Protein 1W5S (pdb70)

Sequence (786 aa):
GLFKDRRVFDENYIPPELRVRRGEAEALARIYLNRLLSGAGLSDVNMIYGSIGRVGIGKTTLAKFTVKRVSEAAAKEGLTVKQAYVNAFNAPNLYTILSLIVRQTGYPIQVRGAPALDILKALVDNLYVENHYLLVILDEFQSMLSSPRIAAEDLYTLLRVHEEIPSRDGVNRIGFLLVASDVRALSYMREKIPQVESQIGFKLHLPAYKSRELYTILEQRAELGLRDTVWEPRHLELISDVYGEDKGGDGSARRAIVALKMACEMAEAMGRDSLSEDLVRKAVSENTHELEALSIHELIILRLIAEATLGGMEWINAGLLRQRYEDASLTMYNVKPRGYTQYHIYLKHLTSLGLVDAKPSTTLFRLAPHLPADRLIEVVDNIIQAKMASGLFKDRRVFDENYIPPELRVRRGEAEALARIYLNRLLSGAGLSDVNMIYGSIGRVGIGKTTLAKFTVKRVSEAAAKEGLTVKQAYVNAFNAPNLYTILSLIVRQTGYPIQVRGAPALDILKALVDNLYVENHYLLVILDEFQSMLSSPRIAAEDLYTLLRVHEEIPSRDGVNRIGFLLVASDVRALSYMREKIPQVESQIGFKLHLPAYKSRELYTILEQRAELGLRDTVWEPRHLELISDVYGEDKGGDGSARRAIVALKMACEMAEAMGRDSLSEDLVRKAVSENEAASIQTHELEALSIHELIILRLIAEATLGGMEWINAGLLRQRYEDASLTMYNVKPRGYTQYHIYLKHLTSLGLVDAKPSTTLFRLAPHLPADRLIEVVDNIIQAKMAS

B-factor: mean 38.72, std 5.47, range [15.37, 74.85]

Nearest PDB structures (foldseek):
  1w5s-assembly1_A  TM=1.003E+00  e=2.205E-70  Aeropyrum pernix
  1w5t-assembly2_B  TM=7.845E-01  e=1.428E-61  Aeropyrum pernix
  1w5t-assembly1_A  TM=7.891E-01  e=7.475E-61  Aeropyrum pernix
  1w5t-assembly3_C  TM=7.286E-01  e=9.131E-59  Aeropyrum pernix
  2v1u-assembly1_A  TM=6.322E-01  e=4.489E-17  Aeropyrum pernix

InterPro domains:
  IPR014277 Orc1/Cdc6-type DNA replication protein, archaea [MF_01407] (1-397)
  IPR014277 Orc1/Cdc6-type DNA replication protein, archaea [TIGR02928] (6-384)
  IPR015163 Cdc6, C-terminal [PF09079] (301-385)
  IPR015163 Cdc6, C-terminal [SM01074] (311-397)
  IPR027417 P-loop containing nucleoside triphosphate hydrolase [G3DSA:3.40.50.300] (24-209)
  IPR027417 P-loop containing nucleoside triphosphate hydrolase [SSF52540] (7-289)
  IPR036388 Winged helix-like DNA-binding domain superfamily [G3DSA:1.10.10.10] (298-410)
  IPR036390 Winged helix DNA-binding domain superfamily [SSF46785] (299-405)
  IPR049945 ORC1/DEAH AAA+ ATPase domain [PF13401] (56-165)
  IPR050311 Origin recognition complex 1/Cell division control protein 6 [PTHR10763] (7-379)
  IPR054425 Cdc6/ORC1-like, ATPase lid domain [PF22606] (213-273)

Organism: Aeropyrum pernix (strain ATCC 700893 / DSM 11879 / JCM 9820 / NBRC 100138 / K1) (NCBI:txid272557)

Solvent-accessible surface area: 34701 Å² total; per-residue (Å²): 88,1,24,106,42,104,165,3,8,72,129,107,54,48,6,76,104,20,109,16,7,44,4,1,0,98,9,6,4,100,10,2,15,28,32,11,60,20,37,71,4,2,46,45,13,4,1,1,4,1,49,19,18,42,71,11,0,13,26,48,41,0,0,59,5,0,1,63,50,0,17,72,36,0,65,179,98,66,46,60,9,50,80,1,56,2,36,10,137,98,2,78,36,15,75,37,0,1,25,60,2,7,209,82,6,66,19,124,16,128,30,214,83,20,79,22,86,76,1,2,101,34,2,15,64,29,0,79,112,75,85,34,20,0,0,1,4,0,4,42,0,41,37,1,2,66,23,136,148,3,53,35,120,38,0,29,23,2,8,47,0,38,125,79,12,104,20,191,68,59,47,44,18,4,0,2,0,0,0,0,32,4,16,38,2,2,50,94,0,63,143,63,0,59,109,5,8,51,136,2,9,4,4,2,39,0,40,8,6,37,7,152,22,0,42,33,22,0,49,11,22,0,68,59,0,0,132,104,110,7,36,92,62,125,6,0,83,40,0,2,69,79,9,0,28,75,112,68,15,53,0,1,11,110,91,0,17,41,0,0,54,38,0,0,61,40,0,59,94,115,70,99,117,22,6,17,51,98,17,0,108,119,0,21,91,112,56,39,93,69,10,105,96,6,42,41,4,17,0,1,0,0,48,19,1,0,75,8,8,85,58,72,73,53,69,2,73,3,49,64,0,24,116,86,0,57,83,6,0,87,109,124,33,112,29,150,44,119,41,168,104,60,0,59,96,17,1,140,85,0,45,80,22,16,1,0,44,43,96,101,154,146,32,55,8,31,1,1,16,27,14,46,3,65,81,9,16,107,21,0,44,91,19,9,95,66,62,113,69,152,82,0,19,112,44,105,167,5,8,65,127,105,56,49,6,75,104,17,108,16,6,50,3,1,0,104,8,3,5,101,6,1,15,31,19,9,60,21,55,36,2,2,40,42,12,1,0,0,4,1,43,66,35,74,45,10,0,12,25,47,41,0,0,57,2,0,1,64,46,0,17,72,28,0,67,180,102,64,44,64,7,53,81,1,60,2,32,12,79,104,2,79,41,12,89,34,0,0,27,65,1,9,214,87,8,66,14,122,23,121,21,214,86,20,82,28,86,69,1,2,99,30,2,10,55,29,0,82,106,85,89,28,19,0,0,0,5,0,5,42,0,20,22,1,1,48,25,138,144,2,51,35,128,41,2,20,27,2,6,33,0,36,65,74,14,104,24,184,69,60,46,40,18,3,0,2,0,0,1,1,14,5,43,42,1,2,55,65,0,61,140,56,0,3,15,6,7,12,79,3,7,1,4,1,39,0,38,7,7,30,8,158,28,0,45,31,21,0,53,10,20,0,67,56,0,0,134,113,106,5,38,87,71,123,6,0,88,39,0,2,69,71,9,0,51,69,106,80,16,57,0,2,11,113,45,0,17,38,0,0,54,30,0,0,66,35,0,61,88,118,77,96,113,18,8,16,51,102,17,0,104,120,0,27,88,96,14,119,72,60,71,30,66,43,74,39,3,92,81,3,44,36,3,10,0,0,0,0,38,10,1,0,65,5,46,104,70,70,66,103,60,3,67,29,50,59,0,24,103,91,0,52,87,10,0,122,99,82,27,105,33,112,57,88,43,144,110,57,8,107,104,12,9,154,77,0,36,85,10,17,9,2,38,33,118,88,130,164,25,75,15,62,8,4,103,64,7,69,11,83,121,0,18,107,19,0,52,93,15,6,117,59,69,81,96,127

Secondary structure (DSSP, 8-state):
--BS-GGGGSTT---SS-SSS-HHHHHHHHHHHHHHHTSS-B--EEEEEE-TT--SSSHHHHHHHHHHHHHHHHHHTT--EEEEEEEGGG--SHHHHHHHHHHHHT-----TT--HHHHHHHHHHHHHHHT-EEEEEEESTHHHHS-TTS-HHHHHHHHTHHHHS--TTS--BEEEEEEEEETHHHHHHHHH-HHHHTT-SEEEE-PPPPHHHHHHHHHHHHHHHB-TTS--HHHHHHHHHHH-GGGTS---HHHHHHHHHHHHHHHHHTT-SS--HHHHHHHHHH---SSSSS-HHHHHHHHHHHHHHHTT-SSB-HHHHHHHHHHHHHHHS------HHHHHHHHHHHHHTTSEEEE----EEEE-TTS-HHHHHHHHHHHHHHHH--/--BS-GGGGSTT---SS-SSSSHHHHHHHHHHHHHHHHT-EE--EEEEEE-TT--SSSHHHHHHHHHHHHHHHHHHTT--EEEEEEEGGG--SHHHHHHHHHHHHT-----TT--HHHHHHHHHHHHHHHT-EEEEEEESTHHHHS-TTS-HHHHHHHHTHHHHS--TTS-EEEEEEEEEEETHHHHHHHHH-HHHHTT-SEEEEPPPPPHHHHHHHHHHHHHHHB-GGG--HHHHHHHHHHH-GGGTS---HHHHHHHHHHHHHHHGGGT-SS--HHHHHHHHHH-PPPPPP-HHHHHS-HHHHHHHHHHHHHHTTT-SSEEHHHHHHHHHHHHTTTS-SPPP-HHHHHHHHHHHHHTTSEEEE----EEEE-TTS-HHHHHHHHHHHHHHHHH-

Structure (mmCIF, N/CA/C/O backbone):
data_1W5S
#
_entry.id   1W5S
#
_cell.length_a   67.495
_cell.length_b   101.911
_cell.length_c   255.797
_cell.angle_alpha   90.00
_cell.angle_beta   90.00
_cell.angle_gamma   90.00
#
_symmetry.space_group_name_H-M   'C 2 2 21'
#
loop_
_entity.id
_entity.type
_entity.pdbx_description
1 polymer 'ORIGIN RECOGNITION COMPLEX SUBUNIT 2 ORC2'
2 non-polymer 'SULFATE ION'
3 non-polymer "ADENOSINE-5'-DIPHOSPHATE"
4 water water
#
loop_
_atom_site.group_PDB
_atom_site.id
_atom_site.type_symbol
_atom_site.label_atom_id
_atom_site.label_alt_id
_atom_site.label_comp_id
_atom_site.label_asym_id
_atom_site.label_entity_id
_atom_site.label_seq_id
_atom_site.pdbx_PDB_ins_code
_atom_site.Cartn_x
_atom_site.Cartn_y
_atom_site.Cartn_z
_atom_site.occupancy
_atom_site.B_iso_or_equiv
_atom_site.auth_seq_id
_atom_site.auth_comp_id
_atom_site.auth_asym_id
_atom_site.auth_atom_id
_atom_site.pdbx_PDB_model_num
ATOM 1 N N . GLY A 1 7 ? 8.135 95.627 66.452 1.00 34.82 7 GLY A N 1
ATOM 2 C CA . GLY A 1 7 ? 7.560 94.894 65.291 1.00 34.68 7 GLY A CA 1
ATOM 3 C C . GLY A 1 7 ? 7.537 95.604 63.937 1.00 34.54 7 GLY A C 1
ATOM 4 O O . GLY A 1 7 ? 6.865 96.637 63.768 1.00 34.40 7 GLY A O 1
ATOM 5 N N . LEU A 1 8 ? 8.290 95.064 62.984 1.00 34.16 8 LEU A N 1
ATOM 6 C CA . LEU A 1 8 ? 8.058 95.323 61.572 1.00 34.46 8 LEU A CA 1
ATOM 7 C C . LEU A 1 8 ? 7.206 94.173 61.041 1.00 34.59 8 LEU A C 1
ATOM 8 O O . LEU A 1 8 ? 6.370 94.357 60.173 1.00 35.25 8 LEU A O 1
ATOM 13 N N . PHE A 1 9 ? 7.401 92.985 61.606 1.00 34.59 9 PHE A N 1
ATOM 14 C CA . PHE A 1 9 ? 6.635 91.792 61.244 1.00 34.57 9 PHE A CA 1
ATOM 15 C C . PHE A 1 9 ? 5.171 91.832 61.654 1.00 34.08 9 PHE A C 1
ATOM 16 O O . PHE A 1 9 ? 4.879 92.147 62.774 1.00 34.92 9 PHE A O 1
ATOM 24 N N . LYS A 1 10 ? 4.262 91.511 60.737 1.00 34.43 10 LYS A N 1
ATOM 25 C CA . LYS A 1 10 ? 2.864 91.194 61.097 1.00 34.59 10 LYS A CA 1
ATOM 26 C C . LYS A 1 10 ? 2.644 89.704 61.212 1.00 34.33 10 LYS A C 1
ATOM 27 O O . LYS A 1 10 ? 1.696 89.276 61.852 1.00 34.20 10 LYS A O 1
ATOM 33 N N . ASP A 1 11 ? 3.519 88.932 60.573 1.00 34.65 11 ASP A N 1
ATOM 34 C CA . ASP A 1 11 ? 3.576 87.498 60.744 1.00 35.07 11 ASP A CA 1
ATOM 35 C C . ASP A 1 11 ? 4.981 86.923 60.464 1.00 35.07 11 ASP A C 1
ATOM 36 O O . ASP A 1 11 ? 5.378 86.729 59.315 1.00 33.96 11 ASP A O 1
ATOM 41 N N . ARG A 1 12 ? 5.714 86.643 61.537 1.00 35.99 12 ARG A N 1
ATOM 42 C CA . ARG A 1 12 ? 7.109 86.171 61.454 1.00 37.69 12 ARG A CA 1
ATOM 43 C C . ARG A 1 12 ? 7.254 84.793 60.848 1.00 37.04 12 ARG A C 1
ATOM 44 O O . ARG A 1 12 ? 8.305 84.422 60.396 1.00 36.69 12 ARG A O 1
ATOM 52 N N . ARG A 1 13 ? 6.199 84.012 60.856 1.00 37.52 13 ARG A N 1
ATOM 53 C CA . ARG A 1 13 ? 6.278 82.715 60.231 1.00 38.20 13 ARG A CA 1
ATOM 54 C C . ARG A 1 13 ? 6.564 82.813 58.741 1.00 37.77 13 ARG A C 1
ATOM 55 O O . ARG A 1 13 ? 7.203 81.920 58.163 1.00 39.00 13 ARG A O 1
ATOM 63 N N . VAL A 1 14 ? 6.109 83.898 58.114 1.00 36.81 14 VAL A N 1
ATOM 64 C CA . VAL A 1 14 ? 6.296 84.073 56.679 1.00 36.47 14 VAL A CA 1
ATOM 65 C C . VAL A 1 14 ? 7.809 83.998 56.312 1.00 35.69 14 VAL A C 1
ATOM 66 O O . VAL A 1 14 ? 8.184 83.561 55.232 1.00 32.94 14 VAL A O 1
ATOM 70 N N . PHE A 1 15 ? 8.670 84.359 57.259 1.00 35.57 15 PHE A N 1
ATOM 71 C CA . PHE A 1 15 ? 10.101 84.310 57.017 1.00 36.89 15 PHE A CA 1
ATOM 72 C C . PHE A 1 15 ? 10.861 83.057 57.450 1.00 37.37 15 PHE A C 1
ATOM 73 O O . PHE A 1 15 ? 12.065 83.033 57.244 1.00 36.75 15 PHE A O 1
ATOM 81 N N . ASP A 1 16 ? 10.197 82.023 57.996 1.00 38.94 16 ASP A N 1
ATOM 82 C CA . ASP A 1 16 ? 10.933 80.797 58.381 1.00 40.12 16 ASP A CA 1
ATOM 83 C C . ASP A 1 16 ? 11.389 80.118 57.094 1.00 40.69 16 ASP A C 1
ATOM 84 O O . ASP A 1 16 ? 10.725 80.260 56.060 1.00 40.34 16 ASP A O 1
ATOM 89 N N . GLU A 1 17 ? 12.521 79.400 57.148 1.00 41.61 17 GLU A N 1
ATOM 90 C CA . GLU A 1 17 ? 13.042 78.609 56.016 1.00 42.29 17 GLU A CA 1
ATOM 91 C C . GLU A 1 17 ? 12.007 77.621 55.451 1.00 42.66 17 GLU A C 1
ATOM 92 O O . GLU A 1 17 ? 12.077 77.252 54.290 1.00 44.26 17 GLU A O 1
ATOM 98 N N . ASN A 1 18 ? 11.081 77.140 56.272 1.00 42.32 18 ASN A N 1
ATOM 99 C CA . ASN A 1 18 ? 10.138 76.101 55.857 1.00 42.39 18 ASN A CA 1
ATOM 100 C C . ASN A 1 18 ? 8.830 76.602 55.231 1.00 40.47 18 ASN A C 1
ATOM 101 O O . ASN A 1 18 ? 8.138 75.825 54.597 1.00 39.20 18 ASN A O 1
ATOM 106 N N . TYR A 1 19 ? 8.503 77.878 55.425 1.00 38.86 19 TYR A N 1
ATOM 107 C CA . TYR A 1 19 ? 7.246 78.471 54.980 1.00 39.56 19 TYR A CA 1
ATOM 108 C C . TYR A 1 19 ? 7.082 78.408 53.476 1.00 40.01 19 TYR A C 1
ATOM 109 O O . TYR A 1 19 ? 7.951 78.822 52.746 1.00 40.07 19 TYR A O 1
ATOM 118 N N . ILE A 1 20 ? 5.966 77.840 53.024 1.00 41.85 20 ILE A N 1
ATOM 119 C CA . ILE A 1 20 ? 5.542 78.006 51.644 1.00 41.82 20 ILE A CA 1
ATOM 120 C C . ILE A 1 20 ? 4.353 78.975 51.691 1.00 41.41 20 ILE A C 1
ATOM 121 O O . ILE A 1 20 ? 3.488 78.857 52.552 1.00 39.49 20 ILE A O 1
ATOM 126 N N . PRO A 1 21 ? 4.297 79.908 50.735 1.00 41.06 21 PRO A N 1
ATOM 127 C CA . PRO A 1 21 ? 3.133 80.769 50.639 1.00 41.58 21 PRO A CA 1
ATOM 128 C C . PRO A 1 21 ? 1.899 80.019 50.087 1.00 41.20 21 PRO A C 1
ATOM 129 O O . PRO A 1 21 ? 2.008 78.940 49.470 1.00 40.31 21 PRO A O 1
ATOM 133 N N . PRO A 1 22 ? 0.721 80.584 50.330 1.00 41.44 22 PRO A N 1
ATOM 134 C CA . PRO A 1 22 ? -0.534 79.965 49.956 1.00 41.33 22 PRO A CA 1
ATOM 135 C C . PRO A 1 22 ? -0.735 79.928 48.444 1.00 41.51 22 PRO A C 1
ATOM 136 O O . PRO A 1 22 ? -1.493 79.080 47.985 1.00 41.11 22 PRO A O 1
ATOM 140 N N . GLU A 1 23 ? -0.027 80.801 47.687 1.00 41.90 23 GLU A N 1
ATOM 141 C CA . GLU A 1 23 ? 0.045 80.742 46.219 1.00 41.88 23 GLU A CA 1
ATOM 142 C C . GLU A 1 23 ? 1.447 81.067 45.685 1.00 41.01 23 GLU A C 1
ATOM 143 O O . GLU A 1 23 ? 2.175 81.854 46.281 1.00 41.64 23 GLU A O 1
ATOM 149 N N . LEU A 1 24 ? 1.823 80.494 44.551 1.00 39.35 24 LEU A N 1
ATOM 150 C CA . LEU A 1 24 ? 3.080 80.823 43.938 1.00 39.65 24 LEU A CA 1
ATOM 151 C C . LEU A 1 24 ? 2.865 81.968 42.971 1.00 39.86 24 LEU A C 1
ATOM 152 O O . LEU A 1 24 ? 1.813 82.052 42.393 1.00 40.95 24 LEU A O 1
ATOM 157 N N . ARG A 1 25 ? 3.826 82.880 42.839 1.00 39.20 25 ARG A N 1
ATOM 158 C CA . ARG A 1 25 ? 3.713 83.963 41.878 1.00 39.24 25 ARG A CA 1
ATOM 159 C C . ARG A 1 25 ? 4.826 83.917 40.875 1.00 40.09 25 ARG A C 1
ATOM 160 O O . ARG A 1 25 ? 4.846 84.717 39.922 1.00 41.30 25 ARG A O 1
ATOM 168 N N . VAL A 1 26 ? 5.762 83.003 41.069 1.00 41.80 26 VAL A N 1
ATOM 169 C CA . VAL A 1 26 ? 6.877 82.878 40.147 1.00 43.31 26 VAL A CA 1
ATOM 170 C C . VAL A 1 26 ? 6.964 81.483 39.503 1.00 44.74 26 VAL A C 1
ATOM 171 O O . VAL A 1 26 ? 7.417 81.348 38.338 1.00 45.93 26 VAL A O 1
ATOM 175 N N . ARG A 1 27 ? 6.595 80.445 40.219 1.00 45.49 27 ARG A N 1
ATOM 176 C CA . ARG A 1 27 ? 6.742 79.108 39.616 1.00 47.93 27 ARG A CA 1
ATOM 177 C C . ARG A 1 27 ? 5.338 78.537 39.333 1.00 48.68 27 ARG A C 1
ATOM 178 O O . ARG A 1 27 ? 5.153 77.335 39.243 1.00 46.68 27 ARG A O 1
ATOM 186 N N . ARG A 1 28 ? 4.384 79.462 39.248 1.00 50.63 28 ARG A N 1
ATOM 187 C CA . ARG A 1 28 ? 2.994 79.283 39.743 1.00 51.73 28 ARG A CA 1
ATOM 188 C C . ARG A 1 28 ? 2.169 78.527 38.752 1.00 52.62 28 ARG A C 1
ATOM 189 O O . ARG A 1 28 ? 1.293 77.683 39.114 1.00 53.55 28 ARG A O 1
ATOM 197 N N . GLY A 1 29 ? 2.504 78.849 37.501 1.00 52.57 29 GLY A N 1
ATOM 198 C CA . GLY A 1 29 ? 1.966 78.229 36.334 1.00 52.35 29 GLY A CA 1
ATOM 199 C C . GLY A 1 29 ? 2.421 76.801 36.291 1.00 51.77 29 GLY A C 1
ATOM 200 O O . GLY A 1 29 ? 1.545 75.918 36.277 1.00 53.00 29 GLY A O 1
ATOM 201 N N . GLU A 1 30 ? 3.748 76.600 36.284 1.00 50.13 30 GLU A N 1
ATOM 202 C CA . GLU A 1 30 ? 4.425 75.244 36.244 1.00 50.19 30 GLU A CA 1
ATOM 203 C C . GLU A 1 30 ? 4.270 74.334 37.504 1.00 50.39 30 GLU A C 1
ATOM 204 O O . GLU A 1 30 ? 5.027 73.326 37.683 1.00 48.62 30 GLU A O 1
ATOM 210 N N . ALA A 1 31 ? 3.340 74.717 38.375 1.00 49.35 31 ALA A N 1
ATOM 211 C CA . ALA A 1 31 ? 2.965 73.899 39.496 1.00 49.10 31 ALA A CA 1
ATOM 212 C C . ALA A 1 31 ? 1.557 73.389 39.219 1.00 48.44 31 ALA A C 1
ATOM 213 O O . ALA A 1 31 ? 1.374 72.187 39.214 1.00 46.64 31 ALA A O 1
ATOM 215 N N . GLU A 1 32 ? 0.586 74.316 39.004 1.00 49.58 32 GLU A N 1
ATOM 216 C CA . GLU A 1 32 ? -0.864 73.997 38.660 1.00 50.44 32 GLU A CA 1
ATOM 217 C C . GLU A 1 32 ? -0.929 73.078 37.456 1.00 49.87 32 GLU A C 1
ATOM 218 O O . GLU A 1 32 ? -1.855 72.267 37.322 1.00 48.70 32 GLU A O 1
ATOM 224 N N . ALA A 1 33 ? 0.067 73.242 36.583 1.00 48.91 33 ALA A N 1
ATOM 225 C CA . ALA A 1 33 ? 0.179 72.401 35.433 1.00 49.35 33 ALA A CA 1
ATOM 226 C C . ALA A 1 33 ? 0.618 70.993 35.726 1.00 48.68 33 ALA A C 1
ATOM 227 O O . ALA A 1 33 ? -0.130 70.052 35.437 1.00 49.26 33 ALA A O 1
ATOM 229 N N . LEU A 1 34 ? 1.841 70.825 36.173 1.00 48.19 34 LEU A N 1
ATOM 230 C CA . LEU A 1 34 ? 2.261 69.513 36.690 1.00 49.56 34 LEU A CA 1
ATOM 231 C C . LEU A 1 34 ? 1.094 68.852 37.488 1.00 48.79 34 LEU A C 1
ATOM 232 O O . LEU A 1 34 ? 0.525 67.839 37.099 1.00 47.96 34 LEU A O 1
ATOM 237 N N . ALA A 1 35 ? 0.724 69.484 38.588 1.00 48.30 35 ALA A N 1
ATOM 238 C CA . ALA A 1 35 ? -0.405 69.043 39.355 1.00 47.78 35 ALA A CA 1
ATOM 239 C C . ALA A 1 35 ? -1.475 68.556 38.399 1.00 47.15 35 ALA A C 1
ATOM 240 O O . ALA A 1 35 ? -2.125 67.531 38.649 1.00 46.87 35 ALA A O 1
ATOM 242 N N . ARG A 1 36 ? -1.658 69.266 37.298 1.00 46.08 36 ARG A N 1
ATOM 243 C CA . ARG A 1 36 ? -2.526 68.728 36.229 1.00 46.88 36 ARG A CA 1
ATOM 244 C C . ARG A 1 36 ? -2.055 67.409 35.578 1.00 45.79 36 ARG A C 1
ATOM 245 O O . ARG A 1 36 ? -2.871 66.539 35.324 1.00 45.89 36 ARG A O 1
ATOM 253 N N . ILE A 1 37 ? -0.768 67.259 35.337 1.00 44.73 37 ILE A N 1
ATOM 254 C CA . ILE A 1 37 ? -0.267 65.986 34.899 1.00 44.74 37 ILE A CA 1
ATOM 255 C C . ILE A 1 37 ? -0.609 64.883 35.878 1.00 43.98 37 ILE A C 1
ATOM 256 O O . ILE A 1 37 ? -1.330 63.980 35.494 1.00 43.99 37 ILE A O 1
ATOM 261 N N . TYR A 1 38 ? -0.105 64.975 37.120 1.00 43.56 38 TYR A N 1
ATOM 262 C CA . TYR A 1 38 ? -0.291 63.965 38.196 1.00 42.32 38 TYR A CA 1
ATOM 263 C C . TYR A 1 38 ? -1.804 63.534 38.287 1.00 41.82 38 TYR A C 1
ATOM 264 O O . TYR A 1 38 ? -2.124 62.337 38.400 1.00 40.06 38 TYR A O 1
ATOM 273 N N . LEU A 1 39 ? -2.697 64.506 38.108 1.00 40.55 39 LEU A N 1
ATOM 274 C CA . LEU A 1 39 ? -4.093 64.282 38.229 1.00 41.70 39 LEU A CA 1
ATOM 275 C C . LEU A 1 39 ? -4.726 63.532 37.068 1.00 41.48 39 LEU A C 1
ATOM 276 O O . LEU A 1 39 ? -5.636 62.730 37.262 1.00 41.61 39 LEU A O 1
ATOM 281 N N . ASN A 1 40 ? -4.301 63.843 35.846 1.00 41.53 40 ASN A N 1
ATOM 282 C CA . ASN A 1 40 ? -4.799 63.142 34.689 1.00 41.21 40 ASN A CA 1
ATOM 283 C C . ASN A 1 40 ? -4.530 61.641 34.707 1.00 39.78 40 ASN A C 1
ATOM 284 O O . ASN A 1 40 ? -5.388 60.886 34.373 1.00 38.46 40 ASN A O 1
ATOM 289 N N . ARG A 1 41 ? -3.360 61.213 35.126 1.00 40.64 41 ARG A N 1
ATOM 290 C CA . ARG A 1 41 ? -3.060 59.776 35.320 1.00 41.37 41 ARG A CA 1
ATOM 291 C C . ARG A 1 41 ? -4.003 59.131 36.374 1.00 42.63 41 ARG A C 1
ATOM 292 O O . ARG A 1 41 ? -4.527 58.003 36.228 1.00 43.68 41 ARG A O 1
ATOM 300 N N . LEU A 1 42 ? -4.248 59.855 37.457 1.00 43.27 42 LEU A N 1
ATOM 301 C CA . LEU A 1 42 ? -5.255 59.465 38.419 1.00 44.28 42 LEU A CA 1
ATOM 302 C C . LEU A 1 42 ? -6.596 59.315 37.768 1.00 44.83 42 LEU A C 1
ATOM 303 O O . LEU A 1 42 ? -7.255 58.285 37.920 1.00 46.08 42 LEU A O 1
ATOM 308 N N . LEU A 1 43 ? -7.042 60.354 37.085 1.00 45.61 43 LEU A N 1
ATOM 309 C CA . LEU A 1 43 ? -8.402 60.343 36.537 1.00 46.83 43 LEU A CA 1
ATOM 310 C C . LEU A 1 43 ? -8.584 59.410 35.371 1.00 46.75 43 LEU A C 1
ATOM 311 O O . LEU A 1 43 ? -9.690 59.029 35.077 1.00 47.01 43 LEU A O 1
ATOM 316 N N . SER A 1 44 ? -7.517 59.021 34.694 1.00 47.40 44 SER A N 1
ATOM 317 C CA . SER A 1 44 ? -7.686 58.132 33.551 1.00 48.33 44 SER A CA 1
ATOM 318 C C . SER A 1 44 ? -7.654 56.654 33.985 1.00 49.15 44 SER A C 1
ATOM 319 O O . SER A 1 44 ? -7.630 55.748 33.127 1.00 50.35 44 SER A O 1
ATOM 322 N N . GLY A 1 45 ? -7.715 56.408 35.301 1.00 49.51 45 GLY A N 1
ATOM 323 C CA . GLY A 1 45 ? -7.281 55.118 35.872 1.00 49.36 45 GLY A CA 1
ATOM 324 C C . GLY A 1 45 ? -5.792 54.924 35.674 1.00 49.46 45 GLY A C 1
ATOM 325 O O . GLY A 1 45 ? -5.084 55.830 35.195 1.00 51.25 45 GLY A O 1
ATOM 326 N N . ALA A 1 46 ? -5.298 53.743 35.969 1.00 49.52 46 ALA A N 1
ATOM 327 C CA . ALA A 1 46 ? -3.857 53.615 36.232 1.00 50.70 46 ALA A CA 1
ATOM 328 C C . ALA A 1 46 ? -3.429 54.731 37.183 1.00 50.74 46 ALA A C 1
ATOM 329 O O . ALA A 1 46 ? -2.804 55.674 36.741 1.00 53.64 46 ALA A O 1
ATOM 331 N N . GLY A 1 47 ? -3.802 54.611 38.462 1.00 50.12 47 GLY A N 1
ATOM 332 C CA . GLY A 1 47 ? -3.682 55.663 39.488 1.00 48.47 47 GLY A CA 1
ATOM 333 C C . GLY A 1 47 ? -2.366 56.351 39.671 1.00 47.50 47 GLY A C 1
ATOM 334 O O . GLY A 1 47 ? -1.970 57.130 38.810 1.00 49.06 47 GLY A O 1
ATOM 335 N N . LEU A 1 48 ? -1.703 56.123 40.805 1.00 45.83 48 LEU A N 1
ATOM 336 C CA . LEU A 1 48 ? -0.427 56.777 41.094 1.00 44.72 48 LEU A CA 1
ATOM 337 C C . LEU A 1 48 ? 0.746 55.819 40.980 1.00 42.86 48 LEU A C 1
ATOM 338 O O . LEU A 1 48 ? 0.873 54.887 41.789 1.00 41.66 48 LEU A O 1
ATOM 343 N N . SER A 1 49 ? 1.622 56.080 40.018 1.00 41.74 49 SER A N 1
ATOM 344 C CA . SER A 1 49 ? 2.846 55.331 39.900 1.00 41.54 49 SER A CA 1
ATOM 345 C C . SER A 1 49 ? 4.048 56.054 39.284 1.00 42.14 49 SER A C 1
ATOM 346 O O . SER A 1 49 ? 5.193 55.596 39.444 1.00 43.81 49 SER A O 1
ATOM 349 N N . ASP A 1 50 ? 3.810 57.109 38.511 1.00 40.51 50 ASP A N 1
ATOM 350 C CA . ASP A 1 50 ? 4.882 57.857 37.908 1.00 39.61 50 ASP A CA 1
ATOM 351 C C . ASP A 1 50 ? 5.966 58.341 38.887 1.00 37.33 50 ASP A C 1
ATOM 352 O O . ASP A 1 50 ? 5.745 58.522 40.076 1.00 34.63 50 ASP A O 1
ATOM 357 N N . VAL A 1 51 ? 7.140 58.484 38.311 1.00 35.07 51 VAL A N 1
ATOM 358 C CA . VAL A 1 51 ? 8.271 59.045 38.941 1.00 34.88 51 VAL A CA 1
ATOM 359 C C . VAL A 1 51 ? 8.658 60.251 38.087 1.00 33.89 51 VAL A C 1
ATOM 360 O O . VAL A 1 51 ? 8.989 60.120 36.924 1.00 32.34 51 VAL A O 1
ATOM 364 N N . ASN A 1 52 ? 8.597 61.412 38.700 1.00 33.06 52 ASN A N 1
ATOM 365 C CA . ASN A 1 52 ? 9.029 62.635 38.094 1.00 33.97 52 ASN A CA 1
ATOM 366 C C . ASN A 1 52 ? 10.198 63.231 38.844 1.00 33.85 52 ASN A C 1
ATOM 367 O O . ASN A 1 52 ? 10.490 62.875 39.996 1.00 32.55 52 ASN A O 1
ATOM 372 N N . MET A 1 53 ? 10.811 64.201 38.183 1.00 34.50 53 MET A N 1
ATOM 373 C CA . MET A 1 53 ? 11.995 64.808 38.684 1.00 36.20 53 MET A CA 1
ATOM 374 C C . MET A 1 53 ? 12.215 66.295 38.391 1.00 35.12 53 MET A C 1
ATOM 375 O O . MET A 1 53 ? 12.016 66.781 37.267 1.00 32.55 53 MET A O 1
ATOM 380 N N . ILE A 1 54 ? 12.716 66.944 39.452 1.00 34.21 54 ILE A N 1
ATOM 381 C CA . ILE A 1 54 ? 13.091 68.340 39.473 1.00 35.14 54 ILE A CA 1
ATOM 382 C C . ILE A 1 54 ? 14.574 68.403 39.881 1.00 35.23 54 ILE A C 1
ATOM 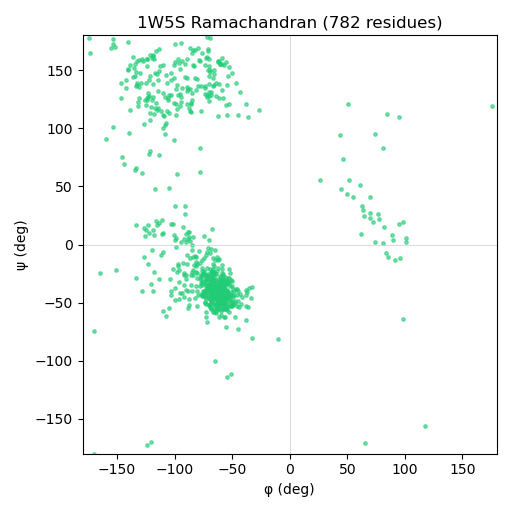383 O O . ILE A 1 54 ? 14.978 67.792 40.872 1.00 34.70 54 ILE A O 1
ATOM 388 N N . TYR A 1 55 ? 15.366 69.096 39.074 1.00 34.95 55 TYR A N 1
ATOM 389 C CA . TYR A 1 55 ? 16.712 69.484 39.449 1.00 34.91 55 TYR A CA 1
ATOM 390 C C . TYR A 1 55 ? 17.045 70.937 38.965 1.00 34.09 55 TYR A C 1
ATOM 391 O O . TYR A 1 55 ? 16.242 71.603 38.320 1.00 33.94 55 TYR A O 1
ATOM 400 N N . GLY A 1 56 ? 18.209 71.439 39.357 1.00 35.06 56 GLY A N 1
ATOM 401 C CA . GLY A 1 56 ? 18.699 72.788 38.981 1.00 34.50 56 GLY A CA 1
ATOM 402 C C . GLY A 1 56 ? 20.047 72.723 38.307 1.00 34.09 56 GLY A C 1
ATOM 403 O O . GLY A 1 56 ? 20.481 71.635 37.971 1.00 33.55 56 GLY A O 1
ATOM 404 N N . SER A 1 57 ? 20.691 73.876 38.042 1.00 34.42 57 SER A N 1
ATOM 405 C CA . SER A 1 57 ? 22.072 73.843 37.566 1.00 34.54 57 SER A CA 1
ATOM 406 C C . SER A 1 57 ? 23.066 73.535 38.711 1.00 34.78 57 SER A C 1
ATOM 407 O O . SER A 1 57 ? 22.776 73.623 39.892 1.00 35.12 57 SER A O 1
ATOM 410 N N . ILE A 1 58 ? 24.263 73.189 38.349 1.00 35.65 58 ILE A N 1
ATOM 411 C CA . ILE A 1 58 ? 25.196 72.714 39.316 1.00 37.40 58 ILE A CA 1
ATOM 412 C C . ILE A 1 58 ? 25.749 73.893 40.111 1.00 36.67 58 ILE A C 1
ATOM 413 O O . ILE A 1 58 ? 26.046 74.941 39.582 1.00 35.98 58 ILE A O 1
ATOM 418 N N . GLY A 1 59 ? 25.841 73.712 41.417 1.00 36.99 59 GLY A N 1
ATOM 419 C CA . GLY A 1 59 ? 26.195 74.801 42.306 1.00 36.38 59 GLY A CA 1
ATOM 420 C C . GLY A 1 59 ? 25.031 75.687 42.765 1.00 36.16 59 GLY A C 1
ATOM 421 O O . GLY A 1 59 ? 25.228 76.466 43.670 1.00 36.19 59 GLY A O 1
ATOM 422 N N . ARG A 1 60 ? 23.831 75.560 42.181 1.00 35.11 60 ARG A N 1
ATOM 423 C CA . ARG A 1 60 ? 22.721 76.467 42.476 1.00 34.31 60 ARG A CA 1
ATOM 424 C C . ARG A 1 60 ? 21.884 75.963 43.648 1.00 34.07 60 ARG A C 1
ATOM 425 O O . ARG A 1 60 ? 21.579 74.811 43.697 1.00 33.68 60 ARG A O 1
ATOM 433 N N . VAL A 1 61 ? 21.574 76.843 44.615 1.00 34.53 61 VAL A N 1
ATOM 434 C CA . VAL A 1 61 ? 20.742 76.529 45.783 1.00 34.08 61 VAL A CA 1
ATOM 435 C C . VAL A 1 61 ? 19.762 77.652 45.937 1.00 33.07 61 VAL A C 1
ATOM 436 O O . VAL A 1 61 ? 20.050 78.734 45.504 1.00 33.25 61 VAL A O 1
ATOM 440 N N . GLY A 1 62 ? 18.628 77.387 46.564 1.00 31.94 62 GLY A N 1
ATOM 441 C CA . GLY A 1 62 ? 17.647 78.392 46.920 1.00 32.03 62 GLY A CA 1
ATOM 442 C C . GLY A 1 62 ? 16.819 78.863 45.751 1.00 32.14 62 GLY A C 1
ATOM 443 O O . GLY A 1 62 ? 16.270 79.970 45.782 1.00 31.86 62 GLY A O 1
ATOM 444 N N . ILE A 1 63 ? 16.690 77.993 44.750 1.00 31.68 63 ILE A N 1
ATOM 445 C CA . ILE A 1 63 ? 16.027 78.310 43.507 1.00 32.02 63 ILE A CA 1
ATOM 446 C C . ILE A 1 63 ? 14.561 77.778 43.388 1.00 32.21 63 ILE A C 1
ATOM 447 O O . ILE A 1 63 ? 13.937 77.884 42.304 1.00 30.09 63 ILE A O 1
ATOM 452 N N . GLY A 1 64 ? 14.024 77.244 44.496 1.00 31.29 64 GLY A N 1
ATOM 453 C CA . GLY A 1 64 ? 12.625 76.871 44.556 1.00 31.19 64 GLY A CA 1
ATOM 454 C C . GLY A 1 64 ? 12.349 75.391 44.241 1.00 31.04 64 GLY A C 1
ATOM 455 O O . GLY A 1 64 ? 11.240 75.013 43.949 1.00 30.94 64 GLY A O 1
ATOM 456 N N . LYS A 1 65 ? 13.366 74.560 44.301 1.00 30.93 65 LYS A N 1
ATOM 457 C CA . LYS A 1 65 ? 13.214 73.156 44.037 1.00 31.12 65 LYS A CA 1
ATOM 458 C C . LYS A 1 65 ? 12.273 72.550 45.039 1.00 31.51 65 LYS A C 1
ATOM 459 O O . LYS A 1 65 ? 11.185 72.094 44.650 1.00 32.17 65 LYS A O 1
ATOM 465 N N . THR A 1 66 ? 12.653 72.603 46.320 1.00 32.41 66 THR A N 1
ATOM 466 C CA . THR A 1 66 ? 11.839 72.062 47.451 1.00 32.25 66 THR A CA 1
ATOM 467 C C . THR A 1 66 ? 10.458 72.662 47.453 1.00 33.10 66 THR A C 1
ATOM 468 O O . THR A 1 66 ? 9.481 71.943 47.556 1.00 35.75 66 THR A O 1
ATOM 472 N N . THR A 1 67 ? 10.370 73.970 47.285 1.00 32.98 67 THR A N 1
ATOM 473 C CA . THR A 1 67 ? 9.125 74.665 47.302 1.00 33.12 67 THR A CA 1
ATOM 474 C C . THR A 1 67 ? 8.219 74.240 46.197 1.00 33.01 67 THR A C 1
ATOM 475 O O . THR A 1 67 ? 7.037 74.040 46.414 1.00 33.37 67 THR A O 1
ATOM 479 N N . LEU A 1 68 ? 8.764 74.122 44.981 1.00 33.23 68 LEU A N 1
ATOM 480 C CA . LEU A 1 68 ? 7.989 73.695 43.822 1.00 31.72 68 LEU A CA 1
ATOM 481 C C . LEU A 1 68 ? 7.481 72.320 44.076 1.00 31.43 68 LEU A C 1
ATOM 482 O O . LEU A 1 68 ? 6.368 72.044 43.733 1.00 31.08 68 LEU A O 1
ATOM 487 N N . ALA A 1 69 ? 8.289 71.456 44.674 1.00 31.60 69 ALA A N 1
ATOM 488 C CA . ALA A 1 69 ? 7.840 70.089 44.911 1.00 32.68 69 ALA A CA 1
ATOM 489 C C . ALA A 1 69 ? 6.711 70.056 45.970 1.00 34.32 69 ALA A C 1
ATOM 490 O O . ALA A 1 69 ? 5.616 69.530 45.708 1.00 34.17 69 ALA A O 1
ATOM 492 N N . LYS A 1 70 ? 6.975 70.644 47.147 1.00 34.40 70 LYS A N 1
ATOM 493 C CA . LYS A 1 70 ? 5.964 70.686 48.197 1.00 34.84 70 LYS A CA 1
ATOM 494 C C . LYS A 1 70 ? 4.646 71.272 47.710 1.00 34.96 70 LYS A C 1
ATOM 495 O O . LYS A 1 70 ? 3.586 70.695 47.915 1.00 34.02 70 LYS A O 1
ATOM 501 N N . PHE A 1 71 ? 4.746 72.368 46.968 1.00 35.05 71 PHE A N 1
ATOM 502 C CA . PHE A 1 71 ? 3.565 73.091 46.480 1.00 34.65 71 PHE A CA 1
ATOM 503 C C . PHE A 1 71 ? 2.848 72.318 45.398 1.00 34.73 71 PHE A C 1
ATOM 504 O O . PHE A 1 71 ? 1.604 72.308 45.324 1.00 36.72 71 PHE A O 1
ATOM 512 N N . THR A 1 72 ? 3.611 71.629 44.569 1.00 34.52 72 THR A N 1
ATOM 513 C CA . THR A 1 72 ? 3.004 70.741 43.556 1.00 34.03 72 THR A CA 1
ATOM 514 C C . THR A 1 72 ? 2.204 69.556 44.232 1.00 33.35 72 THR A C 1
ATOM 515 O O . THR A 1 72 ? 1.074 69.253 43.873 1.00 31.79 72 THR A O 1
ATOM 519 N N . VAL A 1 73 ? 2.807 68.897 45.196 1.00 33.55 73 VAL A N 1
ATOM 520 C CA . VAL A 1 73 ? 2.127 67.814 45.858 1.00 35.40 73 VAL A CA 1
ATOM 521 C C . VAL A 1 73 ? 0.796 68.292 46.546 1.00 35.21 73 VAL A C 1
ATOM 522 O O . VAL A 1 73 ? -0.257 67.673 46.362 1.00 32.77 73 VAL A O 1
ATOM 526 N N . LYS A 1 74 ? 0.846 69.482 47.141 1.00 36.17 74 LYS A N 1
ATOM 527 C CA . LYS A 1 74 ? -0.292 70.054 47.810 1.00 37.45 74 LYS A CA 1
ATOM 528 C C . LYS A 1 74 ? -1.458 70.343 46.923 1.00 36.92 74 LYS A C 1
ATOM 529 O O . LYS A 1 74 ? -2.559 70.049 47.297 1.00 37.69 74 LYS A O 1
ATOM 535 N N . ARG A 1 75 ? -1.209 70.936 45.765 1.00 37.67 75 ARG A N 1
ATOM 536 C CA . ARG A 1 75 ? -2.220 71.180 44.756 1.00 37.06 75 ARG A CA 1
ATOM 537 C C . ARG A 1 75 ? -2.732 69.944 44.068 1.00 35.36 75 ARG A C 1
ATOM 538 O O . ARG A 1 75 ? -3.885 69.919 43.664 1.00 33.89 75 ARG A O 1
ATOM 546 N N . VAL A 1 76 ? -1.869 68.959 43.827 1.00 34.94 76 VAL A N 1
ATOM 547 C CA . VAL A 1 76 ? -2.370 67.600 43.469 1.00 35.12 76 VAL A CA 1
ATOM 548 C C . VAL A 1 76 ? -3.415 67.076 44.541 1.00 34.79 76 VAL A C 1
ATOM 549 O O . VAL A 1 76 ? -4.542 66.796 44.189 1.00 34.85 76 VAL A O 1
ATOM 553 N N . SER A 1 77 ? -3.041 66.974 45.813 1.00 34.78 77 SER A N 1
ATOM 554 C CA . SER A 1 77 ? -4.039 66.729 46.898 1.00 36.41 77 SER A CA 1
ATOM 555 C C . SER A 1 77 ? -5.414 67.441 46.766 1.00 36.05 77 SER A C 1
ATOM 556 O O . SER A 1 77 ? -6.476 66.785 46.787 1.00 36.60 77 SER A O 1
ATOM 559 N N . GLU A 1 78 ? -5.369 68.751 46.589 1.00 35.26 78 GLU A N 1
ATOM 560 C CA . GLU A 1 78 ? -6.552 69.577 46.575 1.00 36.28 78 GLU A CA 1
ATOM 561 C C . GLU A 1 78 ? -7.397 69.356 45.345 1.00 35.58 78 GLU A C 1
ATOM 562 O O . GLU A 1 78 ? -8.614 69.161 45.441 1.00 35.11 78 GLU A O 1
ATOM 568 N N . ALA A 1 79 ? -6.774 69.445 44.184 1.00 34.89 79 ALA A N 1
ATOM 569 C CA . ALA A 1 79 ? -7.474 69.104 42.950 1.00 35.26 79 ALA A CA 1
ATOM 570 C C . ALA A 1 79 ? -8.019 67.682 43.033 1.00 34.71 79 ALA A C 1
ATOM 571 O O . ALA A 1 79 ? -9.167 67.484 42.713 1.00 35.60 79 ALA A O 1
ATOM 573 N N . ALA A 1 80 ? -7.241 66.713 43.514 1.00 34.32 80 ALA A N 1
ATOM 574 C CA . ALA A 1 80 ? -7.784 65.332 43.700 1.00 34.72 80 ALA A CA 1
ATOM 575 C C . ALA A 1 80 ? -9.003 65.278 44.642 1.00 35.06 80 ALA A C 1
ATOM 576 O O . ALA A 1 80 ? -10.011 64.632 44.317 1.00 35.79 80 ALA A O 1
ATOM 578 N N . ALA A 1 81 ? -8.933 65.998 45.765 1.00 35.13 81 ALA A N 1
ATOM 579 C CA . ALA A 1 81 ? -9.995 66.013 46.740 1.00 35.67 81 ALA A CA 1
ATOM 580 C C . ALA A 1 81 ? -11.328 66.426 46.128 1.00 36.48 81 ALA A C 1
ATOM 581 O O . ALA A 1 81 ? -12.392 65.857 46.475 1.00 35.38 81 ALA A O 1
ATOM 583 N N . LYS A 1 82 ? -11.281 67.383 45.201 1.00 37.25 82 LYS A N 1
ATOM 584 C CA . LYS A 1 82 ? -12.498 67.841 44.515 1.00 38.16 82 LYS A CA 1
ATOM 585 C C . LYS A 1 82 ? -13.076 66.756 43.655 1.00 37.67 82 LYS A C 1
ATOM 586 O O . LYS A 1 82 ? -14.226 66.832 43.302 1.00 38.07 82 LYS A O 1
ATOM 592 N N . GLU A 1 83 ? -12.254 65.800 43.248 1.00 37.39 83 GLU A N 1
ATOM 593 C CA . GLU A 1 83 ? -12.719 64.675 42.476 1.00 37.98 83 GLU A CA 1
ATOM 594 C C . GLU A 1 83 ? -13.138 63.496 43.388 1.00 38.29 83 GLU A C 1
ATOM 595 O O . GLU A 1 83 ? -13.426 62.411 42.912 1.00 37.41 83 GLU A O 1
ATOM 601 N N . GLY A 1 84 ? -13.189 63.752 44.693 1.00 38.24 84 GLY A N 1
ATOM 602 C CA . GLY A 1 84 ? -13.372 62.753 45.694 1.00 38.17 84 GLY A CA 1
ATOM 603 C C . GLY A 1 84 ? -12.303 61.686 45.817 1.00 38.24 84 GLY A C 1
ATOM 604 O O . GLY A 1 84 ? -12.632 60.551 46.142 1.00 38.42 84 GLY A O 1
ATOM 605 N N . LEU A 1 85 ? -11.036 61.994 45.563 1.00 38.61 85 LEU A N 1
ATOM 606 C CA . LEU A 1 85 ? -10.040 60.905 45.476 1.00 38.48 85 LEU A CA 1
ATOM 607 C C . LEU A 1 85 ? -9.203 60.587 46.727 1.00 39.27 85 LEU A C 1
ATOM 608 O O . LEU A 1 85 ? -9.066 59.328 47.108 1.00 42.71 85 LEU A O 1
ATOM 613 N N . THR A 1 86 ? -8.673 61.617 47.354 1.00 35.96 86 THR A N 1
ATOM 614 C CA . THR A 1 86 ? -7.732 61.427 48.525 1.00 37.05 86 THR A CA 1
ATOM 615 C C . THR A 1 86 ? -6.216 61.090 48.247 1.00 36.80 86 THR A C 1
ATOM 616 O O . THR A 1 86 ? -5.793 59.918 48.322 1.00 37.03 86 THR A O 1
ATOM 620 N N . VAL A 1 87 ? -5.414 62.125 47.975 1.00 36.65 87 VAL A N 1
ATOM 621 C CA . VAL A 1 87 ? -3.933 61.904 47.923 1.00 38.10 87 VAL A CA 1
ATOM 622 C C . VAL A 1 87 ? -3.189 62.458 49.121 1.00 37.68 87 VAL A C 1
ATOM 623 O O . VAL A 1 87 ? -3.347 63.608 49.494 1.00 36.98 87 VAL A O 1
ATOM 627 N N . LYS A 1 88 ? -2.438 61.566 49.767 1.00 37.45 88 LYS A N 1
ATOM 628 C CA . LYS A 1 88 ? -1.618 61.934 50.898 1.00 38.11 88 LYS A CA 1
ATOM 629 C C . LYS A 1 88 ? -0.223 62.329 50.415 1.00 37.41 88 LYS A C 1
ATOM 630 O O . LYS A 1 88 ? 0.232 61.894 49.330 1.00 34.57 88 LYS A O 1
ATOM 636 N N . GLN A 1 89 ? 0.420 63.159 51.245 1.00 36.64 89 GLN A N 1
ATOM 637 C CA . GLN A 1 89 ? 1.693 63.778 50.946 1.00 37.56 89 GLN A CA 1
ATOM 638 C C . GLN A 1 89 ? 2.704 63.213 51.932 1.00 37.62 89 GLN A C 1
ATOM 639 O O . GLN A 1 89 ? 2.421 63.126 53.142 1.00 37.02 89 GLN A O 1
ATOM 645 N N . ALA A 1 90 ? 3.857 62.793 51.408 1.00 36.84 90 ALA A N 1
ATOM 646 C CA . ALA A 1 90 ? 5.043 62.511 52.228 1.00 36.02 90 ALA A CA 1
ATOM 647 C C . ALA A 1 90 ? 6.232 63.241 51.646 1.00 35.10 90 ALA A C 1
ATOM 648 O O . ALA A 1 90 ? 6.403 63.318 50.438 1.00 37.04 90 ALA A O 1
ATOM 650 N N . TYR A 1 91 ? 7.030 63.794 52.519 1.00 35.01 91 TYR A N 1
ATOM 651 C CA . TYR A 1 91 ? 8.212 64.537 52.190 1.00 34.84 91 TYR A CA 1
ATOM 652 C C . TYR A 1 91 ? 9.336 63.881 52.922 1.00 35.50 91 TYR A C 1
ATOM 653 O O . TYR A 1 91 ? 9.260 63.725 54.119 1.00 36.26 91 TYR A O 1
ATOM 662 N N . VAL A 1 92 ? 10.401 63.502 52.232 1.00 36.56 92 VAL A N 1
ATOM 663 C CA . VAL A 1 92 ? 11.578 62.978 52.908 1.00 36.27 92 VAL A CA 1
ATOM 664 C C . VAL A 1 92 ? 12.829 63.653 52.383 1.00 36.70 92 VAL A C 1
ATOM 665 O O . VAL A 1 92 ? 13.094 63.587 51.192 1.00 36.64 92 VAL A O 1
ATOM 669 N N . ASN A 1 93 ? 13.603 64.277 53.274 1.00 37.30 93 ASN A N 1
ATOM 670 C CA . ASN A 1 93 ? 14.972 64.734 52.956 1.00 37.44 93 ASN A CA 1
ATOM 671 C C . ASN A 1 93 ? 16.069 63.659 53.122 1.00 37.86 93 ASN A C 1
ATOM 672 O O . ASN A 1 93 ? 16.274 63.115 54.188 1.00 36.43 93 ASN A O 1
ATOM 677 N N . ALA A 1 94 ? 16.830 63.405 52.071 1.00 39.72 94 ALA A N 1
ATOM 678 C CA . ALA A 1 94 ? 17.909 62.433 52.153 1.00 41.22 94 ALA A CA 1
ATOM 679 C C . ALA A 1 94 ? 18.955 62.741 53.235 1.00 42.71 94 ALA A C 1
ATOM 680 O O . ALA A 1 94 ? 19.512 61.832 53.852 1.00 43.28 94 ALA A O 1
ATOM 682 N N . PHE A 1 95 ? 19.196 64.011 53.541 1.00 43.74 95 PHE A N 1
ATOM 683 C CA . PHE A 1 95 ? 20.119 64.315 54.659 1.00 43.65 95 PHE A CA 1
ATOM 684 C C . PHE A 1 95 ? 19.536 63.814 56.003 1.00 44.36 95 PHE A C 1
ATOM 685 O O . PHE A 1 95 ? 20.201 63.916 57.049 1.00 44.30 95 PHE A O 1
ATOM 693 N N . ASN A 1 96 ? 18.303 63.299 55.999 1.00 43.12 96 ASN A N 1
ATOM 694 C CA . ASN A 1 96 ? 17.748 62.734 57.229 1.00 43.39 96 ASN A CA 1
ATOM 695 C C . ASN A 1 96 ? 17.414 61.246 57.098 1.00 42.31 96 ASN A C 1
ATOM 696 O O . ASN A 1 96 ? 16.749 60.718 57.968 1.00 42.79 96 ASN A O 1
ATOM 701 N N . ALA A 1 97 ? 17.870 60.581 56.038 1.00 40.75 97 ALA A N 1
ATOM 702 C CA . ALA A 1 97 ? 17.378 59.252 55.723 1.00 40.52 97 ALA A CA 1
ATOM 703 C C . ALA A 1 97 ? 18.437 58.328 55.112 1.00 40.16 97 ALA A C 1
ATOM 704 O O . ALA A 1 97 ? 18.429 58.063 53.888 1.00 40.44 97 ALA A O 1
ATOM 706 N N . PRO A 1 98 ? 19.366 57.825 55.961 1.00 39.27 98 PRO A N 1
ATOM 707 C CA . PRO A 1 98 ? 20.540 57.068 55.524 1.00 38.61 98 PRO A CA 1
ATOM 708 C C . PRO A 1 98 ? 20.279 55.704 54.891 1.00 37.84 98 PRO A C 1
ATOM 709 O O . PRO A 1 98 ? 21.208 55.101 54.346 1.00 38.89 98 PRO A O 1
ATOM 713 N N . ASN A 1 99 ? 19.060 55.196 54.982 1.00 36.71 99 ASN A N 1
ATOM 714 C CA . ASN A 1 99 ? 18.754 53.900 54.433 1.00 36.43 99 ASN A CA 1
ATOM 715 C C . ASN A 1 99 ? 17.322 53.749 54.064 1.00 35.91 99 ASN A C 1
ATOM 716 O O . ASN A 1 99 ? 16.527 54.632 54.307 1.00 36.73 99 ASN A O 1
ATOM 721 N N . LEU A 1 100 ? 17.024 52.641 53.408 1.00 35.56 100 LEU A N 1
ATOM 722 C CA . LEU A 1 100 ? 15.683 52.347 53.016 1.00 35.67 100 LEU A CA 1
ATOM 723 C C . LEU A 1 100 ? 14.780 52.323 54.247 1.00 36.12 100 LEU A C 1
ATOM 724 O O . LEU A 1 100 ? 13.707 52.967 54.234 1.00 35.87 100 LEU A O 1
ATOM 729 N N . TYR A 1 101 ? 15.218 51.608 55.304 1.00 35.51 101 TYR A N 1
ATOM 730 C CA . TYR A 1 101 ? 14.455 51.555 56.553 1.00 35.23 101 TYR A CA 1
ATOM 731 C C . TYR A 1 101 ? 14.005 52.946 57.007 1.00 34.72 101 TYR A C 1
ATOM 732 O O . TYR A 1 101 ? 12.832 53.120 57.360 1.00 33.81 101 TYR A O 1
ATOM 741 N N . THR A 1 102 ? 14.922 53.916 57.018 1.00 33.76 102 THR A N 1
ATOM 742 C CA . THR A 1 102 ? 14.618 55.206 57.619 1.00 34.05 102 THR A CA 1
ATOM 743 C C . THR A 1 102 ? 13.760 56.063 56.710 1.00 34.23 102 THR A C 1
ATOM 744 O O . THR A 1 102 ? 12.952 56.830 57.168 1.00 34.14 102 THR A O 1
ATOM 748 N N . ILE A 1 103 ? 13.900 55.889 55.409 1.00 35.62 103 ILE A N 1
ATOM 749 C CA . ILE A 1 103 ? 13.002 56.524 54.428 1.00 36.01 103 ILE A CA 1
ATOM 750 C C . ILE A 1 103 ? 11.526 56.063 54.588 1.00 35.96 103 ILE A C 1
ATOM 751 O O . ILE A 1 103 ? 10.606 56.876 54.627 1.00 34.36 103 ILE A O 1
ATOM 756 N N . LEU A 1 104 ? 11.344 54.756 54.680 1.00 35.75 104 LEU A N 1
ATOM 757 C CA . LEU A 1 104 ? 10.037 54.182 54.807 1.00 36.55 104 LEU A CA 1
ATOM 758 C C . LEU A 1 104 ? 9.384 54.570 56.138 1.00 36.45 104 LEU A C 1
ATOM 759 O O . LEU A 1 104 ? 8.192 54.809 56.215 1.00 36.69 104 LEU A O 1
ATOM 764 N N . SER A 1 105 ? 10.193 54.637 57.175 1.00 36.47 105 SER A N 1
ATOM 765 C CA . SER A 1 105 ? 9.711 54.968 58.507 1.00 35.85 105 SER A CA 1
ATOM 766 C C . SER A 1 105 ? 9.251 56.442 58.569 1.00 34.80 105 SER A C 1
ATOM 767 O O . SER A 1 105 ? 8.230 56.752 59.172 1.00 33.85 105 SER A O 1
ATOM 770 N N . LEU A 1 106 ? 9.958 57.326 57.877 1.00 34.25 106 LEU A N 1
ATOM 771 C CA . LEU A 1 106 ? 9.561 58.706 57.827 1.00 34.57 106 LEU A CA 1
ATOM 772 C C . LEU A 1 106 ? 8.270 58.807 57.039 1.00 33.97 106 LEU A C 1
ATOM 773 O O . LEU A 1 106 ? 7.387 59.560 57.398 1.00 33.11 106 LEU A O 1
ATOM 778 N N . ILE A 1 107 ? 8.163 58.046 55.955 1.00 34.96 107 ILE A N 1
ATOM 779 C CA . ILE A 1 107 ? 6.992 58.112 55.081 1.00 35.25 107 ILE A CA 1
ATOM 780 C C . ILE A 1 107 ? 5.768 57.675 55.883 1.00 36.16 107 ILE A C 1
ATOM 781 O O . ILE A 1 107 ? 4.792 58.441 55.985 1.00 34.92 107 ILE A O 1
ATOM 786 N N . VAL A 1 108 ? 5.828 56.473 56.485 1.00 36.79 108 VAL A N 1
ATOM 787 C CA . VAL A 1 108 ? 4.676 55.994 57.246 1.00 37.44 108 VAL A CA 1
ATOM 788 C C . VAL A 1 108 ? 4.244 56.888 58.428 1.00 37.44 108 VAL A C 1
ATOM 789 O O . VAL A 1 108 ? 3.087 57.032 58.650 1.00 36.68 108 VAL A O 1
ATOM 793 N N . ARG A 1 109 ? 5.170 57.453 59.186 1.00 39.23 109 ARG A N 1
ATOM 794 C CA . ARG A 1 109 ? 4.833 58.426 60.226 1.00 39.16 109 ARG A CA 1
ATOM 795 C C . ARG A 1 109 ? 4.073 59.614 59.662 1.00 38.29 109 ARG A C 1
ATOM 796 O O . ARG A 1 109 ? 3.221 60.156 60.321 1.00 38.34 109 ARG A O 1
ATOM 804 N N . GLN A 1 110 ? 4.382 60.049 58.453 1.00 37.63 110 GLN A N 1
ATOM 805 C CA . GLN A 1 110 ? 3.611 61.126 57.900 1.00 37.10 110 GLN A CA 1
ATOM 806 C C . GLN A 1 110 ? 2.224 60.710 57.405 1.00 36.99 110 GLN A C 1
ATOM 807 O O . GLN A 1 110 ? 1.361 61.547 57.357 1.00 36.79 110 GLN A O 1
ATOM 813 N N . THR A 1 111 ? 2.018 59.439 57.043 1.00 35.97 111 THR A N 1
ATOM 814 C CA . THR A 1 111 ? 0.691 58.910 56.705 1.00 34.61 111 THR A CA 1
ATOM 815 C C . THR A 1 111 ? -0.313 58.861 57.904 1.00 34.90 111 THR A C 1
ATOM 816 O O . THR A 1 111 ? -1.536 58.916 57.700 1.00 33.73 111 THR A O 1
ATOM 820 N N . GLY A 1 112 ? 0.207 58.695 59.133 1.00 34.20 112 GLY A N 1
ATOM 821 C CA . GLY A 1 112 ? -0.617 58.426 60.292 1.00 33.65 112 GLY A CA 1
ATOM 822 C C . GLY A 1 112 ? -1.181 57.017 60.362 1.00 33.77 112 GLY A C 1
ATOM 823 O O . GLY A 1 112 ? -1.929 56.707 61.253 1.00 35.21 112 GLY A O 1
ATOM 824 N N . TYR A 1 113 ? -0.863 56.147 59.417 1.00 34.38 113 TYR A N 1
ATOM 825 C CA . TYR A 1 113 ? -1.324 54.755 59.467 1.00 33.62 113 TYR A CA 1
ATOM 826 C C . TYR A 1 113 ? -0.709 53.888 60.556 1.00 33.67 113 TYR A C 1
ATOM 827 O O . TYR A 1 113 ? 0.411 54.043 60.934 1.00 32.98 113 TYR A O 1
ATOM 836 N N . PRO A 1 114 ? -1.464 52.924 61.074 1.00 35.65 114 PRO A N 1
ATOM 837 C CA . PRO A 1 114 ? -0.893 52.144 62.181 1.00 36.15 114 PRO A CA 1
ATOM 838 C C . PRO A 1 114 ? 0.100 51.086 61.710 1.00 35.98 114 PRO A C 1
ATOM 839 O O . PRO A 1 114 ? -0.102 49.925 61.887 1.00 36.64 114 PRO A O 1
ATOM 843 N N . ILE A 1 115 ? 1.183 51.480 61.104 1.00 36.22 115 ILE A N 1
ATOM 844 C CA . ILE A 1 115 ? 2.109 50.478 60.585 1.00 35.72 115 ILE A CA 1
ATOM 845 C C . ILE A 1 115 ? 3.245 50.287 61.568 1.00 35.10 115 ILE A C 1
ATOM 846 O O . ILE A 1 115 ? 4.013 51.184 61.758 1.00 34.29 115 ILE A O 1
ATOM 851 N N . GLN A 1 116 ? 3.293 49.126 62.209 1.00 35.39 116 GLN A N 1
ATOM 852 C CA . GLN A 1 116 ? 4.499 48.611 62.861 1.00 36.08 116 GLN A CA 1
ATOM 853 C C . GLN A 1 116 ? 5.809 48.909 62.083 1.00 36.04 116 GLN A C 1
ATOM 854 O O . GLN A 1 116 ? 5.981 48.541 60.909 1.00 35.88 116 GLN A O 1
ATOM 860 N N . VAL A 1 117 ? 6.701 49.621 62.757 1.00 36.12 117 VAL A N 1
ATOM 861 C CA . VAL A 1 117 ? 7.903 50.173 62.179 1.00 36.50 117 VAL A CA 1
ATOM 862 C C . VAL A 1 117 ? 9.100 49.768 63.036 1.00 36.03 117 VAL A C 1
ATOM 863 O O . VAL A 1 117 ? 10.151 49.458 62.507 1.00 35.35 117 VAL A O 1
ATOM 867 N N . ARG A 1 118 ? 8.934 49.781 64.357 1.00 36.26 118 ARG A N 1
ATOM 868 C CA . ARG A 1 118 ? 9.961 49.311 65.318 1.00 36.71 118 ARG A CA 1
ATOM 869 C C . ARG A 1 118 ? 10.438 47.871 65.050 1.00 35.67 118 ARG A C 1
ATOM 870 O O . ARG A 1 118 ? 9.687 46.907 65.250 1.00 33.97 118 ARG A O 1
ATOM 878 N N . GLY A 1 119 ? 11.687 47.733 64.620 1.00 35.33 119 GLY A N 1
ATOM 879 C CA . GLY A 1 119 ? 12.302 46.420 64.453 1.00 35.68 119 GLY A CA 1
ATOM 880 C C . GLY A 1 119 ? 11.815 45.593 63.279 1.00 35.46 119 GLY A C 1
ATOM 881 O O . GLY A 1 119 ? 11.998 44.385 63.272 1.00 35.66 119 GLY A O 1
ATOM 882 N N . ALA A 1 120 ? 11.200 46.240 62.301 1.00 35.27 120 ALA A N 1
ATOM 883 C CA . ALA A 1 120 ? 10.588 45.561 61.173 1.00 36.12 120 ALA A CA 1
ATOM 884 C C . ALA A 1 120 ? 11.461 45.687 59.944 1.00 36.45 120 ALA A C 1
ATOM 885 O O . ALA A 1 120 ? 12.120 46.734 59.766 1.00 36.39 120 ALA A O 1
ATOM 887 N N . PRO A 1 121 ? 11.449 44.653 59.066 1.00 36.30 121 PRO A N 1
ATOM 888 C CA . PRO A 1 121 ? 12.151 44.801 57.803 1.00 35.88 121 PRO A CA 1
ATOM 889 C C . PRO A 1 121 ? 11.498 45.872 56.947 1.00 35.94 121 PRO A C 1
ATOM 890 O O . PRO A 1 121 ? 10.267 46.041 57.011 1.00 35.80 121 PRO A O 1
ATOM 894 N N . ALA A 1 122 ? 12.339 46.571 56.174 1.00 35.53 122 ALA A N 1
ATOM 895 C CA . ALA A 1 122 ? 11.942 47.524 55.168 1.00 36.28 122 ALA A CA 1
ATOM 896 C C . ALA A 1 122 ? 10.891 46.967 54.245 1.00 36.91 122 ALA A C 1
ATOM 897 O O . ALA A 1 122 ? 9.871 47.613 54.024 1.00 37.11 122 ALA A O 1
ATOM 899 N N . LEU A 1 123 ? 11.162 45.790 53.678 1.00 37.67 123 LEU A N 1
ATOM 900 C CA . LEU A 1 123 ? 10.211 45.147 52.750 1.00 37.69 123 LEU A CA 1
ATOM 901 C C . LEU A 1 123 ? 8.814 44.984 53.383 1.00 37.18 123 LEU A C 1
ATOM 902 O O . LEU A 1 123 ? 7.778 45.166 52.728 1.00 36.09 123 LEU A O 1
ATOM 907 N N . ASP A 1 124 ? 8.809 44.616 54.661 1.00 37.13 124 ASP A N 1
ATOM 908 C CA . ASP A 1 124 ? 7.560 44.376 55.380 1.00 37.09 124 ASP A CA 1
ATOM 909 C C . ASP A 1 124 ? 6.791 45.671 55.614 1.00 36.13 124 ASP A C 1
ATOM 910 O O . ASP A 1 124 ? 5.583 45.670 55.649 1.00 37.18 124 ASP A O 1
ATOM 915 N N . ILE A 1 125 ? 7.499 46.767 55.807 1.00 35.27 125 ILE A N 1
ATOM 916 C CA . ILE A 1 125 ? 6.881 48.061 55.989 1.00 34.52 125 ILE A CA 1
ATOM 917 C C . ILE A 1 125 ? 6.246 48.499 54.699 1.00 34.86 125 ILE A C 1
ATOM 918 O O . ILE A 1 125 ? 5.125 49.022 54.691 1.00 34.49 125 ILE A O 1
ATOM 923 N N . LEU A 1 126 ? 6.946 48.266 53.592 1.00 34.57 126 LEU A N 1
ATOM 924 C CA . LEU A 1 126 ? 6.434 48.679 52.277 1.00 34.06 126 LEU A CA 1
ATOM 925 C C . LEU A 1 126 ? 5.158 47.909 51.954 1.00 33.54 126 LEU A C 1
ATOM 926 O O . LEU A 1 126 ? 4.173 48.490 51.516 1.00 33.69 126 LEU A O 1
ATOM 931 N N . LYS A 1 127 ? 5.155 46.609 52.207 1.00 34.15 127 LYS A N 1
ATOM 932 C CA . LYS A 1 127 ? 3.940 45.810 52.027 1.00 33.90 127 LYS A CA 1
ATOM 933 C C . LYS A 1 127 ? 2.806 46.349 52.896 1.00 33.95 127 LYS A C 1
ATOM 934 O O . LYS A 1 127 ? 1.694 46.463 52.422 1.00 33.57 127 LYS A O 1
ATOM 940 N N . ALA A 1 128 ? 3.068 46.704 54.161 1.00 34.26 128 ALA A N 1
ATOM 941 C CA . ALA A 1 128 ? 1.979 47.187 55.001 1.00 34.38 128 ALA A CA 1
ATOM 942 C C . ALA A 1 128 ? 1.465 48.525 54.481 1.00 34.81 128 ALA A C 1
ATOM 943 O O . ALA A 1 128 ? 0.262 48.857 54.616 1.00 36.75 128 ALA A O 1
ATOM 945 N N . LEU A 1 129 ? 2.344 49.281 53.881 1.00 34.57 129 LEU A N 1
ATOM 946 C CA . LEU A 1 129 ? 1.954 50.541 53.366 1.00 36.03 129 LEU A CA 1
ATOM 947 C C . LEU A 1 129 ? 1.062 50.336 52.145 1.00 35.55 129 LEU A C 1
ATOM 948 O O . LEU A 1 129 ? 0.047 51.005 51.992 1.00 36.20 129 LEU A O 1
ATOM 953 N N . VAL A 1 130 ? 1.452 49.440 51.261 1.00 35.65 130 VAL A N 1
ATOM 954 C CA . VAL A 1 130 ? 0.633 49.140 50.113 1.00 36.36 130 VAL A CA 1
ATOM 955 C C . VAL A 1 130 ? -0.766 48.629 50.545 1.00 37.33 130 VAL A C 1
ATOM 956 O O . VAL A 1 130 ? -1.808 49.033 49.982 1.00 38.43 130 VAL A O 1
ATOM 960 N N . ASP A 1 131 ? -0.794 47.787 51.570 1.00 36.71 131 ASP A N 1
ATOM 961 C CA . ASP A 1 131 ? -2.034 47.302 52.052 1.00 36.30 131 ASP A CA 1
ATOM 962 C C . ASP A 1 131 ? -2.894 48.390 52.723 1.00 35.21 131 ASP A C 1
ATOM 963 O O . ASP A 1 131 ? -4.093 48.424 52.511 1.00 33.93 131 ASP A O 1
ATOM 968 N N . ASN A 1 132 ? -2.314 49.309 53.484 1.00 35.09 132 ASN A N 1
ATOM 969 C CA . ASN A 1 132 ? -3.152 50.362 54.123 1.00 35.77 132 ASN A CA 1
ATOM 970 C C . ASN A 1 132 ? -3.808 51.318 53.135 1.00 34.83 132 ASN A C 1
ATOM 971 O O . ASN A 1 132 ? -4.928 51.790 53.344 1.00 34.99 132 ASN A O 1
ATOM 976 N N . LEU A 1 133 ? -3.078 51.611 52.088 1.00 33.98 133 LEU A N 1
ATOM 977 C CA . LEU A 1 133 ? -3.530 52.485 51.023 1.00 34.82 133 LEU A CA 1
ATOM 978 C C . LEU A 1 133 ? -4.708 51.824 50.289 1.00 34.15 133 LEU A C 1
ATOM 979 O O . LEU A 1 133 ? -5.698 52.482 49.918 1.00 34.73 133 LEU A O 1
ATOM 984 N N . TYR A 1 134 ? -4.602 50.527 50.029 1.00 32.87 134 TYR A N 1
ATOM 985 C CA . TYR A 1 134 ? -5.774 49.781 49.551 1.00 32.48 134 TYR A CA 1
ATOM 986 C C . TYR A 1 134 ? -6.884 49.828 50.584 1.00 32.01 134 TYR A C 1
ATOM 987 O O . TYR A 1 134 ? -7.986 50.251 50.285 1.00 32.45 134 TYR A O 1
ATOM 996 N N . VAL A 1 135 ? -6.624 49.409 51.804 1.00 32.05 135 VAL A N 1
ATOM 997 C CA . VAL A 1 135 ? -7.716 49.402 52.786 1.00 32.61 135 VAL A CA 1
ATOM 998 C C . VAL A 1 135 ? -8.453 50.761 52.854 1.00 32.88 135 VAL A C 1
ATOM 999 O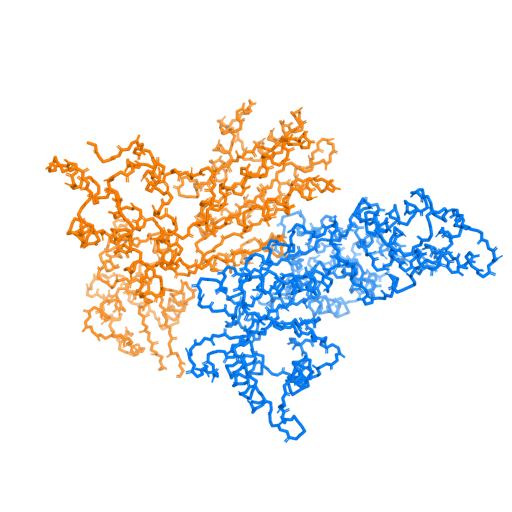 O . VAL A 1 135 ? -9.693 50.820 52.857 1.00 32.22 135 VAL A O 1
ATOM 1003 N N . GLU A 1 136 ? -7.685 51.842 52.861 1.00 32.81 136 GLU A N 1
ATOM 1004 C CA . GLU A 1 136 ? -8.249 53.187 52.959 1.00 33.38 136 GLU A CA 1
ATOM 1005 C C . GLU A 1 136 ? -8.772 53.780 51.669 1.00 32.65 136 GLU A C 1
ATOM 1006 O O . GLU A 1 136 ? -9.459 54.772 51.714 1.00 31.99 136 GLU A O 1
ATOM 1012 N N . ASN A 1 137 ? -8.406 53.191 50.544 1.00 32.97 137 ASN A N 1
ATOM 1013 C CA . ASN A 1 137 ? -8.574 53.793 49.257 1.00 34.09 137 ASN A CA 1
ATOM 1014 C C . ASN A 1 137 ? -7.993 55.209 49.207 1.00 35.71 137 ASN A C 1
ATOM 1015 O O . ASN A 1 137 ? -8.687 56.214 48.871 1.00 37.62 137 ASN A O 1
ATOM 1020 N N . HIS A 1 138 ? -6.707 55.285 49.559 1.00 35.70 138 HIS A N 1
ATOM 1021 C CA . HIS A 1 138 ? -5.952 56.500 49.533 1.00 34.74 138 HIS A CA 1
ATOM 1022 C C . HIS A 1 138 ? -4.837 56.294 48.558 1.00 34.15 138 HIS A C 1
ATOM 1023 O O . HIS A 1 138 ? -4.452 55.186 48.300 1.00 32.20 138 HIS A O 1
ATOM 1030 N N . TYR A 1 139 ? -4.297 57.419 48.076 1.00 35.34 139 TYR A N 1
ATOM 1031 C CA . TYR A 1 139 ? -3.124 57.485 47.247 1.00 35.50 139 TYR A CA 1
ATOM 1032 C C . TYR A 1 139 ? -2.046 58.260 47.976 1.00 35.75 139 TYR A C 1
ATOM 1033 O O . TYR A 1 139 ? -2.364 59.161 48.737 1.00 37.21 139 TYR A O 1
ATOM 1042 N N . LEU A 1 140 ? -0.786 57.898 47.749 1.00 34.68 140 LEU A N 1
ATOM 1043 C CA . LEU A 1 140 ? 0.350 58.565 48.375 1.00 34.20 140 LEU A CA 1
ATOM 1044 C C . LEU A 1 140 ? 1.339 59.115 47.309 1.00 34.02 140 LEU A C 1
ATOM 1045 O O . LEU A 1 140 ? 1.850 58.386 46.430 1.00 33.89 140 LEU A O 1
ATOM 1050 N N . LEU A 1 141 ? 1.637 60.397 47.433 1.00 34.14 141 LEU A N 1
ATOM 1051 C CA . LEU A 1 141 ? 2.617 61.049 46.597 1.00 33.95 141 LEU A CA 1
ATOM 1052 C C . LEU A 1 141 ? 3.786 61.401 47.492 1.00 33.94 141 LEU A C 1
ATOM 1053 O O . LEU A 1 141 ? 3.646 62.192 48.442 1.00 32.72 141 LEU A O 1
ATOM 1058 N N . VAL A 1 142 ? 4.933 60.760 47.209 1.00 33.71 142 VAL A N 1
ATOM 1059 C CA . VAL A 1 142 ? 6.136 60.888 48.045 1.00 33.77 142 VAL A CA 1
ATOM 1060 C C . VAL A 1 142 ? 7.187 61.778 47.369 1.00 34.26 142 VAL A C 1
ATOM 1061 O O . VAL A 1 142 ? 7.539 61.543 46.214 1.00 33.39 142 VAL A O 1
ATOM 1065 N N . ILE A 1 143 ? 7.671 62.784 48.120 1.00 34.51 143 ILE A N 1
ATOM 1066 C CA . ILE A 1 143 ? 8.752 63.655 47.698 1.00 33.63 143 ILE A CA 1
ATOM 1067 C C . ILE A 1 143 ? 10.107 63.148 48.243 1.00 33.06 143 ILE A C 1
ATOM 1068 O O . ILE A 1 143 ? 10.277 63.079 49.434 1.00 33.98 143 ILE A O 1
ATOM 1073 N N . LEU A 1 144 ? 11.053 62.808 47.379 1.00 31.28 144 LEU A N 1
ATOM 1074 C CA . LEU A 1 144 ? 12.392 62.500 47.823 1.00 31.94 144 LEU A CA 1
ATOM 1075 C C . LEU A 1 144 ? 13.370 63.617 47.432 1.00 31.56 144 LEU A C 1
ATOM 1076 O O . LEU A 1 144 ? 13.771 63.746 46.272 1.00 31.16 144 LEU A O 1
ATOM 1081 N N . ASP A 1 145 ? 13.708 64.418 48.433 1.00 32.23 145 ASP A N 1
ATOM 1082 C CA . ASP A 1 145 ? 14.496 65.636 48.287 1.00 33.33 145 ASP A CA 1
ATOM 1083 C C . ASP A 1 145 ? 15.959 65.294 48.537 1.00 33.72 145 ASP A C 1
ATOM 1084 O O . ASP A 1 145 ? 16.251 64.283 49.152 1.00 34.66 145 ASP A O 1
ATOM 1089 N N . GLU A 1 146 ? 16.856 66.126 48.030 1.00 33.90 146 GLU A N 1
ATOM 1090 C CA . GLU A 1 146 ? 18.295 65.835 47.978 1.00 34.50 146 GLU A CA 1
ATOM 1091 C C . GLU A 1 146 ? 18.547 64.420 47.502 1.00 34.61 146 GLU A C 1
ATOM 1092 O O . GLU A 1 146 ? 19.354 63.687 48.099 1.00 35.10 146 GLU A O 1
ATOM 1098 N N . PHE A 1 147 ? 17.884 64.041 46.422 1.00 33.60 147 PHE A N 1
ATOM 1099 C CA . PHE A 1 147 ? 17.918 62.666 45.983 1.00 34.50 147 PHE A CA 1
ATOM 1100 C C . PHE A 1 147 ? 19.323 62.221 45.468 1.00 34.49 147 PHE A C 1
ATOM 1101 O O . PHE A 1 147 ? 19.645 61.045 45.460 1.00 34.28 147 PHE A O 1
ATOM 1109 N N . GLN A 1 148 ? 20.176 63.146 45.042 1.00 35.51 148 GLN A N 1
ATOM 1110 C CA . GLN A 1 148 ? 21.548 62.768 44.620 1.00 36.07 148 GLN A CA 1
ATOM 1111 C C . GLN A 1 148 ? 22.378 62.119 45.724 1.00 37.87 148 GLN A C 1
ATOM 1112 O O . GLN A 1 148 ? 23.286 61.349 45.484 1.00 37.66 148 GLN A O 1
ATOM 1118 N N . SER A 1 149 ? 22.115 62.508 46.952 1.00 40.67 149 SER A N 1
ATOM 1119 C CA . SER A 1 149 ? 22.863 61.966 48.026 1.00 43.64 149 SER A CA 1
ATOM 1120 C C . SER A 1 149 ? 22.188 60.692 48.517 1.00 44.94 149 SER A C 1
ATOM 1121 O O . SER A 1 149 ? 22.640 60.167 49.501 1.00 47.54 149 SER A O 1
ATOM 1124 N N . MET A 1 150 ? 21.109 60.212 47.866 1.00 46.13 150 MET A N 1
ATOM 1125 C CA . MET A 1 150 ? 20.637 58.793 47.980 1.00 45.72 150 MET A CA 1
ATOM 1126 C C . MET A 1 150 ? 21.296 57.908 46.914 1.00 45.62 150 MET A C 1
ATOM 1127 O O . MET A 1 150 ? 21.413 56.689 47.081 1.00 45.11 150 MET A O 1
ATOM 1132 N N . LEU A 1 151 ? 21.636 58.492 45.775 1.00 44.81 151 LEU A N 1
ATOM 1133 C CA . LEU A 1 151 ? 22.249 57.692 44.724 1.00 45.86 151 LEU A CA 1
ATOM 1134 C C . LEU A 1 151 ? 23.692 57.236 45.009 1.00 46.48 151 LEU A C 1
ATOM 1135 O O . LEU A 1 151 ? 24.130 56.206 44.471 1.00 46.40 151 LEU A O 1
ATOM 1140 N N . SER A 1 152 ? 24.400 57.994 45.855 1.00 47.34 152 SER A N 1
ATOM 1141 C CA . SER A 1 152 ? 25.815 57.789 46.131 1.00 48.15 152 SER A CA 1
ATOM 1142 C C . SER A 1 152 ? 26.047 57.116 47.478 1.00 48.74 152 SER A C 1
ATOM 1143 O O . SER A 1 152 ? 26.904 56.248 47.591 1.00 49.59 152 SER A O 1
ATOM 1146 N N . SER A 1 153 ? 25.285 57.509 48.492 1.00 49.73 153 SER A N 1
ATOM 1147 C CA . SER A 1 153 ? 25.143 56.730 49.754 1.00 49.59 153 SER A CA 1
ATOM 1148 C C . SER A 1 153 ? 25.385 55.231 49.572 1.00 49.37 153 SER A C 1
ATOM 1149 O O . SER A 1 153 ? 24.649 54.589 48.843 1.00 49.98 153 SER A O 1
ATOM 1152 N N . PRO A 1 154 ? 26.436 54.671 50.201 1.00 49.59 154 PRO A N 1
ATOM 1153 C CA . PRO A 1 154 ? 26.656 53.227 50.072 1.00 49.57 154 PRO A CA 1
ATOM 1154 C C . PRO A 1 154 ? 25.815 52.472 51.097 1.00 49.70 154 PRO A C 1
ATOM 1155 O O . PRO A 1 154 ? 25.814 51.246 51.141 1.00 49.03 154 PRO A O 1
ATOM 1159 N N . ARG A 1 155 ? 25.079 53.230 51.897 1.00 50.18 155 ARG A N 1
ATOM 1160 C CA . ARG A 1 155 ? 24.170 52.666 52.881 1.00 49.56 155 ARG A CA 1
ATOM 1161 C C . ARG A 1 155 ? 22.781 52.402 52.238 1.00 48.93 155 ARG A C 1
ATOM 1162 O O . ARG A 1 155 ? 21.818 52.067 52.940 1.00 49.21 155 ARG A O 1
ATOM 1170 N N . ILE A 1 156 ? 22.691 52.597 50.911 1.00 47.25 156 ILE A N 1
ATOM 1171 C CA . ILE A 1 156 ? 21.473 52.350 50.118 1.00 46.11 156 ILE A CA 1
ATOM 1172 C C . ILE A 1 156 ? 21.903 51.687 48.827 1.00 44.71 156 ILE A C 1
ATOM 1173 O O . ILE A 1 156 ? 22.597 52.299 48.052 1.00 44.91 156 ILE A O 1
ATOM 1178 N N . ALA A 1 157 ? 21.484 50.447 48.603 1.00 43.42 157 ALA A N 1
ATOM 1179 C CA . ALA A 1 157 ? 21.828 49.695 47.390 1.00 42.86 157 ALA A CA 1
ATOM 1180 C C . ALA A 1 157 ? 20.847 49.898 46.231 1.00 41.90 157 ALA A C 1
ATOM 1181 O O . ALA A 1 157 ? 19.687 50.267 46.414 1.00 39.57 157 ALA A O 1
ATOM 1183 N N . ALA A 1 158 ? 21.326 49.595 45.027 1.00 41.90 158 ALA A N 1
ATOM 1184 C CA . ALA A 1 158 ? 20.496 49.724 43.814 1.00 41.56 158 ALA A CA 1
ATOM 1185 C C . ALA A 1 158 ? 19.147 49.035 44.000 1.00 40.74 158 ALA A C 1
ATOM 1186 O O . ALA A 1 158 ? 18.083 49.542 43.616 1.00 40.20 158 ALA A O 1
ATOM 1188 N N . GLU A 1 159 ? 19.223 47.857 44.585 1.00 40.23 159 GLU A N 1
ATOM 1189 C CA . GLU A 1 159 ? 18.067 47.010 44.790 1.00 40.33 159 GLU A CA 1
ATOM 1190 C C . GLU A 1 159 ? 17.067 47.611 45.800 1.00 39.52 159 GLU A C 1
ATOM 1191 O O . GLU A 1 159 ? 15.867 47.384 45.690 1.00 40.11 159 GLU A O 1
ATOM 1197 N N . ASP A 1 160 ? 17.555 48.395 46.760 1.00 38.72 160 ASP A N 1
ATOM 1198 C CA . ASP A 1 160 ? 16.690 49.159 47.660 1.00 38.06 160 ASP A CA 1
ATOM 1199 C C . ASP A 1 160 ? 15.957 50.270 46.897 1.00 37.67 160 ASP A C 1
ATOM 1200 O O . ASP A 1 160 ? 14.761 50.476 47.074 1.00 37.72 160 ASP A O 1
ATOM 1205 N N . LEU A 1 161 ? 16.679 50.997 46.055 1.00 36.87 161 LEU A N 1
ATOM 1206 C CA . LEU A 1 161 ? 16.074 52.054 45.287 1.00 37.08 161 LEU A CA 1
ATOM 1207 C C . LEU A 1 161 ? 15.026 51.461 44.351 1.00 36.91 161 LEU A C 1
ATOM 1208 O O . LEU A 1 161 ? 13.939 52.012 44.180 1.00 35.20 161 LEU A O 1
ATOM 1213 N N . TYR A 1 162 ? 15.347 50.301 43.765 1.00 37.68 162 TYR A N 1
ATOM 1214 C CA . TYR A 1 162 ? 14.413 49.595 42.908 1.00 37.89 162 TYR A CA 1
ATOM 1215 C C . TYR A 1 162 ? 13.181 49.167 43.670 1.00 37.80 162 TYR A C 1
ATOM 1216 O O . TYR A 1 162 ? 12.058 49.350 43.206 1.00 37.26 162 TYR A O 1
ATOM 1225 N N . THR A 1 163 ? 13.348 48.581 44.845 1.00 38.18 163 THR A N 1
ATOM 1226 C CA . THR A 1 163 ? 12.128 48.079 45.502 1.00 37.91 163 THR A CA 1
ATOM 1227 C C . THR A 1 163 ? 11.245 49.222 45.904 1.00 36.34 163 THR A C 1
ATOM 1228 O O . THR A 1 163 ? 10.051 49.094 45.797 1.00 38.15 163 THR A O 1
ATOM 1232 N N . LEU A 1 164 ? 11.799 50.333 46.355 1.00 35.18 164 LEU A N 1
ATOM 1233 C CA . LEU A 1 164 ? 10.985 51.553 46.555 1.00 35.31 164 LEU A CA 1
ATOM 1234 C C . LEU A 1 164 ? 10.395 52.119 45.249 1.00 35.31 164 LEU A C 1
ATOM 1235 O O . LEU A 1 164 ? 9.223 52.345 45.104 1.00 35.79 164 LEU A O 1
ATOM 1240 N N . LEU A 1 165 ? 11.229 52.397 44.287 1.00 36.79 165 LEU A N 1
ATOM 1241 C CA . LEU A 1 165 ? 10.763 53.207 43.165 1.00 37.35 165 LEU A CA 1
ATOM 1242 C C . LEU A 1 165 ? 10.005 52.423 42.125 1.00 37.51 165 LEU A C 1
ATOM 1243 O O . LEU A 1 165 ? 9.327 53.020 41.325 1.00 37.92 165 LEU A O 1
ATOM 1248 N N . ARG A 1 166 ? 10.154 51.107 42.107 1.00 38.07 166 ARG A N 1
ATOM 1249 C CA . ARG A 1 166 ? 9.234 50.262 41.385 1.00 38.40 166 ARG A CA 1
ATOM 1250 C C . ARG A 1 166 ? 8.517 49.329 42.341 1.00 37.90 166 ARG A C 1
ATOM 1251 O O . ARG A 1 166 ? 8.395 48.148 42.073 1.00 36.97 166 ARG A O 1
ATOM 1259 N N . VAL A 1 167 ? 8.004 49.899 43.427 1.00 38.35 167 VAL A N 1
ATOM 1260 C CA . VAL A 1 167 ? 7.047 49.220 44.303 1.00 38.63 167 VAL A CA 1
ATOM 1261 C C . VAL A 1 167 ? 6.049 48.329 43.606 1.00 38.43 167 VAL A C 1
ATOM 1262 O O . VAL A 1 167 ? 5.889 47.183 43.981 1.00 38.76 167 VAL A O 1
ATOM 1266 N N . HIS A 1 168 ? 5.361 48.896 42.630 1.00 39.36 168 HIS A N 1
ATOM 1267 C CA . HIS A 1 168 ? 4.206 48.241 41.990 1.00 40.66 168 HIS A CA 1
ATOM 1268 C C . HIS A 1 168 ? 4.618 47.036 41.166 1.00 41.70 168 HIS A C 1
ATOM 1269 O O . HIS A 1 168 ? 3.841 46.123 41.014 1.00 43.44 168 HIS A O 1
ATOM 1276 N N . GLU A 1 169 ? 5.855 46.974 40.707 1.00 42.27 169 GLU A N 1
ATOM 1277 C CA . GLU A 1 169 ? 6.299 45.744 40.041 1.00 43.72 169 GLU A CA 1
ATOM 1278 C C . GLU A 1 169 ? 6.492 44.587 41.006 1.00 43.74 169 GLU A C 1
ATOM 1279 O O . GLU A 1 169 ? 6.353 43.455 40.599 1.00 43.71 169 GLU A O 1
ATOM 1285 N N . GLU A 1 170 ? 6.780 44.881 42.280 1.00 44.83 170 GLU A N 1
ATOM 1286 C CA . GLU A 1 170 ? 7.236 43.848 43.256 1.00 45.33 170 GLU A CA 1
ATOM 1287 C C . GLU A 1 170 ? 6.213 43.620 44.349 1.00 44.35 170 GLU A C 1
ATOM 1288 O O . GLU A 1 170 ? 6.161 42.514 44.924 1.00 44.94 170 GLU A O 1
ATOM 1294 N N . ILE A 1 171 ? 5.448 44.667 44.662 1.00 42.59 171 ILE A N 1
ATOM 1295 C CA . ILE A 1 171 ? 4.361 44.587 45.645 1.00 42.27 171 ILE A CA 1
ATOM 1296 C C . ILE A 1 171 ? 3.003 44.979 45.054 1.00 41.04 171 ILE A C 1
ATOM 1297 O O . ILE A 1 171 ? 2.473 46.067 45.297 1.00 37.81 171 ILE A O 1
ATOM 1302 N N . PRO A 1 172 ? 2.405 44.038 44.307 1.00 42.12 172 PRO A N 1
ATOM 1303 C CA . PRO A 1 172 ? 1.031 44.211 43.810 1.00 42.63 172 PRO A CA 1
ATOM 1304 C C . PRO A 1 172 ? -0.009 44.617 44.885 1.00 42.70 172 PRO A C 1
ATOM 1305 O O . PRO A 1 172 ? 0.080 44.244 46.051 1.00 41.38 172 PRO A O 1
ATOM 1309 N N . SER A 1 173 ? -0.983 45.391 44.415 1.00 43.46 173 SER A N 1
ATOM 1310 C CA . SER A 1 173 ? -2.129 45.873 45.160 1.00 42.97 173 SER A CA 1
ATOM 1311 C C . SER A 1 173 ? -3.193 44.769 45.180 1.00 42.77 173 SER A C 1
ATOM 1312 O O . SER A 1 173 ? -3.379 44.097 44.198 1.00 42.26 173 SER A O 1
ATOM 1315 N N . ARG A 1 174 ? -3.918 44.619 46.295 1.00 42.89 174 ARG A N 1
ATOM 1316 C CA . ARG A 1 174 ? -5.125 43.756 46.351 1.00 41.95 174 ARG A CA 1
ATOM 1317 C C . ARG A 1 174 ? -6.065 43.932 45.152 1.00 40.44 174 ARG A C 1
ATOM 1318 O O . ARG A 1 174 ? -6.609 42.968 44.675 1.00 40.53 174 ARG A O 1
ATOM 1326 N N . ASP A 1 175 ? -6.273 45.162 44.687 1.00 38.44 175 ASP A N 1
ATOM 1327 C CA . ASP A 1 175 ? -7.229 45.436 43.601 1.00 37.18 175 ASP A CA 1
ATOM 1328 C C . ASP A 1 175 ? -6.593 45.881 42.274 1.00 36.05 175 ASP A C 1
ATOM 1329 O O . ASP A 1 175 ? -7.289 46.304 41.321 1.00 35.22 175 ASP A O 1
ATOM 1334 N N . GLY A 1 176 ? -5.270 45.784 42.214 1.00 35.44 176 GLY A N 1
ATOM 1335 C CA . GLY A 1 176 ? -4.509 46.147 41.035 1.00 35.18 176 GLY A CA 1
ATOM 1336 C C . GLY A 1 176 ? -4.231 47.630 40.867 1.00 34.95 176 GLY A C 1
ATOM 1337 O O . GLY A 1 176 ? -3.613 48.018 39.912 1.00 35.58 176 GLY A O 1
ATOM 1338 N N . VAL A 1 177 ? -4.663 48.477 41.780 1.00 35.06 177 VAL A N 1
ATOM 1339 C CA . VAL A 1 177 ? -4.528 49.925 41.595 1.00 34.77 177 VAL A CA 1
ATOM 1340 C C . VAL A 1 177 ? -3.249 50.381 42.274 1.00 35.88 177 VAL A C 1
ATOM 1341 O O . VAL A 1 177 ? -3.035 50.073 43.446 1.00 36.58 177 VAL A O 1
ATOM 1345 N N . ASN A 1 178 ? -2.396 51.088 41.538 1.00 35.54 178 ASN A N 1
ATOM 1346 C CA . ASN A 1 178 ? -1.135 51.559 42.067 1.00 35.41 178 ASN A CA 1
ATOM 1347 C C . ASN A 1 178 ? -1.380 52.831 42.854 1.00 36.22 178 ASN A C 1
ATOM 1348 O O . ASN A 1 178 ? -2.083 53.719 42.389 1.00 36.87 178 ASN A O 1
ATOM 1353 N N . ARG A 1 179 ? -0.822 52.923 44.049 1.00 35.71 179 ARG A N 1
ATOM 1354 C CA . ARG A 1 179 ? -1.162 54.040 44.904 1.00 35.50 179 ARG A CA 1
ATOM 1355 C C . ARG A 1 179 ? -0.008 54.858 45.455 1.00 34.99 179 ARG A C 1
ATOM 1356 O O . ARG A 1 179 ? -0.209 55.725 46.348 1.00 36.66 179 ARG A O 1
ATOM 1364 N N . ILE A 1 180 ? 1.171 54.671 44.881 1.00 33.88 180 ILE A N 1
ATOM 1365 C CA . ILE A 1 180 ? 2.357 55.444 45.305 1.00 33.73 180 ILE A CA 1
ATOM 1366 C C . ILE A 1 180 ? 3.085 56.018 44.088 1.00 34.06 180 ILE A C 1
ATOM 1367 O O . ILE A 1 180 ? 3.494 55.275 43.210 1.00 35.86 180 ILE A O 1
ATOM 1372 N N . GLY A 1 181 ? 3.190 57.329 44.023 1.00 33.33 181 GLY A N 1
ATOM 1373 C CA . GLY A 1 181 ? 4.051 57.987 43.085 1.00 32.55 181 GLY A CA 1
ATOM 1374 C C . GLY A 1 181 ? 5.161 58.697 43.789 1.00 32.88 181 GLY A C 1
ATOM 1375 O O . GLY A 1 181 ? 5.172 58.871 45.046 1.00 32.40 181 GLY A O 1
ATOM 1376 N N . PHE A 1 182 ? 6.146 59.123 43.004 1.00 32.82 182 PHE A N 1
ATOM 1377 C CA . PHE A 1 182 ? 7.285 59.808 43.584 1.00 32.03 182 PHE A CA 1
ATOM 1378 C C . PHE A 1 182 ? 7.675 61.058 42.805 1.00 32.39 182 PHE A C 1
ATOM 1379 O O . PHE A 1 182 ? 7.562 61.111 41.575 1.00 31.27 182 PHE A O 1
ATOM 1387 N N . LEU A 1 183 ? 8.133 62.066 43.559 1.00 33.11 183 LEU A N 1
ATOM 1388 C CA . LEU A 1 183 ? 8.676 63.306 43.004 1.00 32.73 183 LEU A CA 1
ATOM 1389 C C . LEU A 1 183 ? 10.092 63.419 43.533 1.00 32.33 183 LEU A C 1
ATOM 1390 O O . LEU A 1 183 ? 10.255 63.624 44.730 1.00 31.59 183 LEU A O 1
ATOM 1395 N N . LEU A 1 184 ? 11.078 63.188 42.649 1.00 32.06 184 LEU A N 1
ATOM 1396 C CA . LEU A 1 184 ? 12.491 63.295 42.993 1.00 32.75 184 LEU A CA 1
ATOM 1397 C C . LEU A 1 184 ? 12.914 64.722 42.758 1.00 33.48 184 LEU A C 1
ATOM 1398 O O . LEU A 1 184 ? 12.474 65.392 41.762 1.00 32.71 184 LEU A O 1
ATOM 1403 N N . VAL A 1 185 ? 13.634 65.215 43.767 1.00 33.83 185 VAL A N 1
ATOM 1404 C CA . VAL A 1 185 ? 14.236 66.511 43.747 1.00 34.39 185 VAL A CA 1
ATOM 1405 C C . VAL A 1 185 ? 15.741 66.338 43.944 1.00 34.35 185 VAL A C 1
ATOM 1406 O O . VAL A 1 185 ? 16.143 65.846 44.991 1.00 34.76 185 VAL A O 1
ATOM 1410 N N . ALA A 1 186 ? 16.543 66.646 42.911 1.00 33.95 186 ALA A N 1
ATOM 1411 C CA . ALA A 1 186 ? 18.007 66.524 42.983 1.00 34.41 186 ALA A CA 1
ATOM 1412 C C . ALA A 1 186 ? 18.694 67.868 42.771 1.00 34.86 186 ALA A C 1
ATOM 1413 O O . ALA A 1 186 ? 18.073 68.841 42.269 1.00 34.72 186 ALA A O 1
ATOM 1415 N N . SER A 1 187 ? 19.969 67.942 43.152 1.00 34.70 187 SER A N 1
ATOM 1416 C CA . SER A 1 187 ? 20.633 69.233 43.113 1.00 35.93 187 SER A CA 1
ATOM 1417 C C . SER A 1 187 ? 20.930 69.657 41.720 1.00 36.10 187 SER A C 1
ATOM 1418 O O . SER A 1 187 ? 20.820 70.860 41.442 1.00 37.58 187 SER A O 1
ATOM 1421 N N . ASP A 1 188 ? 21.167 68.697 40.824 1.00 35.05 188 ASP A N 1
ATOM 1422 C CA . ASP A 1 188 ? 21.423 69.009 39.426 1.00 34.69 188 ASP A CA 1
ATOM 1423 C C . ASP A 1 188 ? 21.421 67.757 38.558 1.00 34.27 188 ASP A C 1
ATOM 1424 O O . ASP A 1 188 ? 21.191 66.665 39.034 1.00 34.35 188 ASP A O 1
ATOM 1429 N N . VAL A 1 189 ? 21.648 67.948 37.270 1.00 34.56 189 VAL A N 1
ATOM 1430 C CA . VAL A 1 189 ? 21.461 66.936 36.252 1.00 34.59 189 VAL A CA 1
ATOM 1431 C C . VAL A 1 189 ? 22.423 65.788 36.426 1.00 34.85 189 VAL A C 1
ATOM 1432 O O . VAL A 1 189 ? 22.201 64.724 35.896 1.00 34.51 189 VAL A O 1
ATOM 1436 N N . ARG A 1 190 ? 23.510 65.990 37.173 1.00 36.29 190 ARG A N 1
ATOM 1437 C CA . ARG A 1 190 ? 24.436 64.888 37.491 1.00 36.28 190 ARG A CA 1
ATOM 1438 C C . ARG A 1 190 ? 23.715 63.717 38.151 1.00 36.11 190 ARG A C 1
ATOM 1439 O O . ARG A 1 190 ? 24.109 62.560 37.977 1.00 35.96 190 ARG A O 1
ATOM 1447 N N . ALA A 1 191 ? 22.652 64.004 38.891 1.00 36.26 191 ALA A N 1
ATOM 1448 C CA . ALA A 1 191 ? 21.842 62.941 39.467 1.00 37.07 191 ALA A CA 1
ATOM 1449 C C . ALA A 1 191 ? 21.356 61.936 38.446 1.00 37.04 191 ALA A C 1
ATOM 1450 O O . ALA A 1 191 ? 21.300 60.739 38.737 1.00 37.59 191 ALA A O 1
ATOM 1452 N N . LEU A 1 192 ? 21.085 62.389 37.230 1.00 37.81 192 LEU A N 1
ATOM 1453 C CA . LEU A 1 192 ? 20.575 61.493 36.189 1.00 37.77 192 LEU A CA 1
ATOM 1454 C C . LEU A 1 192 ? 21.628 60.488 35.701 1.00 37.34 192 LEU A C 1
ATOM 1455 O O . LEU A 1 192 ? 21.306 59.320 35.477 1.00 37.01 192 LEU A O 1
ATOM 1460 N N . SER A 1 193 ? 22.880 60.906 35.581 1.00 37.31 193 SER A N 1
ATOM 1461 C CA . SER A 1 193 ? 23.941 59.957 35.235 1.00 38.17 193 SER A CA 1
ATOM 1462 C C . SER A 1 193 ? 24.002 58.864 36.255 1.00 38.50 193 SER A C 1
ATOM 1463 O O . SER A 1 193 ? 23.874 57.673 35.910 1.00 38.07 193 SER A O 1
ATOM 1466 N N . TYR A 1 194 ? 24.155 59.280 37.518 1.00 39.48 194 TYR A N 1
ATOM 1467 C CA . TYR A 1 194 ? 24.202 58.363 38.658 1.00 39.57 194 TYR A CA 1
ATOM 1468 C C . TYR A 1 194 ? 23.075 57.346 38.535 1.00 38.53 194 TYR A C 1
ATOM 1469 O O . TYR A 1 194 ? 23.320 56.115 38.538 1.00 36.40 194 TYR A O 1
ATOM 1478 N N . MET A 1 195 ? 21.852 57.862 38.366 1.00 37.76 195 MET A N 1
ATOM 1479 C CA . MET A 1 195 ? 20.667 57.020 38.184 1.00 38.18 195 MET A CA 1
ATOM 1480 C C . MET A 1 195 ? 20.695 56.059 37.037 1.00 36.85 195 MET A C 1
ATOM 1481 O O . MET A 1 195 ? 20.228 54.963 37.194 1.00 36.81 195 MET A O 1
ATOM 1486 N N . ARG A 1 196 ? 21.121 56.499 35.859 1.00 37.46 196 ARG A N 1
ATOM 1487 C CA . ARG A 1 196 ? 21.361 55.578 34.737 1.00 38.28 196 ARG A CA 1
ATOM 1488 C C . ARG A 1 196 ? 22.432 54.508 35.086 1.00 39.04 196 ARG A C 1
ATOM 1489 O O . ARG A 1 196 ? 22.366 53.393 34.571 1.00 38.17 196 ARG A O 1
ATOM 1497 N N . GLU A 1 197 ? 23.417 54.865 35.937 1.00 40.51 197 GLU A N 1
ATOM 1498 C CA . GLU A 1 197 ? 24.433 53.904 36.443 1.00 41.93 197 GLU A CA 1
ATOM 1499 C C . GLU A 1 197 ? 23.778 52.914 37.409 1.00 41.11 197 GLU A C 1
ATOM 1500 O O . GLU A 1 197 ? 23.884 51.705 37.255 1.00 40.75 197 GLU A O 1
ATOM 1506 N N . LYS A 1 198 ? 23.073 53.439 38.396 1.00 41.33 198 LYS A N 1
ATOM 1507 C CA . LYS A 1 198 ? 22.577 52.611 39.504 1.00 41.37 198 LYS A CA 1
ATOM 1508 C C . LYS A 1 198 ? 21.226 51.983 39.212 1.00 40.90 198 LYS A C 1
ATOM 1509 O O . LYS A 1 198 ? 21.010 50.805 39.470 1.00 41.43 198 LYS A O 1
ATOM 1515 N N . ILE A 1 199 ? 20.290 52.771 38.712 1.00 40.13 199 ILE A N 1
ATOM 1516 C CA . ILE A 1 199 ? 18.950 52.271 38.527 1.00 40.17 199 ILE A CA 1
ATOM 1517 C C . ILE A 1 199 ? 18.380 52.656 37.164 1.00 40.03 199 ILE A C 1
ATOM 1518 O O . ILE A 1 199 ? 17.372 53.354 37.079 1.00 39.30 199 ILE A O 1
ATOM 1523 N N . PRO A 1 200 ? 18.996 52.150 36.086 1.00 40.44 200 PRO A N 1
ATOM 1524 C CA . PRO A 1 200 ? 18.549 52.574 34.764 1.00 40.83 200 PRO A CA 1
ATOM 1525 C C . PRO A 1 200 ? 17.113 52.153 34.467 1.00 41.27 200 PRO A C 1
ATOM 1526 O O . PRO A 1 200 ? 16.459 52.802 33.678 1.00 42.33 200 PRO A O 1
ATOM 1530 N N . GLN A 1 201 ? 16.623 51.096 35.106 1.00 41.59 201 GLN A N 1
ATOM 1531 C CA . GLN A 1 201 ? 15.271 50.619 34.861 1.00 42.41 201 GLN A CA 1
ATOM 1532 C C . GLN A 1 201 ? 14.217 51.639 35.380 1.00 42.17 201 GLN A C 1
ATOM 1533 O O . GLN A 1 201 ? 13.079 51.673 34.896 1.00 42.35 201 GLN A O 1
ATOM 1539 N N . VAL A 1 202 ? 14.573 52.482 36.355 1.00 41.41 202 VAL A N 1
ATOM 1540 C CA . VAL A 1 202 ? 13.663 53.536 36.722 1.00 40.98 202 VAL A CA 1
ATOM 1541 C C . VAL A 1 202 ? 13.913 54.793 35.906 1.00 39.52 202 VAL A C 1
ATOM 1542 O O . VAL A 1 202 ? 12.970 55.475 35.510 1.00 37.96 202 VAL A O 1
ATOM 1546 N N . GLU A 1 203 ? 15.176 55.095 35.662 1.00 38.90 203 GLU A N 1
ATOM 1547 C CA . GLU A 1 203 ? 15.537 56.351 35.002 1.00 39.45 203 GLU A CA 1
ATOM 1548 C C . GLU A 1 203 ? 14.917 56.475 33.563 1.00 39.04 203 GLU A C 1
ATOM 1549 O O . GLU A 1 203 ? 14.418 57.528 33.164 1.00 37.57 203 GLU A O 1
ATOM 1555 N N . SER A 1 204 ? 14.933 55.372 32.822 1.00 38.87 204 SER A N 1
ATOM 1556 C CA . SER A 1 204 ? 14.516 55.382 31.415 1.00 39.36 204 SER A CA 1
ATOM 1557 C C . SER A 1 204 ? 13.011 55.615 31.296 1.00 39.22 204 SER A C 1
ATOM 1558 O O . SER A 1 204 ? 12.514 55.817 30.190 1.00 39.54 204 SER A O 1
ATOM 1561 N N . GLN A 1 205 ? 12.337 55.613 32.444 1.00 38.93 205 GLN A N 1
ATOM 1562 C CA . GLN A 1 205 ? 10.891 55.605 32.603 1.00 38.82 205 GLN A CA 1
ATOM 1563 C C . GLN A 1 205 ? 10.328 56.853 33.337 1.00 38.72 205 GLN A C 1
ATOM 1564 O O . GLN A 1 205 ? 9.152 56.902 33.730 1.00 38.72 205 GLN A O 1
ATOM 1570 N N . ILE A 1 206 ? 11.168 57.847 33.585 1.00 37.81 206 ILE A N 1
ATOM 1571 C CA . ILE A 1 206 ? 10.708 59.062 34.236 1.00 36.64 206 ILE A CA 1
ATOM 1572 C C . ILE A 1 206 ? 9.780 59.868 33.356 1.00 34.97 206 ILE A C 1
ATOM 1573 O O . ILE A 1 206 ? 10.057 60.078 32.191 1.00 35.09 206 ILE A O 1
ATOM 1578 N N . GLY A 1 207 ? 8.618 60.226 33.887 1.00 33.50 207 GLY A N 1
ATOM 1579 C CA . GLY A 1 207 ? 7.585 60.901 33.080 1.00 33.29 207 GLY A CA 1
ATOM 1580 C C . GLY A 1 207 ? 7.936 62.344 32.664 1.00 31.63 207 GLY A C 1
ATOM 1581 O O . GLY A 1 207 ? 7.763 62.730 31.550 1.00 30.54 207 GLY A O 1
ATOM 1582 N N . PHE A 1 208 ? 8.488 63.105 33.569 1.00 32.35 208 PHE A N 1
ATOM 1583 C CA . PHE A 1 208 ? 8.743 64.524 33.371 1.00 32.91 208 PHE A CA 1
ATOM 1584 C C . PHE A 1 208 ? 10.031 64.847 34.133 1.00 32.50 208 PHE A C 1
ATOM 1585 O O . PHE A 1 208 ? 10.158 64.536 35.320 1.00 31.73 208 PHE A O 1
ATOM 1593 N N . LYS A 1 209 ? 10.993 65.429 33.437 1.00 32.76 209 LYS A N 1
ATOM 1594 C CA . LYS A 1 209 ? 12.225 65.928 34.017 1.00 33.03 209 LYS A CA 1
ATOM 1595 C C . LYS A 1 209 ? 12.239 67.427 33.794 1.00 32.93 209 LYS A C 1
ATOM 1596 O O . LYS A 1 209 ? 12.287 67.885 32.652 1.00 32.75 209 LYS A O 1
ATOM 1602 N N . LEU A 1 210 ? 12.239 68.178 34.887 1.00 33.12 210 LEU A N 1
ATOM 1603 C CA . LEU A 1 210 ? 12.222 69.605 34.846 1.00 33.34 210 LEU A CA 1
ATOM 1604 C C . LEU A 1 210 ? 13.438 70.254 35.509 1.00 34.12 210 LEU A C 1
ATOM 1605 O O . LEU A 1 210 ? 13.766 70.056 36.695 1.00 34.76 210 LEU A O 1
ATOM 1610 N N . HIS A 1 211 ? 14.093 71.067 34.705 1.00 35.93 211 HIS A N 1
ATOM 1611 C CA . HIS A 1 211 ? 15.248 71.838 35.117 1.00 35.79 211 HIS A CA 1
ATOM 1612 C C . HIS A 1 211 ? 14.757 73.201 35.501 1.00 35.10 211 HIS A C 1
ATOM 1613 O O . HIS A 1 211 ? 13.974 73.813 34.810 1.00 33.94 211 HIS A O 1
ATOM 1620 N N . LEU A 1 212 ? 15.162 73.642 36.661 1.00 35.19 212 LEU A N 1
ATOM 1621 C CA . LEU A 1 212 ? 14.754 74.953 37.127 1.00 34.04 212 LEU A CA 1
ATOM 1622 C C . LEU A 1 212 ? 15.980 75.919 37.011 1.00 32.18 212 LEU A C 1
ATOM 1623 O O . LEU A 1 212 ? 17.056 75.567 37.413 1.00 31.74 212 LEU A O 1
ATOM 1628 N N . PRO A 1 213 ? 15.830 77.065 36.341 1.00 30.68 213 PRO A N 1
ATOM 1629 C CA . PRO A 1 213 ? 16.898 78.094 36.342 1.00 31.00 213 PRO A CA 1
ATOM 1630 C C . PRO A 1 213 ? 16.952 78.954 37.600 1.00 30.48 213 PRO A C 1
ATOM 1631 O O . PRO A 1 213 ? 15.969 79.054 38.338 1.00 29.02 213 PRO A O 1
ATOM 1635 N N . ALA A 1 214 ? 18.097 79.569 37.866 1.00 31.20 214 ALA A N 1
ATOM 1636 C CA . ALA A 1 214 ? 18.238 80.462 39.040 1.00 31.65 214 ALA A CA 1
ATOM 1637 C C . ALA A 1 214 ? 17.333 81.639 38.805 1.00 32.46 214 ALA A C 1
ATOM 1638 O O . ALA A 1 214 ? 17.078 81.970 37.662 1.00 33.94 214 ALA A O 1
ATOM 1640 N N . TYR A 1 215 ? 16.814 82.245 39.867 1.00 33.93 215 TYR A N 1
ATOM 1641 C CA . TYR A 1 215 ? 15.940 83.419 39.788 1.00 34.63 215 TYR A CA 1
ATOM 1642 C C . TYR A 1 215 ? 16.588 84.683 39.270 1.00 35.24 215 TYR A C 1
ATOM 1643 O O . TYR A 1 215 ? 17.705 85.032 39.643 1.00 35.68 215 TYR A O 1
ATOM 1652 N N . LYS A 1 216 ? 15.865 85.373 38.386 1.00 35.62 216 LYS A N 1
ATOM 1653 C CA . LYS A 1 216 ? 16.320 86.687 37.900 1.00 35.32 216 LYS A CA 1
ATOM 1654 C C . LYS A 1 216 ? 15.829 87.744 38.889 1.00 35.48 216 LYS A C 1
ATOM 1655 O O . LYS A 1 216 ? 14.970 87.437 39.786 1.00 35.44 216 LYS A O 1
ATOM 1661 N N . SER A 1 217 ? 16.338 88.972 38.722 1.00 35.39 217 SER A N 1
ATOM 1662 C CA . SER A 1 217 ? 16.035 90.052 39.684 1.00 36.67 217 SER A CA 1
ATOM 1663 C C . SER A 1 217 ? 14.544 90.358 39.822 1.00 36.15 217 SER A C 1
ATOM 1664 O O . SER A 1 217 ? 14.038 90.451 40.922 1.00 35.65 217 SER A O 1
ATOM 1667 N N . ARG A 1 218 ? 13.844 90.457 38.709 1.00 37.54 218 ARG A N 1
ATOM 1668 C CA . ARG A 1 218 ? 12.377 90.600 38.688 1.00 39.65 218 ARG A CA 1
ATOM 1669 C C . ARG A 1 218 ? 11.599 89.454 39.376 1.00 38.60 218 ARG A C 1
ATOM 1670 O O . ARG A 1 218 ? 10.507 89.666 39.897 1.00 38.07 218 ARG A O 1
ATOM 1678 N N . GLU A 1 219 ? 12.159 88.257 39.344 1.00 38.01 219 GLU A N 1
ATOM 1679 C CA . GLU A 1 219 ? 11.554 87.110 40.010 1.00 37.50 219 GLU A CA 1
ATOM 1680 C C . GLU A 1 219 ? 11.805 87.219 41.502 1.00 36.88 219 GLU A C 1
ATOM 1681 O O . GLU A 1 219 ? 10.896 87.057 42.299 1.00 35.67 219 GLU A O 1
ATOM 1687 N N . LEU A 1 220 ? 13.027 87.571 41.882 1.00 36.97 220 LEU A N 1
ATOM 1688 C CA . LEU A 1 220 ? 13.324 87.784 43.314 1.00 37.05 220 LEU A CA 1
ATOM 1689 C C . LEU A 1 220 ? 12.491 88.909 43.905 1.00 37.25 220 LEU A C 1
ATOM 1690 O O . LEU A 1 220 ? 12.019 88.816 45.028 1.00 36.44 220 LEU A O 1
ATOM 1695 N N . TYR A 1 221 ? 12.308 89.967 43.128 1.00 37.89 221 TYR A N 1
ATOM 1696 C CA . TYR A 1 221 ? 11.393 91.020 43.515 1.00 37.92 221 TYR A CA 1
ATOM 1697 C C . TYR A 1 221 ? 9.999 90.456 43.807 1.00 38.19 221 TYR A C 1
ATOM 1698 O O . TYR A 1 221 ? 9.467 90.627 44.906 1.00 39.73 221 TYR A O 1
ATOM 1707 N N . THR A 1 222 ? 9.414 89.767 42.837 1.00 37.23 222 THR A N 1
ATOM 1708 C CA . THR A 1 222 ? 8.103 89.220 43.019 1.00 36.28 222 THR A CA 1
ATOM 1709 C C . THR A 1 222 ? 8.036 88.325 44.286 1.00 34.77 222 THR A C 1
ATOM 1710 O O . THR A 1 222 ? 7.056 88.319 45.007 1.00 35.02 222 THR A O 1
ATOM 1714 N N . ILE A 1 223 ? 9.064 87.548 44.536 1.00 33.88 223 ILE A N 1
ATOM 1715 C CA . ILE A 1 223 ? 9.112 86.677 45.743 1.00 33.69 223 ILE A CA 1
ATOM 1716 C C . ILE A 1 223 ? 9.200 87.468 47.019 1.00 32.61 223 ILE A C 1
ATOM 1717 O O . ILE A 1 223 ? 8.554 87.143 47.955 1.00 32.38 223 ILE A O 1
ATOM 1722 N N . LEU A 1 224 ? 10.018 88.515 47.047 1.00 34.08 224 LEU A N 1
ATOM 1723 C CA . LEU A 1 224 ? 10.188 89.361 48.244 1.00 34.41 224 LEU A CA 1
ATOM 1724 C C . LEU A 1 224 ? 8.928 90.178 48.527 1.00 34.03 224 LEU A C 1
ATOM 1725 O O . LEU A 1 224 ? 8.421 90.213 49.643 1.00 33.93 224 LEU A O 1
ATOM 1730 N N . GLU A 1 225 ? 8.412 90.792 47.482 1.00 34.42 225 GLU A N 1
ATOM 1731 C CA . GLU A 1 225 ? 7.166 91.538 47.563 1.00 34.80 225 GLU A CA 1
ATOM 1732 C C . GLU A 1 225 ? 6.063 90.713 48.275 1.00 33.80 225 GLU A C 1
ATOM 1733 O O . GLU A 1 225 ? 5.327 91.222 49.087 1.00 32.44 225 GLU A O 1
ATOM 1739 N N . GLN A 1 226 ? 5.950 89.430 47.939 1.00 34.65 226 GLN A N 1
ATOM 1740 C CA . GLN A 1 226 ? 4.838 88.607 48.433 1.00 34.69 226 GLN A CA 1
ATOM 1741 C C . GLN A 1 226 ? 5.061 88.309 49.933 1.00 34.70 226 GLN A C 1
ATOM 1742 O O . GLN A 1 226 ? 4.119 88.258 50.747 1.00 32.19 226 GLN A O 1
ATOM 1748 N N . ARG A 1 227 ? 6.330 88.097 50.277 1.00 35.18 227 ARG A N 1
ATOM 1749 C CA . ARG A 1 227 ? 6.697 87.905 51.680 1.00 36.40 227 ARG A CA 1
ATOM 1750 C C . ARG A 1 227 ? 6.474 89.194 52.484 1.00 36.74 227 ARG A C 1
ATOM 1751 O O . ARG A 1 227 ? 6.055 89.155 53.631 1.00 36.31 227 ARG A O 1
ATOM 1759 N N . ALA A 1 228 ? 6.807 90.325 51.871 1.00 37.35 228 ALA A N 1
ATOM 1760 C CA . ALA A 1 228 ? 6.520 91.602 52.479 1.00 38.06 228 ALA A CA 1
ATOM 1761 C C . ALA A 1 228 ? 5.036 91.714 52.697 1.00 38.06 228 ALA A C 1
ATOM 1762 O O . ALA A 1 228 ? 4.650 91.866 53.838 1.00 39.66 228 ALA A O 1
ATOM 1764 N N . GLU A 1 229 ? 4.211 91.594 51.658 1.00 37.99 229 GLU A N 1
ATOM 1765 C CA . GLU A 1 229 ? 2.720 91.695 51.810 1.00 38.95 229 GLU A CA 1
ATOM 1766 C C . GLU A 1 229 ? 2.148 90.777 52.902 1.00 38.63 229 GLU A C 1
ATOM 1767 O O . GLU A 1 229 ? 1.268 91.162 53.662 1.00 38.92 229 GLU A O 1
ATOM 1773 N N . LEU A 1 230 ? 2.634 89.541 52.949 1.00 39.01 230 LEU A N 1
ATOM 1774 C CA . LEU A 1 230 ? 2.096 88.522 53.855 1.00 38.89 230 LEU A CA 1
ATOM 1775 C C . LEU A 1 230 ? 2.611 88.630 55.276 1.00 38.18 230 LEU A C 1
ATOM 1776 O O . LEU A 1 230 ? 1.937 88.227 56.209 1.00 38.29 230 LEU A O 1
ATOM 1781 N N . GLY A 1 231 ? 3.816 89.138 55.436 1.00 38.49 231 GLY A N 1
ATOM 1782 C CA . GLY A 1 231 ? 4.512 89.019 56.732 1.00 38.82 231 GLY A CA 1
ATOM 1783 C C . GLY A 1 231 ? 5.044 90.281 57.397 1.00 38.67 231 GLY A C 1
ATOM 1784 O O . GLY A 1 231 ? 5.456 90.229 58.570 1.00 37.61 231 GLY A O 1
ATOM 1785 N N . LEU A 1 232 ? 5.049 91.396 56.662 1.00 38.51 232 LEU A N 1
ATOM 1786 C CA . LEU A 1 232 ? 5.332 92.696 57.240 1.00 38.73 232 LEU A CA 1
ATOM 1787 C C . LEU A 1 232 ? 4.131 93.644 57.215 1.00 38.76 232 LEU A C 1
ATOM 1788 O O . LEU A 1 232 ? 3.311 93.584 56.305 1.00 38.68 232 LEU A O 1
ATOM 1793 N N . ARG A 1 233 ? 4.061 94.529 58.210 1.00 39.50 233 ARG A N 1
ATOM 1794 C CA . ARG A 1 233 ? 3.160 95.695 58.226 1.00 40.07 233 ARG A CA 1
ATOM 1795 C C . ARG A 1 233 ? 3.315 96.578 56.969 1.00 40.06 233 ARG A C 1
ATOM 1796 O O . ARG A 1 233 ? 4.413 96.772 56.452 1.00 40.28 233 ARG A O 1
ATOM 1804 N N . ASP A 1 234 ? 2.211 97.149 56.507 1.00 40.46 234 ASP A N 1
ATOM 1805 C CA . ASP A 1 234 ? 2.141 97.756 55.169 1.00 40.82 234 ASP A CA 1
ATOM 1806 C C . ASP A 1 234 ? 2.971 99.049 55.034 1.00 40.94 234 ASP A C 1
ATOM 1807 O O . ASP A 1 234 ? 3.482 99.362 53.949 1.00 40.81 234 ASP A O 1
ATOM 1812 N N . THR A 1 235 ? 3.125 99.783 56.139 1.00 41.51 235 THR A N 1
ATOM 1813 C CA . THR A 1 235 ? 3.865 101.077 56.142 1.00 41.33 235 THR A CA 1
ATOM 1814 C C . THR A 1 235 ? 5.382 100.935 56.373 1.00 41.29 235 THR A C 1
ATOM 1815 O O . THR A 1 235 ? 6.078 101.919 56.593 1.00 42.75 235 THR A O 1
ATOM 1819 N N . VAL A 1 236 ? 5.886 99.707 56.319 1.00 40.24 236 VAL A N 1
ATOM 1820 C CA . VAL A 1 236 ? 7.172 99.364 56.911 1.00 40.11 236 VAL A CA 1
ATOM 1821 C C . VAL A 1 236 ? 8.233 99.225 55.811 1.00 39.70 236 VAL A C 1
ATOM 1822 O O . VAL A 1 236 ? 9.414 99.489 56.040 1.00 38.10 236 VAL A O 1
ATOM 1826 N N . TRP A 1 237 ? 7.763 98.822 54.615 1.00 39.19 237 TRP A N 1
ATOM 1827 C CA . TRP A 1 237 ? 8.587 98.641 53.426 1.00 38.33 237 TRP A CA 1
ATOM 1828 C C . TRP A 1 237 ? 8.051 99.470 52.268 1.00 37.48 237 TRP A C 1
ATOM 1829 O O . TRP A 1 237 ? 6.859 99.766 52.184 1.00 37.12 237 TRP A O 1
ATOM 1840 N N . GLU A 1 238 ? 8.950 99.826 51.368 1.00 37.38 238 GLU A N 1
ATOM 1841 C CA . GLU A 1 238 ? 8.632 100.323 50.049 1.00 38.00 238 GLU A CA 1
ATOM 1842 C C . GLU A 1 238 ? 9.334 99.430 49.015 1.00 37.89 238 GLU A C 1
ATOM 1843 O O . GLU A 1 238 ? 10.276 98.661 49.356 1.00 36.68 238 GLU A O 1
ATOM 1849 N N . PRO A 1 239 ? 8.844 99.462 47.753 1.00 37.74 239 PRO A N 1
ATOM 1850 C CA . PRO A 1 239 ? 9.467 98.608 46.739 1.00 38.11 239 PRO A CA 1
ATOM 1851 C C . PRO A 1 239 ? 10.968 98.834 46.581 1.00 38.22 239 PRO A C 1
ATOM 1852 O O . PRO A 1 239 ? 11.728 97.870 46.359 1.00 38.68 239 PRO A O 1
ATOM 1856 N N . ARG A 1 240 ? 11.398 100.087 46.719 1.00 38.55 240 ARG A N 1
ATOM 1857 C CA . ARG A 1 240 ? 12.819 100.431 46.632 1.00 38.85 240 ARG A CA 1
ATOM 1858 C C . ARG A 1 240 ? 13.684 99.584 47.548 1.00 39.29 240 ARG A C 1
ATOM 1859 O O . ARG A 1 240 ? 14.806 99.247 47.175 1.00 39.92 240 ARG A O 1
ATOM 1867 N N . HIS A 1 241 ? 13.163 99.234 48.727 1.00 39.31 241 HIS A N 1
ATOM 1868 C CA . HIS A 1 241 ? 13.926 98.479 49.712 1.00 38.83 241 HIS A CA 1
ATOM 1869 C C . HIS A 1 241 ? 14.116 97.071 49.249 1.00 39.80 241 HIS A C 1
ATOM 1870 O O . HIS A 1 241 ? 15.129 96.436 49.551 1.00 40.35 241 HIS A O 1
ATOM 1877 N N . LEU A 1 242 ? 13.106 96.554 48.556 1.00 39.87 242 LEU A N 1
ATOM 1878 C CA . LEU A 1 242 ? 13.159 95.194 48.095 1.00 38.69 242 LEU A CA 1
ATOM 1879 C C . LEU A 1 242 ? 14.105 95.102 46.912 1.00 37.86 242 LEU A C 1
ATOM 1880 O O . LEU A 1 242 ? 14.836 94.144 46.813 1.00 37.91 242 LEU A O 1
ATOM 1885 N N . GLU A 1 243 ? 14.065 96.104 46.030 1.00 37.55 243 GLU A N 1
ATOM 1886 C CA . GLU A 1 243 ? 14.940 96.197 44.838 1.00 37.87 243 GLU A CA 1
ATOM 1887 C C . GLU A 1 243 ? 16.444 96.189 45.158 1.00 36.84 243 GLU A C 1
ATOM 1888 O O . GLU A 1 243 ? 17.236 95.670 44.393 1.00 36.05 243 GLU A O 1
ATOM 1894 N N . LEU A 1 244 ? 16.825 96.741 46.294 1.00 36.53 244 LEU A N 1
ATOM 1895 C CA . LEU A 1 244 ? 18.216 96.651 46.749 1.00 37.39 244 LEU A CA 1
ATOM 1896 C C . LEU A 1 244 ? 18.681 95.179 46.939 1.00 37.65 244 LEU A C 1
ATOM 1897 O O . LEU A 1 244 ? 19.847 94.902 46.763 1.00 39.29 244 LEU A O 1
ATOM 1902 N N . ILE A 1 245 ? 17.796 94.249 47.292 1.00 37.37 245 ILE A N 1
ATOM 1903 C CA . ILE A 1 245 ? 18.229 92.861 47.474 1.00 37.50 245 ILE A CA 1
ATOM 1904 C C . ILE A 1 245 ? 18.162 92.171 46.128 1.00 37.43 245 ILE A C 1
ATOM 1905 O O . ILE A 1 245 ? 19.138 91.564 45.672 1.00 35.86 245 ILE A O 1
ATOM 1910 N N . SER A 1 246 ? 16.990 92.281 45.480 1.00 37.48 246 SER A N 1
ATOM 1911 C CA . SER A 1 246 ? 16.796 91.636 44.170 1.00 37.69 246 SER A CA 1
ATOM 1912 C C . SER A 1 246 ? 17.825 92.086 43.125 1.00 36.26 246 SER A C 1
ATOM 1913 O O . SER A 1 246 ? 18.277 91.281 42.374 1.00 36.43 246 SER A O 1
ATOM 1916 N N . ASP A 1 247 ? 18.190 93.364 43.092 1.00 36.13 247 ASP A N 1
ATOM 1917 C CA . ASP A 1 247 ? 19.233 93.888 42.164 1.00 36.69 247 ASP A CA 1
ATOM 1918 C C . ASP A 1 247 ? 20.663 93.317 42.343 1.00 36.53 247 ASP A C 1
ATOM 1919 O O . ASP A 1 247 ? 21.484 93.392 41.447 1.00 36.96 247 ASP A O 1
ATOM 1924 N N . VAL A 1 248 ? 20.954 92.764 43.506 1.00 37.04 248 VAL A N 1
ATOM 1925 C CA . VAL A 1 248 ? 22.266 92.227 43.799 1.00 36.66 248 VAL A CA 1
ATOM 1926 C C . VAL A 1 248 ? 22.271 90.706 43.638 1.00 36.60 248 VAL A C 1
ATOM 1927 O O . VAL A 1 248 ? 23.246 90.150 43.107 1.00 37.18 248 VAL A O 1
ATOM 1931 N N . TYR A 1 249 ? 21.180 90.050 44.022 1.00 35.94 249 TYR A N 1
ATOM 1932 C CA . TYR A 1 249 ? 21.115 88.599 43.967 1.00 36.12 249 TYR A CA 1
ATOM 1933 C C . TYR A 1 249 ? 20.507 88.029 42.628 1.00 35.98 249 TYR A C 1
ATOM 1934 O O . TYR A 1 249 ? 20.642 86.845 42.326 1.00 35.26 249 TYR A O 1
ATOM 1943 N N . GLY A 1 250 ? 19.833 88.863 41.846 1.00 36.38 250 GLY A N 1
ATOM 1944 C CA . GLY A 1 250 ? 19.306 88.444 40.540 1.00 35.96 250 GLY A CA 1
ATOM 1945 C C . GLY A 1 250 ? 20.427 87.884 39.713 1.00 36.15 250 GLY A C 1
ATOM 1946 O O . GLY A 1 250 ? 21.511 88.384 39.714 1.00 36.44 250 GLY A O 1
ATOM 1947 N N . GLU A 1 251 ? 20.180 86.794 39.024 1.00 38.04 251 GLU A N 1
ATOM 1948 C CA . GLU A 1 251 ? 21.255 86.154 38.298 1.00 38.02 251 GLU A CA 1
ATOM 1949 C C . GLU A 1 251 ? 21.613 86.936 37.011 1.00 37.85 251 GLU A C 1
ATOM 1950 O O . GLU A 1 251 ? 22.738 86.897 36.574 1.00 36.36 251 GLU A O 1
ATOM 1956 N N . ASP A 1 252 ? 20.655 87.684 36.473 1.00 38.15 252 ASP A N 1
ATOM 1957 C CA . ASP A 1 252 ? 20.916 88.668 35.397 1.00 38.62 252 ASP A CA 1
ATOM 1958 C C . ASP A 1 252 ? 21.813 89.866 35.790 1.00 38.33 252 ASP A C 1
ATOM 1959 O O . ASP A 1 252 ? 22.276 90.600 34.925 1.00 37.94 252 ASP A O 1
ATOM 1964 N N . LYS A 1 253 ? 22.042 90.069 37.084 1.00 38.41 253 LYS A N 1
ATOM 1965 C CA . LYS A 1 253 ? 22.895 91.147 37.593 1.00 37.40 253 LYS A CA 1
ATOM 1966 C C . LYS A 1 253 ? 24.129 90.585 38.301 1.00 36.85 253 LYS A C 1
ATOM 1967 O O . LYS A 1 253 ? 24.772 91.277 39.100 1.00 36.73 253 LYS A O 1
ATOM 1973 N N . GLY A 1 254 ? 24.450 89.323 38.072 1.00 37.20 254 GLY A N 1
ATOM 1974 C CA . GLY A 1 254 ? 25.751 88.778 38.491 1.00 37.11 254 GLY A CA 1
ATOM 1975 C C . GLY A 1 254 ? 25.700 87.962 39.766 1.00 37.28 254 GLY A C 1
ATOM 1976 O O . GLY A 1 254 ? 26.721 87.514 40.244 1.00 37.50 254 GLY A O 1
ATOM 1977 N N . GLY A 1 255 ? 24.502 87.730 40.294 1.00 37.31 255 GLY A N 1
ATOM 1978 C CA . GLY A 1 255 ? 24.334 86.915 41.475 1.00 36.77 255 GLY A CA 1
ATOM 1979 C C . GLY A 1 255 ? 23.910 85.481 41.223 1.00 36.47 255 GLY A C 1
ATOM 1980 O O . GLY A 1 255 ? 23.710 85.055 40.094 1.00 36.22 255 GLY A O 1
ATOM 1981 N N . ASP A 1 256 ? 23.919 84.751 42.331 1.00 36.55 256 ASP A N 1
ATOM 1982 C CA . ASP A 1 256 ? 23.316 83.455 42.634 1.00 36.73 256 ASP A CA 1
ATOM 1983 C C . ASP A 1 256 ? 21.954 83.063 42.112 1.00 36.51 256 ASP A C 1
ATOM 1984 O O . ASP A 1 256 ? 21.697 81.891 41.949 1.00 37.16 256 ASP A O 1
ATOM 1989 N N . GLY A 1 257 ? 21.029 84.003 42.087 1.00 35.75 257 GLY A N 1
ATOM 1990 C CA . GLY A 1 257 ? 19.624 83.683 41.905 1.00 36.18 257 GLY A CA 1
ATOM 1991 C C . GLY A 1 257 ? 18.934 82.957 43.065 1.00 36.08 257 GLY A C 1
ATOM 1992 O O . GLY A 1 257 ? 17.906 82.302 42.889 1.00 35.80 257 GLY A O 1
ATOM 1993 N N . SER A 1 258 ? 19.491 83.092 44.259 1.00 35.58 258 SER A N 1
ATOM 1994 C CA . SER A 1 258 ? 19.000 82.397 45.417 1.00 35.61 258 SER A CA 1
ATOM 1995 C C . SER A 1 258 ? 17.900 83.176 46.114 1.00 36.23 258 SER A C 1
ATOM 1996 O O . SER A 1 258 ? 18.146 84.293 46.578 1.00 35.96 258 SER A O 1
ATOM 1999 N N . ALA A 1 259 ? 16.685 82.593 46.159 1.00 36.17 259 ALA A N 1
ATOM 2000 C CA . ALA A 1 259 ? 15.558 83.192 46.865 1.00 35.31 259 ALA A CA 1
ATOM 2001 C C . ALA A 1 259 ? 15.747 83.056 48.382 1.00 34.92 259 ALA A C 1
ATOM 2002 O O . ALA A 1 259 ? 15.279 83.892 49.132 1.00 34.26 259 ALA A O 1
ATOM 2004 N N . ARG A 1 260 ? 16.487 82.053 48.818 1.00 35.12 260 ARG A N 1
ATOM 2005 C CA . ARG A 1 260 ? 16.788 81.899 50.214 1.00 36.18 260 ARG A CA 1
ATOM 2006 C C . ARG A 1 260 ? 17.687 83.026 50.688 1.00 36.17 260 ARG A C 1
ATOM 2007 O O . ARG A 1 260 ? 17.359 83.649 51.695 1.00 35.89 260 ARG A O 1
ATOM 2015 N N . ARG A 1 261 ? 18.768 83.332 49.953 1.00 36.62 261 ARG A N 1
ATOM 2016 C CA . ARG A 1 261 ? 19.648 84.472 50.317 1.00 37.12 261 ARG A CA 1
ATOM 2017 C C . ARG A 1 261 ? 18.813 85.736 50.324 1.00 37.05 261 ARG A C 1
ATOM 2018 O O . ARG A 1 261 ? 18.981 86.550 51.220 1.00 36.98 261 ARG A O 1
ATOM 2026 N N . ALA A 1 262 ? 17.936 85.920 49.323 1.00 36.76 262 ALA A N 1
ATOM 2027 C CA . ALA A 1 262 ? 17.105 87.142 49.226 1.00 36.60 262 ALA A CA 1
ATOM 2028 C C . ALA A 1 262 ? 16.137 87.353 50.415 1.00 36.98 262 ALA A C 1
ATOM 2029 O O . ALA A 1 262 ? 16.014 88.470 50.975 1.00 35.45 262 ALA A O 1
ATOM 2031 N N . ILE A 1 263 ? 15.466 86.260 50.826 1.00 36.76 263 ILE A N 1
ATOM 2032 C CA . ILE A 1 263 ? 14.491 86.347 51.931 1.00 35.56 263 ILE A CA 1
ATOM 2033 C C . ILE A 1 263 ? 15.217 86.534 53.307 1.00 35.24 263 ILE A C 1
ATOM 2034 O O . ILE A 1 263 ? 14.797 87.316 54.142 1.00 33.73 263 ILE A O 1
ATOM 2039 N N . VAL A 1 264 ? 16.297 85.818 53.484 1.00 34.68 264 VAL A N 1
ATOM 2040 C CA . VAL A 1 264 ? 17.157 85.932 54.656 1.00 35.04 264 VAL A CA 1
ATOM 2041 C C . VAL A 1 264 ? 17.682 87.361 54.850 1.00 35.37 264 VAL A C 1
ATOM 2042 O O . VAL A 1 264 ? 17.651 87.904 55.957 1.00 33.97 264 VAL A O 1
ATOM 2046 N N . ALA A 1 265 ? 18.090 87.978 53.750 1.00 36.03 265 ALA A N 1
ATOM 2047 C CA . ALA A 1 265 ? 18.524 89.356 53.768 1.00 35.81 265 ALA A CA 1
ATOM 2048 C C . ALA A 1 265 ? 17.421 90.290 54.227 1.00 36.26 265 ALA A C 1
ATOM 2049 O O . ALA A 1 265 ? 17.665 91.196 55.040 1.00 37.24 265 ALA A O 1
ATOM 2051 N N . LEU A 1 266 ? 16.244 90.140 53.631 1.00 36.79 266 LEU A N 1
ATOM 2052 C CA . LEU A 1 266 ? 15.092 90.954 53.988 1.00 36.95 266 LEU A CA 1
ATOM 2053 C C . LEU A 1 266 ? 14.713 90.743 55.470 1.00 36.68 266 LEU A C 1
ATOM 2054 O O . LEU A 1 266 ? 14.466 91.669 56.217 1.00 35.82 266 LEU A O 1
ATOM 2059 N N . LYS A 1 267 ? 14.670 89.494 55.875 1.00 37.39 267 LYS A N 1
ATOM 2060 C CA . LYS A 1 267 ? 14.460 89.156 57.288 1.00 38.09 267 LYS A CA 1
ATOM 2061 C C . LYS A 1 267 ? 15.455 89.889 58.230 1.00 37.62 267 LYS A C 1
ATOM 2062 O O . LYS A 1 267 ? 15.051 90.532 59.200 1.00 37.17 267 LYS A O 1
ATOM 2068 N N . MET A 1 268 ? 16.740 89.765 57.933 1.00 37.74 268 MET A N 1
ATOM 2069 C CA . MET A 1 268 ? 17.808 90.361 58.715 1.00 39.11 268 MET A CA 1
ATOM 2070 C C . MET A 1 268 ? 17.687 91.889 58.847 1.00 37.35 268 MET A C 1
ATOM 2071 O O . MET A 1 268 ? 17.841 92.432 59.941 1.00 37.20 268 MET A O 1
ATOM 2076 N N . ALA A 1 269 ? 17.407 92.561 57.744 1.00 36.20 269 ALA A N 1
ATOM 2077 C CA . ALA A 1 269 ? 17.208 93.997 57.764 1.00 36.60 269 ALA A CA 1
ATOM 2078 C C . ALA A 1 269 ? 16.044 94.390 58.678 1.00 36.09 269 ALA A C 1
ATOM 2079 O O . ALA A 1 269 ? 16.134 95.415 59.414 1.00 36.18 269 ALA A O 1
ATOM 2081 N N . CYS A 1 270 ? 14.978 93.598 58.639 1.00 35.55 270 CYS A N 1
ATOM 2082 C CA . CYS A 1 270 ? 13.781 93.835 59.482 1.00 36.63 270 CYS A CA 1
ATOM 2083 C C . CYS A 1 270 ? 14.092 93.688 60.945 1.00 37.32 270 CYS A C 1
ATOM 2084 O O . CYS A 1 270 ? 13.625 94.466 61.761 1.00 36.99 270 CYS A O 1
ATOM 2087 N N . GLU A 1 271 ? 14.908 92.715 61.278 1.00 38.66 271 GLU A N 1
ATOM 2088 C CA . GLU A 1 271 ? 15.258 92.544 62.658 1.00 40.34 271 GLU A CA 1
ATOM 2089 C C . GLU A 1 271 ? 16.400 93.439 63.085 1.00 39.88 271 GLU A C 1
ATOM 2090 O O . GLU A 1 271 ? 16.616 93.594 64.257 1.00 40.81 271 GLU A O 1
ATOM 2096 N N . MET A 1 272 ? 17.095 94.092 62.168 1.00 40.37 272 MET A N 1
ATOM 2097 C CA . MET A 1 272 ? 18.021 95.158 62.591 1.00 40.73 272 MET A CA 1
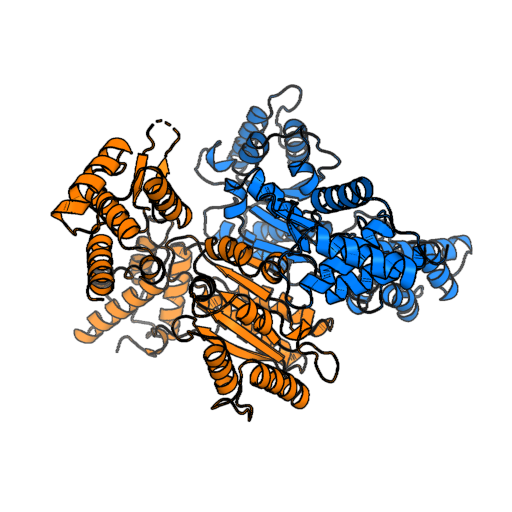ATOM 2098 C C . MET A 1 272 ? 17.233 96.444 62.923 1.00 38.83 272 MET A C 1
ATOM 2099 O O . MET A 1 272 ? 17.582 97.169 63.838 1.00 37.19 272 MET A O 1
ATOM 2104 N N . ALA A 1 273 ? 16.170 96.701 62.170 1.00 38.45 273 ALA A N 1
ATOM 2105 C CA . ALA A 1 273 ? 15.352 97.898 62.364 1.00 39.24 273 ALA A CA 1
ATOM 2106 C C . ALA A 1 273 ? 14.633 97.827 63.715 1.00 38.87 273 ALA A C 1
ATOM 2107 O O . ALA A 1 273 ? 14.566 98.792 64.460 1.00 37.87 273 ALA A O 1
ATOM 2109 N N . GLU A 1 274 ? 14.153 96.632 64.012 1.00 38.87 274 GLU A N 1
ATOM 2110 C CA . GLU A 1 274 ? 13.457 96.319 65.228 1.00 39.97 274 GLU A CA 1
ATOM 2111 C C . GLU A 1 274 ? 14.336 96.561 66.468 1.00 38.97 274 GLU A C 1
ATOM 2112 O O . GLU A 1 274 ? 13.916 97.238 67.404 1.00 38.87 274 GLU A O 1
ATOM 2118 N N . ALA A 1 275 ? 15.567 96.043 66.454 1.00 38.37 275 ALA A N 1
ATOM 2119 C CA . ALA A 1 275 ? 16.512 96.250 67.565 1.00 37.67 275 ALA A CA 1
ATOM 2120 C C . ALA A 1 275 ? 16.800 97.736 67.752 1.00 36.86 275 ALA A C 1
ATOM 2121 O O . ALA A 1 275 ? 17.062 98.175 68.840 1.00 36.75 275 ALA A O 1
ATOM 2123 N N . MET A 1 276 ? 16.692 98.518 66.695 1.00 36.54 276 MET A N 1
ATOM 2124 C CA . MET A 1 276 ? 16.851 99.972 66.797 1.00 36.49 276 MET A CA 1
ATOM 2125 C C . MET A 1 276 ? 15.577 100.716 67.275 1.00 37.38 276 MET A C 1
ATOM 2126 O O . MET A 1 276 ? 15.632 101.912 67.602 1.00 37.09 276 MET A O 1
ATOM 2131 N N . GLY A 1 277 ? 14.451 99.996 67.336 1.00 38.07 277 GLY A N 1
ATOM 2132 C CA . GLY A 1 277 ? 13.154 100.580 67.632 1.00 38.41 277 GLY A CA 1
ATOM 2133 C C . GLY A 1 277 ? 12.627 101.464 66.514 1.00 39.04 277 GLY A C 1
ATOM 2134 O O . GLY A 1 277 ? 11.872 102.396 66.756 1.00 39.99 277 GLY A O 1
ATOM 2135 N N . ARG A 1 278 ? 13.040 101.174 65.297 1.00 39.96 278 ARG A N 1
ATOM 2136 C CA . ARG A 1 278 ? 12.691 101.951 64.127 1.00 39.99 278 ARG A CA 1
ATOM 2137 C C . ARG A 1 278 ? 11.298 101.551 63.559 1.00 40.00 278 ARG A C 1
ATOM 2138 O O . ARG A 1 278 ? 10.796 100.435 63.750 1.00 39.67 278 ARG A O 1
ATOM 2146 N N . ASP A 1 279 ? 10.657 102.487 62.880 1.00 39.91 279 ASP A N 1
ATOM 2147 C CA . ASP A 1 279 ? 9.268 102.323 62.439 1.00 39.85 279 ASP A CA 1
ATOM 2148 C C . ASP A 1 279 ? 9.160 101.553 61.110 1.00 39.21 279 ASP A C 1
ATOM 2149 O O . ASP A 1 279 ? 8.129 100.965 60.799 1.00 39.06 279 ASP A O 1
ATOM 2154 N N . SER A 1 280 ? 10.240 101.555 60.344 1.00 38.45 280 SER A N 1
ATOM 2155 C CA . SER A 1 280 ? 10.275 100.999 59.010 1.00 37.84 280 SER A CA 1
ATOM 2156 C C . SER A 1 280 ? 11.686 100.565 58.654 1.00 37.40 280 SER A C 1
ATOM 2157 O O . SER A 1 280 ? 12.629 100.756 59.421 1.00 36.12 280 SER A O 1
ATOM 2160 N N . LEU A 1 281 ? 11.829 99.980 57.468 1.00 37.03 281 LEU A N 1
ATOM 2161 C CA . LEU A 1 281 ? 13.154 99.741 56.882 1.00 36.42 281 LEU A CA 1
ATOM 2162 C C . LEU A 1 281 ? 13.769 101.050 56.416 1.00 36.11 281 LEU A C 1
ATOM 2163 O O . LEU A 1 281 ? 13.106 102.049 56.277 1.00 36.65 281 LEU A O 1
ATOM 2168 N N . SER A 1 282 ? 15.068 101.047 56.221 1.00 36.34 282 SER A N 1
ATOM 2169 C CA . SER A 1 282 ? 15.787 102.184 55.622 1.00 35.63 282 SER A CA 1
ATOM 2170 C C . SER A 1 282 ? 16.675 101.505 54.663 1.00 34.94 282 SER A C 1
ATOM 2171 O O . SER A 1 282 ? 16.967 100.320 54.862 1.00 36.01 282 SER A O 1
ATOM 2174 N N . GLU A 1 283 ? 17.044 102.188 53.591 1.00 33.68 283 GLU A N 1
ATOM 2175 C CA . GLU A 1 283 ? 17.878 101.570 52.568 1.00 33.28 283 GLU A CA 1
ATOM 2176 C C . GLU A 1 283 ? 19.185 101.069 53.122 1.00 32.23 283 GLU A C 1
ATOM 2177 O O . GLU A 1 283 ? 19.638 100.031 52.732 1.00 31.56 283 GLU A O 1
ATOM 2183 N N . ASP A 1 284 ? 19.784 101.848 54.011 1.00 31.75 284 ASP A N 1
ATOM 2184 C CA . ASP A 1 284 ? 20.997 101.502 54.745 1.00 32.69 284 ASP A CA 1
ATOM 2185 C C . ASP A 1 284 ? 20.925 100.135 55.414 1.00 32.04 284 ASP A C 1
ATOM 2186 O O . ASP A 1 284 ? 21.890 99.381 55.389 1.00 31.57 284 ASP A O 1
ATOM 2191 N N . LEU A 1 285 ? 19.843 99.878 56.129 1.00 31.67 285 LEU A N 1
ATOM 2192 C CA . LEU A 1 285 ? 19.706 98.614 56.835 1.00 33.13 285 LEU A CA 1
ATOM 2193 C C . LEU A 1 285 ? 19.658 97.430 55.879 1.00 32.97 285 LEU A C 1
ATOM 2194 O O . LEU A 1 285 ? 20.237 96.400 56.155 1.00 32.17 285 LEU A O 1
ATOM 2199 N N . VAL A 1 286 ? 19.001 97.614 54.744 1.00 34.07 286 VAL A N 1
ATOM 2200 C CA . VAL A 1 286 ? 18.873 96.565 53.738 1.00 34.38 286 VAL A CA 1
ATOM 2201 C C . VAL A 1 286 ? 20.242 96.306 53.124 1.00 35.20 286 VAL A C 1
ATOM 2202 O O . VAL A 1 286 ? 20.637 95.156 52.981 1.00 36.05 286 VAL A O 1
ATOM 2206 N N . ARG A 1 287 ? 20.951 97.372 52.751 1.00 34.18 287 ARG A N 1
ATOM 2207 C CA . ARG A 1 287 ? 22.284 97.206 52.182 1.00 34.16 287 ARG A CA 1
ATOM 2208 C C . ARG A 1 287 ? 23.207 96.596 53.216 1.00 34.00 287 ARG A C 1
ATOM 2209 O O . ARG A 1 287 ? 24.058 95.821 52.862 1.00 33.34 287 ARG A O 1
ATOM 2217 N N . LYS A 1 288 ? 23.006 96.910 54.489 1.00 34.22 288 LYS A N 1
ATOM 2218 C CA . LYS A 1 288 ? 23.813 96.271 55.521 1.00 35.04 288 LYS A CA 1
ATOM 2219 C C . LYS A 1 288 ? 23.596 94.752 55.550 1.00 35.61 288 LYS A C 1
ATOM 2220 O O . LYS A 1 288 ? 24.581 93.963 55.576 1.00 35.48 288 LYS A O 1
ATOM 2226 N N . ALA A 1 289 ? 22.326 94.360 55.442 1.00 36.09 289 ALA A N 1
ATOM 2227 C CA . ALA A 1 289 ? 21.930 92.975 55.444 1.00 36.66 289 ALA A CA 1
ATOM 2228 C C . ALA A 1 289 ? 22.437 92.272 54.235 1.00 37.56 289 ALA A C 1
ATOM 2229 O O . ALA A 1 289 ? 23.066 91.244 54.363 1.00 38.25 289 ALA A O 1
ATOM 2231 N N . VAL A 1 290 ? 22.195 92.824 53.052 1.00 38.56 290 VAL A N 1
ATOM 2232 C CA . VAL A 1 290 ? 22.743 92.260 51.828 1.00 39.15 290 VAL A CA 1
ATOM 2233 C C . VAL A 1 290 ? 24.246 92.016 51.950 1.00 40.45 290 VAL A C 1
ATOM 2234 O O . VAL A 1 290 ? 24.773 91.046 51.393 1.00 41.38 290 VAL A O 1
ATOM 2238 N N . SER A 1 291 ? 24.920 92.908 52.666 1.00 41.08 291 SER A N 1
ATOM 2239 C CA . SER A 1 291 ? 26.364 92.916 52.766 1.00 41.79 291 SER A CA 1
ATOM 2240 C C . SER A 1 291 ? 26.900 91.877 53.769 1.00 43.58 291 SER A C 1
ATOM 2241 O O . SER A 1 291 ? 27.914 91.238 53.482 1.00 44.33 291 SER A O 1
ATOM 2244 N N . GLU A 1 292 ? 26.292 91.729 54.956 1.00 44.31 292 GLU A N 1
ATOM 2245 C CA . GLU A 1 292 ? 26.761 90.656 55.835 1.00 45.28 292 GLU A CA 1
ATOM 2246 C C . GLU A 1 292 ? 26.128 89.315 55.607 1.00 45.77 292 GLU A C 1
ATOM 2247 O O . GLU A 1 292 ? 26.483 88.358 56.259 1.00 46.03 292 GLU A O 1
ATOM 2253 N N . ASN A 1 293 ? 25.265 89.196 54.625 1.00 46.68 293 ASN A N 1
ATOM 2254 C CA . ASN A 1 293 ? 24.626 87.934 54.448 1.00 48.07 293 ASN A CA 1
ATOM 2255 C C . ASN A 1 293 ? 25.711 86.847 54.317 1.00 49.19 293 ASN A C 1
ATOM 2256 O O . ASN A 1 293 ? 26.254 86.602 53.233 1.00 51.28 293 ASN A O 1
ATOM 2261 N N . THR A 1 300 ? 28.407 78.730 41.629 1.00 39.82 300 THR A N 1
ATOM 2262 C CA . THR A 1 300 ? 29.693 78.518 42.283 1.00 39.84 300 THR A CA 1
ATOM 2263 C C . THR A 1 300 ? 29.449 78.041 43.729 1.00 39.80 300 THR A C 1
ATOM 2264 O O . THR A 1 300 ? 28.814 78.720 44.542 1.00 39.50 300 THR A O 1
ATOM 2268 N N . HIS A 1 301 ? 29.986 76.857 44.015 1.00 39.89 301 HIS A N 1
ATOM 2269 C CA . HIS A 1 301 ? 29.582 76.007 45.136 1.00 39.70 301 HIS A CA 1
ATOM 2270 C C . HIS A 1 301 ? 30.658 74.905 45.192 1.00 39.59 301 HIS A C 1
ATOM 2271 O O . HIS A 1 301 ? 31.554 74.945 46.040 1.00 39.20 301 HIS A O 1
ATOM 2278 N N . GLU A 1 302 ? 30.597 73.966 44.244 1.00 39.62 302 GLU A N 1
ATOM 2279 C CA . GLU A 1 302 ? 31.661 72.976 44.037 1.00 39.60 302 GLU A CA 1
ATOM 2280 C C . GLU A 1 302 ? 32.694 73.483 42.989 1.00 39.67 302 GLU A C 1
ATOM 2281 O O . GLU A 1 302 ? 33.620 72.769 42.602 1.00 39.58 302 GLU A O 1
ATOM 2287 N N . LEU A 1 303 ? 32.502 74.723 42.542 1.00 39.68 303 LEU A N 1
ATOM 2288 C CA . LEU A 1 303 ? 33.531 75.509 41.860 1.00 39.58 303 LEU A CA 1
ATOM 2289 C C . LEU A 1 303 ? 34.231 76.482 42.817 1.00 39.39 303 LEU A C 1
ATOM 2290 O O . LEU A 1 303 ? 35.369 76.889 42.576 1.00 38.88 303 LEU A O 1
ATOM 2295 N N . GLU A 1 304 ? 33.541 76.835 43.903 1.00 39.35 304 GLU A N 1
ATOM 2296 C CA . GLU A 1 304 ? 33.988 77.873 44.834 1.00 39.39 304 GLU A CA 1
ATOM 2297 C C . GLU A 1 304 ? 35.100 77.380 45.787 1.00 39.43 304 GLU A C 1
ATOM 2298 O O . GLU A 1 304 ? 35.788 78.194 46.418 1.00 39.36 304 GLU A O 1
ATOM 2304 N N . ALA A 1 305 ? 35.267 76.055 45.883 1.00 39.44 305 ALA A N 1
ATOM 2305 C CA . ALA A 1 305 ? 36.315 75.429 46.713 1.00 39.29 305 ALA A CA 1
ATOM 2306 C C . ALA A 1 305 ? 37.565 75.042 45.900 1.00 39.10 305 ALA A C 1
ATOM 2307 O O . ALA A 1 305 ? 38.637 74.799 46.471 1.00 38.88 305 ALA A O 1
ATOM 2309 N N . LEU A 1 306 ? 37.429 74.984 44.576 1.00 38.91 306 LEU A N 1
ATOM 2310 C CA . LEU A 1 306 ? 38.541 74.567 43.714 1.00 39.10 306 LEU A CA 1
ATOM 2311 C C . LEU A 1 306 ? 39.763 75.487 43.847 1.00 38.88 306 LEU A C 1
ATOM 2312 O O . LEU A 1 306 ? 39.640 76.642 44.249 1.00 38.82 306 LEU A O 1
ATOM 2317 N N . SER A 1 307 ? 40.939 74.942 43.533 1.00 38.61 307 SER A N 1
ATOM 2318 C CA . SER A 1 307 ? 42.178 75.715 43.479 1.00 38.34 307 SER A CA 1
ATOM 2319 C C . SER A 1 307 ? 42.214 76.435 42.137 1.00 38.05 307 SER A C 1
ATOM 2320 O O . SER A 1 307 ? 41.786 75.884 41.125 1.00 37.35 307 SER A O 1
ATOM 2323 N N . ILE A 1 308 ? 42.719 77.669 42.144 1.00 38.00 308 ILE A N 1
ATOM 2324 C CA . ILE A 1 308 ? 43.012 78.411 40.910 1.00 38.12 308 ILE A CA 1
ATOM 2325 C C . ILE A 1 308 ? 43.522 77.487 39.797 1.00 38.09 308 ILE A C 1
ATOM 2326 O O . ILE A 1 308 ? 43.170 77.670 38.636 1.00 37.83 308 ILE A O 1
ATOM 2331 N N . HIS A 1 309 ? 44.324 76.489 40.163 1.00 38.12 309 HIS A N 1
ATOM 2332 C CA . HIS A 1 309 ? 44.866 75.527 39.198 1.00 38.18 309 HIS A CA 1
ATOM 2333 C C . HIS A 1 309 ? 43.770 74.660 38.579 1.00 38.21 309 HIS A C 1
ATOM 2334 O O . HIS A 1 309 ? 43.780 74.439 37.362 1.00 37.94 309 HIS A O 1
ATOM 2341 N N . GLU A 1 310 ? 42.837 74.195 39.420 1.00 38.12 310 GLU A N 1
ATOM 2342 C CA . GLU A 1 310 ? 41.623 73.492 38.963 1.00 38.10 310 GLU A CA 1
ATOM 2343 C C . GLU A 1 310 ? 40.677 74.437 38.187 1.00 37.71 310 GLU A C 1
ATOM 2344 O O . GLU A 1 310 ? 40.157 74.054 37.132 1.00 37.03 310 GLU A O 1
ATOM 2350 N N . LEU A 1 311 ? 40.463 75.653 38.713 1.00 37.33 311 LEU A N 1
ATOM 2351 C CA . LEU A 1 311 ? 39.683 76.688 38.017 1.00 37.38 311 LEU A CA 1
ATOM 2352 C C . LEU A 1 311 ? 40.328 77.027 36.675 1.00 37.37 311 LEU A C 1
ATOM 2353 O O . LEU A 1 311 ? 39.675 76.975 35.638 1.00 37.01 311 LEU A O 1
ATOM 2358 N N . ILE A 1 312 ? 41.610 77.381 36.709 1.00 37.70 312 ILE A N 1
ATOM 2359 C CA . ILE A 1 312 ? 42.370 77.707 35.494 1.00 37.89 312 ILE A CA 1
ATOM 2360 C C . ILE A 1 312 ? 42.307 76.555 34.484 1.00 38.03 312 ILE A C 1
ATOM 2361 O O . ILE A 1 312 ? 42.072 76.785 33.286 1.00 37.64 312 ILE A O 1
ATOM 2366 N N . ILE A 1 313 ? 42.502 75.323 34.970 1.00 38.20 313 ILE A N 1
ATOM 2367 C CA . ILE A 1 313 ? 42.466 74.132 34.102 1.00 38.17 313 ILE A CA 1
ATOM 2368 C C . ILE A 1 313 ? 41.075 73.891 33.505 1.00 37.98 313 ILE A C 1
ATOM 2369 O O . ILE A 1 313 ? 40.941 73.744 32.285 1.00 38.12 313 ILE A O 1
ATOM 2374 N N . LEU A 1 314 ? 40.054 73.862 34.363 1.00 37.89 314 LEU A N 1
ATOM 2375 C CA . LEU A 1 314 ? 38.656 73.714 33.924 1.00 37.43 314 LEU A CA 1
ATOM 2376 C C . LEU A 1 314 ? 38.212 74.802 32.917 1.00 36.96 314 LEU A C 1
ATOM 2377 O O . LEU A 1 314 ? 37.393 74.535 32.026 1.00 36.38 314 LEU A O 1
ATOM 2382 N N . ARG A 1 315 ? 38.750 76.013 33.065 1.00 36.62 315 ARG A N 1
ATOM 2383 C CA . ARG A 1 315 ? 38.418 77.130 32.176 1.00 36.65 315 ARG A CA 1
ATOM 2384 C C . ARG A 1 315 ? 38.835 76.846 30.724 1.00 36.62 315 ARG A C 1
ATOM 2385 O O . ARG A 1 315 ? 38.039 76.992 29.774 1.00 36.08 315 ARG A O 1
ATOM 2393 N N . LEU A 1 316 ? 40.102 76.457 30.586 1.00 36.47 316 LEU A N 1
ATOM 2394 C CA . LEU A 1 316 ? 40.707 76.088 29.315 1.00 36.34 316 LEU A CA 1
ATOM 2395 C C . LEU A 1 316 ? 40.007 74.918 28.623 1.00 36.29 316 LEU A C 1
ATOM 2396 O O . LEU A 1 316 ? 39.963 74.866 27.389 1.00 35.87 316 LEU A O 1
ATOM 2401 N N . ILE A 1 317 ? 39.482 73.983 29.420 1.00 36.23 317 ILE A N 1
ATOM 2402 C CA . ILE A 1 317 ? 38.674 72.870 28.910 1.00 36.22 317 ILE A CA 1
ATOM 2403 C C . ILE A 1 317 ? 37.392 73.366 28.257 1.00 36.22 317 ILE A C 1
ATOM 2404 O O . ILE A 1 317 ? 37.008 72.886 27.189 1.00 36.39 317 ILE A O 1
ATOM 2409 N N . ALA A 1 318 ? 36.740 74.325 28.899 1.00 36.26 318 ALA A N 1
ATOM 2410 C CA . ALA A 1 318 ? 35.506 74.900 28.367 1.00 36.80 318 ALA A CA 1
ATOM 2411 C C . ALA A 1 318 ? 35.721 75.705 27.068 1.00 36.84 318 ALA A C 1
ATOM 2412 O O . ALA A 1 318 ? 34.835 75.743 26.213 1.00 36.43 318 ALA A O 1
ATOM 2414 N N . GLU A 1 319 ? 36.894 76.327 26.926 1.00 37.13 319 GLU A N 1
ATOM 2415 C CA . GLU A 1 319 ? 37.262 77.044 25.684 1.00 37.50 319 GLU A CA 1
ATOM 2416 C C . GLU A 1 319 ? 37.418 76.140 24.457 1.00 37.71 319 GLU A C 1
ATOM 2417 O O . GLU A 1 319 ? 37.050 76.533 23.343 1.00 37.82 319 GLU A O 1
ATOM 2423 N N . ALA A 1 320 ? 37.980 74.948 24.660 1.00 37.73 320 ALA A N 1
ATOM 2424 C CA . ALA A 1 320 ? 38.069 73.939 23.597 1.00 37.80 320 ALA A CA 1
ATOM 2425 C C . ALA A 1 320 ? 36.660 73.522 23.181 1.00 37.56 320 ALA A C 1
ATOM 2426 O O . ALA A 1 320 ? 36.319 73.443 21.993 1.00 36.50 320 ALA A O 1
ATOM 2428 N N . THR A 1 321 ? 35.871 73.263 24.220 1.00 37.91 321 THR A N 1
ATOM 2429 C CA . THR A 1 321 ? 34.449 72.934 24.146 1.00 38.25 321 THR A CA 1
ATOM 2430 C C . THR A 1 321 ? 33.644 74.074 23.493 1.00 38.67 321 THR A C 1
ATOM 2431 O O . THR A 1 321 ? 32.690 73.831 22.748 1.00 38.67 321 THR A O 1
ATOM 2435 N N . LEU A 1 322 ? 34.046 75.309 23.790 1.00 38.96 322 LEU A N 1
ATOM 2436 C CA . LEU A 1 322 ? 33.406 76.516 23.258 1.00 39.10 322 LEU A CA 1
ATOM 2437 C C . LEU A 1 322 ? 33.755 76.784 21.784 1.00 39.18 322 LEU A C 1
ATOM 2438 O O . LEU A 1 322 ? 32.996 77.446 21.079 1.00 39.31 322 LEU A O 1
ATOM 2443 N N . GLY A 1 323 ? 34.901 76.288 21.325 1.00 39.04 323 GLY A N 1
ATOM 2444 C CA . GLY A 1 323 ? 35.362 76.562 19.974 1.00 39.15 323 GLY A CA 1
ATOM 2445 C C . GLY A 1 323 ? 35.719 75.302 19.206 1.00 39.35 323 GLY A C 1
ATOM 2446 O O . GLY A 1 323 ? 36.876 75.124 18.806 1.00 39.55 323 GLY A O 1
ATOM 2447 N N . GLY A 1 324 ? 34.728 74.430 19.005 1.00 39.17 324 GLY A N 1
ATOM 2448 C CA . GLY A 1 324 ? 34.883 73.220 18.174 1.00 39.05 324 GLY A CA 1
ATOM 2449 C C . GLY A 1 324 ? 35.158 71.914 18.916 1.00 38.70 324 GLY A C 1
ATOM 2450 O O . GLY A 1 324 ? 34.345 71.002 18.880 1.00 38.32 324 GLY A O 1
ATOM 2451 N N . MET A 1 325 ? 36.306 71.838 19.584 1.00 38.62 325 MET A N 1
ATOM 2452 C CA . MET A 1 325 ? 36.800 70.589 20.196 1.00 38.92 325 MET A CA 1
ATOM 2453 C C . MET A 1 325 ? 35.798 69.890 21.134 1.00 38.82 325 MET A C 1
ATOM 2454 O O . MET A 1 325 ? 35.345 70.479 22.121 1.00 38.98 325 MET A O 1
ATOM 2459 N N . GLU A 1 326 ? 35.453 68.642 20.803 1.00 38.47 326 GLU A N 1
ATOM 2460 C CA . GLU A 1 326 ? 34.784 67.735 21.727 1.00 38.35 326 GLU A CA 1
ATOM 2461 C C . GLU A 1 326 ? 35.809 66.661 22.066 1.00 38.29 326 GLU A C 1
ATOM 2462 O O . GLU A 1 326 ? 36.064 65.754 21.261 1.00 38.91 326 GLU A O 1
ATOM 2468 N N . TRP A 1 327 ? 36.424 66.816 23.237 1.00 37.28 327 TRP A N 1
ATOM 2469 C CA . TRP A 1 327 ? 37.532 65.975 23.739 1.00 36.55 327 TRP A CA 1
ATOM 2470 C C . TRP A 1 327 ? 38.904 66.571 23.426 1.00 35.99 327 TRP A C 1
ATOM 2471 O O . TRP A 1 327 ? 39.321 66.636 22.273 1.00 36.09 327 TRP A O 1
ATOM 2482 N N . ILE A 1 328 ? 39.574 67.036 24.484 1.00 35.00 328 ILE A N 1
ATOM 2483 C CA . ILE A 1 328 ? 40.980 67.427 24.431 1.00 34.06 328 ILE A CA 1
ATOM 2484 C C . ILE A 1 328 ? 41.830 66.283 25.007 1.00 33.13 328 ILE A C 1
ATOM 2485 O O . ILE A 1 328 ? 41.411 65.593 25.934 1.00 32.83 328 ILE A O 1
ATOM 2490 N N . ASN A 1 329 ? 43.002 66.067 24.426 1.00 32.28 329 ASN A N 1
ATOM 2491 C CA . ASN A 1 329 ? 43.989 65.152 25.012 1.00 32.25 329 ASN A CA 1
ATOM 2492 C C . ASN A 1 329 ? 44.773 65.802 26.156 1.00 31.80 329 ASN A C 1
ATOM 2493 O O . ASN A 1 329 ? 44.704 67.010 26.374 1.00 31.73 329 ASN A O 1
ATOM 2498 N N . ALA A 1 330 ? 45.514 64.981 26.889 1.00 31.87 330 ALA A N 1
ATOM 2499 C CA . ALA A 1 330 ? 46.169 65.429 28.121 1.00 31.85 330 ALA A CA 1
ATOM 2500 C C . ALA A 1 330 ? 47.377 66.348 27.844 1.00 31.64 330 ALA A C 1
ATOM 2501 O O . ALA A 1 330 ? 47.385 67.493 28.305 1.00 31.84 330 ALA A O 1
ATOM 2503 N N . GLY A 1 331 ? 48.362 65.868 27.084 1.00 31.55 331 GLY A N 1
ATOM 2504 C CA . GLY A 1 331 ? 49.491 66.694 26.656 1.00 31.65 331 GLY A CA 1
ATOM 2505 C C . GLY A 1 331 ? 49.109 68.105 26.198 1.00 31.88 331 GLY A C 1
ATOM 2506 O O . GLY A 1 331 ? 49.683 69.087 26.676 1.00 31.23 331 GLY A O 1
ATOM 2507 N N . LEU A 1 332 ? 48.135 68.222 25.292 1.00 31.92 332 LEU A N 1
ATOM 2508 C CA . LEU A 1 332 ? 47.722 69.541 24.799 1.00 32.28 332 LEU A CA 1
ATOM 2509 C C . LEU A 1 332 ? 47.193 70.479 25.904 1.00 32.75 332 LEU A C 1
ATOM 2510 O O . LEU A 1 332 ? 47.652 71.626 26.019 1.00 32.49 332 LEU A O 1
ATOM 2515 N N . LEU A 1 333 ? 46.233 69.994 26.701 1.00 33.41 333 LEU A N 1
ATOM 2516 C CA . LEU A 1 333 ? 45.666 70.774 27.821 1.00 33.81 333 LEU A CA 1
ATOM 2517 C C . LEU A 1 333 ? 46.777 71.149 28.825 1.00 34.00 333 LEU A C 1
ATOM 2518 O O . LEU A 1 333 ? 46.763 72.237 29.429 1.00 33.47 333 LEU A O 1
ATOM 2523 N N . ARG A 1 334 ? 47.735 70.237 28.967 1.00 34.41 334 ARG A N 1
ATOM 2524 C CA . ARG A 1 334 ? 48.908 70.425 29.805 1.00 34.90 334 ARG A CA 1
ATOM 2525 C C . ARG A 1 334 ? 49.746 71.695 29.467 1.00 34.94 334 ARG A C 1
ATOM 2526 O O . ARG A 1 334 ? 49.908 72.578 30.328 1.00 34.50 334 ARG A O 1
ATOM 2534 N N . GLN A 1 335 ? 50.292 71.759 28.243 1.00 34.79 335 GLN A N 1
ATOM 2535 C CA . GLN A 1 335 ? 51.044 72.940 27.755 1.00 34.86 335 GLN A CA 1
ATOM 2536 C C . GLN A 1 335 ? 50.194 74.216 27.760 1.00 34.65 335 GLN A C 1
ATOM 2537 O O . GLN A 1 335 ? 50.702 75.288 28.103 1.00 34.23 335 GLN A O 1
ATOM 2543 N N . ARG A 1 336 ? 48.912 74.100 27.392 1.00 34.54 336 ARG A N 1
ATOM 2544 C CA . ARG A 1 336 ? 47.985 75.246 27.465 1.00 34.84 336 ARG A CA 1
ATOM 2545 C C . ARG A 1 336 ? 47.846 75.802 28.894 1.00 35.14 336 ARG A C 1
ATOM 2546 O O . ARG A 1 336 ? 47.947 77.013 29.106 1.00 35.06 336 ARG A O 1
ATOM 2554 N N . TYR A 1 337 ? 47.600 74.913 29.856 1.00 35.31 337 TYR A N 1
ATOM 2555 C CA . TYR A 1 337 ? 47.574 75.287 31.266 1.00 35.57 337 TYR A CA 1
ATOM 2556 C C . TYR A 1 337 ? 48.883 75.914 31.705 1.00 35.69 337 TYR A C 1
ATOM 2557 O O . TYR A 1 337 ? 48.879 76.786 32.563 1.00 35.66 337 TYR A O 1
ATOM 2566 N N . GLU A 1 338 ? 49.996 75.447 31.147 1.00 35.88 338 GLU A N 1
ATOM 2567 C CA . GLU A 1 338 ? 51.303 75.985 31.505 1.00 36.39 338 GLU A CA 1
ATOM 2568 C C . GLU A 1 338 ? 51.436 77.403 30.974 1.00 36.49 338 GLU A C 1
ATOM 2569 O O . GLU A 1 338 ? 51.765 78.334 31.730 1.00 36.33 338 GLU A O 1
ATOM 2575 N N . ASP A 1 339 ? 51.144 77.547 29.678 1.00 36.69 339 ASP A N 1
ATOM 2576 C CA . ASP A 1 339 ? 51.209 78.826 28.963 1.00 36.70 339 ASP A CA 1
ATOM 2577 C C . ASP A 1 339 ? 50.415 79.920 29.680 1.00 36.87 339 ASP A C 1
ATOM 2578 O O . ASP A 1 339 ? 50.928 81.024 29.911 1.00 36.20 339 ASP A O 1
ATOM 2583 N N . ALA A 1 340 ? 49.171 79.587 30.036 1.00 37.14 340 ALA A N 1
ATOM 2584 C CA . ALA A 1 340 ? 48.231 80.533 30.655 1.00 37.58 340 ALA A CA 1
ATOM 2585 C C . ALA A 1 340 ? 48.554 80.830 32.117 1.00 37.86 340 ALA A C 1
ATOM 2586 O O . ALA A 1 340 ? 48.476 81.982 32.548 1.00 37.50 340 ALA A O 1
ATOM 2588 N N . SER A 1 341 ? 48.912 79.780 32.861 1.00 38.24 341 SER A N 1
ATOM 2589 C CA . SER A 1 341 ? 49.100 79.854 34.313 1.00 38.41 341 SER A CA 1
ATOM 2590 C C . SER A 1 341 ? 50.098 80.932 34.738 1.00 38.68 341 SER A C 1
ATOM 2591 O O . SER A 1 341 ? 49.763 81.803 35.549 1.00 38.90 341 SER A O 1
ATOM 2594 N N . LEU A 1 342 ? 51.309 80.892 34.188 1.00 38.71 342 LEU A N 1
ATOM 2595 C CA . LEU A 1 342 ? 52.333 81.876 34.567 1.00 38.53 342 LEU A CA 1
ATOM 2596 C C . LEU A 1 342 ? 52.146 83.225 33.834 1.00 38.16 342 LEU A C 1
ATOM 2597 O O . LEU A 1 342 ? 52.281 84.286 34.449 1.00 37.61 342 LEU A O 1
ATOM 2602 N N . THR A 1 343 ? 51.795 83.178 32.545 1.00 38.09 343 THR A N 1
ATOM 2603 C CA . THR A 1 343 ? 51.675 84.397 31.703 1.00 37.96 343 THR A CA 1
ATOM 2604 C C . THR A 1 343 ? 50.407 85.234 31.925 1.00 37.99 343 THR A C 1
ATOM 2605 O O . THR A 1 343 ? 50.428 86.454 31.732 1.00 37.33 343 THR A O 1
ATOM 2609 N N . MET A 1 344 ? 49.318 84.573 32.331 1.00 38.28 344 MET A N 1
ATOM 2610 C CA . MET A 1 344 ? 47.981 85.193 32.383 1.00 38.18 344 MET A CA 1
ATOM 2611 C C . MET A 1 344 ? 47.356 85.269 33.786 1.00 37.97 344 MET A C 1
ATOM 2612 O O . MET A 1 344 ? 46.477 86.111 34.021 1.00 37.65 344 MET A O 1
ATOM 2617 N N . TYR A 1 345 ? 47.790 84.396 34.698 1.00 37.67 345 TYR A N 1
ATOM 2618 C CA . TYR A 1 345 ? 47.242 84.366 36.056 1.00 37.86 345 TYR A CA 1
ATOM 2619 C C . TYR A 1 345 ? 48.335 84.499 37.100 1.00 37.95 345 TYR A C 1
ATOM 2620 O O . TYR A 1 345 ? 48.092 84.274 38.285 1.00 38.25 345 TYR A O 1
ATOM 2629 N N . ASN A 1 346 ? 49.531 84.881 36.651 1.00 38.23 346 ASN A N 1
ATOM 2630 C CA . ASN A 1 346 ? 50.739 84.971 37.491 1.00 38.27 346 ASN A CA 1
ATOM 2631 C C . ASN A 1 346 ? 50.755 84.051 38.711 1.00 38.41 346 ASN A C 1
ATOM 2632 O O . ASN A 1 346 ? 50.910 84.493 39.855 1.00 38.42 346 ASN A O 1
ATOM 2637 N N . VAL A 1 347 ? 50.579 82.762 38.412 1.00 38.62 347 VAL A N 1
ATOM 2638 C CA . VAL A 1 347 ? 50.767 81.653 39.349 1.00 38.59 347 VAL A CA 1
ATOM 2639 C C . VAL A 1 347 ? 51.670 80.611 38.653 1.00 38.66 347 VAL A C 1
ATOM 2640 O O . VAL A 1 347 ? 51.605 80.449 37.419 1.00 38.17 347 VAL A O 1
ATOM 2644 N N . LYS A 1 348 ? 52.492 79.913 39.447 1.00 38.51 348 LYS A N 1
ATOM 2645 C CA . LYS A 1 348 ? 53.543 79.022 38.923 1.00 38.46 348 LYS A CA 1
ATOM 2646 C C . LYS A 1 348 ? 53.009 77.606 38.631 1.00 38.67 348 LYS A C 1
ATOM 2647 O O . LYS A 1 348 ? 52.645 76.885 39.576 1.00 38.91 348 LYS A O 1
ATOM 2653 N N . PRO A 1 349 ? 53.002 77.190 37.333 1.00 38.56 349 PRO A N 1
ATOM 2654 C CA . PRO A 1 349 ? 52.309 75.969 36.896 1.00 38.38 349 PRO A CA 1
ATOM 2655 C C . PRO A 1 349 ? 52.896 74.689 37.502 1.00 38.34 349 PRO A C 1
ATOM 2656 O O . PRO A 1 349 ? 54.111 74.441 37.414 1.00 38.13 349 PRO A O 1
ATOM 2660 N N . ARG A 1 350 ? 52.008 73.899 38.104 1.00 38.07 350 ARG A N 1
ATOM 2661 C CA . ARG A 1 350 ? 52.365 72.699 38.846 1.00 38.17 350 ARG A CA 1
ATOM 2662 C C . ARG A 1 350 ? 52.846 71.526 37.979 1.00 38.04 350 ARG A C 1
ATOM 2663 O O . ARG A 1 350 ? 52.666 71.502 36.757 1.00 37.48 350 ARG A O 1
ATOM 2671 N N . GLY A 1 351 ? 53.440 70.543 38.649 1.00 38.06 351 GLY A N 1
ATOM 2672 C CA . GLY A 1 351 ? 54.023 69.397 37.985 1.00 38.29 351 GLY A CA 1
ATOM 2673 C C . GLY A 1 351 ? 53.012 68.432 37.395 1.00 38.26 351 GLY A C 1
ATOM 2674 O O . GLY A 1 351 ? 51.804 68.605 37.550 1.00 38.45 351 GLY A O 1
ATOM 2675 N N . TYR A 1 352 ? 53.536 67.385 36.759 1.00 38.44 352 TYR A N 1
ATOM 2676 C CA . TYR A 1 352 ? 52.761 66.465 35.908 1.00 38.59 352 TYR A CA 1
ATOM 2677 C C . TYR A 1 352 ? 51.702 65.634 36.701 1.00 38.20 352 TYR A C 1
ATOM 2678 O O . TYR A 1 352 ? 50.507 65.739 36.421 1.00 37.07 352 TYR A O 1
ATOM 2687 N N . THR A 1 353 ? 52.135 64.862 37.702 1.00 38.13 353 THR A N 1
ATOM 2688 C CA . THR A 1 353 ? 51.207 64.061 38.509 1.00 38.46 353 THR A CA 1
ATOM 2689 C C . THR A 1 353 ? 50.197 64.954 39.228 1.00 38.50 353 THR A C 1
ATOM 2690 O O . THR A 1 353 ? 49.047 64.542 39.430 1.00 38.83 353 THR A O 1
ATOM 2694 N N . GLN A 1 354 ? 50.627 66.150 39.633 1.00 38.30 354 GLN A N 1
ATOM 2695 C CA . GLN A 1 354 ? 49.742 67.097 40.320 1.00 38.28 354 GLN A CA 1
ATOM 2696 C C . GLN A 1 354 ? 48.609 67.606 39.401 1.00 38.24 354 GLN A C 1
ATOM 2697 O O . GLN A 1 354 ? 47.438 67.662 39.811 1.00 37.89 354 GLN A O 1
ATOM 2703 N N . TYR A 1 355 ? 48.969 67.964 38.167 1.00 38.11 355 TYR A N 1
ATOM 2704 C CA . TYR A 1 355 ? 47.989 68.285 37.114 1.00 38.01 355 TYR A CA 1
ATOM 2705 C C . TYR A 1 355 ? 46.965 67.162 36.921 1.00 37.61 355 TYR A C 1
ATOM 2706 O O . TYR A 1 355 ? 45.762 67.433 36.830 1.00 37.29 355 TYR A O 1
ATOM 2715 N N . HIS A 1 356 ? 47.437 65.914 36.905 1.00 37.32 356 HIS A N 1
ATOM 2716 C CA . HIS A 1 356 ? 46.561 64.758 36.665 1.00 37.56 356 HIS A CA 1
ATOM 2717 C C . HIS A 1 356 ? 45.712 64.390 37.876 1.00 37.76 356 HIS A C 1
ATOM 2718 O O . HIS A 1 356 ? 44.681 63.732 37.742 1.00 37.61 356 HIS A O 1
ATOM 2725 N N . ILE A 1 357 ? 46.144 64.845 39.045 1.00 37.95 357 ILE A N 1
ATOM 2726 C CA . ILE A 1 357 ? 45.333 64.796 40.240 1.00 37.98 357 ILE A CA 1
ATOM 2727 C C . ILE A 1 357 ? 44.211 65.853 40.128 1.00 38.02 357 ILE A C 1
ATOM 2728 O O . ILE A 1 357 ? 43.062 65.545 40.417 1.00 37.98 357 ILE A O 1
ATOM 2733 N N . TYR A 1 358 ? 44.511 67.069 39.670 1.00 38.22 358 TYR A N 1
ATOM 2734 C CA . TYR A 1 358 ? 43.436 68.053 39.445 1.00 38.50 358 TYR A CA 1
ATOM 2735 C C . TYR A 1 358 ? 42.393 67.465 38.473 1.00 38.75 358 TYR A C 1
ATOM 2736 O O . TYR A 1 358 ? 41.177 67.512 38.732 1.00 38.51 358 TYR A O 1
ATOM 2745 N N . LEU A 1 359 ? 42.892 66.891 37.371 1.00 38.83 359 LEU A N 1
ATOM 2746 C CA . LEU A 1 359 ? 42.041 66.277 36.339 1.00 38.62 359 LEU A CA 1
ATOM 2747 C C . LEU A 1 359 ? 41.167 65.116 36.864 1.00 38.67 359 LEU A C 1
ATOM 2748 O O . LEU A 1 359 ? 40.036 64.945 36.397 1.00 38.98 359 LEU A O 1
ATOM 2753 N N . LYS A 1 360 ? 41.686 64.332 37.813 1.00 38.17 360 LYS A N 1
ATOM 2754 C CA . LYS A 1 360 ? 40.879 63.296 38.475 1.00 38.14 360 LYS A CA 1
ATOM 2755 C C . LYS A 1 360 ? 39.791 63.915 39.381 1.00 37.75 360 LYS A C 1
ATOM 2756 O O . LYS A 1 360 ? 38.687 63.386 39.499 1.00 37.21 360 LYS A O 1
ATOM 2762 N N . HIS A 1 361 ? 40.121 65.032 40.018 1.00 37.78 361 HIS A N 1
ATOM 2763 C CA . HIS A 1 361 ? 39.214 65.700 40.952 1.00 38.08 361 HIS A CA 1
ATOM 2764 C C . HIS A 1 361 ? 37.967 66.314 40.264 1.00 38.25 361 HIS A C 1
ATOM 2765 O O . HIS A 1 361 ? 36.838 66.250 40.805 1.00 37.72 361 HIS A O 1
ATOM 2772 N N . LEU A 1 362 ? 38.179 66.900 39.082 1.00 38.18 362 LEU A N 1
ATOM 2773 C CA . LEU A 1 362 ? 37.085 67.502 38.308 1.00 38.24 362 LEU A CA 1
ATOM 2774 C C . LEU A 1 362 ? 36.167 66.449 37.647 1.00 38.04 362 LEU A C 1
ATOM 2775 O O . LEU A 1 362 ? 34.988 66.725 37.407 1.00 37.40 362 LEU A O 1
ATOM 2780 N N . THR A 1 363 ? 36.705 65.256 37.364 1.00 38.19 363 THR A N 1
ATOM 2781 C CA . THR A 1 363 ? 35.891 64.138 36.844 1.00 38.19 363 THR A CA 1
ATOM 2782 C C . THR A 1 363 ? 35.082 63.490 37.950 1.00 37.88 363 THR A C 1
ATOM 2783 O O . THR A 1 363 ? 33.913 63.187 37.739 1.00 37.69 363 THR A O 1
ATOM 2787 N N . SER A 1 364 ? 35.692 63.292 39.122 1.00 37.68 364 SER A N 1
ATOM 2788 C CA . SER A 1 364 ? 34.948 62.829 40.309 1.00 37.69 364 SER A CA 1
ATOM 2789 C C . SER A 1 364 ? 33.821 63.823 40.641 1.00 37.47 364 SER A C 1
ATOM 2790 O O . SER A 1 364 ? 32.838 63.479 41.294 1.00 36.98 364 SER A O 1
ATOM 2793 N N . LEU A 1 365 ? 33.980 65.046 40.143 1.00 37.46 365 LEU A N 1
ATOM 2794 C CA . LEU A 1 365 ? 33.027 66.126 40.332 1.00 37.67 365 LEU A CA 1
ATOM 2795 C C . LEU A 1 365 ? 31.910 66.233 39.259 1.00 37.74 365 LEU A C 1
ATOM 2796 O O . LEU A 1 365 ? 30.981 67.028 39.422 1.00 37.90 365 LEU A O 1
ATOM 2801 N N . GLY A 1 366 ? 31.995 65.475 38.166 1.00 37.65 366 GLY A N 1
ATOM 2802 C CA . GLY A 1 366 ? 31.058 65.644 37.045 1.00 37.78 366 GLY A CA 1
ATOM 2803 C C . GLY A 1 366 ? 31.116 67.021 36.369 1.00 37.85 366 GLY A C 1
ATOM 2804 O O . GLY A 1 366 ? 30.253 67.359 35.551 1.00 37.46 366 GLY A O 1
ATOM 2805 N N . LEU A 1 367 ? 32.118 67.820 36.744 1.00 38.04 367 LEU A N 1
ATOM 2806 C CA . LEU A 1 367 ? 32.487 69.043 36.027 1.00 38.23 367 LEU A CA 1
ATOM 2807 C C . LEU A 1 367 ? 33.289 68.736 34.742 1.00 38.19 367 LEU A C 1
ATOM 2808 O O . LEU A 1 367 ? 33.261 69.518 33.787 1.00 38.26 367 LEU A O 1
ATOM 2813 N N . VAL A 1 368 ? 33.998 67.607 34.732 1.00 38.40 368 VAL A N 1
ATOM 2814 C CA . VAL A 1 368 ? 34.699 67.118 33.534 1.00 38.77 368 VAL A CA 1
ATOM 2815 C C . VAL A 1 368 ? 34.451 65.612 33.402 1.00 39.04 368 VAL A C 1
ATOM 2816 O O . VAL A 1 368 ? 34.352 64.904 34.406 1.00 39.06 368 VAL A O 1
ATOM 2820 N N . ASP A 1 369 ? 34.325 65.129 32.170 1.00 39.31 369 ASP A N 1
ATOM 2821 C CA . ASP A 1 369 ? 34.219 63.691 31.929 1.00 39.53 369 ASP A CA 1
ATOM 2822 C C . ASP A 1 369 ? 35.525 63.164 31.307 1.00 39.80 369 ASP A C 1
ATOM 2823 O O . ASP A 1 369 ? 36.215 63.870 30.559 1.00 39.47 369 ASP A O 1
ATOM 2828 N N . ALA A 1 370 ? 35.875 61.937 31.668 1.00 40.23 370 ALA A N 1
ATOM 2829 C CA . ALA A 1 370 ? 37.056 61.268 31.137 1.00 40.69 370 ALA A CA 1
ATOM 2830 C C . ALA A 1 370 ? 36.673 60.282 30.008 1.00 41.08 370 ALA A C 1
ATOM 2831 O O . ALA A 1 370 ? 35.520 59.825 29.915 1.00 41.17 370 ALA A O 1
ATOM 2833 N N . LYS A 1 371 ? 37.642 59.975 29.149 1.00 41.24 371 LYS A N 1
ATOM 2834 C CA . LYS A 1 371 ? 37.529 58.864 28.208 1.00 41.47 371 LYS A CA 1
ATOM 2835 C C . LYS A 1 371 ? 38.909 58.142 28.137 1.00 42.07 371 LYS A C 1
ATOM 2836 O O . LYS A 1 371 ? 39.826 58.601 27.416 1.00 42.15 371 LYS A O 1
ATOM 2842 N N . PRO A 1 372 ? 39.078 57.049 28.930 1.00 42.00 372 PRO A N 1
ATOM 2843 C CA . PRO A 1 372 ? 40.277 56.170 29.033 1.00 41.89 372 PRO A CA 1
ATOM 2844 C C . PRO A 1 372 ? 41.178 55.905 27.788 1.00 41.94 372 PRO A C 1
ATOM 2845 O O . PRO A 1 372 ? 42.233 56.528 27.701 1.00 42.57 372 PRO A O 1
ATOM 2849 N N . SER A 1 373 ? 40.820 54.997 26.870 1.00 41.83 373 SER A N 1
ATOM 2850 C CA . SER A 1 373 ? 41.754 54.568 25.778 1.00 41.66 373 SER A CA 1
ATOM 2851 C C . SER A 1 373 ? 41.382 55.094 24.368 1.00 41.45 373 SER A C 1
ATOM 2852 O O . SER A 1 373 ? 42.186 55.769 23.690 1.00 40.52 373 SER A O 1
ATOM 2855 N N . THR A 1 381 ? 47.176 60.669 27.622 1.00 32.05 381 THR A N 1
ATOM 2856 C CA . THR A 1 381 ? 46.720 59.401 28.234 1.00 32.43 381 THR A CA 1
ATOM 2857 C C . THR A 1 381 ? 45.153 59.193 28.171 1.00 32.68 381 THR A C 1
ATOM 2858 O O . THR A 1 381 ? 44.658 58.377 27.382 1.00 31.80 381 THR A O 1
ATOM 2862 N N . THR A 1 382 ? 44.403 59.949 28.991 1.00 32.97 382 THR A N 1
ATOM 2863 C CA . THR A 1 382 ? 42.929 59.962 29.021 1.00 33.00 382 THR A CA 1
ATOM 2864 C C . THR A 1 382 ? 42.429 61.192 28.244 1.00 33.26 382 THR A C 1
ATOM 2865 O O . THR A 1 382 ? 43.141 62.186 28.130 1.00 33.34 382 THR A O 1
ATOM 2869 N N . LEU A 1 383 ? 41.205 61.114 27.714 1.00 34.15 383 LEU A N 1
ATOM 2870 C CA . LEU A 1 383 ? 40.561 62.233 26.972 1.00 34.60 383 LEU A CA 1
ATOM 2871 C C . LEU A 1 383 ? 39.503 62.985 27.791 1.00 34.80 383 LEU A C 1
ATOM 2872 O O . LEU A 1 383 ? 38.736 62.367 28.542 1.00 35.33 383 LEU A O 1
ATOM 2877 N N . PHE A 1 384 ? 39.457 64.306 27.618 1.00 34.64 384 PHE A N 1
ATOM 2878 C CA . PHE A 1 384 ? 38.637 65.182 28.459 1.00 34.98 384 PHE A CA 1
ATOM 2879 C C . PHE A 1 384 ? 37.817 66.205 27.643 1.00 35.39 384 PHE A C 1
ATOM 2880 O O . PHE A 1 384 ? 38.308 66.820 26.690 1.00 35.56 384 PHE A O 1
ATOM 2888 N N . ARG A 1 385 ? 36.557 66.364 28.022 1.00 35.51 385 ARG A N 1
ATOM 2889 C CA . ARG A 1 385 ? 35.710 67.436 27.496 1.00 35.66 385 ARG A CA 1
ATOM 2890 C C . ARG A 1 385 ? 34.953 68.021 28.686 1.00 35.58 385 ARG A C 1
ATOM 2891 O O . ARG A 1 385 ? 34.865 67.386 29.743 1.00 35.33 385 ARG A O 1
ATOM 2899 N N . LEU A 1 386 ? 34.424 69.227 28.509 1.00 35.68 386 LEU A N 1
ATOM 2900 C CA . LEU A 1 386 ? 33.627 69.889 29.548 1.00 35.65 386 LEU A CA 1
ATOM 2901 C C . LEU A 1 386 ? 32.367 69.063 29.782 1.00 35.42 386 LEU A C 1
ATOM 2902 O O . LEU A 1 386 ? 31.785 68.546 28.838 1.00 35.05 386 LEU A O 1
ATOM 2907 N N . ALA A 1 387 ? 31.961 68.908 31.036 1.00 35.64 387 ALA A N 1
ATOM 2908 C CA . ALA A 1 387 ? 30.730 68.168 31.322 1.00 35.80 387 ALA A CA 1
ATOM 2909 C C . ALA A 1 387 ? 29.571 68.787 30.530 1.00 35.58 387 ALA A C 1
ATOM 2910 O O . ALA A 1 387 ? 29.296 69.980 30.696 1.00 35.00 387 ALA A O 1
ATOM 2912 N N . PRO A 1 388 ? 28.927 67.991 29.642 1.00 35.55 388 PRO A N 1
ATOM 2913 C CA . PRO A 1 388 ? 27.813 68.353 28.770 1.00 36.06 388 PRO A CA 1
ATOM 2914 C C . PRO A 1 388 ? 26.806 69.398 29.292 1.00 36.17 388 PRO A C 1
ATOM 2915 O O . PRO A 1 388 ? 26.286 70.208 28.523 1.00 35.60 388 PRO A O 1
ATOM 2919 N N . HIS A 1 389 ? 26.532 69.348 30.591 1.00 36.65 389 HIS A N 1
ATOM 2920 C CA . HIS A 1 389 ? 25.480 70.149 31.220 1.00 36.97 389 HIS A CA 1
ATOM 2921 C C . HIS A 1 389 ? 25.906 71.539 31.597 1.00 37.03 389 HIS A C 1
ATOM 2922 O O . HIS A 1 389 ? 25.078 72.328 32.046 1.00 36.87 389 HIS A O 1
ATOM 2929 N N . LEU A 1 390 ? 27.188 71.841 31.417 1.00 37.33 390 LEU A N 1
ATOM 2930 C CA . LEU A 1 390 ? 27.708 73.161 31.726 1.00 37.31 390 LEU A CA 1
ATOM 2931 C C . LEU A 1 390 ? 27.795 73.974 30.439 1.00 37.40 390 LEU A C 1
ATOM 2932 O O . LEU A 1 390 ? 28.458 73.547 29.487 1.00 37.12 390 LEU A O 1
ATOM 2937 N N . PRO A 1 391 ? 27.092 75.129 30.393 1.00 37.53 391 PRO A N 1
ATOM 2938 C CA . PRO A 1 391 ? 27.336 76.100 29.320 1.00 37.70 391 PRO A CA 1
ATOM 2939 C C . PRO A 1 391 ? 28.713 76.780 29.472 1.00 37.65 391 PRO A C 1
ATOM 2940 O O . PRO A 1 391 ? 29.000 77.382 30.505 1.00 37.48 391 PRO A O 1
ATOM 2944 N N . ALA A 1 392 ? 29.542 76.675 28.441 1.00 37.86 392 ALA A N 1
ATOM 2945 C CA . ALA A 1 392 ? 30.935 77.137 28.492 1.00 38.32 392 ALA A CA 1
ATOM 2946 C C . ALA A 1 392 ? 31.092 78.668 28.585 1.00 38.57 392 ALA A C 1
ATOM 2947 O O . ALA A 1 392 ? 31.744 79.174 29.502 1.00 38.71 392 ALA A O 1
ATOM 2949 N N . ASP A 1 393 ? 30.507 79.394 27.635 1.00 38.65 393 ASP A N 1
ATOM 2950 C CA . ASP A 1 393 ? 30.619 80.853 27.606 1.00 38.78 393 ASP A CA 1
ATOM 2951 C C . ASP A 1 393 ? 30.261 81.485 28.948 1.00 38.66 393 ASP A C 1
ATOM 2952 O O . ASP A 1 393 ? 30.943 82.411 29.391 1.00 38.86 393 ASP A O 1
ATOM 2957 N N . ARG A 1 394 ? 29.213 80.971 29.597 1.00 38.68 394 ARG A N 1
ATOM 2958 C CA . ARG A 1 394 ? 28.716 81.536 30.864 1.00 38.74 394 ARG A CA 1
ATOM 2959 C C . ARG A 1 394 ? 29.341 80.893 32.118 1.00 38.53 394 ARG A C 1
ATOM 2960 O O . ARG A 1 394 ? 29.371 81.512 33.176 1.00 38.22 394 ARG A O 1
ATOM 2968 N N . LEU A 1 395 ? 29.822 79.657 32.009 1.00 38.66 395 LEU A N 1
ATOM 2969 C CA . LEU A 1 395 ? 30.633 79.060 33.084 1.00 38.72 395 LEU A CA 1
ATOM 2970 C C . LEU A 1 395 ? 31.940 79.824 33.171 1.00 38.64 395 LEU A C 1
ATOM 2971 O O . LEU A 1 395 ? 32.284 80.341 34.232 1.00 38.48 395 LEU A O 1
ATOM 2976 N N . ILE A 1 396 ? 32.645 79.897 32.036 1.00 38.67 396 ILE A N 1
ATOM 2977 C CA . ILE A 1 396 ? 33.859 80.714 31.888 1.00 38.53 396 ILE A CA 1
ATOM 2978 C C . ILE A 1 396 ? 33.679 82.096 32.537 1.00 38.36 396 ILE A C 1
ATOM 2979 O O . ILE A 1 396 ? 34.578 82.578 33.230 1.00 38.11 396 ILE A O 1
ATOM 2984 N N . GLU A 1 397 ? 32.513 82.707 32.338 1.00 38.31 397 GLU A N 1
ATOM 2985 C CA . GLU A 1 397 ? 32.221 84.017 32.936 1.00 38.40 397 GLU A CA 1
ATOM 2986 C C . GLU A 1 397 ? 32.204 83.920 34.471 1.00 38.25 397 GLU A C 1
ATOM 2987 O O . GLU A 1 397 ? 32.719 84.804 35.169 1.00 38.10 397 GLU A O 1
ATOM 2993 N N . VAL A 1 398 ? 31.619 82.832 34.974 1.00 38.10 398 VAL A N 1
ATOM 2994 C CA . VAL A 1 398 ? 31.573 82.539 36.406 1.00 38.11 398 VAL A CA 1
ATOM 2995 C C . VAL A 1 398 ? 32.976 82.188 36.916 1.00 37.99 398 VAL A C 1
ATOM 2996 O O . VAL A 1 398 ? 33.487 82.808 37.848 1.00 37.59 398 VAL A O 1
ATOM 3000 N N . VAL A 1 399 ? 33.605 81.219 36.264 1.00 38.30 399 VAL A N 1
ATOM 3001 C CA . VAL A 1 399 ? 34.955 80.774 36.622 1.00 38.51 399 VAL A CA 1
ATOM 3002 C C . VAL A 1 399 ? 35.944 81.943 36.680 1.00 38.59 399 VAL A C 1
ATOM 3003 O O . VAL A 1 399 ? 36.978 81.833 37.328 1.00 38.27 399 VAL A O 1
ATOM 3007 N N . ASP A 1 400 ? 35.612 83.056 36.018 1.00 38.88 400 ASP A N 1
ATOM 3008 C CA . ASP A 1 400 ? 36.461 84.260 36.012 1.00 38.98 400 ASP A CA 1
ATOM 3009 C C . ASP A 1 400 ? 36.253 85.225 37.198 1.00 38.86 400 ASP A C 1
ATOM 3010 O O . ASP A 1 400 ? 37.174 85.950 37.552 1.00 38.59 400 ASP A O 1
ATOM 3015 N N . ASN A 1 401 ? 35.064 85.237 37.802 1.00 39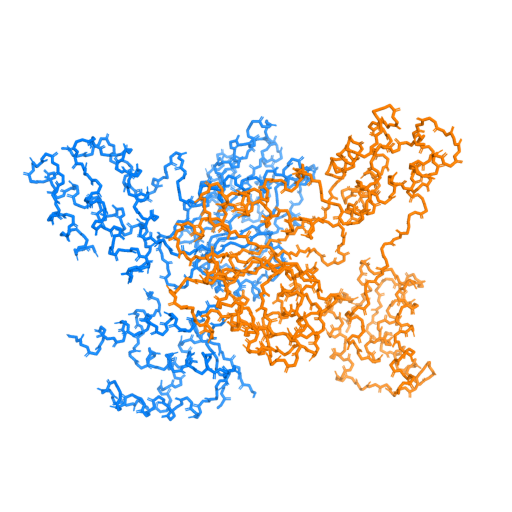.00 401 ASN A N 1
ATOM 3016 C CA . ASN A 1 401 ? 34.852 85.998 39.047 1.00 39.19 401 ASN A CA 1
ATOM 3017 C C . ASN A 1 401 ? 35.555 85.294 40.210 1.00 39.21 401 ASN A C 1
ATOM 3018 O O . ASN A 1 401 ? 36.246 85.926 41.026 1.00 38.95 401 ASN A O 1
ATOM 3023 N N . ILE A 1 402 ? 35.336 83.981 40.284 1.00 39.33 402 ILE A N 1
ATOM 3024 C CA . ILE A 1 402 ? 35.922 83.139 41.326 1.00 39.45 402 ILE A CA 1
ATOM 3025 C C . ILE A 1 402 ? 37.444 83.102 41.142 1.00 39.51 402 ILE A C 1
ATOM 3026 O O . ILE A 1 402 ? 38.184 83.126 42.127 1.00 39.95 402 ILE A O 1
ATOM 3031 N N . ILE A 1 403 ? 37.901 83.119 39.888 1.00 39.40 403 ILE A N 1
ATOM 3032 C CA . ILE A 1 403 ? 39.343 83.147 39.570 1.00 39.40 403 ILE A CA 1
ATOM 3033 C C . ILE A 1 403 ? 40.007 84.464 39.988 1.00 39.14 403 ILE A C 1
ATOM 3034 O O . ILE A 1 403 ? 41.209 84.498 40.261 1.00 38.73 403 ILE A O 1
ATOM 3039 N N . GLN A 1 404 ? 39.214 85.535 40.026 1.00 39.23 404 GLN A N 1
ATOM 3040 C CA . GLN A 1 404 ? 39.694 86.873 40.390 1.00 39.11 404 GLN A CA 1
ATOM 3041 C C . GLN A 1 404 ? 39.584 87.121 41.905 1.00 38.91 404 GLN A C 1
ATOM 3042 O O . GLN A 1 404 ? 40.342 87.923 42.460 1.00 38.63 404 GLN A O 1
ATOM 3048 N N . ALA A 1 405 ? 38.658 86.431 42.575 1.00 38.85 405 ALA A N 1
ATOM 3049 C CA . ALA A 1 405 ? 38.623 86.435 44.047 1.00 38.88 405 ALA A CA 1
ATOM 3050 C C . ALA A 1 405 ? 39.875 85.771 44.652 1.00 38.79 405 ALA A C 1
ATOM 3051 O O . ALA A 1 405 ? 40.257 86.073 45.787 1.00 38.90 405 ALA A O 1
ATOM 3053 N N . LYS A 1 406 ? 40.509 84.875 43.889 1.00 38.78 406 LYS A N 1
ATOM 3054 C CA . LYS A 1 406 ? 41.735 84.192 44.324 1.00 38.75 406 LYS A CA 1
ATOM 3055 C C . LYS A 1 406 ? 43.022 84.914 43.908 1.00 38.72 406 LYS A C 1
ATOM 3056 O O . LYS A 1 406 ? 44.005 84.894 44.652 1.00 38.98 406 LYS A O 1
ATOM 3062 N N . MET A 1 407 ? 43.016 85.552 42.737 1.00 38.71 407 MET A N 1
ATOM 3063 C CA . MET A 1 407 ? 44.162 86.359 42.282 1.00 38.58 407 MET A CA 1
ATOM 3064 C C . MET A 1 407 ? 44.425 87.493 43.285 1.00 38.33 407 MET A C 1
ATOM 3065 O O . MET A 1 407 ? 45.547 87.633 43.764 1.00 38.22 407 MET A O 1
ATOM 3070 N N . ALA A 1 408 ? 43.384 88.260 43.622 1.00 38.19 408 ALA A N 1
ATOM 3071 C CA . ALA A 1 408 ? 43.438 89.255 44.718 1.00 38.25 408 ALA A CA 1
ATOM 3072 C C . ALA A 1 408 ? 42.846 88.691 46.026 1.00 38.13 408 ALA A C 1
ATOM 3073 O O . ALA A 1 408 ? 41.650 88.390 46.093 1.00 37.79 408 ALA A O 1
ATOM 3075 N N . SER A 1 409 ? 43.693 88.569 47.056 1.00 38.18 409 SER A N 1
ATOM 3076 C CA . SER A 1 409 ? 43.323 87.964 48.355 1.00 38.10 409 SER A CA 1
ATOM 3077 C C . SER A 1 409 ? 43.780 88.871 49.518 1.00 38.02 409 SER A C 1
ATOM 3078 O O . SER A 1 409 ? 43.909 88.422 50.669 1.00 37.74 409 SER A O 1
ATOM 3081 N N . GLY B 1 7 ? -23.960 62.913 3.153 1.00 41.63 7 GLY B N 1
ATOM 3082 C CA . GLY B 1 7 ? -23.338 63.551 4.356 1.00 41.57 7 GLY B CA 1
ATOM 3083 C C . GLY B 1 7 ? -23.681 62.878 5.680 1.00 41.22 7 GLY B C 1
ATOM 3084 O O . GLY B 1 7 ? -24.842 62.747 6.070 1.00 41.87 7 GLY B O 1
ATOM 3085 N N . LEU B 1 8 ? -22.670 62.384 6.356 1.00 41.14 8 LEU B N 1
ATOM 3086 C CA . LEU B 1 8 ? -22.714 62.339 7.821 1.00 40.77 8 LEU B CA 1
ATOM 3087 C C . LEU B 1 8 ? -22.003 63.595 8.298 1.00 40.19 8 LEU B C 1
ATOM 3088 O O . LEU B 1 8 ? -22.475 64.315 9.183 1.00 40.80 8 LEU B O 1
ATOM 3093 N N . PHE B 1 9 ? -20.899 63.877 7.623 1.00 39.20 9 PHE B N 1
ATOM 3094 C CA . PHE B 1 9 ? -20.016 64.974 7.947 1.00 38.54 9 PHE B CA 1
ATOM 3095 C C . PHE B 1 9 ? -20.741 66.307 7.942 1.00 38.40 9 PHE B C 1
ATOM 3096 O O . PHE B 1 9 ? -21.798 66.423 7.355 1.00 38.60 9 PHE B O 1
ATOM 3104 N N . LYS B 1 10 ? -20.222 67.269 8.702 1.00 38.58 10 LYS B N 1
ATOM 3105 C CA . LYS B 1 10 ? -20.579 68.679 8.533 1.00 38.15 10 LYS B CA 1
ATOM 3106 C C . LYS B 1 10 ? -19.297 69.469 8.286 1.00 37.78 10 LYS B C 1
ATOM 3107 O O . LYS B 1 10 ? -19.363 70.592 7.828 1.00 37.14 10 LYS B O 1
ATOM 3113 N N . ASP B 1 11 ? -18.137 68.878 8.598 1.00 37.84 11 ASP B N 1
ATOM 3114 C CA . ASP B 1 11 ? -16.823 69.461 8.247 1.00 38.02 11 ASP B CA 1
ATOM 3115 C C . ASP B 1 11 ? -15.756 68.366 8.259 1.00 38.32 11 ASP B C 1
ATOM 3116 O O . ASP B 1 11 ? -15.115 68.068 9.288 1.00 38.43 11 ASP B O 1
ATOM 3121 N N . ARG B 1 12 ? -15.586 67.762 7.094 1.00 38.61 12 ARG B N 1
ATOM 3122 C CA . ARG B 1 12 ? -14.642 66.678 6.890 1.00 39.07 12 ARG B CA 1
ATOM 3123 C C . ARG B 1 12 ? -13.201 66.985 7.204 1.00 38.04 12 ARG B C 1
ATOM 3124 O O . ARG B 1 12 ? -12.452 66.067 7.474 1.00 37.39 12 ARG B O 1
ATOM 3132 N N . ARG B 1 13 ? -12.782 68.247 7.106 1.00 38.24 13 ARG B N 1
ATOM 3133 C CA . ARG B 1 13 ? -11.409 68.616 7.471 1.00 37.73 13 ARG B CA 1
ATOM 3134 C C . ARG B 1 13 ? -11.058 68.137 8.859 1.00 36.83 13 ARG B C 1
ATOM 3135 O O . ARG B 1 13 ? -9.888 67.923 9.176 1.00 35.90 13 ARG B O 1
ATOM 3143 N N . VAL B 1 14 ? -12.081 68.037 9.697 1.00 36.34 14 VAL B N 1
ATOM 3144 C CA . VAL B 1 14 ? -11.919 67.658 11.090 1.00 36.55 14 VAL B CA 1
ATOM 3145 C C . VAL B 1 14 ? -11.234 66.294 11.217 1.00 35.84 14 VAL B C 1
ATOM 3146 O O . VAL B 1 14 ? -10.545 66.024 12.190 1.00 33.91 14 VAL B O 1
ATOM 3150 N N . PHE B 1 15 ? -11.379 65.475 10.181 1.00 36.01 15 PHE B N 1
ATOM 3151 C CA . PHE B 1 15 ? -10.786 64.163 10.143 1.00 36.26 15 PHE B CA 1
ATOM 3152 C C . PHE B 1 15 ? -9.486 63.990 9.354 1.00 36.92 15 PHE B C 1
ATOM 3153 O O . PHE B 1 15 ? -8.976 62.874 9.273 1.00 36.84 15 PHE B O 1
ATOM 3161 N N . ASP B 1 16 ? -8.930 65.081 8.814 1.00 37.61 16 ASP B N 1
ATOM 3162 C CA . ASP B 1 16 ? -7.601 65.046 8.162 1.00 38.61 16 ASP B CA 1
ATOM 3163 C C . ASP B 1 16 ? -6.485 64.839 9.160 1.00 38.87 16 ASP B C 1
ATOM 3164 O O . ASP B 1 16 ? -6.597 65.274 10.308 1.00 37.71 16 ASP B O 1
ATOM 3169 N N . GLU B 1 17 ? -5.381 64.256 8.690 1.00 40.27 17 GLU B N 1
ATOM 3170 C CA . GLU B 1 17 ? -4.225 63.933 9.570 1.00 41.98 17 GLU B CA 1
ATOM 3171 C C . GLU B 1 17 ? -3.519 65.183 10.128 1.00 42.26 17 GLU B C 1
ATOM 3172 O O . GLU B 1 17 ? -2.780 65.071 11.055 1.00 43.49 17 GLU B O 1
ATOM 3178 N N . ASN B 1 18 ? -3.741 66.358 9.543 1.00 42.94 18 ASN B N 1
ATOM 3179 C CA . ASN B 1 18 ? -3.078 67.613 9.970 1.00 42.58 18 ASN B CA 1
ATOM 3180 C C . ASN B 1 18 ? -3.938 68.444 10.898 1.00 41.61 18 ASN B C 1
ATOM 3181 O O . ASN B 1 18 ? -3.404 69.262 11.585 1.00 42.19 18 ASN B O 1
ATOM 3186 N N . TYR B 1 19 ? -5.252 68.203 10.936 1.00 41.04 19 TYR B N 1
ATOM 3187 C CA . TYR B 1 19 ? -6.204 68.990 11.748 1.00 40.93 19 TYR B CA 1
ATOM 3188 C C . TYR B 1 19 ? -5.868 68.983 13.240 1.00 41.44 19 TYR B C 1
ATOM 3189 O O . TYR B 1 19 ? -5.656 67.931 13.859 1.00 41.29 19 TYR B O 1
ATOM 3198 N N . ILE B 1 20 ? -5.763 70.186 13.790 1.00 42.83 20 ILE B N 1
ATOM 3199 C CA . ILE B 1 20 ? -5.616 70.416 15.205 1.00 42.65 20 ILE B CA 1
ATOM 3200 C C . ILE B 1 20 ? -6.940 71.026 15.614 1.00 42.35 20 ILE B C 1
ATOM 3201 O O . ILE B 1 20 ? -7.358 71.982 14.984 1.00 42.02 20 ILE B O 1
ATOM 3206 N N . PRO B 1 21 ? -7.598 70.513 16.678 1.00 42.15 21 PRO B N 1
ATOM 3207 C CA . PRO B 1 21 ? -8.788 71.221 17.122 1.00 42.24 21 PRO B CA 1
ATOM 3208 C C . PRO B 1 21 ? -8.409 72.568 17.798 1.00 42.17 21 PRO B C 1
ATOM 3209 O O . PRO B 1 21 ? -7.224 72.810 18.120 1.00 40.98 21 PRO B O 1
ATOM 3213 N N . PRO B 1 22 ? -9.406 73.423 18.030 1.00 42.48 22 PRO B N 1
ATOM 3214 C CA . PRO B 1 22 ? -9.177 74.722 18.673 1.00 43.34 22 PRO B CA 1
ATOM 3215 C C . PRO B 1 22 ? -8.822 74.615 20.174 1.00 43.91 22 PRO B C 1
ATOM 3216 O O . PRO B 1 22 ? -8.107 75.470 20.692 1.00 45.62 22 PRO B O 1
ATOM 3220 N N . GLU B 1 23 ? -9.304 73.576 20.853 1.00 44.10 23 GLU B N 1
ATOM 3221 C CA . GLU B 1 23 ? -8.915 73.304 22.217 1.00 43.87 23 GLU B CA 1
ATOM 3222 C C . GLU B 1 23 ? -8.597 71.848 22.276 1.00 41.68 23 GLU B C 1
ATOM 3223 O O . GLU B 1 23 ? -9.148 71.065 21.516 1.00 41.30 23 GLU B O 1
ATOM 3229 N N . LEU B 1 24 ? -7.648 71.530 23.147 1.00 39.89 24 LEU B N 1
ATOM 3230 C CA . LEU B 1 24 ? -7.324 70.194 23.552 1.00 39.02 24 LEU B CA 1
ATOM 3231 C C . LEU B 1 24 ? -8.191 69.876 24.734 1.00 38.73 24 LEU B C 1
ATOM 3232 O O . LEU B 1 24 ? -8.404 70.724 25.595 1.00 38.73 24 LEU B O 1
ATOM 3237 N N . ARG B 1 25 ? -8.758 68.673 24.725 1.00 38.42 25 ARG B N 1
ATOM 3238 C CA . ARG B 1 25 ? -9.533 68.198 25.816 1.00 37.72 25 ARG B CA 1
ATOM 3239 C C . ARG B 1 25 ? -8.816 67.065 26.546 1.00 38.45 25 ARG B C 1
ATOM 3240 O O . ARG B 1 25 ? -9.314 66.604 27.563 1.00 38.86 25 ARG B O 1
ATOM 3248 N N . VAL B 1 26 ? -7.679 66.590 26.038 1.00 38.98 26 VAL B N 1
ATOM 3249 C CA . VAL B 1 26 ? -6.943 65.574 26.752 1.00 40.14 26 VAL B CA 1
ATOM 3250 C C . VAL B 1 26 ? -5.562 65.997 27.157 1.00 41.28 26 VAL B C 1
ATOM 3251 O O . VAL B 1 26 ? -5.125 65.619 28.268 1.00 43.10 26 VAL B O 1
ATOM 3255 N N . ARG B 1 27 ? -4.818 66.714 26.339 1.00 41.93 27 ARG B N 1
ATOM 3256 C CA . ARG B 1 27 ? -3.480 67.104 26.859 1.00 44.05 27 ARG B CA 1
ATOM 3257 C C . ARG B 1 27 ? -3.483 68.583 27.302 1.00 45.05 27 ARG B C 1
ATOM 3258 O O . ARG B 1 27 ? -2.449 69.180 27.448 1.00 42.41 27 ARG B O 1
ATOM 3266 N N . ARG B 1 28 ? -4.700 69.124 27.491 1.00 48.05 28 ARG B N 1
ATOM 3267 C CA . ARG B 1 28 ? -5.021 70.580 27.470 1.00 48.25 28 ARG B CA 1
ATOM 3268 C C . ARG B 1 28 ? -4.291 71.370 28.518 1.00 49.50 28 ARG B C 1
ATOM 3269 O O . ARG B 1 28 ? -3.847 72.548 28.290 1.00 50.16 28 ARG B O 1
ATOM 3277 N N . GLY B 1 29 ? -4.215 70.698 29.671 1.00 49.22 29 GLY B N 1
ATOM 3278 C CA . GLY B 1 29 ? -3.658 71.236 30.872 1.00 49.01 29 GLY B CA 1
ATOM 3279 C C . GLY B 1 29 ? -2.175 71.264 30.684 1.00 48.15 29 GLY B C 1
ATOM 3280 O O . GLY B 1 29 ? -1.564 72.285 30.928 1.00 48.85 29 GLY B O 1
ATOM 3281 N N . GLU B 1 30 ? -1.623 70.148 30.245 1.00 47.73 30 GLU B N 1
ATOM 3282 C CA . GLU B 1 30 ? -0.169 70.006 29.941 1.00 48.21 30 GLU B CA 1
ATOM 3283 C C . GLU B 1 30 ? 0.333 70.775 28.696 1.00 47.87 30 GLU B C 1
ATOM 3284 O O . GLU B 1 30 ? 1.524 70.673 28.313 1.00 47.93 30 GLU B O 1
ATOM 3290 N N . ALA B 1 31 ? -0.561 71.535 28.091 1.00 46.94 31 ALA B N 1
ATOM 3291 C CA . ALA B 1 31 ? -0.232 72.425 27.016 1.00 47.17 31 ALA B CA 1
ATOM 3292 C C . ALA B 1 31 ? -0.234 73.880 27.535 1.00 46.76 31 ALA B C 1
ATOM 3293 O O . ALA B 1 31 ? 0.780 74.582 27.358 1.00 44.53 31 ALA B O 1
ATOM 3295 N N . GLU B 1 32 ? -1.369 74.300 28.163 1.00 46.84 32 GLU B N 1
ATOM 3296 C CA . GLU B 1 32 ? -1.543 75.657 28.779 1.00 47.78 32 GLU B CA 1
ATOM 3297 C C . GLU B 1 32 ? -0.448 75.943 29.791 1.00 45.95 32 GLU B C 1
ATOM 3298 O O . GLU B 1 32 ? -0.030 77.096 29.995 1.00 45.04 32 GLU B O 1
ATOM 3304 N N . ALA B 1 33 ? 0.005 74.863 30.401 1.00 44.61 33 ALA B N 1
ATOM 3305 C CA . ALA B 1 33 ? 1.043 74.892 31.387 1.00 45.08 33 ALA B CA 1
ATOM 3306 C C . ALA B 1 33 ? 2.443 75.157 30.880 1.00 44.72 33 ALA B C 1
ATOM 3307 O O . ALA B 1 33 ? 3.115 76.104 31.320 1.00 44.45 33 ALA B O 1
ATOM 3309 N N . LEU B 1 34 ? 2.920 74.268 30.056 1.00 44.80 34 LEU B N 1
ATOM 3310 C CA . LEU B 1 34 ? 4.147 74.514 29.316 1.00 46.66 34 LEU B CA 1
ATOM 3311 C C . LEU B 1 34 ? 4.188 75.893 28.644 1.00 46.35 34 LEU B C 1
ATOM 3312 O O . LEU B 1 34 ? 5.169 76.657 28.790 1.00 47.45 34 LEU B O 1
ATOM 3317 N N . ALA B 1 35 ? 3.125 76.216 27.919 1.00 45.71 35 ALA B N 1
ATOM 3318 C CA . ALA B 1 35 ? 3.016 77.521 27.341 1.00 46.13 35 ALA B CA 1
ATOM 3319 C C . ALA B 1 35 ? 3.401 78.553 28.439 1.00 46.15 35 ALA B C 1
ATOM 3320 O O . ALA B 1 35 ? 4.032 79.576 28.178 1.00 45.52 35 ALA B O 1
ATOM 3322 N N . ARG B 1 36 ? 2.988 78.265 29.669 1.00 46.18 36 ARG B N 1
ATOM 3323 C CA . ARG B 1 36 ? 3.311 79.116 30.794 1.00 46.85 36 ARG B CA 1
ATOM 3324 C C . ARG B 1 36 ? 4.815 79.124 31.155 1.00 46.49 36 ARG B C 1
ATOM 3325 O O . ARG B 1 36 ? 5.377 80.182 31.416 1.00 46.69 36 ARG B O 1
ATOM 3333 N N . ILE B 1 37 ? 5.463 77.976 31.108 1.00 46.48 37 ILE B N 1
ATOM 3334 C CA . ILE B 1 37 ? 6.920 77.919 31.210 1.00 46.12 37 ILE B CA 1
ATOM 3335 C C . ILE B 1 37 ? 7.524 78.809 30.137 1.00 45.86 37 ILE B C 1
ATOM 3336 O O . ILE B 1 37 ? 7.994 79.890 30.464 1.00 44.86 37 ILE B O 1
ATOM 3341 N N . TYR B 1 38 ? 7.424 78.399 28.850 1.00 45.90 38 TYR B N 1
ATOM 3342 C CA . TYR B 1 38 ? 7.939 79.194 27.675 1.00 44.18 38 TYR B CA 1
ATOM 3343 C C . TYR B 1 38 ? 7.704 80.718 27.876 1.00 43.82 38 TYR B C 1
ATOM 3344 O O . TYR B 1 38 ? 8.573 81.564 27.647 1.00 42.37 38 TYR B O 1
ATOM 3353 N N . LEU B 1 39 ? 6.523 81.070 28.351 1.00 43.74 39 LEU B N 1
ATOM 3354 C CA . LEU B 1 39 ? 6.196 82.474 28.466 1.00 43.87 39 LEU B CA 1
ATOM 3355 C C . LEU B 1 39 ? 6.987 83.150 29.558 1.00 43.49 39 LEU B C 1
ATOM 3356 O O . LEU B 1 39 ? 7.437 84.269 29.397 1.00 43.56 39 LEU B O 1
ATOM 3361 N N . ASN B 1 40 ? 7.079 82.506 30.722 1.00 43.53 40 ASN B N 1
ATOM 3362 C CA . ASN B 1 40 ? 7.840 83.083 31.828 1.00 43.14 40 ASN B CA 1
ATOM 3363 C C . ASN B 1 40 ? 9.309 83.357 31.534 1.00 41.05 40 ASN B C 1
ATOM 3364 O O . ASN B 1 40 ? 9.795 84.350 31.952 1.00 39.58 40 ASN B O 1
ATOM 3369 N N . ARG B 1 41 ? 9.979 82.535 30.760 1.00 40.68 41 ARG B N 1
ATOM 3370 C CA . ARG B 1 41 ? 11.306 82.928 30.235 1.00 42.21 41 ARG B CA 1
ATOM 3371 C C . ARG B 1 41 ? 11.267 84.227 29.345 1.00 42.75 41 ARG B C 1
ATOM 3372 O O . ARG B 1 41 ? 12.130 85.102 29.416 1.00 42.44 41 ARG B O 1
ATOM 3380 N N . LEU B 1 42 ? 10.270 84.349 28.492 1.00 43.13 42 LEU B N 1
ATOM 3381 C CA . LEU B 1 42 ? 10.151 85.541 27.702 1.00 43.86 42 LEU B CA 1
ATOM 3382 C C . LEU B 1 42 ? 10.075 86.687 28.625 1.00 44.29 42 LEU B C 1
ATOM 3383 O O . LEU B 1 42 ? 10.839 87.610 28.494 1.00 45.87 42 LEU B O 1
ATOM 3388 N N . LEU B 1 43 ? 9.165 86.617 29.577 1.00 44.32 43 LEU B N 1
ATOM 3389 C CA . LEU B 1 43 ? 8.869 87.749 30.427 1.00 44.68 43 LEU B CA 1
ATOM 3390 C C . LEU B 1 43 ? 9.934 88.057 31.497 1.00 44.17 43 LEU B C 1
ATOM 3391 O O . LEU B 1 43 ? 10.000 89.175 32.008 1.00 43.31 43 LEU B O 1
ATOM 3396 N N . SER B 1 44 ? 10.743 87.074 31.877 1.00 44.15 44 SER B N 1
ATOM 3397 C CA . SER B 1 44 ? 11.771 87.350 32.870 1.00 44.62 44 SER B CA 1
ATOM 3398 C C . SER B 1 44 ? 12.956 87.998 32.173 1.00 44.74 44 SER B C 1
ATOM 3399 O O . SER B 1 44 ? 13.848 88.577 32.826 1.00 43.48 44 SER B O 1
ATOM 3402 N N . GLY B 1 45 ? 12.905 87.960 30.831 1.00 45.59 45 GLY B N 1
ATOM 3403 C CA . GLY B 1 45 ? 13.963 88.462 29.958 1.00 45.59 45 GLY B CA 1
ATOM 3404 C C . GLY B 1 45 ? 15.046 87.445 29.583 1.00 45.33 45 GLY B C 1
ATOM 3405 O O . GLY B 1 45 ? 16.010 87.808 28.942 1.00 45.15 45 GLY B O 1
ATOM 3406 N N . ALA B 1 46 ? 14.943 86.187 29.979 1.00 45.39 46 ALA B N 1
ATOM 3407 C CA . ALA B 1 46 ? 15.805 85.207 29.328 1.00 46.45 46 ALA B CA 1
ATOM 3408 C C . ALA B 1 46 ? 15.702 85.439 27.785 1.00 46.57 46 ALA B C 1
ATOM 3409 O O . ALA B 1 46 ? 16.648 85.882 27.125 1.00 48.27 46 ALA B O 1
ATOM 3411 N N . GLY B 1 47 ? 14.523 85.267 27.232 1.00 45.96 47 GLY B N 1
ATOM 3412 C CA . GLY B 1 47 ? 14.301 85.548 25.811 1.00 45.61 47 GLY B CA 1
ATOM 3413 C C . GLY B 1 47 ? 13.940 84.159 25.414 1.00 45.05 47 GLY B C 1
ATOM 3414 O O . GLY B 1 47 ? 13.499 83.437 26.291 1.00 45.13 47 GLY B O 1
ATOM 3415 N N . LEU B 1 48 ? 14.099 83.766 24.149 1.00 44.29 48 LEU B N 1
ATOM 3416 C CA . LEU B 1 48 ? 13.897 82.358 23.793 1.00 44.53 48 LEU B CA 1
ATOM 3417 C C . LEU B 1 48 ? 15.234 81.726 23.486 1.00 43.76 48 LEU B C 1
ATOM 3418 O O . LEU B 1 48 ? 15.995 82.203 22.619 1.00 44.35 48 LEU B O 1
ATOM 3423 N N . SER B 1 49 ? 15.490 80.625 24.163 1.00 43.18 49 SER B N 1
ATOM 3424 C CA . SER B 1 49 ? 16.723 79.885 23.976 1.00 42.58 49 SER B CA 1
ATOM 3425 C C . SER B 1 49 ? 16.675 78.494 24.551 1.00 42.19 49 SER B C 1
ATOM 3426 O O . SER B 1 49 ? 17.472 77.680 24.160 1.00 43.17 49 SER B O 1
ATOM 3429 N N . ASP B 1 50 ? 15.819 78.238 25.540 1.00 41.03 50 ASP B N 1
ATOM 3430 C CA . ASP B 1 50 ? 15.492 76.865 25.936 1.00 40.03 50 ASP B CA 1
ATOM 3431 C C . ASP B 1 50 ? 15.246 75.860 24.769 1.00 38.09 50 ASP B C 1
ATOM 3432 O O . ASP B 1 50 ? 14.593 76.180 23.763 1.00 37.33 50 ASP B O 1
ATOM 3437 N N . VAL B 1 51 ? 15.895 74.708 24.877 1.00 35.46 51 VAL B N 1
ATOM 3438 C CA . VAL B 1 51 ? 15.547 73.537 24.122 1.00 35.06 51 VAL B CA 1
ATOM 3439 C C . VAL B 1 51 ? 14.726 72.598 25.030 1.00 34.75 51 VAL B C 1
ATOM 3440 O O . VAL B 1 51 ? 15.215 72.203 26.143 1.00 33.27 51 VAL B O 1
ATOM 3444 N N . ASN B 1 52 ? 13.492 72.282 24.595 1.00 33.16 52 ASN B N 1
ATOM 3445 C CA . ASN B 1 52 ? 12.652 71.319 25.287 1.00 34.32 52 ASN B CA 1
ATOM 3446 C C . ASN B 1 52 ? 12.239 70.124 24.400 1.00 35.81 52 ASN B C 1
ATOM 3447 O O . ASN B 1 52 ? 12.323 70.153 23.131 1.00 35.18 52 ASN B O 1
ATOM 3452 N N . MET B 1 53 ? 11.778 69.082 25.077 1.00 36.24 53 MET B N 1
ATOM 3453 C CA . MET B 1 53 ? 11.618 67.809 24.422 1.00 37.30 53 MET B CA 1
ATOM 3454 C C . MET B 1 53 ? 10.375 66.998 24.842 1.00 35.58 53 MET B C 1
ATOM 3455 O O . MET B 1 53 ? 9.934 67.061 25.992 1.00 34.74 53 MET B O 1
ATOM 3460 N N . ILE B 1 54 ? 9.787 66.343 23.831 1.00 34.78 54 ILE B N 1
ATOM 3461 C CA . ILE B 1 54 ? 8.621 65.478 23.956 1.00 35.41 54 ILE B CA 1
ATOM 3462 C C . ILE B 1 54 ? 8.958 64.170 23.217 1.00 34.72 54 ILE B C 1
ATOM 3463 O O . ILE B 1 54 ? 9.589 64.195 22.177 1.00 34.25 54 ILE B O 1
ATOM 3468 N N . TYR B 1 55 ? 8.636 63.047 23.834 1.00 33.44 55 TYR B N 1
ATOM 3469 C CA . TYR B 1 55 ? 8.871 61.765 23.256 1.00 34.14 55 TYR B CA 1
ATOM 3470 C C . TYR B 1 55 ? 7.788 60.822 23.845 1.00 34.53 55 TYR B C 1
ATOM 3471 O O . TYR B 1 55 ? 6.986 61.232 24.742 1.00 33.95 55 TYR B O 1
ATOM 3480 N N . GLY B 1 56 ? 7.716 59.617 23.255 1.00 34.32 56 GLY B N 1
ATOM 3481 C CA . GLY B 1 56 ? 6.867 58.546 23.705 1.00 33.90 56 GLY B CA 1
ATOM 3482 C C . GLY B 1 56 ? 7.645 57.292 24.083 1.00 34.64 56 GLY B C 1
ATOM 3483 O O . GLY B 1 56 ? 8.894 57.310 24.217 1.00 34.12 56 GLY B O 1
ATOM 3484 N N . SER B 1 57 ? 6.894 56.198 24.304 1.00 34.10 57 SER B N 1
ATOM 3485 C CA . SER B 1 57 ? 7.471 54.899 24.559 1.00 33.16 57 SER B CA 1
ATOM 3486 C C . SER B 1 57 ? 7.819 54.210 23.249 1.00 32.65 57 SER B C 1
ATOM 3487 O O . SER B 1 57 ? 7.237 54.506 22.205 1.00 30.85 57 SER B O 1
ATOM 3490 N N . ILE B 1 58 ? 8.792 53.293 23.285 1.00 33.08 58 ILE B N 1
ATOM 3491 C CA . ILE B 1 58 ? 9.179 52.591 22.050 1.00 33.29 58 ILE B CA 1
ATOM 3492 C C . ILE B 1 58 ? 7.988 51.821 21.425 1.00 32.77 58 ILE B C 1
ATOM 3493 O O . ILE B 1 58 ? 7.237 51.111 22.114 1.00 32.52 58 ILE B O 1
ATOM 3498 N N . GLY B 1 59 ? 7.812 51.983 20.124 1.00 32.59 59 GLY B N 1
ATOM 3499 C CA . GLY B 1 59 ? 6.683 51.398 19.425 1.00 32.19 59 GLY B CA 1
ATOM 3500 C C . GLY B 1 59 ? 5.448 52.273 19.326 1.00 31.70 59 GLY B C 1
ATOM 3501 O O . GLY B 1 59 ? 4.579 51.975 18.558 1.00 31.57 59 GLY B O 1
ATOM 3502 N N . ARG B 1 60 ? 5.346 53.362 20.065 1.00 32.04 60 ARG B N 1
ATOM 3503 C CA . ARG B 1 60 ? 4.053 54.071 20.142 1.00 32.70 60 ARG B CA 1
ATOM 3504 C C . ARG B 1 60 ? 4.009 55.151 19.125 1.00 32.61 60 ARG B C 1
ATOM 3505 O O . ARG B 1 60 ? 5.020 55.776 18.867 1.00 31.98 60 ARG B O 1
ATOM 3513 N N . VAL B 1 61 ? 2.882 55.236 18.409 1.00 33.28 61 VAL B N 1
ATOM 3514 C CA . VAL B 1 61 ? 2.662 56.272 17.381 1.00 32.70 61 VAL B CA 1
ATOM 3515 C C . VAL B 1 61 ? 1.244 56.722 17.554 1.00 31.90 61 VAL B C 1
ATOM 3516 O O . VAL B 1 61 ? 0.435 55.992 18.100 1.00 30.60 61 VAL B O 1
ATOM 3520 N N . GLY B 1 62 ? 0.956 57.946 17.146 1.00 31.90 62 GLY B N 1
ATOM 3521 C CA . GLY B 1 62 ? -0.425 58.451 17.120 1.00 32.11 62 GLY B CA 1
ATOM 3522 C C . GLY B 1 62 ? -0.926 58.844 18.503 1.00 31.88 62 GLY B C 1
ATOM 3523 O O . GLY B 1 62 ? -2.126 58.899 18.711 1.00 31.34 62 GLY B O 1
ATOM 3524 N N . ILE B 1 63 ? 0.014 59.116 19.416 1.00 31.23 63 ILE B N 1
ATOM 3525 C CA . ILE B 1 63 ? -0.283 59.414 20.803 1.00 31.74 63 ILE B CA 1
ATOM 3526 C C . ILE B 1 63 ? -0.296 60.929 21.141 1.00 31.91 63 ILE B C 1
ATOM 3527 O O . ILE B 1 63 ? -0.446 61.308 22.279 1.00 31.88 63 ILE B O 1
ATOM 3532 N N . GLY B 1 64 ? -0.160 61.801 20.150 1.00 32.40 64 GLY B N 1
ATOM 3533 C CA . GLY B 1 64 ? -0.388 63.218 20.385 1.00 32.32 64 GLY B CA 1
ATOM 3534 C C . GLY B 1 64 ? 0.877 64.002 20.613 1.00 32.51 64 GLY B C 1
ATOM 3535 O O . GLY B 1 64 ? 0.814 65.102 21.145 1.00 32.77 64 GLY B O 1
ATOM 3536 N N . LYS B 1 65 ? 2.016 63.455 20.191 1.00 32.32 65 LYS B N 1
ATOM 3537 C CA . LYS B 1 65 ? 3.292 64.138 20.351 1.00 33.10 65 LYS B CA 1
ATOM 3538 C C . LYS B 1 65 ? 3.313 65.450 19.518 1.00 32.99 65 LYS B C 1
ATOM 3539 O O . LYS B 1 65 ? 3.475 66.524 20.064 1.00 33.57 65 LYS B O 1
ATOM 3545 N N . THR B 1 66 ? 3.133 65.324 18.216 1.00 32.68 66 THR B N 1
ATOM 3546 C CA . THR B 1 66 ? 3.072 66.453 17.288 1.00 32.91 66 THR B CA 1
ATOM 3547 C C . THR B 1 66 ? 1.968 67.406 17.643 1.00 32.94 66 THR B C 1
ATOM 3548 O O . THR B 1 66 ? 2.140 68.615 17.603 1.00 34.02 66 THR B O 1
ATOM 3552 N N . THR B 1 67 ? 0.809 66.868 17.955 1.00 33.43 67 THR B N 1
ATOM 3553 C CA . THR B 1 67 ? -0.335 67.714 18.359 1.00 33.12 67 THR B CA 1
ATOM 3554 C C . THR B 1 67 ? 0.000 68.599 19.562 1.00 32.56 67 THR B C 1
ATOM 3555 O O . THR B 1 67 ? -0.181 69.826 19.557 1.00 32.02 67 THR B O 1
ATOM 3559 N N . LEU B 1 68 ? 0.519 67.965 20.587 1.00 32.05 68 LEU B N 1
ATOM 3560 C CA . LEU B 1 68 ? 0.917 68.688 21.785 1.00 32.59 68 LEU B CA 1
ATOM 3561 C C . LEU B 1 68 ? 1.886 69.834 21.443 1.00 32.43 68 LEU B C 1
ATOM 3562 O O . LEU B 1 68 ? 1.746 70.930 21.980 1.00 29.94 68 LEU B O 1
ATOM 3567 N N . ALA B 1 69 ? 2.889 69.520 20.607 1.00 32.48 69 ALA B N 1
ATOM 3568 C CA . ALA B 1 69 ? 3.970 70.444 20.234 1.00 33.22 69 ALA B CA 1
ATOM 3569 C C . ALA B 1 69 ? 3.397 71.652 19.504 1.00 33.31 69 ALA B C 1
ATOM 3570 O O . ALA B 1 69 ? 3.586 72.787 19.900 1.00 32.94 69 ALA B O 1
ATOM 3572 N N . LYS B 1 70 ? 2.663 71.388 18.426 1.00 34.42 70 LYS B N 1
ATOM 3573 C CA . LYS B 1 70 ? 1.980 72.469 17.663 1.00 33.55 70 LYS B CA 1
ATOM 3574 C C . LYS B 1 70 ? 1.009 73.278 18.500 1.00 33.89 70 LYS B C 1
ATOM 3575 O O . LYS B 1 70 ? 0.915 74.489 18.374 1.00 33.85 70 LYS B O 1
ATOM 3581 N N . PHE B 1 71 ? 0.281 72.612 19.373 1.00 33.99 71 PHE B N 1
ATOM 3582 C CA . PHE B 1 71 ? -0.700 73.295 20.189 1.00 33.50 71 PHE B CA 1
ATOM 3583 C C . PHE B 1 71 ? -0.023 74.088 21.298 1.00 33.21 71 PHE B C 1
ATOM 3584 O O . PHE B 1 71 ? -0.468 75.159 21.709 1.00 33.68 71 PHE B O 1
ATOM 3592 N N . THR B 1 72 ? 1.094 73.595 21.761 1.00 33.36 72 THR B N 1
ATOM 3593 C CA . THR B 1 72 ? 1.849 74.317 22.785 1.00 33.06 72 THR B CA 1
ATOM 3594 C C . THR B 1 72 ? 2.370 75.641 22.205 1.00 32.94 72 THR B C 1
ATOM 3595 O O . THR B 1 72 ? 2.157 76.722 22.773 1.00 33.51 72 THR B O 1
ATOM 3599 N N . VAL B 1 73 ? 3.032 75.550 21.060 1.00 32.35 73 VAL B N 1
ATOM 3600 C CA . VAL B 1 73 ? 3.617 76.718 20.438 1.00 32.67 73 VAL B CA 1
ATOM 3601 C C . VAL B 1 73 ? 2.548 77.817 20.164 1.00 32.29 73 VAL B C 1
ATOM 3602 O O . VAL B 1 73 ? 2.771 78.968 20.429 1.00 31.14 73 VAL B O 1
ATOM 3606 N N . LYS B 1 74 ? 1.377 77.419 19.707 1.00 32.96 74 LYS B N 1
ATOM 3607 C CA . LYS B 1 74 ? 0.288 78.336 19.446 1.00 33.78 74 LYS B CA 1
ATOM 3608 C C . LYS B 1 74 ? -0.221 79.039 20.678 1.00 33.68 74 LYS B C 1
ATOM 3609 O O . LYS B 1 74 ? -0.608 80.220 20.632 1.00 35.42 74 LYS B O 1
ATOM 3615 N N . ARG B 1 75 ? -0.253 78.320 21.782 1.00 33.92 75 ARG B N 1
ATOM 3616 C CA . ARG B 1 75 ? -0.651 78.886 23.070 1.00 33.65 75 ARG B CA 1
ATOM 3617 C C . ARG B 1 75 ? 0.413 79.872 23.562 1.00 31.82 75 ARG B C 1
ATOM 3618 O O . ARG B 1 75 ? 0.096 80.885 24.162 1.00 29.90 75 ARG B O 1
ATOM 3626 N N . VAL B 1 76 ? 1.662 79.607 23.247 1.00 31.81 76 VAL B N 1
ATOM 3627 C CA . VAL B 1 76 ? 2.734 80.579 23.525 1.00 31.87 76 VAL B CA 1
ATOM 3628 C C . VAL B 1 76 ? 2.599 81.877 22.724 1.00 32.50 76 VAL B C 1
ATOM 3629 O O . VAL B 1 76 ? 2.778 82.978 23.304 1.00 33.45 76 VAL B O 1
ATOM 3633 N N . SER B 1 77 ? 2.323 81.786 21.418 1.00 32.50 77 SER B N 1
ATOM 3634 C CA . SER B 1 77 ? 2.104 82.993 20.631 1.00 32.79 77 SER B CA 1
ATOM 3635 C C . SER B 1 77 ? 0.896 83.755 21.152 1.00 32.42 77 SER B C 1
ATOM 3636 O O . SER B 1 77 ? 0.971 84.962 21.263 1.00 31.08 77 SER B O 1
ATOM 3639 N N . GLU B 1 78 ? -0.188 83.046 21.489 1.00 33.15 78 GLU B N 1
ATOM 3640 C CA . GLU B 1 78 ? -1.424 83.683 21.950 1.00 34.64 78 GLU B CA 1
ATOM 3641 C C . GLU B 1 78 ? -1.194 84.457 23.267 1.00 33.41 78 GLU B C 1
ATOM 3642 O O . GLU B 1 78 ? -1.541 85.611 23.385 1.00 31.37 78 GLU B O 1
ATOM 3648 N N . ALA B 1 79 ? -0.620 83.777 24.253 1.00 33.26 79 ALA B N 1
ATOM 3649 C CA . ALA B 1 79 ? -0.290 84.385 25.544 1.00 33.14 79 ALA B CA 1
ATOM 3650 C C . ALA B 1 79 ? 0.717 85.532 25.361 1.00 32.55 79 ALA B C 1
ATOM 3651 O O . ALA B 1 79 ? 0.555 86.576 25.908 1.00 30.69 79 ALA B O 1
ATOM 3653 N N . ALA B 1 80 ? 1.774 85.276 24.597 1.00 33.59 80 ALA B N 1
ATOM 3654 C CA . ALA B 1 80 ? 2.745 86.268 24.226 1.00 34.06 80 ALA B CA 1
ATOM 3655 C C . ALA B 1 80 ? 2.096 87.557 23.645 1.00 34.80 80 ALA B C 1
ATOM 3656 O O . ALA B 1 80 ? 2.341 88.671 24.131 1.00 35.64 80 ALA B O 1
ATOM 3658 N N . ALA B 1 81 ? 1.210 87.402 22.680 1.00 35.09 81 ALA B N 1
ATOM 3659 C CA . ALA B 1 81 ? 0.525 88.534 22.098 1.00 35.61 81 ALA B CA 1
ATOM 3660 C C . ALA B 1 81 ? -0.237 89.362 23.143 1.00 36.81 81 ALA B C 1
ATOM 3661 O O . ALA B 1 81 ? -0.313 90.597 23.021 1.00 36.46 81 ALA B O 1
ATOM 3663 N N . LYS B 1 82 ? -0.806 88.722 24.166 1.00 37.59 82 LYS B N 1
ATOM 3664 C CA . LYS B 1 82 ? -1.509 89.486 25.222 1.00 38.09 82 LYS B CA 1
ATOM 3665 C C . LYS B 1 82 ? -0.550 90.446 25.966 1.00 38.37 82 LYS B C 1
ATOM 3666 O O . LYS B 1 82 ? -0.933 91.559 26.328 1.00 37.97 82 LYS B O 1
ATOM 3672 N N . GLU B 1 83 ? 0.709 90.037 26.120 1.00 38.86 83 GLU B N 1
ATOM 3673 C CA . GLU B 1 83 ? 1.760 90.940 26.659 1.00 39.51 83 GLU B CA 1
ATOM 3674 C C . GLU B 1 83 ? 2.436 91.866 25.636 1.00 39.30 83 GLU B C 1
ATOM 3675 O O . GLU B 1 83 ? 3.402 92.503 25.967 1.00 39.39 83 GLU B O 1
ATOM 3681 N N . GLY B 1 84 ? 1.961 91.894 24.396 1.00 39.60 84 GLY B N 1
ATOM 3682 C CA . GLY B 1 84 ? 2.617 92.632 23.324 1.00 39.69 84 GLY B CA 1
ATOM 3683 C C . GLY B 1 84 ? 3.957 92.086 22.838 1.00 39.56 84 GLY B C 1
ATOM 3684 O O . GLY B 1 84 ? 4.832 92.864 22.557 1.00 41.12 84 GLY B O 1
ATOM 3685 N N . LEU B 1 85 ? 4.139 90.776 22.696 1.00 39.50 85 LEU B N 1
ATOM 3686 C CA . LEU B 1 85 ? 5.505 90.233 22.438 1.00 39.60 85 LEU B CA 1
ATOM 3687 C C . LEU B 1 85 ? 5.954 89.837 21.002 1.00 39.60 85 LEU B C 1
ATOM 3688 O O . LEU B 1 85 ? 7.101 90.279 20.521 1.00 41.44 85 LEU B O 1
ATOM 3693 N N . THR B 1 86 ? 5.069 89.086 20.365 1.00 36.39 86 THR B N 1
ATOM 3694 C CA . THR B 1 86 ? 5.202 88.479 19.024 1.00 36.95 86 THR B CA 1
ATOM 3695 C C . THR B 1 86 ? 6.132 87.281 18.924 1.00 36.45 86 THR B C 1
ATOM 3696 O O . THR B 1 86 ? 7.309 87.441 18.739 1.00 34.17 86 THR B O 1
ATOM 3700 N N . VAL B 1 87 ? 5.569 86.065 19.014 1.00 37.30 87 VAL B N 1
ATOM 3701 C CA . VAL B 1 87 ? 6.352 84.858 18.698 1.00 37.75 87 VAL B CA 1
ATOM 3702 C C . VAL B 1 87 ? 5.755 84.080 17.540 1.00 37.86 87 VAL B C 1
ATOM 3703 O O . VAL B 1 87 ? 4.565 83.778 17.526 1.00 37.25 87 VAL B O 1
ATOM 3707 N N . LYS B 1 88 ? 6.612 83.829 16.557 1.00 37.96 88 LYS B N 1
ATOM 3708 C CA . LYS B 1 88 ? 6.285 83.113 15.359 1.00 39.47 88 LYS B CA 1
ATOM 3709 C C . LYS B 1 88 ? 6.712 81.655 15.517 1.00 39.52 88 LYS B C 1
ATOM 3710 O O . LYS B 1 88 ? 7.573 81.333 16.314 1.00 40.10 88 LYS B O 1
ATOM 3716 N N . GLN B 1 89 ? 6.130 80.793 14.706 1.00 40.03 89 GLN B N 1
ATOM 3717 C CA . GLN B 1 89 ? 6.195 79.359 14.879 1.00 41.53 89 GLN B CA 1
ATOM 3718 C C . GLN B 1 89 ? 6.878 78.814 13.642 1.00 41.11 89 GLN B C 1
ATOM 3719 O O . GLN B 1 89 ? 6.580 79.278 12.543 1.00 40.41 89 GLN B O 1
ATOM 3725 N N . ALA B 1 90 ? 7.792 77.856 13.775 1.00 40.31 90 ALA B N 1
ATOM 3726 C CA . ALA B 1 90 ? 8.222 77.092 12.573 1.00 40.40 90 ALA B CA 1
ATOM 3727 C C . ALA B 1 90 ? 8.223 75.589 12.858 1.00 40.03 90 ALA B C 1
ATOM 3728 O O . ALA B 1 90 ? 8.670 75.139 13.912 1.00 39.10 90 ALA B O 1
ATOM 3730 N N . TYR B 1 91 ? 7.718 74.815 11.902 1.00 40.07 91 TYR B N 1
ATOM 3731 C CA . TYR B 1 91 ? 7.566 73.350 12.082 1.00 39.23 91 TYR B CA 1
ATOM 3732 C C . TYR B 1 91 ? 8.485 72.692 11.059 1.00 38.62 91 TYR B C 1
ATOM 3733 O O . TYR B 1 91 ? 8.378 72.997 9.885 1.00 37.73 91 TYR B O 1
ATOM 3742 N N . VAL B 1 92 ? 9.434 71.858 11.492 1.00 38.28 92 VAL B N 1
ATOM 3743 C CA . VAL B 1 92 ? 10.198 71.025 10.547 1.00 38.45 92 VAL B CA 1
ATOM 3744 C C . VAL B 1 92 ? 10.103 69.574 10.966 1.00 38.73 92 VAL B C 1
ATOM 3745 O O . VAL B 1 92 ? 10.372 69.242 12.125 1.00 38.71 92 VAL B O 1
ATOM 3749 N N . ASN B 1 93 ? 9.642 68.730 10.045 1.00 38.94 93 ASN B N 1
ATOM 3750 C CA . ASN B 1 93 ? 9.652 67.288 10.192 1.00 39.13 93 ASN B CA 1
ATOM 3751 C C . ASN B 1 93 ? 10.946 66.762 9.657 1.00 39.52 93 ASN B C 1
ATOM 3752 O O . ASN B 1 93 ? 11.214 66.964 8.494 1.00 39.47 93 ASN B O 1
ATOM 3757 N N . ALA B 1 94 ? 11.753 66.069 10.467 1.00 40.50 94 ALA B N 1
ATOM 3758 C CA . ALA B 1 94 ? 12.971 65.446 9.907 1.00 40.96 94 ALA B CA 1
ATOM 3759 C C . ALA B 1 94 ? 12.706 64.433 8.765 1.00 41.67 94 ALA B C 1
ATOM 3760 O O . ALA B 1 94 ? 13.604 64.145 7.964 1.00 42.13 94 ALA B O 1
ATOM 3762 N N . PHE B 1 95 ? 11.478 63.943 8.613 1.00 42.32 95 PHE B N 1
ATOM 3763 C CA . PHE B 1 95 ? 11.158 63.205 7.367 1.00 42.63 95 PHE B CA 1
ATOM 3764 C C . PHE B 1 95 ? 11.064 64.071 6.060 1.00 42.73 95 PHE B C 1
ATOM 3765 O O . PHE B 1 95 ? 10.897 63.547 4.963 1.00 42.78 95 PHE B O 1
ATOM 3773 N N . ASN B 1 96 ? 11.203 65.381 6.142 1.00 42.99 96 ASN B N 1
ATOM 3774 C CA . ASN B 1 96 ? 11.339 66.164 4.908 1.00 43.42 96 ASN B CA 1
ATOM 3775 C C . ASN B 1 96 ? 12.628 67.007 4.893 1.00 43.55 96 ASN B C 1
ATOM 3776 O O . ASN B 1 96 ? 12.736 67.907 4.069 1.00 43.94 96 ASN B O 1
ATOM 3781 N N . ALA B 1 97 ? 13.609 66.702 5.757 1.00 44.03 97 ALA B N 1
ATOM 3782 C CA . ALA B 1 97 ? 14.730 67.637 6.018 1.00 44.61 97 ALA B CA 1
ATOM 3783 C C . ALA B 1 97 ? 16.128 67.029 6.260 1.00 45.00 97 ALA B C 1
ATOM 3784 O O . ALA B 1 97 ? 16.709 67.158 7.330 1.00 46.29 97 ALA B O 1
ATOM 3786 N N . PRO B 1 98 ? 16.716 66.469 5.224 1.00 45.58 98 PRO B N 1
ATOM 3787 C CA . PRO B 1 98 ? 17.997 65.757 5.298 1.00 45.23 98 PRO B CA 1
ATOM 3788 C C . PRO B 1 98 ? 19.257 66.506 5.700 1.00 45.06 98 PRO B C 1
ATOM 3789 O O . PRO B 1 98 ? 20.288 65.854 5.847 1.00 45.48 98 PRO B O 1
ATOM 3793 N N . ASN B 1 99 ? 19.259 67.834 5.772 1.00 44.27 99 ASN B N 1
ATOM 3794 C CA . ASN B 1 99 ? 20.518 68.524 6.133 1.00 43.65 99 ASN B CA 1
ATOM 3795 C C . ASN B 1 99 ? 20.287 69.866 6.750 1.00 42.03 99 ASN B C 1
ATOM 3796 O O . ASN B 1 99 ? 19.175 70.367 6.731 1.00 41.90 99 ASN B O 1
ATOM 3801 N N . LEU B 1 100 ? 21.329 70.460 7.301 1.00 40.88 100 LEU B N 1
ATOM 3802 C CA . LEU B 1 100 ? 21.145 71.766 7.926 1.00 40.80 100 LEU B CA 1
ATOM 3803 C C . LEU B 1 100 ? 20.537 72.819 6.968 1.00 40.73 100 LEU B C 1
ATOM 3804 O O . LEU B 1 100 ? 19.645 73.573 7.366 1.00 40.00 100 LEU B O 1
ATOM 3809 N N . TYR B 1 101 ? 21.012 72.868 5.713 1.00 40.72 101 TYR B N 1
ATOM 3810 C CA . TYR B 1 101 ? 20.524 73.867 4.748 1.00 40.13 101 TYR B CA 1
ATOM 3811 C C . TYR B 1 101 ? 18.996 73.778 4.556 1.00 39.71 101 TYR B C 1
ATOM 3812 O O . TYR B 1 101 ? 18.297 74.789 4.618 1.00 39.65 101 TYR B O 1
ATOM 3821 N N . THR B 1 102 ? 18.482 72.571 4.333 1.00 38.64 102 THR B N 1
ATOM 3822 C CA . THR B 1 102 ? 17.033 72.360 4.175 1.00 38.13 102 THR B CA 1
ATOM 3823 C C . THR B 1 102 ? 16.208 72.643 5.420 1.00 37.46 102 THR B C 1
ATOM 3824 O O . THR B 1 102 ? 15.057 73.119 5.321 1.00 36.69 102 THR B O 1
ATOM 3828 N N . ILE B 1 103 ? 16.748 72.286 6.589 1.00 37.03 103 ILE B N 1
ATOM 3829 C CA . ILE B 1 103 ? 16.079 72.655 7.841 1.00 36.99 103 ILE B CA 1
ATOM 3830 C C . ILE B 1 103 ? 15.943 74.175 7.862 1.00 36.41 103 ILE B C 1
ATOM 3831 O O . ILE B 1 103 ? 14.844 74.700 8.083 1.00 35.68 103 ILE B O 1
ATOM 3836 N N . LEU B 1 104 ? 17.059 74.862 7.582 1.00 35.73 104 LEU B N 1
ATOM 3837 C CA . LEU B 1 104 ? 17.083 76.311 7.597 1.00 36.45 104 LEU B CA 1
ATOM 3838 C C . LEU B 1 104 ? 16.139 76.888 6.559 1.00 35.80 104 LEU B C 1
ATOM 3839 O O . LEU B 1 104 ? 15.331 77.764 6.859 1.00 34.67 104 LEU B O 1
ATOM 3844 N N . SER B 1 105 ? 16.257 76.371 5.340 1.00 36.30 105 SER B N 1
ATOM 3845 C CA . SER B 1 105 ? 15.387 76.725 4.233 1.00 36.52 105 SER B CA 1
ATOM 3846 C C . SER B 1 105 ? 13.899 76.664 4.574 1.00 36.12 105 SER B C 1
ATOM 3847 O O . SER B 1 105 ? 13.134 77.588 4.350 1.00 35.16 105 SER B O 1
ATOM 3850 N N . LEU B 1 106 ? 13.504 75.540 5.135 1.00 37.63 106 LEU B N 1
ATOM 3851 C CA . LEU B 1 106 ? 12.113 75.305 5.524 1.00 38.02 106 LEU B CA 1
ATOM 3852 C C . LEU B 1 106 ? 11.700 76.206 6.690 1.00 38.39 106 LEU B C 1
ATOM 3853 O O . LEU B 1 106 ? 10.546 76.670 6.764 1.00 39.24 106 LEU B O 1
ATOM 3858 N N . ILE B 1 107 ? 12.620 76.459 7.616 1.00 37.53 107 ILE B N 1
ATOM 3859 C CA . ILE B 1 107 ? 12.334 77.492 8.604 1.00 37.85 107 ILE B CA 1
ATOM 3860 C C . ILE B 1 107 ? 12.167 78.877 7.969 1.00 37.54 107 ILE B C 1
ATOM 3861 O O . ILE B 1 107 ? 11.228 79.595 8.342 1.00 36.19 107 ILE B O 1
ATOM 3866 N N . VAL B 1 108 ? 13.053 79.289 7.058 1.00 38.21 108 VAL B N 1
ATOM 3867 C CA . VAL B 1 108 ? 12.922 80.655 6.598 1.00 39.90 108 VAL B CA 1
ATOM 3868 C C . VAL B 1 108 ? 11.643 80.832 5.736 1.00 40.53 108 VAL B C 1
ATOM 3869 O O . VAL B 1 108 ? 10.965 81.861 5.849 1.00 40.29 108 VAL B O 1
ATOM 3873 N N . ARG B 1 109 ? 11.249 79.827 4.956 1.00 41.86 109 ARG B N 1
ATOM 3874 C CA . ARG B 1 109 ? 10.034 80.005 4.125 1.00 42.48 109 ARG B CA 1
ATOM 3875 C C . ARG B 1 109 ? 8.757 80.201 4.954 1.00 42.87 109 ARG B C 1
ATOM 3876 O O . ARG B 1 109 ? 7.798 80.875 4.525 1.00 43.72 109 ARG B O 1
ATOM 3884 N N . GLN B 1 110 ? 8.739 79.609 6.130 1.00 42.67 110 GLN B N 1
ATOM 3885 C CA . GLN B 1 110 ? 7.634 79.809 7.039 1.00 42.56 110 GLN B CA 1
ATOM 3886 C C . GLN B 1 110 ? 7.686 81.185 7.650 1.00 43.23 110 GLN B C 1
ATOM 3887 O O . GLN B 1 110 ? 6.643 81.743 7.917 1.00 44.79 110 GLN B O 1
ATOM 3893 N N . THR B 1 111 ? 8.875 81.736 7.895 1.00 43.09 111 THR B N 1
ATOM 3894 C CA . THR B 1 111 ? 8.959 83.060 8.538 1.00 42.65 111 THR B CA 1
ATOM 3895 C C . THR B 1 111 ? 8.470 84.189 7.651 1.00 43.00 111 THR B C 1
ATOM 3896 O O . THR B 1 111 ? 7.904 85.158 8.152 1.00 43.28 111 THR B O 1
ATOM 3900 N N . GLY B 1 112 ? 8.718 84.093 6.345 1.00 43.47 112 GLY B N 1
ATOM 3901 C CA . GLY B 1 112 ? 8.333 85.166 5.422 1.00 43.54 112 GLY B CA 1
ATOM 3902 C C . GLY B 1 112 ? 9.331 86.312 5.398 1.00 43.79 112 GLY B C 1
ATOM 3903 O O . GLY B 1 112 ? 9.061 87.400 4.860 1.00 44.38 112 GLY B O 1
ATOM 3904 N N . TYR B 1 113 ? 10.511 86.050 5.934 1.00 43.90 113 TYR B N 1
ATOM 3905 C CA . TYR B 1 113 ? 11.532 87.049 6.039 1.00 43.87 113 TYR B CA 1
ATOM 3906 C C . TYR B 1 113 ? 12.377 87.044 4.781 1.00 44.02 113 TYR B C 1
ATOM 3907 O O . TYR B 1 113 ? 12.681 85.983 4.226 1.00 43.56 113 TYR B O 1
ATOM 3916 N N . PRO B 1 114 ? 12.800 88.240 4.340 1.00 43.54 114 PRO B N 1
ATOM 3917 C CA . PRO B 1 114 ? 13.502 88.295 3.071 1.00 43.00 114 PRO B CA 1
ATOM 3918 C C . PRO B 1 114 ? 14.953 87.827 3.231 1.00 42.56 114 PRO B C 1
ATOM 3919 O O . PRO B 1 114 ? 15.864 88.634 3.387 1.00 41.77 114 PRO B O 1
ATOM 3923 N N . ILE B 1 115 ? 15.149 86.506 3.191 1.00 41.95 115 ILE B N 1
ATOM 3924 C CA . ILE B 1 115 ? 16.483 85.929 3.403 1.00 41.13 115 ILE B CA 1
ATOM 3925 C C . ILE B 1 115 ? 16.977 85.036 2.242 1.00 39.68 115 ILE B C 1
ATOM 3926 O O . ILE B 1 115 ? 16.320 84.091 1.781 1.00 36.79 115 ILE B O 1
ATOM 3931 N N . GLN B 1 116 ? 18.193 85.345 1.831 1.00 39.51 116 GLN B N 1
ATOM 3932 C CA . GLN B 1 116 ? 18.899 84.569 0.825 1.00 40.66 116 GLN B CA 1
ATOM 3933 C C . GLN B 1 116 ? 19.164 83.105 1.277 1.00 40.24 116 GLN B C 1
ATOM 3934 O O . GLN B 1 116 ? 19.988 82.860 2.167 1.00 39.73 116 GLN B O 1
ATOM 3940 N N . VAL B 1 117 ? 18.475 82.153 0.647 1.00 40.35 117 VAL B N 1
ATOM 3941 C CA . VAL B 1 117 ? 18.629 80.732 0.962 1.00 40.87 117 VAL B CA 1
ATOM 3942 C C . VAL B 1 117 ? 19.378 80.038 -0.139 1.00 41.25 117 VAL B C 1
ATOM 3943 O O . VAL B 1 117 ? 20.449 79.465 0.101 1.00 40.81 117 VAL B O 1
ATOM 3947 N N . ARG B 1 118 ? 18.781 80.072 -1.330 1.00 41.95 118 ARG B N 1
ATOM 3948 C CA . ARG B 1 118 ? 19.415 79.595 -2.537 1.00 42.77 118 ARG B CA 1
ATOM 3949 C C . ARG B 1 118 ? 20.886 80.084 -2.672 1.00 42.79 118 ARG B C 1
ATOM 3950 O O . ARG B 1 118 ? 21.159 81.275 -2.871 1.00 42.25 118 ARG B O 1
ATOM 3958 N N . GLY B 1 119 ? 21.815 79.133 -2.566 1.00 42.81 119 GLY B N 1
ATOM 3959 C CA . GLY B 1 119 ? 23.230 79.353 -2.875 1.00 42.03 119 GLY B CA 1
ATOM 3960 C C . GLY B 1 119 ? 24.074 79.678 -1.653 1.00 41.87 119 GLY B C 1
ATOM 3961 O O . GLY B 1 119 ? 25.307 79.661 -1.733 1.00 41.63 119 GLY B O 1
ATOM 3962 N N . ALA B 1 120 ? 23.416 79.952 -0.524 1.00 41.09 120 ALA B N 1
ATOM 3963 C CA . ALA B 1 120 ? 24.079 80.524 0.650 1.00 40.68 120 ALA B CA 1
ATOM 3964 C C . ALA B 1 120 ? 24.442 79.461 1.696 1.00 40.67 120 ALA B C 1
ATOM 3965 O O . ALA B 1 120 ? 23.638 78.590 1.987 1.00 41.63 120 ALA B O 1
ATOM 3967 N N . PRO B 1 121 ? 25.656 79.539 2.281 1.00 40.29 121 PRO B N 1
ATOM 3968 C CA . PRO B 1 121 ? 26.092 78.564 3.307 1.00 39.21 121 PRO B CA 1
ATOM 3969 C C . PRO B 1 121 ? 25.173 78.539 4.505 1.00 38.33 121 PRO B C 1
ATOM 3970 O O . PRO B 1 121 ? 24.526 79.535 4.770 1.00 37.86 121 PRO B O 1
ATOM 3974 N N . ALA B 1 122 ? 25.126 77.420 5.231 1.00 37.68 122 ALA B N 1
ATOM 3975 C CA . ALA B 1 122 ? 24.147 77.241 6.330 1.00 36.96 122 ALA B CA 1
ATOM 3976 C C . ALA B 1 122 ? 24.348 78.308 7.403 1.00 36.32 122 ALA B C 1
ATOM 3977 O O . ALA B 1 122 ? 23.385 78.923 7.903 1.00 35.24 122 ALA B O 1
ATOM 3979 N N . LEU B 1 123 ? 25.618 78.537 7.716 1.00 36.27 123 LEU B N 1
ATOM 3980 C CA . LEU B 1 123 ? 26.053 79.580 8.655 1.00 36.57 123 LEU B CA 1
ATOM 3981 C C . LEU B 1 123 ? 25.573 81.008 8.349 1.00 36.56 123 LEU B C 1
ATOM 3982 O O . LEU B 1 123 ? 25.148 81.697 9.258 1.00 36.38 123 LEU B O 1
ATOM 3987 N N . ASP B 1 124 ? 25.647 81.455 7.091 1.00 36.27 124 ASP B N 1
ATOM 3988 C CA . ASP B 1 124 ? 25.096 82.778 6.702 1.00 35.99 124 ASP B CA 1
ATOM 3989 C C . ASP B 1 124 ? 23.582 82.927 6.850 1.00 35.83 124 ASP B C 1
ATOM 3990 O O . ASP B 1 124 ? 23.103 84.014 7.087 1.00 36.05 124 ASP B O 1
ATOM 3995 N N . ILE B 1 125 ? 22.827 81.858 6.654 1.00 35.91 125 ILE B N 1
ATOM 3996 C CA . ILE B 1 125 ? 21.357 81.934 6.694 1.00 35.88 125 ILE B CA 1
ATOM 3997 C C . ILE B 1 125 ? 20.942 82.125 8.175 1.00 36.56 125 ILE B C 1
ATOM 3998 O O . ILE B 1 125 ? 20.183 83.044 8.541 1.00 36.77 125 ILE B O 1
ATOM 4003 N N . LEU B 1 126 ? 21.460 81.258 9.029 1.00 36.74 126 LEU B N 1
ATOM 4004 C CA . LEU B 1 126 ? 21.190 81.371 10.448 1.00 37.08 126 LEU B CA 1
ATOM 4005 C C . LEU B 1 126 ? 21.476 82.786 10.920 1.00 36.66 126 LEU B C 1
ATOM 4006 O O . LEU B 1 126 ? 20.600 83.414 11.519 1.00 36.96 126 LEU B O 1
ATOM 4011 N N . LYS B 1 127 ? 22.677 83.283 10.626 1.00 35.84 127 LYS B N 1
ATOM 4012 C CA . LYS B 1 127 ? 22.998 8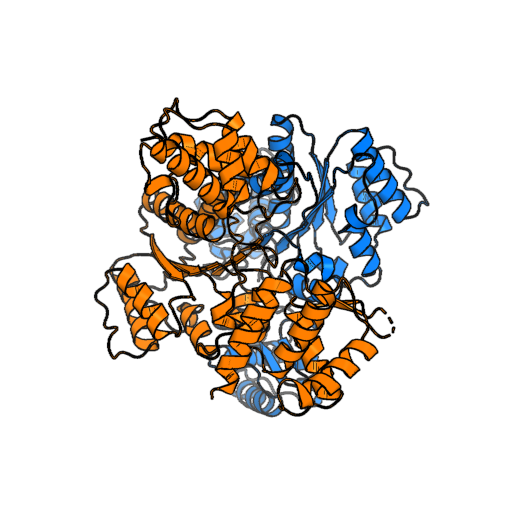4.709 10.787 1.00 36.29 127 LYS B CA 1
ATOM 4013 C C . LYS B 1 127 ? 21.916 85.676 10.246 1.00 35.79 127 LYS B C 1
ATOM 4014 O O . LYS B 1 127 ? 21.500 86.589 10.924 1.00 35.55 127 LYS B O 1
ATOM 4020 N N . ALA B 1 128 ? 21.428 85.477 9.031 1.00 35.69 128 ALA B N 1
ATOM 4021 C CA . ALA B 1 128 ? 20.369 86.367 8.532 1.00 35.78 128 ALA B CA 1
ATOM 4022 C C . ALA B 1 128 ? 19.095 86.324 9.401 1.00 35.64 128 ALA B C 1
ATOM 4023 O O . ALA B 1 128 ? 18.389 87.346 9.572 1.00 35.46 128 ALA B O 1
ATOM 4025 N N . LEU B 1 129 ? 18.810 85.136 9.934 1.00 35.60 129 LEU B N 1
ATOM 4026 C CA . LEU B 1 129 ? 17.571 84.888 10.687 1.00 35.40 129 LEU B CA 1
ATOM 4027 C C . LEU B 1 129 ? 17.648 85.559 12.049 1.00 34.78 129 LEU B C 1
ATOM 4028 O O . LEU B 1 129 ? 16.724 86.218 12.502 1.00 34.62 129 LEU B O 1
ATOM 4033 N N . VAL B 1 130 ? 18.792 85.417 12.686 1.00 34.83 130 VAL B N 1
ATOM 4034 C CA . VAL B 1 130 ? 19.069 86.166 13.891 1.00 33.98 130 VAL B CA 1
ATOM 4035 C C . VAL B 1 130 ? 18.868 87.669 13.648 1.00 33.13 130 VAL B C 1
ATOM 4036 O O . VAL B 1 130 ? 18.133 88.297 14.367 1.00 32.89 130 VAL B O 1
ATOM 4040 N N . ASP B 1 131 ? 19.480 88.239 12.627 1.00 33.59 131 ASP B N 1
ATOM 4041 C CA . ASP B 1 131 ? 19.186 89.644 12.273 1.00 34.46 131 ASP B CA 1
ATOM 4042 C C . ASP B 1 131 ? 17.750 90.084 11.955 1.00 34.33 131 ASP B C 1
ATOM 4043 O O . ASP B 1 131 ? 17.335 91.152 12.384 1.00 34.59 131 ASP B O 1
ATOM 4048 N N . ASN B 1 132 ? 16.981 89.291 11.237 1.00 34.51 132 ASN B N 1
ATOM 4049 C CA . ASN B 1 132 ? 15.588 89.680 10.987 1.00 34.92 132 ASN B CA 1
ATOM 4050 C C . ASN B 1 132 ? 14.706 89.651 12.245 1.00 33.99 132 ASN B C 1
ATOM 4051 O O . ASN B 1 132 ? 13.774 90.432 12.403 1.00 32.76 132 ASN B O 1
ATOM 4056 N N . LEU B 1 133 ? 15.039 88.753 13.145 1.00 33.56 133 LEU B N 1
ATOM 4057 C CA . LEU B 1 133 ? 14.272 88.593 14.360 1.00 33.79 133 LEU B CA 1
ATOM 4058 C C . LEU B 1 133 ? 14.459 89.855 15.196 1.00 33.75 133 LEU B C 1
ATOM 4059 O O . LEU B 1 133 ? 13.485 90.353 15.805 1.00 33.68 133 LEU B O 1
ATOM 4064 N N . TYR B 1 134 ? 15.715 90.344 15.215 1.00 31.83 134 TYR B N 1
ATOM 4065 C CA . TYR B 1 134 ? 16.081 91.596 15.874 1.00 31.44 134 TYR B CA 1
ATOM 4066 C C . TYR B 1 134 ? 15.389 92.767 15.216 1.00 30.39 134 TYR B C 1
ATOM 4067 O O . TYR B 1 134 ? 14.770 93.575 15.886 1.00 30.09 134 TYR B O 1
ATOM 4076 N N . VAL B 1 135 ? 15.538 92.867 13.902 1.00 30.00 135 VAL B N 1
ATOM 4077 C CA . VAL B 1 135 ? 14.985 93.969 13.181 1.00 29.81 135 VAL B CA 1
ATOM 4078 C C . VAL B 1 135 ? 13.498 94.075 13.451 1.00 30.37 135 VAL B C 1
ATOM 4079 O O . VAL B 1 135 ? 13.009 95.164 13.727 1.00 30.83 135 VAL B O 1
ATOM 4083 N N . GLU B 1 136 ? 12.783 92.957 13.407 1.00 31.10 136 GLU B N 1
ATOM 4084 C CA . GLU B 1 136 ? 11.334 92.995 13.595 1.00 31.95 136 GLU B CA 1
ATOM 4085 C C . GLU B 1 136 ? 10.864 92.928 15.019 1.00 31.87 136 GLU B C 1
ATOM 4086 O O . GLU B 1 136 ? 9.709 93.246 15.274 1.00 31.16 136 GLU B O 1
ATOM 4092 N N . ASN B 1 137 ? 11.761 92.602 15.940 1.00 32.01 137 ASN B N 1
ATOM 4093 C CA . ASN B 1 137 ? 11.392 92.378 17.337 1.00 33.09 137 ASN B CA 1
ATOM 4094 C C . ASN B 1 137 ? 10.389 91.205 17.444 1.00 33.86 137 ASN B C 1
ATOM 4095 O O . ASN B 1 137 ? 9.322 91.312 18.061 1.00 34.24 137 ASN B O 1
ATOM 4100 N N . HIS B 1 138 ? 10.787 90.096 16.806 1.00 33.68 138 HIS B N 1
ATOM 4101 C CA . HIS B 1 138 ? 10.069 88.854 16.819 1.00 34.00 138 HIS B CA 1
ATOM 4102 C C . HIS B 1 138 ? 10.843 87.768 17.568 1.00 35.03 138 HIS B C 1
ATOM 4103 O O . HIS B 1 138 ? 12.061 87.794 17.633 1.00 35.66 138 HIS B O 1
ATOM 4110 N N . TYR B 1 139 ? 10.102 86.801 18.107 1.00 35.42 139 TYR B N 1
ATOM 4111 C CA . TYR B 1 139 ? 10.658 85.580 18.654 1.00 35.07 139 TYR B CA 1
ATOM 4112 C C . TYR B 1 139 ? 10.169 84.428 17.825 1.00 34.58 139 TYR B C 1
ATOM 4113 O O . TYR B 1 139 ? 9.075 84.505 17.277 1.00 34.95 139 TYR B O 1
ATOM 4122 N N . LEU B 1 140 ? 11.022 83.406 17.701 1.00 33.69 140 LEU B N 1
ATOM 4123 C CA . LEU B 1 140 ? 10.805 82.200 16.883 1.00 33.00 140 LEU B CA 1
ATOM 4124 C C . LEU B 1 140 ? 10.950 80.894 17.694 1.00 32.48 140 LEU B C 1
ATOM 4125 O O . LEU B 1 140 ? 12.001 80.593 18.252 1.00 30.43 140 LEU B O 1
ATOM 4130 N N . LEU B 1 141 ? 9.870 80.131 17.730 1.00 32.52 141 LEU B N 1
ATOM 4131 C CA . LEU B 1 141 ? 9.864 78.870 18.400 1.00 33.46 141 LEU B CA 1
ATOM 4132 C C . LEU B 1 141 ? 9.769 77.788 17.320 1.00 32.64 141 LEU B C 1
ATOM 4133 O O . LEU B 1 141 ? 8.797 77.654 16.635 1.00 31.45 141 LEU B O 1
ATOM 4138 N N . VAL B 1 142 ? 10.840 77.042 17.160 1.00 33.61 142 VAL B N 1
ATOM 4139 C CA . VAL B 1 142 ? 10.924 76.021 16.147 1.00 34.29 142 VAL B CA 1
ATOM 4140 C C . VAL B 1 142 ? 10.591 74.631 16.696 1.00 34.03 142 VAL B C 1
ATOM 4141 O O . VAL B 1 142 ? 11.158 74.213 17.696 1.00 33.84 142 VAL B O 1
ATOM 4145 N N . ILE B 1 143 ? 9.677 73.932 16.037 1.00 33.94 143 ILE B N 1
ATOM 4146 C CA . ILE B 1 143 ? 9.439 72.486 16.298 1.00 33.67 143 ILE B CA 1
ATOM 4147 C C . ILE B 1 143 ? 10.267 71.653 15.312 1.00 33.07 143 ILE B C 1
ATOM 4148 O O . ILE B 1 143 ? 10.160 71.871 14.135 1.00 32.15 143 ILE B O 1
ATOM 4153 N N . LEU B 1 144 ? 11.138 70.773 15.830 1.00 32.97 144 LEU B N 1
ATOM 4154 C CA . LEU B 1 144 ? 11.834 69.761 15.054 1.00 33.23 144 LEU B CA 1
ATOM 4155 C C . LEU B 1 144 ? 11.195 68.404 15.430 1.00 33.84 144 LEU B C 1
ATOM 4156 O O . LEU B 1 144 ? 11.406 67.866 16.542 1.00 33.51 144 LEU B O 1
ATOM 4161 N N . ASP B 1 145 ? 10.373 67.896 14.505 1.00 33.79 145 ASP B N 1
ATOM 4162 C CA . ASP B 1 145 ? 9.602 66.696 14.702 1.00 33.73 145 ASP B CA 1
ATOM 4163 C C . ASP B 1 145 ? 10.367 65.546 14.106 1.00 34.65 145 ASP B C 1
ATOM 4164 O O . ASP B 1 145 ? 11.195 65.731 13.180 1.00 35.32 145 ASP B O 1
ATOM 4169 N N . GLU B 1 146 ? 10.077 64.346 14.600 1.00 34.63 146 GLU B N 1
ATOM 4170 C CA . GLU B 1 146 ? 10.815 63.168 14.181 1.00 35.60 146 GLU B CA 1
ATOM 4171 C C . GLU B 1 146 ? 12.327 63.364 14.386 1.00 35.85 146 GLU B C 1
ATOM 4172 O O . GLU B 1 146 ? 13.155 62.937 13.551 1.00 35.67 146 GLU B O 1
ATOM 4178 N N . PHE B 1 147 ? 12.688 63.976 15.511 1.00 36.73 147 PHE B N 1
ATOM 4179 C CA . PHE B 1 147 ? 14.078 64.448 15.731 1.00 37.47 147 PHE B CA 1
ATOM 4180 C C . PHE B 1 147 ? 15.076 63.299 15.815 1.00 38.77 147 PHE B C 1
ATOM 4181 O O . PHE B 1 147 ? 16.278 63.503 15.606 1.00 39.83 147 PHE B O 1
ATOM 4189 N N . GLN B 1 148 ? 14.610 62.101 16.187 1.00 39.20 148 GLN B N 1
ATOM 4190 C CA . GLN B 1 148 ? 15.523 60.958 16.286 1.00 39.69 148 GLN B CA 1
ATOM 4191 C C . GLN B 1 148 ? 16.250 60.662 14.978 1.00 40.52 148 GLN B C 1
ATOM 4192 O O . GLN B 1 148 ? 17.421 60.274 15.009 1.00 40.24 148 GLN B O 1
ATOM 4198 N N . SER B 1 149 ? 15.568 60.867 13.849 1.00 41.87 149 SER B N 1
ATOM 4199 C CA . SER B 1 149 ? 16.074 60.422 12.547 1.00 43.52 149 SER B CA 1
ATOM 4200 C C . SER B 1 149 ? 16.898 61.506 11.893 1.00 44.90 149 SER B C 1
ATOM 4201 O O . SER B 1 149 ? 17.008 61.576 10.655 1.00 44.47 149 SER B O 1
ATOM 4204 N N . MET B 1 150 ? 17.452 62.338 12.784 1.00 46.80 150 MET B N 1
ATOM 4205 C CA . MET B 1 150 ? 18.149 63.601 12.533 1.00 47.19 150 MET B CA 1
ATOM 4206 C C . MET B 1 150 ? 19.422 63.526 13.393 1.00 47.37 150 MET B C 1
ATOM 4207 O O . MET B 1 150 ? 20.409 64.155 13.099 1.00 47.10 150 MET B O 1
ATOM 4212 N N . LEU B 1 151 ? 19.337 62.793 14.507 1.00 48.04 151 LEU B N 1
ATOM 4213 C CA . LEU B 1 151 ? 20.491 62.349 15.313 1.00 48.29 151 LEU B CA 1
ATOM 4214 C C . LEU B 1 151 ? 21.214 61.082 14.792 1.00 48.41 151 LEU B C 1
ATOM 4215 O O . LEU B 1 151 ? 22.377 60.846 15.148 1.00 48.45 151 LEU B O 1
ATOM 4220 N N . SER B 1 152 ? 20.516 60.243 14.024 1.00 48.28 152 SER B N 1
ATOM 4221 C CA . SER B 1 152 ? 21.127 59.031 13.436 1.00 48.54 152 SER B CA 1
ATOM 4222 C C . SER B 1 152 ? 21.659 59.311 12.014 1.00 48.75 152 SER B C 1
ATOM 4223 O O . SER B 1 152 ? 22.761 58.879 11.663 1.00 48.86 152 SER B O 1
ATOM 4226 N N . SER B 1 153 ? 20.870 60.061 11.234 1.00 49.56 153 SER B N 1
ATOM 4227 C CA . SER B 1 153 ? 21.242 60.571 9.903 1.00 49.61 153 SER B CA 1
ATOM 4228 C C . SER B 1 153 ? 22.723 60.959 9.838 1.00 49.98 153 SER B C 1
ATOM 4229 O O . SER B 1 153 ? 23.143 61.945 10.464 1.00 50.03 153 SER B O 1
ATOM 4232 N N . PRO B 1 154 ? 23.527 60.177 9.096 1.00 49.99 154 PRO B N 1
ATOM 4233 C CA . PRO B 1 154 ? 24.890 60.657 8.807 1.00 49.89 154 PRO B CA 1
ATOM 4234 C C . PRO B 1 154 ? 24.921 61.966 7.986 1.00 50.01 154 PRO B C 1
ATOM 4235 O O . PRO B 1 154 ? 25.970 62.622 7.903 1.00 49.64 154 PRO B O 1
ATOM 4239 N N . ARG B 1 155 ? 23.776 62.359 7.416 1.00 50.50 155 ARG B N 1
ATOM 4240 C CA . ARG B 1 155 ? 23.697 63.577 6.581 1.00 50.20 155 ARG B CA 1
ATOM 4241 C C . ARG B 1 155 ? 23.639 64.887 7.425 1.00 49.93 155 ARG B C 1
ATOM 4242 O O . ARG B 1 155 ? 23.678 65.996 6.879 1.00 50.11 155 ARG B O 1
ATOM 4250 N N . ILE B 1 156 ? 23.544 64.745 8.751 1.00 48.79 156 ILE B N 1
ATOM 4251 C CA . ILE B 1 156 ? 23.556 65.869 9.670 1.00 47.76 156 ILE B CA 1
ATOM 4252 C C . ILE B 1 156 ? 24.642 65.629 10.731 1.00 46.80 156 ILE B C 1
ATOM 4253 O O . ILE B 1 156 ? 24.451 64.822 11.633 1.00 47.54 156 ILE B O 1
ATOM 4258 N N . ALA B 1 157 ? 25.777 66.319 10.614 1.00 45.44 157 ALA B N 1
ATOM 4259 C CA . ALA B 1 157 ? 26.863 66.206 11.586 1.00 44.62 157 ALA B CA 1
ATOM 4260 C C . ALA B 1 157 ? 26.576 66.913 12.925 1.00 44.23 157 ALA B C 1
ATOM 4261 O O . ALA B 1 157 ? 25.834 67.910 12.987 1.00 44.79 157 ALA B O 1
ATOM 4263 N N . ALA B 1 158 ? 27.233 66.420 13.977 1.00 42.62 158 ALA B N 1
ATOM 4264 C CA . ALA B 1 158 ? 27.141 66.981 15.316 1.00 41.29 158 ALA B CA 1
ATOM 4265 C C . ALA B 1 158 ? 27.326 68.503 15.323 1.00 40.32 158 ALA B C 1
ATOM 4266 O O . ALA B 1 158 ? 26.641 69.219 16.062 1.00 39.28 158 ALA B O 1
ATOM 4268 N N . GLU B 1 159 ? 28.257 68.979 14.507 1.00 39.02 159 GLU B N 1
ATOM 4269 C CA . GLU B 1 159 ? 28.569 70.373 14.456 1.00 39.15 159 GLU B CA 1
ATOM 4270 C C . GLU B 1 159 ? 27.433 71.1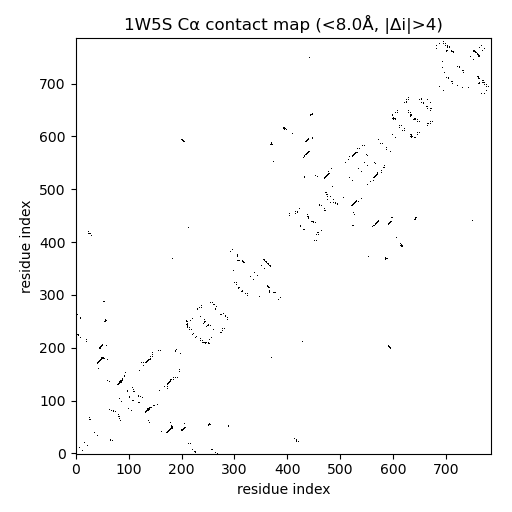07 13.748 1.00 38.55 159 GLU B C 1
ATOM 4271 O O . GLU B 1 159 ? 27.169 72.242 14.081 1.00 39.34 159 GLU B O 1
ATOM 4277 N N . ASP B 1 160 ? 26.717 70.481 12.825 1.00 37.81 160 ASP B N 1
ATOM 4278 C CA . ASP B 1 160 ? 25.533 71.153 12.251 1.00 38.15 160 ASP B CA 1
ATOM 4279 C C . ASP B 1 160 ? 24.404 71.409 13.274 1.00 37.94 160 ASP B C 1
ATOM 4280 O O . ASP B 1 160 ? 23.785 72.477 13.300 1.00 37.17 160 ASP B O 1
ATOM 4285 N N . LEU B 1 161 ? 24.174 70.389 14.098 1.00 38.06 161 LEU B N 1
ATOM 4286 C CA . LEU B 1 161 ? 23.141 70.350 15.097 1.00 37.99 161 LEU B CA 1
ATOM 4287 C C . LEU B 1 161 ? 23.496 71.335 16.183 1.00 37.85 161 LEU B C 1
ATOM 4288 O O . LEU B 1 161 ? 22.625 71.999 16.732 1.00 37.90 161 LEU B O 1
ATOM 4293 N N . TYR B 1 162 ? 24.787 71.414 16.485 1.00 37.80 162 TYR B N 1
ATOM 4294 C CA . TYR B 1 162 ? 25.289 72.346 17.488 1.00 38.27 162 TYR B CA 1
ATOM 4295 C C . TYR B 1 162 ? 25.239 73.804 17.068 1.00 38.28 162 TYR B C 1
ATOM 4296 O O . TYR B 1 162 ? 25.178 74.680 17.922 1.00 38.92 162 TYR B O 1
ATOM 4305 N N . THR B 1 163 ? 25.296 74.085 15.770 1.00 38.83 163 THR B N 1
ATOM 4306 C CA . THR B 1 163 ? 25.249 75.496 15.330 1.00 38.54 163 THR B CA 1
ATOM 4307 C C . THR B 1 163 ? 23.802 75.959 15.234 1.00 37.53 163 THR B C 1
ATOM 4308 O O . THR B 1 163 ? 23.547 77.138 15.345 1.00 37.38 163 THR B O 1
ATOM 4312 N N . LEU B 1 164 ? 22.871 75.037 15.015 1.00 36.93 164 LEU B N 1
ATOM 4313 C CA . LEU B 1 164 ? 21.433 75.362 15.044 1.00 37.38 164 LEU B CA 1
ATOM 4314 C C . LEU B 1 164 ? 20.872 75.428 16.484 1.00 37.40 164 LEU B C 1
ATOM 4315 O O . LEU B 1 164 ? 20.224 76.405 16.883 1.00 36.31 164 LEU B O 1
ATOM 4320 N N . LEU B 1 165 ? 21.099 74.362 17.238 1.00 37.75 165 LEU B N 1
ATOM 4321 C CA . LEU B 1 165 ? 20.526 74.254 18.584 1.00 38.63 165 LEU B CA 1
ATOM 4322 C C . LEU B 1 165 ? 21.203 75.191 19.605 1.00 39.00 165 LEU B C 1
ATOM 4323 O O . LEU B 1 165 ? 20.521 75.696 20.473 1.00 39.34 165 LEU B O 1
ATOM 4328 N N . ARG B 1 166 ? 22.515 75.435 19.508 1.00 39.72 166 ARG B N 1
ATOM 4329 C CA . ARG B 1 166 ? 23.119 76.560 20.257 1.00 39.53 166 ARG B CA 1
ATOM 4330 C C . ARG B 1 166 ? 23.468 77.795 19.382 1.00 38.54 166 ARG B C 1
ATOM 4331 O O . ARG B 1 166 ? 24.545 78.355 19.516 1.00 38.86 166 ARG B O 1
ATOM 4339 N N . VAL B 1 167 ? 22.532 78.251 18.564 1.00 37.34 167 VAL B N 1
ATOM 4340 C CA . VAL B 1 167 ? 22.700 79.450 17.757 1.00 37.22 167 VAL B CA 1
ATOM 4341 C C . VAL B 1 167 ? 23.283 80.599 18.569 1.00 38.01 167 VAL B C 1
ATOM 4342 O O . VAL B 1 167 ? 24.113 81.388 18.054 1.00 37.35 167 VAL B O 1
ATOM 4346 N N . HIS B 1 168 ? 22.758 80.753 19.795 1.00 38.02 168 HIS B N 1
ATOM 4347 C CA . HIS B 1 168 ? 22.968 81.980 20.573 1.00 39.12 168 HIS B CA 1
ATOM 4348 C C . HIS B 1 168 ? 24.369 82.067 21.135 1.00 39.01 168 HIS B C 1
ATOM 4349 O O . HIS B 1 168 ? 24.840 83.166 21.342 1.00 38.76 168 HIS B O 1
ATOM 4356 N N . GLU B 1 169 ? 25.049 80.934 21.323 1.00 40.07 169 GLU B N 1
ATOM 4357 C CA . GLU B 1 169 ? 26.507 80.959 21.649 1.00 41.55 169 GLU B CA 1
ATOM 4358 C C . GLU B 1 169 ? 27.366 81.467 20.462 1.00 40.97 169 GLU B C 1
ATOM 4359 O O . GLU B 1 169 ? 28.244 82.336 20.638 1.00 42.08 169 GLU B O 1
ATOM 4365 N N . GLU B 1 170 ? 27.062 80.976 19.264 1.00 40.21 170 GLU B N 1
ATOM 4366 C CA . GLU B 1 170 ? 27.887 81.199 18.069 1.00 40.43 170 GLU B CA 1
ATOM 4367 C C . GLU B 1 170 ? 27.517 82.461 17.307 1.00 39.31 170 GLU B C 1
ATOM 4368 O O . GLU B 1 170 ? 28.404 83.179 16.814 1.00 39.28 170 GLU B O 1
ATOM 4374 N N . ILE B 1 171 ? 26.218 82.721 17.212 1.00 38.24 171 ILE B N 1
ATOM 4375 C CA . ILE B 1 171 ? 25.696 83.911 16.560 1.00 38.40 171 ILE B CA 1
ATOM 4376 C C . ILE B 1 171 ? 25.001 84.865 17.525 1.00 37.74 171 ILE B C 1
ATOM 4377 O O . ILE B 1 171 ? 23.811 84.987 17.498 1.00 37.36 171 ILE B O 1
ATOM 4382 N N . PRO B 1 172 ? 25.767 85.624 18.307 1.00 38.19 172 PRO B N 1
ATOM 4383 C CA . PRO B 1 172 ? 25.212 86.692 19.105 1.00 38.39 172 PRO B CA 1
ATOM 4384 C C . PRO B 1 172 ? 24.400 87.716 18.302 1.00 38.56 172 PRO B C 1
ATOM 4385 O O . PRO B 1 172 ? 24.669 87.979 17.139 1.00 38.77 172 PRO B O 1
ATOM 4389 N N . SER B 1 173 ? 23.519 88.380 19.024 1.00 38.69 173 SER B N 1
ATOM 4390 C CA . SER B 1 173 ? 22.438 89.167 18.501 1.00 38.93 173 SER B CA 1
ATOM 4391 C C . SER B 1 173 ? 22.740 90.652 18.756 1.00 38.32 173 SER B C 1
ATOM 4392 O O . SER B 1 173 ? 23.488 91.003 19.655 1.00 38.90 173 SER B O 1
ATOM 4395 N N . ARG B 1 174 ? 22.169 91.517 17.941 1.00 37.93 174 ARG B N 1
ATOM 4396 C CA . ARG B 1 174 ? 22.529 92.945 17.926 1.00 37.90 174 ARG B CA 1
ATOM 4397 C C . ARG B 1 174 ? 22.305 93.664 19.277 1.00 36.96 174 ARG B C 1
ATOM 4398 O O . ARG B 1 174 ? 22.954 94.626 19.567 1.00 37.01 174 ARG B O 1
ATOM 4406 N N . ASP B 1 175 ? 21.358 93.185 20.072 1.00 36.48 175 ASP B N 1
ATOM 4407 C CA . ASP B 1 175 ? 20.932 93.825 21.319 1.00 35.70 175 ASP B CA 1
ATOM 4408 C C . ASP B 1 175 ? 20.994 92.884 22.497 1.00 35.08 175 ASP B C 1
ATOM 4409 O O . ASP B 1 175 ? 20.493 93.196 23.569 1.00 35.21 175 ASP B O 1
ATOM 4414 N N . GLY B 1 176 ? 21.554 91.697 22.272 1.00 34.84 176 GLY B N 1
ATOM 4415 C CA . GLY B 1 176 ? 21.695 90.681 23.296 1.00 33.96 176 GLY B CA 1
ATOM 4416 C C . GLY B 1 176 ? 20.516 89.771 23.562 1.00 33.56 176 GLY B C 1
ATOM 4417 O O . GLY B 1 176 ? 20.648 88.808 24.348 1.00 33.33 176 GLY B O 1
ATOM 4418 N N . VAL B 1 177 ? 19.365 90.035 22.951 1.00 33.08 177 VAL B N 1
ATOM 4419 C CA . VAL B 1 177 ? 18.172 89.216 23.264 1.00 32.85 177 VAL B CA 1
ATOM 4420 C C . VAL B 1 177 ? 18.188 87.975 22.394 1.00 32.94 177 VAL B C 1
ATOM 4421 O O . VAL B 1 177 ? 18.215 88.086 21.159 1.00 34.20 177 VAL B O 1
ATOM 4425 N N . ASN B 1 178 ? 18.191 86.811 23.018 1.00 32.68 178 ASN B N 1
ATOM 4426 C CA . ASN B 1 178 ? 18.020 85.557 22.302 1.00 33.36 178 ASN B CA 1
ATOM 4427 C C . ASN B 1 178 ? 16.550 85.389 21.816 1.00 34.72 178 ASN B C 1
ATOM 4428 O O . ASN B 1 178 ? 15.607 85.433 22.629 1.00 35.42 178 ASN B O 1
ATOM 4433 N N . ARG B 1 179 ? 16.381 85.123 20.518 1.00 34.42 179 ARG B N 1
ATOM 4434 C CA . ARG B 1 179 ? 15.080 85.087 19.890 1.00 34.23 179 ARG B CA 1
ATOM 4435 C C . ARG B 1 179 ? 14.716 83.772 19.197 1.00 35.09 179 ARG B C 1
ATOM 4436 O O . ARG B 1 179 ? 13.668 83.715 18.529 1.00 36.12 179 ARG B O 1
ATOM 4444 N N . ILE B 1 180 ? 15.518 82.723 19.395 1.00 34.60 180 ILE B N 1
ATOM 4445 C CA . ILE B 1 180 ? 15.208 81.401 18.864 1.00 34.12 180 ILE B CA 1
ATOM 4446 C C . ILE B 1 180 ? 15.165 80.303 19.925 1.00 33.75 180 ILE B C 1
ATOM 4447 O O . ILE B 1 180 ? 16.098 80.082 20.670 1.00 34.27 180 ILE B O 1
ATOM 4452 N N . GLY B 1 181 ? 14.045 79.616 19.992 1.00 33.96 181 GLY B N 1
ATOM 4453 C CA . GLY B 1 181 ? 13.876 78.428 20.877 1.00 33.16 181 GLY B CA 1
ATOM 4454 C C . GLY B 1 181 ? 13.457 77.202 20.100 1.00 32.32 181 GLY B C 1
ATOM 4455 O O . GLY B 1 181 ? 12.935 77.312 18.987 1.00 32.82 181 GLY B O 1
ATOM 4456 N N . PHE B 1 182 ? 13.689 76.049 20.696 1.00 32.15 182 PHE B N 1
ATOM 4457 C CA . PHE B 1 182 ? 13.484 74.756 20.034 1.00 33.34 182 PHE B CA 1
ATOM 4458 C C . PHE B 1 182 ? 12.682 73.761 20.864 1.00 33.45 182 PHE B C 1
ATOM 4459 O O . PHE B 1 182 ? 13.021 73.489 22.022 1.00 34.38 182 PHE B O 1
ATOM 4467 N N . LEU B 1 183 ? 11.614 73.228 20.278 1.00 32.71 183 LEU B N 1
ATOM 4468 C CA . LEU B 1 183 ? 10.863 72.154 20.885 1.00 32.09 183 LEU B CA 1
ATOM 4469 C C . LEU B 1 183 ? 11.157 70.907 20.061 1.00 31.50 183 LEU B C 1
ATOM 4470 O O . LEU B 1 183 ? 10.762 70.816 18.885 1.00 30.91 183 LEU B O 1
ATOM 4475 N N . LEU B 1 184 ? 11.885 69.975 20.648 1.00 31.31 184 LEU B N 1
ATOM 4476 C CA . LEU B 1 184 ? 12.145 68.683 19.998 1.00 31.70 184 LEU B CA 1
ATOM 4477 C C . LEU B 1 184 ? 11.030 67.637 20.272 1.00 31.54 184 LEU B C 1
ATOM 4478 O O . LEU B 1 184 ? 10.584 67.477 21.408 1.00 30.77 184 LEU B O 1
ATOM 4483 N N . VAL B 1 185 ? 10.611 66.970 19.193 1.00 31.94 185 VAL B N 1
ATOM 4484 C CA . VAL B 1 185 ? 9.721 65.833 19.196 1.00 32.07 185 VAL B CA 1
ATOM 4485 C C . VAL B 1 185 ? 10.442 64.581 18.609 1.00 33.09 185 VAL B C 1
ATOM 4486 O O . VAL B 1 185 ? 10.791 64.535 17.438 1.00 32.80 185 VAL B O 1
ATOM 4490 N N . ALA B 1 186 ? 10.690 63.587 19.467 1.00 33.12 186 ALA B N 1
ATOM 4491 C CA . ALA B 1 186 ? 11.323 62.338 19.072 1.00 33.39 186 ALA B CA 1
ATOM 4492 C C . ALA B 1 186 ? 10.379 61.143 19.331 1.00 33.19 186 ALA B C 1
ATOM 4493 O O . ALA B 1 186 ? 9.410 61.251 20.119 1.00 31.59 186 ALA B O 1
ATOM 4495 N N . SER B 1 187 ? 10.648 60.009 18.704 1.00 32.71 187 SER B N 1
ATOM 4496 C CA . SER B 1 187 ? 9.746 58.871 18.931 1.00 33.72 187 SER B CA 1
ATOM 4497 C C . SER B 1 187 ? 9.775 58.298 20.349 1.00 33.51 187 SER B C 1
ATOM 4498 O O . SER B 1 187 ? 8.741 57.907 20.846 1.00 33.65 187 SER B O 1
ATOM 4501 N N . ASP B 1 188 ? 10.923 58.330 21.013 1.00 33.26 188 ASP B N 1
ATOM 4502 C CA . ASP B 1 188 ? 11.091 57.646 22.302 1.00 33.79 188 ASP B CA 1
ATOM 4503 C C . ASP B 1 188 ? 12.444 57.924 22.939 1.00 33.21 188 ASP B C 1
ATOM 4504 O O . ASP B 1 188 ? 13.254 58.593 22.359 1.00 33.45 188 ASP B O 1
ATOM 4509 N N . VAL B 1 189 ? 12.647 57.371 24.126 1.00 33.36 189 VAL B N 1
ATOM 4510 C CA . VAL B 1 189 ? 13.745 57.727 25.031 1.00 34.11 189 VAL B CA 1
ATOM 4511 C C . VAL B 1 189 ? 15.151 57.428 24.467 1.00 33.95 189 VAL B C 1
ATOM 4512 O O . VAL B 1 189 ? 16.134 58.064 24.843 1.00 35.06 189 VAL B O 1
ATOM 4516 N N . ARG B 1 190 ? 15.215 56.505 23.526 1.00 33.83 190 ARG B N 1
ATOM 4517 C CA . ARG B 1 190 ? 16.414 56.257 22.715 1.00 33.47 190 ARG B CA 1
ATOM 4518 C C . ARG B 1 190 ? 17.004 57.524 22.071 1.00 32.76 190 ARG B C 1
ATOM 4519 O O . ARG B 1 190 ? 18.199 57.605 21.882 1.00 32.09 190 ARG B O 1
ATOM 4527 N N . ALA B 1 191 ? 16.170 58.500 21.749 1.00 32.82 191 ALA B N 1
ATOM 4528 C CA . ALA B 1 191 ? 16.656 59.801 21.249 1.00 33.80 191 ALA B CA 1
ATOM 4529 C C . ALA B 1 191 ? 17.653 60.437 22.189 1.00 33.36 191 ALA B C 1
ATOM 4530 O O . ALA B 1 191 ? 18.670 60.936 21.765 1.00 31.78 191 ALA B O 1
ATOM 4532 N N . LEU B 1 192 ? 17.391 60.300 23.485 1.00 35.00 192 LEU B N 1
ATOM 4533 C CA . LEU B 1 192 ? 18.312 60.777 24.518 1.00 35.59 192 LEU B CA 1
ATOM 4534 C C . LEU B 1 192 ? 19.673 60.123 24.611 1.00 35.52 192 LEU B C 1
ATOM 4535 O O . LEU B 1 192 ? 20.676 60.798 24.889 1.00 35.24 192 LEU B O 1
ATOM 4540 N N . SER B 1 193 ? 19.746 58.815 24.416 1.00 36.57 193 SER B N 1
ATOM 4541 C CA . SER B 1 193 ? 21.070 58.168 24.410 1.00 37.18 193 SER B CA 1
ATOM 4542 C C . SER B 1 193 ? 21.878 58.697 23.220 1.00 37.58 193 SER B C 1
ATOM 4543 O O . SER B 1 193 ? 23.048 59.009 23.344 1.00 37.48 193 SER B O 1
ATOM 4546 N N . TYR B 1 194 ? 21.215 58.833 22.079 1.00 38.49 194 TYR B N 1
ATOM 4547 C CA . TYR B 1 194 ? 21.845 59.358 20.856 1.00 38.94 194 TYR B CA 1
ATOM 4548 C C . TYR B 1 194 ? 22.299 60.815 20.994 1.00 37.94 194 TYR B C 1
ATOM 4549 O O . TYR B 1 194 ? 23.407 61.141 20.577 1.00 34.62 194 TYR B O 1
ATOM 4558 N N . MET B 1 195 ? 21.420 61.668 21.533 1.00 36.89 195 MET B N 1
ATOM 4559 C CA . MET B 1 195 ? 21.803 63.036 21.896 1.00 37.85 195 MET B CA 1
ATOM 4560 C C . MET B 1 195 ? 22.993 63.132 22.876 1.00 36.38 195 MET B C 1
ATOM 4561 O O . MET B 1 195 ? 23.793 64.089 22.796 1.00 36.08 195 MET B O 1
ATOM 4566 N N . ARG B 1 196 ? 23.126 62.168 23.775 1.00 35.44 196 ARG B N 1
ATOM 4567 C CA . ARG B 1 196 ? 24.305 62.117 24.663 1.00 35.99 196 ARG B CA 1
ATOM 4568 C C . ARG B 1 196 ? 25.616 61.715 23.923 1.00 35.87 196 ARG B C 1
ATOM 4569 O O . ARG B 1 196 ? 26.687 62.241 24.227 1.00 35.16 196 ARG B O 1
ATOM 4577 N N . GLU B 1 197 ? 25.515 60.755 23.004 1.00 36.30 197 GLU B N 1
ATOM 4578 C CA . GLU B 1 197 ? 26.593 60.410 22.081 1.00 37.54 197 GLU B CA 1
ATOM 4579 C C . GLU B 1 197 ? 27.014 61.627 21.272 1.00 37.12 197 GLU B C 1
ATOM 4580 O O . GLU B 1 197 ? 28.166 62.024 21.311 1.00 36.71 197 GLU B O 1
ATOM 4586 N N . LYS B 1 198 ? 26.039 62.224 20.600 1.00 38.42 198 LYS B N 1
ATOM 4587 C CA . LYS B 1 198 ? 26.231 63.168 19.500 1.00 39.45 198 LYS B CA 1
ATOM 4588 C C . LYS B 1 198 ? 26.369 64.622 19.918 1.00 40.09 198 LYS B C 1
ATOM 4589 O O . LYS B 1 198 ? 27.300 65.279 19.519 1.00 40.31 198 LYS B O 1
ATOM 4595 N N . ILE B 1 199 ? 25.405 65.139 20.678 1.00 41.15 199 ILE B N 1
ATOM 4596 C CA . ILE B 1 199 ? 25.365 66.575 21.012 1.00 41.12 199 ILE B CA 1
ATOM 4597 C C . ILE B 1 199 ? 25.105 66.718 22.499 1.00 41.75 199 ILE B C 1
ATOM 4598 O O . ILE B 1 199 ? 24.048 67.160 22.897 1.00 42.09 199 ILE B O 1
ATOM 4603 N N . PRO B 1 200 ? 26.057 66.271 23.330 1.00 42.65 200 PRO B N 1
ATOM 4604 C CA . PRO B 1 200 ? 25.825 66.235 24.774 1.00 43.47 200 PRO B CA 1
ATOM 4605 C C . PRO B 1 200 ? 25.703 67.613 25.408 1.00 44.43 200 PRO B C 1
ATOM 4606 O O . PRO B 1 200 ? 24.930 67.778 26.346 1.00 44.20 200 PRO B O 1
ATOM 4610 N N . GLN B 1 201 ? 26.436 68.587 24.863 1.00 45.67 201 GLN B N 1
ATOM 4611 C CA . GLN B 1 201 ? 26.411 69.964 25.319 1.00 46.61 201 GLN B CA 1
ATOM 4612 C C . GLN B 1 201 ? 25.051 70.612 25.189 1.00 46.68 201 GLN B C 1
ATOM 4613 O O . GLN B 1 201 ? 24.840 71.705 25.724 1.00 47.77 201 GLN B O 1
ATOM 4619 N N . VAL B 1 202 ? 24.125 69.984 24.469 1.00 46.04 202 VAL B N 1
ATOM 4620 C CA . VAL B 1 202 ? 22.778 70.467 24.487 1.00 45.34 202 VAL B CA 1
ATOM 4621 C C . VAL B 1 202 ? 21.907 69.581 25.379 1.00 45.24 202 VAL B C 1
ATOM 4622 O O . VAL B 1 202 ? 21.087 70.087 26.139 1.00 44.59 202 VAL B O 1
ATOM 4626 N N . GLU B 1 203 ? 22.073 68.261 25.270 1.00 44.77 203 GLU B N 1
ATOM 4627 C CA . GLU B 1 203 ? 21.130 67.333 25.871 1.00 44.58 203 GLU B CA 1
ATOM 4628 C C . GLU B 1 203 ? 21.088 67.540 27.398 1.00 44.38 203 GLU B C 1
ATOM 4629 O O . GLU B 1 203 ? 20.023 67.474 28.042 1.00 44.52 203 GLU B O 1
ATOM 4635 N N . SER B 1 204 ? 22.257 67.758 27.983 1.00 43.12 204 SER B N 1
ATOM 4636 C CA . SER B 1 204 ? 22.317 67.882 29.421 1.00 42.76 204 SER B CA 1
ATOM 4637 C C . SER B 1 204 ? 21.767 69.242 29.929 1.00 42.16 204 SER B C 1
ATOM 4638 O O . SER B 1 204 ? 21.837 69.519 31.115 1.00 41.70 204 SER B O 1
ATOM 4641 N N . GLN B 1 205 ? 21.186 70.031 29.018 1.00 41.20 205 GLN B N 1
ATOM 4642 C CA . GLN B 1 205 ? 20.796 71.416 29.229 1.00 40.98 205 GLN B CA 1
ATOM 4643 C C . GLN B 1 205 ? 19.329 71.676 28.685 1.00 39.66 205 GLN B C 1
ATOM 4644 O O . GLN B 1 205 ? 18.853 72.797 28.398 1.00 39.33 205 GLN B O 1
ATOM 4650 N N . ILE B 1 206 ? 18.619 70.603 28.483 1.00 38.67 206 ILE B N 1
ATOM 4651 C CA . ILE B 1 206 ? 17.252 70.717 28.106 1.00 38.10 206 ILE B CA 1
ATOM 4652 C C . ILE B 1 206 ? 16.427 71.162 29.324 1.00 36.50 206 ILE B C 1
ATOM 4653 O O . ILE B 1 206 ? 16.622 70.664 30.403 1.00 36.68 206 ILE B O 1
ATOM 4658 N N . GLY B 1 207 ? 15.532 72.124 29.137 1.00 34.97 207 GLY B N 1
ATOM 4659 C CA . GLY B 1 207 ? 14.691 72.631 30.230 1.00 34.46 207 GLY B CA 1
ATOM 4660 C C . GLY B 1 207 ? 13.608 71.678 30.790 1.00 32.61 207 GLY B C 1
ATOM 4661 O O . GLY B 1 207 ? 13.437 71.598 31.974 1.00 28.23 207 GLY B O 1
ATOM 4662 N N . PHE B 1 208 ? 12.838 71.027 29.917 1.00 33.13 208 PHE B N 1
ATOM 4663 C CA . PHE B 1 208 ? 11.886 70.017 30.372 1.00 33.82 208 PHE B CA 1
ATOM 4664 C C . PHE B 1 208 ? 11.908 68.927 29.350 1.00 33.45 208 PHE B C 1
ATOM 4665 O O . PHE B 1 208 ? 11.916 69.194 28.144 1.00 32.90 208 PHE B O 1
ATOM 4673 N N . LYS B 1 209 ? 11.968 67.689 29.842 1.00 33.97 209 LYS B N 1
ATOM 4674 C CA . LYS B 1 209 ? 11.783 66.473 29.002 1.00 34.10 209 LYS B CA 1
ATOM 4675 C C . LYS B 1 209 ? 10.501 65.745 29.428 1.00 33.47 209 LYS B C 1
ATOM 4676 O O . LYS B 1 209 ? 10.378 65.261 30.554 1.00 31.21 209 LYS B O 1
ATOM 4682 N N . LEU B 1 210 ? 9.561 65.654 28.504 1.00 33.77 210 LEU B N 1
ATOM 4683 C CA . LEU B 1 210 ? 8.226 65.139 28.802 1.00 34.19 210 LEU B CA 1
ATOM 4684 C C . LEU B 1 210 ? 7.942 63.824 28.042 1.00 34.35 210 LEU B C 1
ATOM 4685 O O . LEU B 1 210 ? 7.924 63.825 26.839 1.00 35.48 210 LEU B O 1
ATOM 4690 N N . HIS B 1 211 ? 7.760 62.717 28.754 1.00 34.07 211 HIS B N 1
ATOM 4691 C CA . HIS B 1 211 ? 7.334 61.484 28.166 1.00 34.41 211 HIS B CA 1
ATOM 4692 C C . HIS B 1 211 ? 5.807 61.425 28.052 1.00 34.57 211 HIS B C 1
ATOM 4693 O O . HIS B 1 211 ? 5.111 61.692 28.994 1.00 35.09 211 HIS B O 1
ATOM 4700 N N . LEU B 1 212 ? 5.270 61.092 26.898 1.00 33.83 212 LEU B N 1
ATOM 4701 C CA . LEU B 1 212 ? 3.818 61.000 26.803 1.00 33.90 212 LEU B CA 1
ATOM 4702 C C . LEU B 1 212 ? 3.414 59.500 26.819 1.00 33.71 212 LEU B C 1
ATOM 4703 O O . LEU B 1 212 ? 4.014 58.723 26.082 1.00 34.78 212 LEU B O 1
ATOM 4708 N N . PRO B 1 213 ? 2.468 59.078 27.701 1.00 33.05 213 PRO B N 1
ATOM 4709 C CA . PRO B 1 213 ? 1.987 57.676 27.581 1.00 33.40 213 PRO B CA 1
ATOM 4710 C C . PRO B 1 213 ? 0.992 57.510 26.457 1.00 32.97 213 PRO B C 1
ATOM 4711 O O . PRO B 1 213 ? 0.370 58.451 26.064 1.00 32.26 213 PRO B O 1
ATOM 4715 N N . ALA B 1 214 ? 0.831 56.300 25.958 1.00 33.48 214 ALA B N 1
ATOM 4716 C CA . ALA B 1 214 ? -0.244 56.028 24.988 1.00 33.46 214 ALA B CA 1
ATOM 4717 C C . ALA B 1 214 ? -1.593 56.274 25.649 1.00 32.76 214 ALA B C 1
ATOM 4718 O O . ALA B 1 214 ? -1.701 56.241 26.873 1.00 31.74 214 ALA B O 1
ATOM 4720 N N . TYR B 1 215 ? -2.601 56.509 24.817 1.00 33.53 215 TYR B N 1
ATOM 4721 C CA . TYR B 1 215 ? -3.936 56.920 25.244 1.00 34.10 215 TYR B CA 1
ATOM 4722 C C . TYR B 1 215 ? -4.783 55.757 25.738 1.00 34.43 215 TYR B C 1
ATOM 4723 O O . TYR B 1 215 ? -4.748 54.693 25.153 1.00 34.34 215 TYR B O 1
ATOM 4732 N N . LYS B 1 216 ? -5.492 55.978 26.863 1.00 35.56 216 LYS B N 1
ATOM 4733 C CA . LYS B 1 216 ? -6.479 55.020 27.415 1.00 35.85 216 LYS B CA 1
ATOM 4734 C C . LYS B 1 216 ? -7.816 55.217 26.708 1.00 36.22 216 LYS B C 1
ATOM 4735 O O . LYS B 1 216 ? -8.013 56.246 26.052 1.00 36.20 216 LYS B O 1
ATOM 4741 N N . SER B 1 217 ? -8.743 54.266 26.900 1.00 36.51 217 SER B N 1
ATOM 4742 C CA . SER B 1 217 ? -10.030 54.314 26.253 1.00 37.64 217 SER B CA 1
ATOM 4743 C C . SER B 1 217 ? -10.795 55.588 26.543 1.00 37.58 217 SER B C 1
ATOM 4744 O O . SER B 1 217 ? -11.350 56.193 25.639 1.00 37.17 217 SER B O 1
ATOM 4747 N N . ARG B 1 218 ? -10.783 56.037 27.789 1.00 38.76 218 ARG B N 1
ATOM 4748 C CA . ARG B 1 218 ? -11.560 57.226 28.147 1.00 40.21 218 ARG B CA 1
ATOM 4749 C C . ARG B 1 218 ? -11.007 58.436 27.408 1.00 39.57 218 ARG B C 1
ATOM 4750 O O . ARG B 1 218 ? -11.767 59.307 26.986 1.00 40.82 218 ARG B O 1
ATOM 4758 N N . GLU B 1 219 ? -9.679 58.493 27.275 1.00 37.84 219 GLU B N 1
ATOM 4759 C CA . GLU B 1 219 ? -9.038 59.566 26.579 1.00 37.03 219 GLU B CA 1
ATOM 4760 C C . GLU B 1 219 ? -9.359 59.552 25.062 1.00 36.67 219 GLU B C 1
ATOM 4761 O O . GLU B 1 219 ? -9.592 60.587 24.464 1.00 35.79 219 GLU B O 1
ATOM 4767 N N . LEU B 1 220 ? -9.311 58.377 24.460 1.00 36.15 220 LEU B N 1
ATOM 4768 C CA . LEU B 1 220 ? -9.707 58.196 23.075 1.00 36.60 220 LEU B CA 1
ATOM 4769 C C . LEU B 1 220 ? -11.189 58.548 22.879 1.00 36.21 220 LEU B C 1
ATOM 4770 O O . LEU B 1 220 ? -11.530 59.240 21.946 1.00 35.74 220 LEU B O 1
ATOM 4775 N N . TYR B 1 221 ? -12.050 58.098 23.788 1.00 36.48 221 TYR B N 1
ATOM 4776 C CA . TYR B 1 221 ? -13.444 58.556 23.801 1.00 36.57 221 TYR B CA 1
ATOM 4777 C C . TYR B 1 221 ? -13.485 60.054 23.748 1.00 36.70 221 TYR B C 1
ATOM 4778 O O . TYR B 1 221 ? -14.165 60.609 22.923 1.00 37.64 221 TYR B O 1
ATOM 4787 N N . THR B 1 222 ? -12.782 60.714 24.649 1.00 37.35 222 THR B N 1
ATOM 4788 C CA . THR B 1 222 ? -12.778 62.182 24.649 1.00 37.70 222 THR B CA 1
ATOM 4789 C C . THR B 1 222 ? -12.372 62.804 23.309 1.00 37.88 222 THR B C 1
ATOM 4790 O O . THR B 1 222 ? -13.005 63.755 22.832 1.00 38.51 222 THR B O 1
ATOM 4794 N N . ILE B 1 223 ? -11.339 62.233 22.696 1.00 37.99 223 ILE B N 1
ATOM 4795 C CA . ILE B 1 223 ? -10.798 62.697 21.385 1.00 37.49 223 ILE B CA 1
ATOM 4796 C C . ILE B 1 223 ? -11.763 62.447 20.227 1.00 36.82 223 ILE B C 1
ATOM 4797 O O . ILE B 1 223 ? -12.089 63.371 19.460 1.00 36.91 223 ILE B O 1
ATOM 4802 N N . LEU B 1 224 ? -12.289 61.232 20.144 1.00 36.09 224 LEU B N 1
ATOM 4803 C CA . LEU B 1 224 ? -13.334 60.952 19.170 1.00 36.00 224 LEU B CA 1
ATOM 4804 C C . LEU B 1 224 ? -14.581 61.826 19.332 1.00 34.82 224 LEU B C 1
ATOM 4805 O O . LEU B 1 224 ? -15.125 62.299 18.328 1.00 33.06 224 LEU B O 1
ATOM 4810 N N . GLU B 1 225 ? -15.041 62.007 20.579 1.00 34.31 225 GLU B N 1
ATOM 4811 C CA . GLU B 1 225 ? -16.263 62.791 20.867 1.00 34.47 225 GLU B CA 1
ATOM 4812 C C . GLU B 1 225 ? -16.107 64.256 20.381 1.00 34.30 225 GLU B C 1
ATOM 4813 O O . GLU B 1 225 ? -17.074 64.886 19.958 1.00 34.35 225 GLU B O 1
ATOM 4819 N N . GLN B 1 226 ? -14.889 64.796 20.485 1.00 34.10 226 GLN B N 1
ATOM 4820 C CA . GLN B 1 226 ? -14.627 66.146 20.048 1.00 34.23 226 GLN B CA 1
ATOM 4821 C C . GLN B 1 226 ? -14.597 66.236 18.512 1.00 34.00 226 GLN B C 1
ATOM 4822 O O . GLN B 1 226 ? -15.118 67.167 17.941 1.00 34.07 226 GLN B O 1
ATOM 4828 N N . ARG B 1 227 ? -13.985 65.266 17.862 1.00 34.85 227 ARG B N 1
ATOM 4829 C CA . ARG B 1 227 ? -14.061 65.166 16.405 1.00 36.32 227 ARG B CA 1
ATOM 4830 C C . ARG B 1 227 ? -15.480 64.970 15.906 1.00 36.69 227 ARG B C 1
ATOM 4831 O O . ARG B 1 227 ? -15.817 65.473 14.847 1.00 37.93 227 ARG B O 1
ATOM 4839 N N . ALA B 1 228 ? -16.312 64.269 16.669 1.00 36.98 228 ALA B N 1
ATOM 4840 C CA . ALA B 1 228 ? -17.699 64.082 16.304 1.00 37.44 228 ALA B CA 1
ATOM 4841 C C . ALA B 1 228 ? -18.465 65.404 16.379 1.00 37.53 228 ALA B C 1
ATOM 4842 O O . ALA B 1 228 ? -19.145 65.775 15.414 1.00 37.22 228 ALA B O 1
ATOM 4844 N N . GLU B 1 229 ? -18.332 66.117 17.502 1.00 37.86 229 GLU B N 1
ATOM 4845 C CA . GLU B 1 229 ? -18.983 67.427 17.695 1.00 38.16 229 GLU B CA 1
ATOM 4846 C C . GLU B 1 229 ? -18.633 68.426 16.605 1.00 38.07 229 GLU B C 1
ATOM 4847 O O . GLU B 1 229 ? -19.522 69.089 16.033 1.00 38.05 229 GLU B O 1
ATOM 4853 N N . LEU B 1 230 ? -17.330 68.528 16.329 1.00 37.86 230 LEU B N 1
ATOM 4854 C CA . LEU B 1 230 ? -16.777 69.470 15.335 1.00 37.38 230 LEU B CA 1
ATOM 4855 C C . LEU B 1 230 ? -16.940 69.061 13.879 1.00 37.02 230 LEU B C 1
ATOM 4856 O O . LEU B 1 230 ? -17.080 69.906 13.024 1.00 37.27 230 LEU B O 1
ATOM 4861 N N . GLY B 1 231 ? -16.897 67.775 13.579 1.00 38.04 231 GLY B N 1
ATOM 4862 C CA . GLY B 1 231 ? -16.866 67.310 12.169 1.00 38.34 231 GLY B CA 1
ATOM 4863 C C . GLY B 1 231 ? -18.087 66.576 11.625 1.00 38.85 231 GLY B C 1
ATOM 4864 O O . GLY B 1 231 ? -18.152 66.331 10.416 1.00 38.74 231 GLY B O 1
ATOM 4865 N N . LEU B 1 232 ? -19.044 66.223 12.497 1.00 39.08 232 LEU B N 1
ATOM 4866 C CA . LEU B 1 232 ? -20.267 65.518 12.091 1.00 39.30 232 LEU B CA 1
ATOM 4867 C C . LEU B 1 232 ? -21.541 66.204 12.579 1.00 40.06 232 LEU B C 1
ATOM 4868 O O . LEU B 1 232 ? -21.511 66.937 13.548 1.00 40.44 232 LEU B O 1
ATOM 4873 N N . ARG B 1 233 ? -22.665 65.934 11.918 1.00 40.84 233 ARG B N 1
ATOM 4874 C CA . ARG B 1 233 ? -23.973 66.410 12.386 1.00 41.82 233 ARG B CA 1
ATOM 4875 C C . ARG B 1 233 ? -24.508 65.737 13.673 1.00 41.74 233 ARG B C 1
ATOM 4876 O O . ARG B 1 233 ? -24.350 64.539 13.889 1.00 42.38 233 ARG B O 1
ATOM 4884 N N . ASP B 1 234 ? -25.197 66.512 14.499 1.00 41.85 234 ASP B N 1
ATOM 4885 C CA . ASP B 1 234 ? -25.630 66.061 15.842 1.00 42.06 234 ASP B CA 1
ATOM 4886 C C . ASP B 1 234 ? -26.329 64.696 15.902 1.00 42.45 234 ASP B C 1
ATOM 4887 O O . ASP B 1 234 ? -26.097 63.884 16.809 1.00 42.91 234 ASP B O 1
ATOM 4892 N N . THR B 1 235 ? -27.150 64.420 14.911 1.00 42.63 235 THR B N 1
ATOM 4893 C CA . THR B 1 235 ? -27.963 63.219 14.942 1.00 42.47 235 THR B CA 1
ATOM 4894 C C . THR B 1 235 ? -27.324 62.021 14.249 1.00 42.24 235 THR B C 1
ATOM 4895 O O . THR B 1 235 ? -28.000 61.053 13.971 1.00 42.85 235 THR B O 1
ATOM 4899 N N . VAL B 1 236 ? -26.030 62.083 13.981 1.00 41.62 236 VAL B N 1
ATOM 4900 C CA . VAL B 1 236 ? -25.374 61.068 13.168 1.00 41.26 236 VAL B CA 1
ATOM 4901 C C . VAL B 1 236 ? -24.604 60.071 14.010 1.00 40.82 236 VAL B C 1
ATOM 4902 O O . VAL B 1 236 ? -24.281 58.975 13.570 1.00 41.07 236 VAL B O 1
ATOM 4906 N N . TRP B 1 237 ? -24.266 60.476 15.220 1.00 39.75 237 TRP B N 1
ATOM 4907 C CA . TRP B 1 237 ? -23.526 59.614 16.104 1.00 38.96 237 TRP B CA 1
ATOM 4908 C C . TRP B 1 237 ? -24.195 59.648 17.467 1.00 38.52 237 TRP B C 1
ATOM 4909 O O . TRP B 1 237 ? -24.924 60.584 17.821 1.00 38.69 237 TRP B O 1
ATOM 4920 N N . GLU B 1 238 ? -23.914 58.600 18.211 1.00 38.56 238 GLU B N 1
ATOM 4921 C CA . GLU B 1 238 ? -24.298 58.444 19.582 1.00 38.61 238 GLU B CA 1
ATOM 4922 C C . GLU B 1 238 ? -23.004 58.009 20.278 1.00 37.94 238 GLU B C 1
ATOM 4923 O O . GLU B 1 238 ? -22.100 57.516 19.639 1.00 36.75 238 GLU B O 1
ATOM 4929 N N . PRO B 1 239 ? -22.919 58.198 21.592 1.00 38.21 239 PRO B N 1
ATOM 4930 C CA . PRO B 1 239 ? -21.746 57.767 22.365 1.00 37.77 239 PRO B CA 1
ATOM 4931 C C . PRO B 1 239 ? -21.420 56.272 22.182 1.00 37.96 239 PRO B C 1
ATOM 4932 O O . PRO B 1 239 ? -20.237 55.867 22.228 1.00 37.63 239 PRO B O 1
ATOM 4936 N N . ARG B 1 240 ? -22.465 55.455 21.978 1.00 37.59 240 ARG B N 1
ATOM 4937 C CA . ARG B 1 240 ? -22.280 54.020 21.840 1.00 37.53 240 ARG B CA 1
ATOM 4938 C C . ARG B 1 240 ? -21.438 53.712 20.622 1.00 36.82 240 ARG B C 1
ATOM 4939 O O . ARG B 1 240 ? -20.634 52.810 20.641 1.00 35.69 240 ARG B O 1
ATOM 4947 N N . HIS B 1 241 ? -21.638 54.443 19.547 1.00 36.91 241 HIS B N 1
ATOM 4948 C CA . HIS B 1 241 ? -20.851 54.179 18.383 1.00 37.79 241 HIS B CA 1
ATOM 4949 C C . HIS B 1 241 ? -19.361 54.456 18.692 1.00 39.04 241 HIS B C 1
ATOM 4950 O O . HIS B 1 241 ? -18.490 53.673 18.282 1.00 38.81 241 HIS B O 1
ATOM 4957 N N . LEU B 1 242 ? -19.052 55.555 19.404 1.00 39.25 242 LEU B N 1
ATOM 4958 C CA . LEU B 1 242 ? -17.623 55.909 19.575 1.00 40.20 242 LEU B CA 1
ATOM 4959 C C . LEU B 1 242 ? -16.935 54.933 20.515 1.00 40.91 242 LEU B C 1
ATOM 4960 O O . LEU B 1 242 ? -15.748 54.611 20.293 1.00 41.33 242 LEU B O 1
ATOM 4965 N N . GLU B 1 243 ? -17.660 54.506 21.565 1.00 41.04 243 GLU B N 1
ATOM 4966 C CA . GLU B 1 243 ? -17.122 53.568 22.565 1.00 42.23 243 GLU B CA 1
ATOM 4967 C C . GLU B 1 243 ? -16.571 52.295 21.946 1.00 40.82 243 GLU B C 1
ATOM 4968 O O . GLU B 1 243 ? -15.647 51.708 22.492 1.00 40.64 243 GLU B O 1
ATOM 4974 N N . LEU B 1 244 ? -17.202 51.851 20.862 1.00 40.01 244 LEU B N 1
ATOM 4975 C CA . LEU B 1 244 ? -16.746 50.694 20.075 1.00 40.15 244 LEU B CA 1
ATOM 4976 C C . LEU B 1 244 ? -15.307 50.832 19.553 1.00 39.67 244 LEU B C 1
ATOM 4977 O O . LEU B 1 244 ? -14.594 49.854 19.415 1.00 41.00 244 LEU B O 1
ATOM 4982 N N . ILE B 1 245 ? -14.901 52.038 19.234 1.00 39.11 245 ILE B N 1
ATOM 4983 C CA . ILE B 1 245 ? -13.548 52.294 18.757 1.00 39.38 245 ILE B CA 1
ATOM 4984 C C . ILE B 1 245 ? -12.577 52.406 19.950 1.00 38.36 245 ILE B C 1
ATOM 4985 O O . ILE B 1 245 ? -11.503 51.832 19.960 1.00 38.21 245 ILE B O 1
ATOM 4990 N N . SER B 1 246 ? -12.987 53.151 20.957 1.00 37.79 246 SER B N 1
ATOM 4991 C CA . SER B 1 246 ? -12.093 53.481 22.052 1.00 37.86 246 SER B CA 1
ATOM 4992 C C . SER B 1 246 ? -11.839 52.273 22.961 1.00 37.16 246 SER B C 1
ATOM 4993 O O . SER B 1 246 ? -10.751 52.179 23.559 1.00 35.75 246 SER B O 1
ATOM 4996 N N . ASP B 1 247 ? -12.853 51.401 23.097 1.00 36.28 247 ASP B N 1
ATOM 4997 C CA . ASP B 1 247 ? -12.749 50.164 23.895 1.00 37.15 247 ASP B CA 1
ATOM 4998 C C . ASP B 1 247 ? -11.795 49.149 23.299 1.00 37.80 247 ASP B C 1
ATOM 4999 O O . ASP B 1 247 ? -11.324 48.254 23.994 1.00 39.00 247 ASP B O 1
ATOM 5004 N N . VAL B 1 248 ? -11.576 49.264 21.983 1.00 38.35 248 VAL B N 1
ATOM 5005 C CA . VAL B 1 248 ? -10.672 48.405 21.231 1.00 37.63 248 VAL B CA 1
ATOM 5006 C C . VAL B 1 248 ? -9.281 49.023 21.184 1.00 37.68 248 VAL B C 1
ATOM 5007 O O . VAL B 1 248 ? -8.304 48.323 21.391 1.00 37.41 248 VAL B O 1
ATOM 5011 N N . TYR B 1 249 ? -9.191 50.331 20.898 1.00 37.24 249 TYR B N 1
ATOM 5012 C CA . TYR B 1 249 ? -7.874 50.978 20.769 1.00 36.72 249 TYR B CA 1
ATOM 5013 C C . TYR B 1 249 ? -7.135 51.455 22.055 1.00 36.20 249 TYR B C 1
ATOM 5014 O O . TYR B 1 249 ? -5.914 51.648 22.028 1.00 36.13 249 TYR B O 1
ATOM 5023 N N . GLY B 1 250 ? -7.867 51.580 23.147 1.00 35.64 250 GLY B N 1
ATOM 5024 C CA . GLY B 1 250 ? -7.355 52.078 24.401 1.00 35.43 250 GLY B CA 1
ATOM 5025 C C . GLY B 1 250 ? -6.360 51.109 24.931 1.00 35.15 250 GLY B C 1
ATOM 5026 O O . GLY B 1 250 ? -6.510 49.918 24.774 1.00 34.46 250 GLY B O 1
ATOM 5027 N N . GLU B 1 251 ? -5.312 51.645 25.552 1.00 36.42 251 GLU B N 1
ATOM 5028 C CA . GLU B 1 251 ? -4.147 50.863 25.848 1.00 36.35 251 GLU B CA 1
ATOM 5029 C C . GLU B 1 251 ? -4.452 50.053 27.114 1.00 36.32 251 GLU B C 1
ATOM 5030 O O . GLU B 1 251 ? -3.917 48.964 27.337 1.00 35.81 251 GLU B O 1
ATOM 5036 N N . ASP B 1 252 ? -5.381 50.574 27.901 1.00 35.66 252 ASP B N 1
ATOM 5037 C CA . ASP B 1 252 ? -5.941 49.831 29.028 1.00 34.88 252 ASP B CA 1
ATOM 5038 C C . ASP B 1 252 ? -6.859 48.688 28.640 1.00 33.56 252 ASP B C 1
ATOM 5039 O O . ASP B 1 252 ? -7.213 47.909 29.478 1.00 34.61 252 ASP B O 1
ATOM 5044 N N . LYS B 1 253 ? -7.190 48.531 27.380 1.00 33.69 253 LYS B N 1
ATOM 5045 C CA . LYS B 1 253 ? -8.023 47.412 26.897 1.00 33.69 253 LYS B CA 1
ATOM 5046 C C . LYS B 1 253 ? -7.257 46.519 25.953 1.00 33.87 253 LYS B C 1
ATOM 5047 O O . LYS B 1 253 ? -7.882 45.799 25.117 1.00 34.49 253 LYS B O 1
ATOM 5053 N N . GLY B 1 254 ? -5.924 46.590 26.027 1.00 33.66 254 GLY B N 1
ATOM 5054 C CA . GLY B 1 254 ? -5.060 45.747 25.231 1.00 33.60 254 GLY B CA 1
ATOM 5055 C C . GLY B 1 254 ? -4.707 46.333 23.868 1.00 33.85 254 GLY B C 1
ATOM 5056 O O . GLY B 1 254 ? -4.086 45.660 23.041 1.00 33.31 254 GLY B O 1
ATOM 5057 N N . GLY B 1 255 ? -5.082 47.594 23.656 1.00 34.27 255 GLY B N 1
ATOM 5058 C CA . GLY B 1 255 ? -4.845 48.306 22.405 1.00 34.20 255 GLY B CA 1
ATOM 5059 C C . GLY B 1 255 ? -3.570 49.141 22.422 1.00 34.50 255 GLY B C 1
ATOM 5060 O O . GLY B 1 255 ? -2.871 49.220 23.453 1.00 34.84 255 GLY B O 1
ATOM 5061 N N . ASP B 1 256 ? -3.276 49.671 21.234 1.00 34.55 256 ASP B N 1
ATOM 5062 C CA . ASP B 1 256 ? -2.264 50.692 20.847 1.00 35.40 256 ASP B CA 1
ATOM 5063 C C . ASP B 1 256 ? -2.231 52.019 21.574 1.00 34.65 256 ASP B C 1
ATOM 5064 O O . ASP B 1 256 ? -1.226 52.741 21.556 1.00 34.75 256 ASP B O 1
ATOM 5069 N N . GLY B 1 257 ? -3.400 52.456 21.975 1.00 33.62 257 GLY B N 1
ATOM 5070 C CA . GLY B 1 257 ? -3.516 53.801 22.449 1.00 34.59 257 GLY B CA 1
ATOM 5071 C C . GLY B 1 257 ? -3.240 54.855 21.384 1.00 34.71 257 GLY B C 1
ATOM 5072 O O . GLY B 1 257 ? -2.945 55.974 21.712 1.00 34.64 257 GLY B O 1
ATOM 5073 N N . SER B 1 258 ? -3.410 54.524 20.108 1.00 35.03 258 SER B N 1
ATOM 5074 C CA . SER B 1 258 ? -3.281 55.485 19.026 1.00 35.03 258 SER B CA 1
ATOM 5075 C C . SER B 1 258 ? -4.567 56.254 18.746 1.00 35.52 258 SER B C 1
ATOM 5076 O O . SER B 1 258 ? -5.539 55.669 18.329 1.00 37.50 258 SER B O 1
ATOM 5079 N N . ALA B 1 259 ? -4.568 57.567 18.990 1.00 35.09 259 ALA B N 1
ATOM 5080 C CA . ALA B 1 259 ? -5.613 58.450 18.486 1.00 35.50 259 ALA B CA 1
ATOM 5081 C C . ALA B 1 259 ? -5.789 58.504 16.941 1.00 35.62 259 ALA B C 1
ATOM 5082 O O . ALA B 1 259 ? -6.905 58.767 16.438 1.00 34.42 259 ALA B O 1
ATOM 5084 N N . ARG B 1 260 ? -4.673 58.430 16.217 1.00 35.79 260 ARG B N 1
ATOM 5085 C CA . ARG B 1 260 ? -4.728 58.473 14.808 1.00 36.52 260 ARG B CA 1
ATOM 5086 C C . ARG B 1 260 ? -5.602 57.262 14.354 1.00 37.60 260 ARG B C 1
ATOM 5087 O O . ARG B 1 260 ? -6.589 57.432 13.594 1.00 35.72 260 ARG B O 1
ATOM 5095 N N . ARG B 1 261 ? -5.263 56.066 14.876 1.00 37.96 261 ARG B N 1
ATOM 5096 C CA . ARG B 1 261 ? -5.994 54.860 14.520 1.00 38.42 261 ARG B CA 1
ATOM 5097 C C . ARG B 1 261 ? -7.430 54.981 14.842 1.00 37.09 261 ARG B C 1
ATOM 5098 O O . ARG B 1 261 ? -8.238 54.631 14.030 1.00 38.28 261 ARG B O 1
ATOM 5106 N N . ALA B 1 262 ? -7.745 55.461 16.021 1.00 36.31 262 ALA B N 1
ATOM 5107 C CA . ALA B 1 262 ? -9.132 55.687 16.405 1.00 36.19 262 ALA B CA 1
ATOM 5108 C C . ALA B 1 262 ? -9.899 56.623 15.473 1.00 35.60 262 ALA B C 1
ATOM 5109 O O . ALA B 1 262 ? -11.093 56.374 15.147 1.00 34.92 262 ALA B O 1
ATOM 5111 N N . ILE B 1 263 ? -9.232 57.705 15.078 1.00 35.03 263 ILE B N 1
ATOM 5112 C CA . ILE B 1 263 ? -9.868 58.754 14.268 1.00 35.19 263 ILE B CA 1
ATOM 5113 C C . ILE B 1 263 ? -10.056 58.279 12.839 1.00 34.52 263 ILE B C 1
ATOM 5114 O O . ILE B 1 263 ? -11.061 58.584 12.244 1.00 35.69 263 ILE B O 1
ATOM 5119 N N . VAL B 1 264 ? -9.070 57.578 12.291 1.00 34.30 264 VAL B N 1
ATOM 5120 C CA . VAL B 1 264 ? -9.188 56.928 10.998 1.00 34.64 264 VAL B CA 1
ATOM 5121 C C . VAL B 1 264 ? -10.382 55.902 10.976 1.00 34.77 264 VAL B C 1
ATOM 5122 O O . VAL B 1 264 ? -11.241 55.940 10.075 1.00 35.44 264 VAL B O 1
ATOM 5126 N N . ALA B 1 265 ? -10.475 55.060 11.986 1.00 34.04 265 ALA B N 1
ATOM 5127 C CA . ALA B 1 265 ? -11.645 54.197 12.121 1.00 35.06 265 ALA B CA 1
ATOM 5128 C C . ALA B 1 265 ? -12.974 54.958 12.051 1.00 35.46 265 ALA B C 1
ATOM 5129 O O . ALA B 1 265 ? -13.892 54.542 11.343 1.00 35.07 265 ALA B O 1
ATOM 5131 N N . LEU B 1 266 ? -13.090 56.056 12.790 1.00 36.80 266 LEU B N 1
ATOM 5132 C CA . LEU B 1 266 ? -14.375 56.769 12.895 1.00 36.62 266 LEU B CA 1
ATOM 5133 C C . LEU B 1 266 ? -14.730 57.388 11.541 1.00 36.85 266 LEU B C 1
ATOM 5134 O O . LEU B 1 266 ? -15.896 57.328 11.084 1.00 36.11 266 LEU B O 1
ATOM 5139 N N . LYS B 1 267 ? -13.696 57.952 10.906 1.00 37.11 267 LYS B N 1
ATOM 5140 C CA . LYS B 1 267 ? -13.782 58.453 9.557 1.00 36.99 267 LYS B CA 1
ATOM 5141 C C . LYS B 1 267 ? -14.286 57.361 8.637 1.00 37.19 267 LYS B C 1
ATOM 5142 O O . LYS B 1 267 ? -15.260 57.561 7.895 1.00 36.26 267 LYS B O 1
ATOM 5148 N N . MET B 1 268 ? -13.621 56.206 8.645 1.00 38.30 268 MET B N 1
ATOM 5149 C CA . MET B 1 268 ? -13.999 55.149 7.671 1.00 39.23 268 MET B CA 1
ATOM 5150 C C . MET B 1 268 ? -15.474 54.752 7.875 1.00 39.19 268 MET B C 1
ATOM 5151 O O . MET B 1 268 ? -16.234 54.597 6.906 1.00 39.74 268 MET B O 1
ATOM 5156 N N . ALA B 1 269 ? -15.875 54.627 9.135 1.00 38.96 269 ALA B N 1
ATOM 5157 C CA . ALA B 1 269 ? -17.208 54.225 9.467 1.00 39.98 269 ALA B CA 1
ATOM 5158 C C . ALA B 1 269 ? -18.196 55.207 8.846 1.00 40.75 269 ALA B C 1
ATOM 5159 O O . ALA B 1 269 ? -19.214 54.812 8.249 1.00 39.64 269 ALA B O 1
ATOM 5161 N N . CYS B 1 270 ? -17.873 56.488 8.991 1.00 41.41 270 CYS B N 1
ATOM 5162 C CA . CYS B 1 270 ? -18.699 57.570 8.455 1.00 42.30 270 CYS B CA 1
ATOM 5163 C C . CYS B 1 270 ? -18.764 57.586 6.935 1.00 42.76 270 CYS B C 1
ATOM 5164 O O . CYS B 1 270 ? -19.795 57.906 6.386 1.00 42.69 270 CYS B O 1
ATOM 5167 N N . GLU B 1 271 ? -17.670 57.247 6.263 1.00 43.96 271 GLU B N 1
ATOM 5168 C CA . GLU B 1 271 ? -17.698 57.121 4.817 1.00 45.52 271 GLU B CA 1
ATOM 5169 C C . GLU B 1 271 ? -18.045 55.712 4.270 1.00 45.94 271 GLU B C 1
ATOM 5170 O O . GLU B 1 271 ? -18.075 55.511 3.052 1.00 46.81 27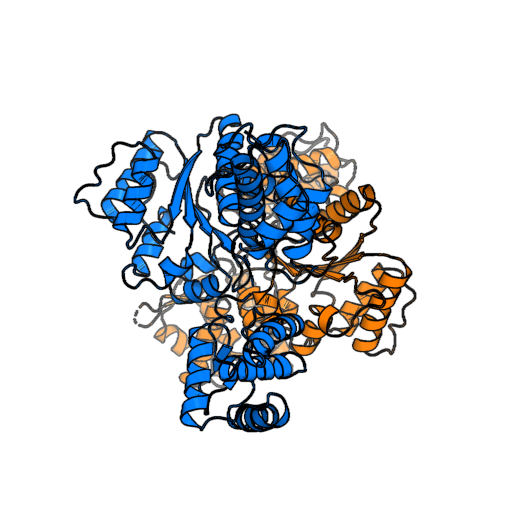1 GLU B O 1
ATOM 5176 N N . MET B 1 272 ? -18.334 54.739 5.142 1.00 46.63 272 MET B N 1
ATOM 5177 C CA . MET B 1 272 ? -19.023 53.512 4.707 1.00 46.58 272 MET B CA 1
ATOM 5178 C C . MET B 1 272 ? -20.511 53.847 4.735 1.00 46.97 272 MET B C 1
ATOM 5179 O O . MET B 1 272 ? -21.275 53.461 3.836 1.00 47.78 272 MET B O 1
ATOM 5184 N N . ALA B 1 273 ? -20.924 54.592 5.761 1.00 47.08 273 ALA B N 1
ATOM 5185 C CA . ALA B 1 273 ? -22.336 54.932 5.959 1.00 47.35 273 ALA B CA 1
ATOM 5186 C C . ALA B 1 273 ? -22.902 55.813 4.827 1.00 47.93 273 ALA B C 1
ATOM 5187 O O . ALA B 1 273 ? -23.916 55.464 4.188 1.00 47.95 273 ALA B O 1
ATOM 5189 N N . GLU B 1 274 ? -22.250 56.959 4.620 1.00 48.31 274 GLU B N 1
ATOM 5190 C CA . GLU B 1 274 ? -22.563 57.868 3.531 1.00 48.24 274 GLU B CA 1
ATOM 5191 C C . GLU B 1 274 ? -22.760 57.057 2.275 1.00 48.39 274 GLU B C 1
ATOM 5192 O O . GLU B 1 274 ? -23.817 57.145 1.656 1.00 48.93 274 GLU B O 1
ATOM 5198 N N . ALA B 1 275 ? -21.772 56.222 1.936 1.00 48.33 275 ALA B N 1
ATOM 5199 C CA . ALA B 1 275 ? -21.801 55.423 0.698 1.00 48.27 275 ALA B CA 1
ATOM 5200 C C . ALA B 1 275 ? -23.095 54.614 0.529 1.00 48.53 275 ALA B C 1
ATOM 5201 O O . ALA B 1 275 ? -23.461 54.255 -0.596 1.00 48.22 275 ALA B O 1
ATOM 5203 N N . MET B 1 276 ? -23.772 54.313 1.643 1.00 48.77 276 MET B N 1
ATOM 5204 C CA . MET B 1 276 ? -25.057 53.583 1.602 1.00 48.63 276 MET B CA 1
ATOM 5205 C C . MET B 1 276 ? -26.266 54.489 1.777 1.00 48.18 276 MET B C 1
ATOM 5206 O O . MET B 1 276 ? -27.356 54.002 2.077 1.00 48.24 276 MET B O 1
ATOM 5211 N N . GLY B 1 277 ? -26.080 55.797 1.586 1.00 47.59 277 GLY B N 1
ATOM 5212 C CA . GLY B 1 277 ? -27.159 56.765 1.773 1.00 47.04 277 GLY B CA 1
ATOM 5213 C C . GLY B 1 277 ? -27.841 56.553 3.113 1.00 46.57 277 GLY B C 1
ATOM 5214 O O . GLY B 1 277 ? -29.074 56.574 3.222 1.00 46.21 277 GLY B O 1
ATOM 5215 N N . ARG B 1 278 ? -27.019 56.344 4.135 1.00 46.12 278 ARG B N 1
ATOM 5216 C CA . ARG B 1 278 ? -27.507 56.045 5.457 1.00 45.54 278 ARG B CA 1
ATOM 5217 C C . ARG B 1 278 ? -27.539 57.389 6.179 1.00 44.85 278 ARG B C 1
ATOM 5218 O O . ARG B 1 278 ? -26.796 58.304 5.850 1.00 44.68 278 ARG B O 1
ATOM 5226 N N . ASP B 1 279 ? -28.455 57.497 7.130 1.00 44.51 279 ASP B N 1
ATOM 5227 C CA . ASP B 1 279 ? -28.772 58.740 7.860 1.00 43.92 279 ASP B CA 1
ATOM 5228 C C . ASP B 1 279 ? -27.808 59.086 9.009 1.00 43.37 279 ASP B C 1
ATOM 5229 O O . ASP B 1 279 ? -27.799 60.222 9.490 1.00 42.01 279 ASP B O 1
ATOM 5234 N N . SER B 1 280 ? -27.022 58.083 9.435 1.00 42.45 280 SER B N 1
ATOM 5235 C CA . SER B 1 280 ? -26.318 58.080 10.704 1.00 41.54 280 SER B CA 1
ATOM 5236 C C . SER B 1 280 ? -25.448 56.877 10.729 1.00 40.55 280 SER B C 1
ATOM 5237 O O . SER B 1 280 ? -25.660 55.972 9.955 1.00 41.10 280 SER B O 1
ATOM 5240 N N . LEU B 1 281 ? -24.495 56.833 11.642 1.00 39.32 281 LEU B N 1
ATOM 5241 C CA . LEU B 1 281 ? -23.719 55.615 11.858 1.00 38.72 281 LEU B CA 1
ATOM 5242 C C . LEU B 1 281 ? -24.595 54.425 12.323 1.00 37.83 281 LEU B C 1
ATOM 5243 O 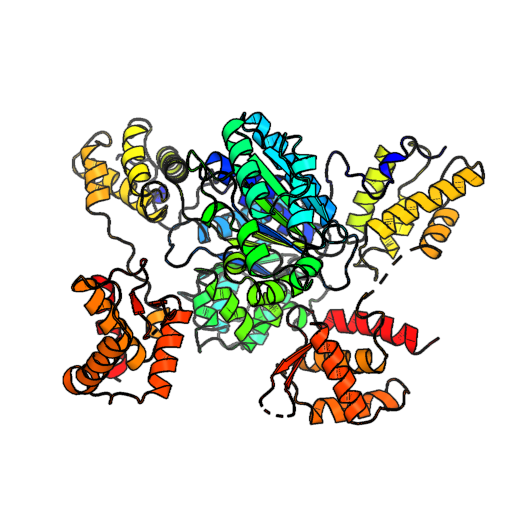O . LEU B 1 281 ? -25.734 54.581 12.818 1.00 37.42 281 LEU B O 1
ATOM 5248 N N . SER B 1 282 ? -24.073 53.230 12.085 1.00 36.70 282 SER B N 1
ATOM 5249 C CA . SER B 1 282 ? -24.558 52.039 12.746 1.00 36.27 282 SER B CA 1
ATOM 5250 C C . SER B 1 282 ? -23.384 51.450 13.536 1.00 35.60 282 SER B C 1
ATOM 5251 O O . SER B 1 282 ? -22.224 51.771 13.282 1.00 35.59 282 SER B O 1
ATOM 5254 N N . GLU B 1 283 ? -23.716 50.613 14.518 1.00 35.73 283 GLU B N 1
ATOM 5255 C CA . GLU B 1 283 ? -22.738 49.834 15.269 1.00 35.53 283 GLU B CA 1
ATOM 5256 C C . GLU B 1 283 ? -22.014 48.875 14.360 1.00 34.97 283 GLU B C 1
ATOM 5257 O O . GLU B 1 283 ? -20.793 48.688 14.488 1.00 35.53 283 GLU B O 1
ATOM 5263 N N . ASP B 1 284 ? -22.747 48.284 13.429 1.00 34.65 284 ASP B N 1
ATOM 5264 C CA . ASP B 1 284 ? -22.167 47.321 12.527 1.00 34.66 284 ASP B CA 1
ATOM 5265 C C . ASP B 1 284 ? -21.084 47.986 11.692 1.00 34.09 284 ASP B C 1
ATOM 5266 O O . ASP B 1 284 ? -20.034 47.390 11.481 1.00 33.41 284 ASP B O 1
ATOM 5271 N N . LEU B 1 285 ? -21.356 49.204 11.213 1.00 33.85 285 LEU B N 1
ATOM 5272 C CA . LEU B 1 285 ? -20.381 49.949 10.381 1.00 33.70 285 LEU B CA 1
ATOM 5273 C C . LEU B 1 285 ? -19.141 50.375 11.143 1.00 33.51 285 LEU B C 1
ATOM 5274 O O . LEU B 1 285 ? -18.032 50.326 10.615 1.00 32.80 285 LEU B O 1
ATOM 5279 N N . VAL B 1 286 ? -19.314 50.769 12.399 1.00 33.69 286 VAL B N 1
ATOM 5280 C CA . VAL B 1 286 ? -18.169 51.166 13.186 1.00 33.15 286 VAL B CA 1
ATOM 5281 C C . VAL B 1 286 ? -17.299 49.945 13.432 1.00 32.99 286 VAL B C 1
ATOM 5282 O O . VAL B 1 286 ? -16.095 49.988 13.224 1.00 33.05 286 VAL B O 1
ATOM 5286 N N . ARG B 1 287 ? -17.899 48.827 13.824 1.00 32.62 287 ARG B N 1
ATOM 5287 C CA . ARG B 1 287 ? -17.102 47.629 14.045 1.00 32.32 287 ARG B CA 1
ATOM 5288 C C . ARG B 1 287 ? -16.471 47.148 12.734 1.00 31.82 287 ARG B C 1
ATOM 5289 O O . ARG B 1 287 ? -15.312 46.721 12.733 1.00 31.94 287 ARG B O 1
ATOM 5297 N N . LYS B 1 288 ? -17.189 47.268 11.621 1.00 31.28 288 LYS B N 1
ATOM 5298 C CA . LYS B 1 288 ? -16.603 46.926 10.343 1.00 32.40 288 LYS B CA 1
ATOM 5299 C C . LYS B 1 288 ? -15.318 47.701 10.041 1.00 32.79 288 LYS B C 1
ATOM 5300 O O . LYS B 1 288 ? -14.331 47.082 9.621 1.00 32.61 288 LYS B O 1
ATOM 5306 N N . ALA B 1 289 ? -15.351 49.017 10.286 1.00 33.33 289 ALA B N 1
ATOM 5307 C CA . ALA B 1 289 ? -14.192 49.926 10.142 1.00 34.43 289 ALA B CA 1
ATOM 5308 C C . ALA B 1 289 ? -13.031 49.580 11.079 1.00 35.14 289 ALA B C 1
ATOM 5309 O O . ALA B 1 289 ? -11.895 49.496 10.649 1.00 35.76 289 ALA B O 1
ATOM 5311 N N . VAL B 1 290 ? -13.312 49.383 12.363 1.00 35.91 290 VAL B N 1
ATOM 5312 C CA . VAL B 1 290 ? -12.321 48.810 13.278 1.00 35.84 290 VAL B CA 1
ATOM 5313 C C . VAL B 1 290 ? -11.739 47.552 12.657 1.00 36.57 290 VAL B C 1
ATOM 5314 O O . VAL B 1 290 ? -10.544 47.378 12.628 1.00 37.06 290 VAL B O 1
ATOM 5318 N N . SER B 1 291 ? -12.599 46.695 12.107 1.00 37.53 291 SER B N 1
ATOM 5319 C CA . SER B 1 291 ? -12.164 45.402 11.576 1.00 37.61 291 SER B CA 1
ATOM 5320 C C . SER B 1 291 ? -11.230 45.439 10.357 1.00 37.78 291 SER B C 1
ATOM 5321 O O . SER B 1 291 ? -10.472 44.501 10.118 1.00 36.38 291 SER B O 1
ATOM 5324 N N . GLU B 1 292 ? -11.330 46.481 9.543 1.00 39.33 292 GLU B N 1
ATOM 5325 C CA . GLU B 1 292 ? -10.445 46.610 8.364 1.00 40.79 292 GLU B CA 1
ATOM 5326 C C . GLU B 1 292 ? -9.470 47.787 8.449 1.00 41.28 292 GLU B C 1
ATOM 5327 O O . GLU B 1 292 ? -8.863 48.184 7.457 1.00 41.61 292 GLU B O 1
ATOM 5333 N N . ASN B 1 293 ? -9.267 48.284 9.659 1.00 42.44 293 ASN B N 1
ATOM 5334 C CA . ASN B 1 293 ? -8.343 49.359 9.877 1.00 44.08 293 ASN B CA 1
ATOM 5335 C C . ASN B 1 293 ? -6.912 48.811 9.850 1.00 45.71 293 ASN B C 1
ATOM 5336 O O . ASN B 1 293 ? -6.516 47.998 10.677 1.00 47.17 293 ASN B O 1
ATOM 5341 N N . GLU B 1 294 ? -6.155 49.246 8.856 1.00 46.99 294 GLU B N 1
ATOM 5342 C CA . GLU B 1 294 ? -4.730 48.957 8.753 1.00 47.05 294 GLU B CA 1
ATOM 5343 C C . GLU B 1 294 ? -4.071 49.212 10.083 1.00 47.07 294 GLU B C 1
ATOM 5344 O O . GLU B 1 294 ? -4.385 50.183 10.735 1.00 46.96 294 GLU B O 1
ATOM 5350 N N . ALA B 1 295 ? -3.158 48.355 10.501 1.00 47.48 295 ALA B N 1
ATOM 5351 C CA . ALA B 1 295 ? -2.149 48.800 11.468 1.00 47.83 295 ALA B CA 1
ATOM 5352 C C . ALA B 1 295 ? -1.370 49.974 10.855 1.00 47.60 295 ALA B C 1
ATOM 5353 O O . ALA B 1 295 ? -1.354 50.156 9.623 1.00 48.25 295 ALA B O 1
ATOM 5355 N N . ALA B 1 296 ? -0.704 50.759 11.684 1.00 47.19 296 ALA B N 1
ATOM 5356 C CA . ALA B 1 296 ? 0.336 51.660 11.163 1.00 47.23 296 ALA B CA 1
ATOM 5357 C C . ALA B 1 296 ? 1.543 50.814 10.705 1.00 46.29 296 ALA B C 1
ATOM 5358 O O . ALA B 1 296 ? 2.020 49.965 11.449 1.00 45.50 296 ALA B O 1
ATOM 5360 N N . SER B 1 297 ? 2.012 51.001 9.477 1.00 45.93 297 SER B N 1
ATOM 5361 C CA . SER B 1 297 ? 3.127 50.191 9.002 1.00 46.20 297 SER B CA 1
ATOM 5362 C C . SER B 1 297 ? 4.333 50.435 9.889 1.00 45.75 297 SER B C 1
ATOM 5363 O O . SER B 1 297 ? 4.441 51.466 10.538 1.00 45.73 297 SER B O 1
ATOM 5366 N N . ILE B 1 298 ? 5.235 49.476 9.939 1.00 45.38 298 ILE B N 1
ATOM 5367 C CA . ILE B 1 298 ? 6.420 49.669 10.745 1.00 45.41 298 ILE B CA 1
ATOM 5368 C C . ILE B 1 298 ? 7.276 50.724 10.044 1.00 45.21 298 ILE B C 1
ATOM 5369 O O . ILE B 1 298 ? 7.463 50.660 8.826 1.00 46.01 298 ILE B O 1
ATOM 5374 N N . GLN B 1 299 ? 7.734 51.723 10.803 1.00 44.32 299 GLN B N 1
ATOM 5375 C CA . GLN B 1 299 ? 8.592 52.786 10.252 1.00 44.09 299 GLN B CA 1
ATOM 5376 C C . GLN B 1 299 ? 9.991 52.244 9.898 1.00 42.85 299 GLN B C 1
ATOM 5377 O O . GLN B 1 299 ? 10.546 51.453 10.638 1.00 41.71 299 GLN B O 1
ATOM 5383 N N . THR B 1 300 ? 10.547 52.642 8.754 1.00 42.56 300 THR B N 1
ATOM 5384 C CA . THR B 1 300 ? 11.690 51.890 8.192 1.00 42.93 300 THR B CA 1
ATOM 5385 C C . THR B 1 300 ? 13.043 52.602 8.234 1.00 42.84 300 THR B C 1
ATOM 5386 O O . THR B 1 300 ? 14.039 52.102 7.683 1.00 43.19 300 THR B O 1
ATOM 5390 N N . HIS B 1 301 ? 13.098 53.722 8.946 1.00 42.61 301 HIS B N 1
ATOM 5391 C CA . HIS B 1 301 ? 14.250 54.603 8.894 1.00 42.42 301 HIS B CA 1
ATOM 5392 C C . HIS B 1 301 ? 15.412 53.947 9.664 1.00 42.68 301 HIS B C 1
ATOM 5393 O O . HIS B 1 301 ? 16.525 53.831 9.147 1.00 42.49 301 HIS B O 1
ATOM 5400 N N . GLU B 1 302 ? 15.129 53.504 10.893 1.00 42.86 302 GLU B N 1
ATOM 5401 C CA . GLU B 1 302 ? 16.110 52.874 11.774 1.00 42.16 302 GLU B CA 1
ATOM 5402 C C . GLU B 1 302 ? 16.590 51.540 11.189 1.00 41.89 302 GLU B C 1
ATOM 5403 O O . GLU B 1 302 ? 17.773 51.186 11.311 1.00 42.91 302 GLU B O 1
ATOM 5409 N N . LEU B 1 303 ? 15.692 50.790 10.549 1.00 40.85 303 LEU B N 1
ATOM 5410 C CA . LEU B 1 303 ? 16.091 49.520 9.910 1.00 39.75 303 LEU B CA 1
ATOM 5411 C C . LEU B 1 303 ? 17.032 49.803 8.726 1.00 39.23 303 LEU B C 1
ATOM 5412 O O . LEU B 1 303 ? 17.924 49.004 8.381 1.00 38.89 303 LEU B O 1
ATOM 5417 N N . GLU B 1 304 ? 16.815 50.953 8.095 1.00 39.27 304 GLU B N 1
ATOM 5418 C CA . GLU B 1 304 ? 17.598 51.353 6.934 1.00 38.97 304 GLU B CA 1
ATOM 5419 C C . GLU B 1 304 ? 19.027 51.671 7.278 1.00 38.56 304 GLU B C 1
ATOM 5420 O O . GLU B 1 304 ? 19.870 51.518 6.432 1.00 39.19 304 GLU B O 1
ATOM 5426 N N . ALA B 1 305 ? 19.292 52.099 8.511 1.00 38.16 305 ALA B N 1
ATOM 5427 C CA . ALA B 1 305 ? 20.647 52.402 8.965 1.00 37.65 305 ALA B CA 1
ATOM 5428 C C . ALA B 1 305 ? 21.469 51.130 9.158 1.00 37.55 305 ALA B C 1
ATOM 5429 O O . ALA B 1 305 ? 22.697 51.136 8.983 1.00 38.80 305 ALA B O 1
ATOM 5431 N N . LEU B 1 306 ? 20.791 50.049 9.501 1.00 35.93 306 LEU B N 1
ATOM 5432 C CA . LEU B 1 306 ? 21.442 48.789 9.822 1.00 35.87 306 LEU B CA 1
ATOM 5433 C C . LEU B 1 306 ? 22.254 48.185 8.682 1.00 36.12 306 LEU B C 1
ATOM 5434 O O . LEU B 1 306 ? 22.022 48.491 7.507 1.00 37.55 306 LEU B O 1
ATOM 5439 N N . SER B 1 307 ? 23.200 47.319 9.022 1.00 35.21 307 SER B N 1
ATOM 5440 C CA . SER B 1 307 ? 24.008 46.611 8.009 1.00 34.85 307 SER B CA 1
ATOM 5441 C C . SER B 1 307 ? 23.243 45.350 7.530 1.00 34.56 307 SER B C 1
ATOM 5442 O O . SER B 1 307 ? 22.305 44.906 8.196 1.00 34.50 307 SER B O 1
ATOM 5445 N N . ILE B 1 308 ? 23.663 44.766 6.412 1.00 34.42 308 ILE B N 1
ATOM 5446 C CA . ILE B 1 308 ? 23.053 43.540 5.889 1.00 34.92 308 ILE B CA 1
ATOM 5447 C C . ILE B 1 308 ? 23.063 42.416 6.963 1.00 34.42 308 ILE B C 1
ATOM 5448 O O . ILE B 1 308 ? 22.073 41.706 7.165 1.00 32.44 308 ILE B O 1
ATOM 5453 N N . HIS B 1 309 ? 24.156 42.324 7.716 1.00 34.52 309 HIS B N 1
ATOM 5454 C CA . HIS B 1 309 ? 24.255 41.287 8.724 1.00 34.82 309 HIS B CA 1
ATOM 5455 C C . HIS B 1 309 ? 23.301 41.429 9.875 1.00 34.43 309 HIS B C 1
ATOM 5456 O O . HIS B 1 309 ? 22.718 40.455 10.287 1.00 35.70 309 HIS B O 1
ATOM 5463 N N . GLU B 1 310 ? 23.062 42.648 10.319 1.00 34.75 310 GLU B N 1
ATOM 5464 C CA . GLU B 1 310 ? 22.108 42.916 11.379 1.00 34.87 310 GLU B CA 1
ATOM 5465 C C . GLU B 1 310 ? 20.710 42.550 10.942 1.00 34.87 310 GLU B C 1
ATOM 5466 O O . GLU B 1 310 ? 19.893 42.064 11.739 1.00 34.01 310 GLU B O 1
ATOM 5472 N N . LEU B 1 311 ? 20.457 42.779 9.656 1.00 34.83 311 LEU B N 1
ATOM 5473 C CA . LEU B 1 311 ? 19.154 42.553 9.076 1.00 34.45 311 LEU B CA 1
ATOM 5474 C C . LEU B 1 311 ? 18.966 41.052 8.912 1.00 34.29 311 LEU B C 1
ATOM 5475 O O . LEU B 1 311 ? 17.914 40.504 9.244 1.00 35.21 311 LEU B O 1
ATOM 5480 N N . ILE B 1 312 ? 19.991 40.373 8.418 1.00 32.78 312 ILE B N 1
ATOM 5481 C CA . ILE B 1 312 ? 19.924 38.933 8.343 1.00 32.59 312 ILE B CA 1
ATOM 5482 C C . ILE B 1 312 ? 19.564 38.374 9.715 1.00 32.84 312 ILE B C 1
ATOM 5483 O O . ILE B 1 312 ? 18.671 37.520 9.840 1.00 31.72 312 ILE B O 1
ATOM 5488 N N . ILE B 1 313 ? 20.235 38.884 10.752 1.00 33.62 313 ILE B N 1
ATOM 5489 C CA . ILE B 1 313 ? 20.018 38.399 12.121 1.00 33.80 313 ILE B CA 1
ATOM 5490 C C . ILE B 1 313 ? 18.605 38.744 12.588 1.00 34.39 313 ILE B C 1
ATOM 5491 O O . ILE B 1 313 ? 17.869 37.885 13.140 1.00 34.29 313 ILE B O 1
ATOM 5496 N N . LEU B 1 314 ? 18.193 39.980 12.307 1.00 33.54 314 LEU B N 1
ATOM 5497 C CA . LEU B 1 314 ? 16.867 40.374 12.686 1.00 33.58 314 LEU B CA 1
ATOM 5498 C C . LEU B 1 314 ? 15.798 39.430 12.037 1.00 33.30 314 LEU B C 1
ATOM 5499 O O . LEU B 1 314 ? 14.871 38.929 12.715 1.00 31.54 314 LEU B O 1
ATOM 5504 N N . ARG B 1 315 ? 15.939 39.183 10.736 1.00 34.11 315 ARG B N 1
ATOM 5505 C CA . ARG B 1 315 ? 14.995 38.319 10.036 1.00 34.42 315 ARG B CA 1
ATOM 5506 C C . ARG B 1 315 ? 14.917 36.895 10.651 1.00 34.66 315 ARG B C 1
ATOM 5507 O O . ARG B 1 315 ? 13.835 36.321 10.767 1.00 34.56 315 ARG B O 1
ATOM 5515 N N . LEU B 1 316 ? 16.056 36.340 11.068 1.00 34.94 316 LEU B N 1
ATOM 5516 C CA . LEU B 1 316 ? 16.066 35.021 11.685 1.00 35.14 316 LEU B CA 1
ATOM 5517 C C . LEU B 1 316 ? 15.221 34.976 12.989 1.00 36.07 316 LEU B C 1
ATOM 5518 O O . LEU B 1 316 ? 14.468 34.030 13.242 1.00 36.75 316 LEU B O 1
ATOM 5523 N N . ILE B 1 317 ? 15.301 36.031 13.770 1.00 37.10 317 ILE B N 1
ATOM 5524 C CA . ILE B 1 317 ? 14.530 36.176 15.011 1.00 37.11 317 ILE B CA 1
ATOM 5525 C C . ILE B 1 317 ? 13.054 36.322 14.684 1.00 37.51 317 ILE B C 1
ATOM 5526 O O . ILE B 1 317 ? 12.192 35.617 15.249 1.00 38.31 317 ILE B O 1
ATOM 5531 N N . ALA B 1 318 ? 12.764 37.164 13.704 1.00 37.85 318 ALA B N 1
ATOM 5532 C CA . ALA B 1 318 ? 11.414 37.337 13.268 1.00 38.47 318 ALA B CA 1
ATOM 5533 C C . ALA B 1 318 ? 10.867 36.000 12.782 1.00 39.41 318 ALA B C 1
ATOM 5534 O O . ALA B 1 318 ? 9.916 35.477 13.384 1.00 39.51 318 ALA B O 1
ATOM 5536 N N . GLU B 1 319 ? 11.484 35.415 11.750 1.00 40.01 319 GLU B N 1
ATOM 5537 C CA . GLU B 1 319 ? 11.239 33.991 11.371 1.00 40.23 319 GLU B CA 1
ATOM 5538 C C . GLU B 1 319 ? 10.942 32.990 12.524 1.00 40.05 319 GLU B C 1
ATOM 5539 O O . GLU B 1 319 ? 10.023 32.141 12.437 1.00 40.21 319 GLU B O 1
ATOM 5545 N N . ALA B 1 320 ? 11.752 33.067 13.573 1.00 39.66 320 ALA B N 1
ATOM 5546 C CA . ALA B 1 320 ? 11.555 32.255 14.749 1.00 39.71 320 ALA B CA 1
ATOM 5547 C C . ALA B 1 320 ? 10.178 32.565 15.397 1.00 39.64 320 ALA B C 1
ATOM 5548 O O . ALA B 1 320 ? 9.412 31.671 15.655 1.00 39.17 320 ALA B O 1
ATOM 5550 N N . THR B 1 321 ? 9.879 33.845 15.621 1.00 40.02 321 THR B N 1
ATOM 5551 C CA . THR B 1 321 ? 8.602 34.295 16.195 1.00 40.00 321 THR B CA 1
ATOM 5552 C C . THR B 1 321 ? 7.402 33.813 15.379 1.00 40.35 321 THR B C 1
ATOM 5553 O O . THR B 1 321 ? 6.389 33.301 15.920 1.00 38.88 321 THR B O 1
ATOM 5557 N N . LEU B 1 322 ? 7.548 33.973 14.060 1.00 41.44 322 LEU B N 1
ATOM 5558 C CA . LEU B 1 322 ? 6.505 33.653 13.081 1.00 41.36 322 LEU B CA 1
ATOM 5559 C C . LEU B 1 322 ? 6.336 32.138 12.929 1.00 41.46 322 LEU B C 1
ATOM 5560 O O . LEU B 1 322 ? 5.421 31.708 12.275 1.00 41.51 322 LEU B O 1
ATOM 5565 N N . GLY B 1 323 ? 7.233 31.345 13.518 1.00 41.34 323 GLY B N 1
ATOM 5566 C CA . GLY B 1 323 ? 7.088 29.906 13.564 1.00 41.48 323 GLY B CA 1
ATOM 5567 C C . GLY B 1 323 ? 6.526 29.430 14.894 1.00 41.69 323 GLY B C 1
ATOM 5568 O O . GLY B 1 323 ? 6.312 28.227 15.083 1.00 41.15 323 GLY B O 1
ATOM 5569 N N . GLY B 1 324 ? 6.290 30.366 15.812 1.00 41.83 324 GLY B N 1
ATOM 5570 C CA . GLY B 1 324 ? 5.725 30.055 17.126 1.00 42.25 324 GLY B CA 1
ATOM 5571 C C . GLY B 1 324 ? 6.762 30.018 18.235 1.00 42.67 324 GLY B C 1
ATOM 5572 O O . GLY B 1 324 ? 6.432 29.737 19.399 1.00 42.64 324 GLY B O 1
ATOM 5573 N N . MET B 1 325 ? 8.012 30.311 17.882 1.00 43.17 325 MET B N 1
ATOM 5574 C CA . MET B 1 325 ? 9.112 30.309 18.831 1.00 43.54 325 MET B CA 1
ATOM 5575 C C . MET B 1 325 ? 9.428 31.744 19.265 1.00 43.58 325 MET B C 1
ATOM 5576 O O . MET B 1 325 ? 10.204 32.467 18.628 1.00 43.58 325 MET B O 1
ATOM 5581 N N . GLU B 1 326 ? 8.773 32.179 20.327 1.00 43.81 326 GLU B N 1
ATOM 5582 C CA . GLU B 1 326 ? 9.123 33.435 20.973 1.00 43.79 326 GLU B CA 1
ATOM 5583 C C . GLU B 1 326 ? 10.229 33.011 21.925 1.00 44.19 326 GLU B C 1
ATOM 5584 O O . GLU B 1 326 ? 9.991 32.153 22.820 1.00 46.15 326 GLU B O 1
ATOM 5590 N N . TRP B 1 327 ? 11.401 33.603 21.749 1.00 42.97 327 TRP B N 1
ATOM 5591 C CA . TRP B 1 327 ? 12.649 33.222 22.451 1.00 42.17 327 TRP B CA 1
ATOM 5592 C C . TRP B 1 327 ? 13.360 32.086 21.761 1.00 41.31 327 TRP B C 1
ATOM 5593 O O . TRP B 1 327 ? 12.834 30.980 21.633 1.00 41.35 327 TRP B O 1
ATOM 5604 N N . ILE B 1 328 ? 14.521 32.440 21.212 1.00 39.91 328 ILE B N 1
ATOM 5605 C CA . ILE B 1 328 ? 15.410 31.507 20.559 1.00 38.95 328 ILE B CA 1
ATOM 5606 C C . ILE B 1 328 ? 16.678 31.651 21.325 1.00 37.12 328 ILE B C 1
ATOM 5607 O O . ILE B 1 328 ? 17.020 32.744 21.736 1.00 35.30 328 ILE B O 1
ATOM 5612 N N . ASN B 1 329 ? 17.361 30.542 21.545 1.00 36.84 329 ASN B N 1
ATOM 5613 C CA . ASN B 1 329 ? 18.611 30.603 22.275 1.00 37.22 329 ASN B CA 1
ATOM 5614 C C . ASN B 1 329 ? 19.719 30.997 21.345 1.00 36.46 329 ASN B C 1
ATOM 5615 O O . ASN B 1 329 ? 19.549 31.008 20.136 1.00 37.26 329 ASN B O 1
ATOM 5620 N N . ALA B 1 330 ? 20.850 31.332 21.937 1.00 35.53 330 ALA B N 1
ATOM 5621 C CA . ALA B 1 330 ? 21.960 31.885 21.241 1.00 34.80 330 ALA B CA 1
ATOM 5622 C C . ALA B 1 330 ? 22.615 30.904 20.236 1.00 34.87 330 ALA B C 1
ATOM 5623 O O . ALA B 1 330 ? 22.972 31.286 19.098 1.00 34.43 330 ALA B O 1
ATOM 5625 N N . GLY B 1 331 ? 22.798 29.659 20.679 1.00 34.64 331 GLY B N 1
ATOM 5626 C CA . GLY B 1 331 ? 23.456 28.632 19.874 1.00 34.53 331 GLY B CA 1
ATOM 5627 C C . GLY B 1 331 ? 22.646 28.206 18.659 1.00 34.43 331 GLY B C 1
ATOM 5628 O O . GLY B 1 331 ? 23.211 27.839 17.643 1.00 33.67 331 GLY B O 1
ATOM 5629 N N . LEU B 1 332 ? 21.322 28.227 18.783 1.00 34.42 332 LEU B N 1
ATOM 5630 C CA . LEU B 1 332 ? 20.443 27.895 17.679 1.00 34.23 332 LEU B CA 1
ATOM 5631 C C . LEU B 1 332 ? 20.388 29.081 16.698 1.00 33.94 332 LEU B C 1
ATOM 5632 O O . LEU B 1 332 ? 20.491 28.882 15.480 1.00 33.19 332 LEU B O 1
ATOM 5637 N N . LEU B 1 333 ? 20.275 30.308 17.235 1.00 33.28 333 LEU B N 1
ATOM 5638 C CA . LEU B 1 333 ? 20.361 31.537 16.414 1.00 33.15 333 LEU B CA 1
ATOM 5639 C C . LEU B 1 333 ? 21.704 31.637 15.672 1.00 32.79 333 LEU B C 1
ATOM 5640 O O . LEU B 1 333 ? 21.730 31.945 14.476 1.00 32.80 333 LEU B O 1
ATOM 5645 N N . ARG B 1 334 ? 22.806 31.335 16.349 1.00 31.95 334 ARG B N 1
ATOM 5646 C CA . ARG B 1 334 ? 24.100 31.437 15.688 1.00 32.01 334 ARG B CA 1
ATOM 5647 C C . ARG B 1 334 ? 24.226 30.447 14.552 1.00 31.61 334 ARG B C 1
ATOM 5648 O O . ARG B 1 334 ? 24.675 30.800 13.498 1.00 30.83 334 ARG B O 1
ATOM 5656 N N . GLN B 1 335 ? 23.820 29.215 14.772 1.00 31.91 335 GLN B N 1
ATOM 5657 C CA . GLN B 1 335 ? 23.916 28.201 13.733 1.00 32.77 335 GLN B CA 1
ATOM 5658 C C . GLN B 1 335 ? 23.075 28.538 12.479 1.00 32.82 335 GLN B C 1
ATOM 5659 O O . GLN B 1 335 ? 23.495 28.299 11.357 1.00 32.39 335 GLN B O 1
ATOM 5665 N N . ARG B 1 336 ? 21.884 29.072 12.694 1.00 33.62 336 ARG B N 1
ATOM 5666 C CA . ARG B 1 336 ? 21.029 29.480 11.620 1.00 33.97 336 ARG B CA 1
ATOM 5667 C C . ARG B 1 336 ? 21.642 30.660 10.869 1.00 34.77 336 ARG B C 1
ATOM 5668 O O . ARG B 1 336 ? 21.590 30.688 9.621 1.00 36.02 336 ARG B O 1
ATOM 5676 N N . TYR B 1 337 ? 22.262 31.590 11.590 1.00 34.08 337 TYR B N 1
ATOM 5677 C CA . TYR B 1 337 ? 22.874 32.739 10.937 1.00 34.80 337 TYR B CA 1
ATOM 5678 C C . TYR B 1 337 ? 24.022 32.254 10.051 1.00 35.29 337 TYR B C 1
ATOM 5679 O O . TYR B 1 337 ? 24.182 32.717 8.936 1.00 35.04 337 TYR B O 1
ATOM 5688 N N . GLU B 1 338 ? 24.788 31.290 10.561 1.00 36.36 338 GLU B N 1
ATOM 5689 C CA . GLU B 1 338 ? 25.859 30.653 9.841 1.00 36.62 338 GLU B CA 1
ATOM 5690 C C . GLU B 1 338 ? 25.367 30.029 8.549 1.00 36.90 338 GLU B C 1
ATOM 5691 O O . GLU B 1 338 ? 25.959 30.263 7.461 1.00 36.46 338 GLU B O 1
ATOM 5697 N N . ASP B 1 339 ? 24.312 29.226 8.686 1.00 36.68 339 ASP B N 1
ATOM 5698 C CA . ASP B 1 339 ? 23.765 28.494 7.592 1.00 37.34 339 ASP B CA 1
ATOM 5699 C C . ASP B 1 339 ? 23.050 29.441 6.630 1.00 37.05 339 ASP B C 1
ATOM 5700 O O . ASP B 1 339 ? 23.132 29.261 5.417 1.00 37.87 339 ASP B O 1
ATOM 5705 N N . ALA B 1 340 ? 22.377 30.460 7.131 1.00 37.29 340 ALA B N 1
ATOM 5706 C CA . ALA B 1 340 ? 21.642 31.362 6.209 1.00 37.97 340 ALA B CA 1
ATOM 5707 C C . ALA B 1 340 ? 22.555 32.324 5.480 1.00 38.93 340 ALA B C 1
ATOM 5708 O O . ALA B 1 340 ? 22.238 32.817 4.399 1.00 37.47 340 ALA B O 1
ATOM 5710 N N . SER B 1 341 ? 23.714 32.578 6.051 1.00 41.52 341 SER B N 1
ATOM 5711 C CA . SER B 1 341 ? 24.644 33.466 5.362 1.00 44.41 341 SER B CA 1
ATOM 5712 C C . SER B 1 341 ? 25.275 32.886 4.061 1.00 45.29 341 SER B C 1
ATOM 5713 O O . SER B 1 341 ? 25.399 33.649 3.111 1.00 45.13 341 SER B O 1
ATOM 5716 N N . LEU B 1 342 ? 25.646 31.594 3.968 1.00 46.51 342 LEU B N 1
ATOM 5717 C CA . LEU B 1 342 ? 25.903 31.045 2.600 1.00 47.39 342 LEU B CA 1
ATOM 5718 C C . LEU B 1 342 ? 24.506 31.118 1.929 1.00 48.65 342 LEU B C 1
ATOM 5719 O O . LEU B 1 342 ? 24.036 32.226 1.537 1.00 48.91 342 LEU B O 1
ATOM 5724 N N . THR B 1 343 ? 23.828 29.971 1.886 1.00 49.16 343 THR B N 1
ATOM 5725 C CA . THR B 1 343 ? 22.529 29.799 1.255 1.00 49.34 343 THR B CA 1
ATOM 5726 C C . THR B 1 343 ? 21.826 31.110 0.825 1.00 49.96 343 THR B C 1
ATOM 5727 O O . THR B 1 343 ? 21.909 31.507 -0.342 1.00 50.24 343 THR B O 1
ATOM 5731 N N . MET B 1 344 ? 21.173 31.777 1.771 1.00 50.78 344 MET B N 1
ATOM 5732 C CA . MET B 1 344 ? 20.094 32.744 1.495 1.00 51.41 344 MET B CA 1
ATOM 5733 C C . MET B 1 344 ? 20.566 34.134 0.970 1.00 51.17 344 MET B C 1
ATOM 5734 O O . MET B 1 344 ? 19.768 34.927 0.473 1.00 51.52 344 MET B O 1
ATOM 5739 N N . TYR B 1 345 ? 21.859 34.409 1.074 1.00 51.00 345 TYR B N 1
ATOM 5740 C CA . TYR B 1 345 ? 22.515 35.647 0.567 1.00 50.79 345 TYR B CA 1
ATOM 5741 C C . TYR B 1 345 ? 23.912 35.445 1.051 1.00 51.04 345 TYR B C 1
ATOM 5742 O O . TYR B 1 345 ? 24.135 35.381 2.301 1.00 51.58 345 TYR B O 1
ATOM 5751 N N . ASN B 1 346 ? 24.833 35.379 0.105 1.00 50.75 346 ASN B N 1
ATOM 5752 C CA . ASN B 1 346 ? 26.225 35.076 0.379 1.00 51.12 346 ASN B CA 1
ATOM 5753 C C . ASN B 1 346 ? 27.029 36.383 0.454 1.00 50.92 346 ASN B C 1
ATOM 5754 O O . ASN B 1 346 ? 27.915 36.691 -0.363 1.00 51.27 346 ASN B O 1
ATOM 5759 N N . VAL B 1 347 ? 26.612 37.186 1.419 1.00 50.30 347 VAL B N 1
ATOM 5760 C CA . VAL B 1 347 ? 27.560 37.816 2.328 1.00 49.76 347 VAL B CA 1
ATOM 5761 C C . VAL B 1 347 ? 28.013 36.683 3.245 1.00 48.82 347 VAL B C 1
ATOM 5762 O O . VAL B 1 347 ? 27.193 35.881 3.683 1.00 48.11 347 VAL B O 1
ATOM 5766 N N . LYS B 1 348 ? 29.314 36.612 3.504 1.00 48.69 348 LYS B N 1
ATOM 5767 C CA . LYS B 1 348 ? 29.913 35.523 4.322 1.00 48.59 348 LYS B CA 1
ATOM 5768 C C . LYS B 1 348 ? 29.542 35.659 5.819 1.00 47.70 348 LYS B C 1
ATOM 5769 O O . LYS B 1 348 ? 29.303 36.769 6.295 1.00 47.95 348 LYS B O 1
ATOM 5775 N N . PRO B 1 349 ? 29.454 34.545 6.570 1.00 47.00 349 PRO B N 1
ATOM 5776 C CA . PRO B 1 349 ? 29.035 34.790 7.960 1.00 46.68 349 PRO B CA 1
ATOM 5777 C C . PRO B 1 349 ? 30.185 35.426 8.748 1.00 46.16 349 PRO B C 1
ATOM 5778 O O . PRO B 1 349 ? 31.317 34.920 8.709 1.00 45.91 349 PRO B O 1
ATOM 5782 N N . ARG B 1 350 ? 29.910 36.528 9.443 1.00 44.70 350 ARG B N 1
ATOM 5783 C CA . ARG B 1 350 ? 30.955 37.165 10.241 1.00 43.90 350 ARG B CA 1
ATOM 5784 C C . ARG B 1 350 ? 31.286 36.280 11.450 1.00 42.68 350 ARG B C 1
ATOM 5785 O O . ARG B 1 350 ? 30.482 35.424 11.880 1.00 41.76 350 ARG B O 1
ATOM 5793 N N . GLY B 1 351 ? 32.468 36.512 12.003 1.00 41.57 351 GLY B N 1
ATOM 5794 C CA . GLY B 1 351 ? 32.957 35.761 13.141 1.00 40.78 351 GLY B CA 1
ATOM 5795 C C . GLY B 1 351 ? 32.207 36.056 14.420 1.00 39.51 351 GLY B C 1
ATOM 5796 O O . GLY B 1 351 ? 31.293 36.891 14.475 1.00 39.07 351 GLY B O 1
ATOM 5797 N N . TYR B 1 352 ? 32.614 35.346 15.458 1.00 38.56 352 TYR B N 1
ATOM 5798 C CA . TYR B 1 352 ? 32.037 35.487 16.771 1.00 38.33 352 TYR B CA 1
ATOM 5799 C C . TYR B 1 352 ? 32.058 36.918 17.373 1.00 37.87 352 TYR B C 1
ATOM 5800 O O . TYR B 1 352 ? 31.028 37.354 17.906 1.00 37.16 352 TYR B O 1
ATOM 5809 N N . THR B 1 353 ? 33.162 37.673 17.264 1.00 37.29 353 THR B N 1
ATOM 5810 C CA . THR B 1 353 ? 33.202 38.994 17.918 1.00 37.35 353 THR B CA 1
ATOM 5811 C C . THR B 1 353 ? 32.254 40.013 17.251 1.00 37.09 353 THR B C 1
ATOM 5812 O O . THR B 1 353 ? 31.414 40.601 17.931 1.00 37.34 353 THR B O 1
ATOM 5816 N N . GLN B 1 354 ? 32.345 40.176 15.937 1.00 36.94 354 GLN B N 1
ATOM 5817 C CA . GLN B 1 354 ? 31.427 41.064 15.170 1.00 36.38 354 GLN B CA 1
ATOM 5818 C C . GLN B 1 354 ? 29.920 40.740 15.356 1.00 35.36 354 GLN B C 1
ATOM 5819 O O . GLN B 1 354 ? 29.094 41.608 15.668 1.00 34.30 354 GLN B O 1
ATOM 5825 N N . TYR B 1 355 ? 29.589 39.478 15.150 1.00 35.11 355 TYR B N 1
ATOM 5826 C CA . TYR B 1 355 ? 28.289 38.939 15.468 1.00 35.44 355 TYR B CA 1
ATOM 5827 C C . TYR B 1 355 ? 27.693 39.422 16.834 1.00 35.46 355 TYR B C 1
ATOM 5828 O O . TYR B 1 355 ? 26.532 39.774 16.897 1.00 33.33 355 TYR B O 1
ATOM 5837 N N . HIS B 1 356 ? 28.511 39.427 17.911 1.00 36.57 356 HIS B N 1
ATOM 5838 C CA . HIS B 1 356 ? 28.072 39.901 19.243 1.00 36.65 356 HIS B CA 1
ATOM 5839 C C . HIS B 1 356 ? 27.795 41.354 19.215 1.00 36.09 356 HIS B C 1
ATOM 5840 O O . HIS B 1 356 ? 26.799 41.781 19.732 1.00 36.42 356 HIS B O 1
ATOM 5847 N N . ILE B 1 357 ? 28.666 42.116 18.569 1.00 36.25 357 ILE B N 1
ATOM 5848 C CA . ILE B 1 357 ? 28.419 43.531 18.359 1.00 35.74 357 ILE B CA 1
ATOM 5849 C C . ILE B 1 357 ? 27.085 43.721 17.613 1.00 35.93 357 ILE B C 1
ATOM 5850 O O . ILE B 1 357 ? 26.294 44.575 17.999 1.00 35.87 357 ILE B O 1
ATOM 5855 N N . TYR B 1 358 ? 26.798 42.922 16.574 1.00 36.03 358 TYR B N 1
ATOM 5856 C CA . TYR B 1 358 ? 25.488 43.073 15.889 1.00 36.16 358 TYR B CA 1
ATOM 5857 C C . TYR B 1 358 ? 24.307 42.822 16.804 1.00 36.65 358 TYR B C 1
ATOM 5858 O O . TYR B 1 358 ? 23.308 43.551 16.747 1.00 36.36 358 TYR B O 1
ATOM 5867 N N . LEU B 1 359 ? 24.413 41.763 17.601 1.00 36.49 359 LEU B N 1
ATOM 5868 C CA . LEU B 1 359 ? 23.335 41.374 18.446 1.00 37.30 359 LEU B CA 1
ATOM 5869 C C . LEU B 1 359 ? 23.176 42.400 19.519 1.00 36.80 359 LEU B C 1
ATOM 5870 O O . LEU B 1 359 ? 22.067 42.746 19.887 1.00 36.85 359 LEU B O 1
ATOM 5875 N N . LYS B 1 360 ? 24.285 42.899 20.012 1.00 37.04 360 LYS B N 1
ATOM 5876 C CA . LYS B 1 360 ? 24.234 43.928 21.038 1.00 37.75 360 LYS B CA 1
ATOM 5877 C C . LYS B 1 360 ? 23.696 45.240 20.458 1.00 37.59 360 LYS B C 1
ATOM 5878 O O . LYS B 1 360 ? 22.924 45.955 21.109 1.00 37.48 360 LYS B O 1
ATOM 5884 N N . HIS B 1 361 ? 24.046 45.526 19.205 1.00 37.76 361 HIS B N 1
ATOM 5885 C CA . HIS B 1 361 ? 23.473 46.682 18.526 1.00 37.50 361 HIS B CA 1
ATOM 5886 C C . HIS B 1 361 ? 21.965 46.518 18.379 1.00 37.10 361 HIS B C 1
ATOM 5887 O O . HIS B 1 361 ? 21.212 47.442 18.668 1.00 37.32 361 HIS B O 1
ATOM 5894 N N . LEU B 1 362 ? 21.504 45.337 18.000 1.00 37.09 362 LEU B N 1
ATOM 5895 C CA . LEU B 1 362 ? 20.077 45.152 17.809 1.00 37.16 362 LEU B CA 1
ATOM 5896 C C . LEU B 1 362 ? 19.331 45.309 19.122 1.00 37.38 362 LEU B C 1
ATOM 5897 O O . LEU B 1 362 ? 18.220 45.843 19.146 1.00 36.35 362 LEU B O 1
ATOM 5902 N N . THR B 1 363 ? 19.953 44.869 20.223 1.00 38.24 363 THR B N 1
ATOM 5903 C CA . THR B 1 363 ? 19.288 44.940 21.520 1.00 38.50 363 THR B CA 1
ATOM 5904 C C . THR B 1 363 ? 19.285 46.325 22.128 1.00 37.94 363 THR B C 1
ATOM 5905 O O . THR B 1 363 ? 18.374 46.637 22.855 1.00 38.41 363 THR B O 1
ATOM 5909 N N . SER B 1 364 ? 20.242 47.180 21.790 1.00 37.94 364 SER B N 1
ATOM 5910 C CA . SER B 1 364 ? 20.253 48.565 22.302 1.00 37.77 364 SER B CA 1
ATOM 5911 C C . SER B 1 364 ? 19.251 49.475 21.628 1.00 36.70 364 SER B C 1
ATOM 5912 O O . SER B 1 364 ? 18.684 50.363 22.253 1.00 36.44 364 SER B O 1
ATOM 5915 N N . LEU B 1 365 ? 19.050 49.247 20.347 1.00 35.86 365 LEU B N 1
ATOM 5916 C CA . LEU B 1 365 ? 18.002 49.882 19.592 1.00 36.01 365 LEU B CA 1
ATOM 5917 C C . LEU B 1 365 ? 16.581 49.417 19.999 1.00 35.72 365 LEU B C 1
ATOM 5918 O O . LEU B 1 365 ? 15.581 49.913 19.457 1.00 34.44 365 LEU B O 1
ATOM 5923 N N . GLY B 1 366 ? 16.486 48.444 20.914 1.00 35.99 366 GLY B N 1
ATOM 5924 C CA . GLY B 1 366 ? 15.187 47.900 21.344 1.00 35.66 366 GLY B CA 1
ATOM 5925 C C . GLY B 1 366 ? 14.429 47.203 20.207 1.00 35.71 366 GLY B C 1
ATOM 5926 O O . GLY B 1 366 ? 13.192 47.211 20.191 1.00 34.87 366 GLY B O 1
ATOM 5927 N N . LEU B 1 367 ? 15.180 46.633 19.251 1.00 35.46 367 LEU B N 1
ATOM 5928 C CA . LEU B 1 367 ? 14.619 45.848 18.149 1.00 35.89 367 LEU B CA 1
ATOM 5929 C C . LEU B 1 367 ? 14.574 44.381 18.552 1.00 35.59 367 LEU B C 1
ATOM 5930 O O . LEU B 1 367 ? 13.734 43.639 18.093 1.00 34.40 367 LEU B O 1
ATOM 5935 N N . VAL B 1 368 ? 15.464 44.004 19.455 1.00 35.91 368 VAL B N 1
ATOM 5936 C CA . VAL B 1 368 ? 15.520 42.659 20.017 1.00 36.24 368 VAL B CA 1
ATOM 5937 C C . VAL B 1 368 ? 15.642 42.879 21.545 1.00 37.03 368 VAL B C 1
ATOM 5938 O O . VAL B 1 368 ? 16.328 43.802 21.994 1.00 36.91 368 VAL B O 1
ATOM 5942 N N . ASP B 1 369 ? 14.916 42.058 22.305 1.00 37.39 369 ASP B N 1
ATOM 5943 C CA . ASP B 1 369 ? 15.077 41.869 23.729 1.00 37.71 369 ASP B CA 1
ATOM 5944 C C . ASP B 1 369 ? 15.899 40.615 23.913 1.00 38.34 369 ASP B C 1
ATOM 5945 O O . ASP B 1 369 ? 15.639 39.558 23.279 1.00 36.61 369 ASP B O 1
ATOM 5950 N N . ALA B 1 370 ? 16.887 40.736 24.793 1.00 39.55 370 ALA B N 1
ATOM 5951 C CA . ALA B 1 370 ? 17.739 39.628 25.166 1.00 40.68 370 ALA B CA 1
ATOM 5952 C C . ALA B 1 370 ? 17.493 39.318 26.607 1.00 41.37 370 ALA B C 1
ATOM 5953 O O . ALA B 1 370 ? 17.307 40.208 27.413 1.00 42.79 370 ALA B O 1
ATOM 5955 N N . LYS B 1 371 ? 17.489 38.035 26.915 1.00 42.97 371 LYS B N 1
ATOM 5956 C CA . LYS B 1 371 ? 17.328 37.519 28.256 1.00 43.90 371 LYS B CA 1
ATOM 5957 C C . LYS B 1 371 ? 18.615 36.699 28.459 1.00 44.79 371 LYS B C 1
ATOM 5958 O O . LYS B 1 371 ? 18.608 35.487 28.247 1.00 43.78 371 LYS B O 1
ATOM 5964 N N . PRO B 1 372 ? 19.746 37.387 28.795 1.00 46.52 372 PRO B N 1
ATOM 5965 C CA . PRO B 1 372 ? 21.119 36.831 28.938 1.00 46.98 372 PRO B CA 1
ATOM 5966 C C . PRO B 1 372 ? 21.426 36.376 30.338 1.00 48.24 372 PRO B C 1
ATOM 5967 O O . PRO B 1 372 ? 22.570 36.464 30.803 1.00 48.82 372 PRO B O 1
ATOM 5971 N N . SER B 1 373 ? 20.422 35.894 31.027 1.00 48.99 373 SER B N 1
ATOM 5972 C CA . SER B 1 373 ? 20.605 35.704 32.422 1.00 49.98 373 SER B CA 1
ATOM 5973 C C . SER B 1 373 ? 20.903 34.207 32.662 1.00 50.65 373 SER B C 1
ATOM 5974 O O . SER B 1 373 ? 21.558 33.543 31.824 1.00 50.61 373 SER B O 1
ATOM 5977 N N . THR B 1 381 ? 24.791 31.425 26.718 1.00 42.42 381 THR B N 1
ATOM 5978 C CA . THR B 1 381 ? 23.371 31.024 26.924 1.00 41.37 381 THR B CA 1
ATOM 5979 C C . THR B 1 381 ? 22.474 32.232 27.313 1.00 40.44 381 THR B C 1
ATOM 5980 O O . THR B 1 381 ? 22.384 32.642 28.464 1.00 40.05 381 THR B O 1
ATOM 5984 N N . THR B 1 382 ? 21.866 32.793 26.275 1.00 39.32 382 THR B N 1
ATOM 5985 C CA . THR B 1 382 ? 21.080 34.018 26.293 1.00 38.52 382 THR B CA 1
ATOM 5986 C C . THR B 1 382 ? 19.913 33.685 25.361 1.00 37.71 382 THR B C 1
ATOM 5987 O O . THR B 1 382 ? 20.021 32.846 24.455 1.00 36.45 382 THR B O 1
ATOM 5991 N N . LEU B 1 383 ? 18.778 34.301 25.600 1.00 37.58 383 LEU B N 1
ATOM 5992 C CA . LEU B 1 383 ? 17.614 34.033 24.778 1.00 37.69 383 LEU B CA 1
ATOM 5993 C C . LEU B 1 383 ? 17.208 35.370 24.184 1.00 37.12 383 LEU B C 1
ATOM 5994 O O . LEU B 1 383 ? 17.329 36.398 24.834 1.00 35.40 383 LEU B O 1
ATOM 5999 N N . PHE B 1 384 ? 16.724 35.339 22.947 1.00 37.79 384 PHE B N 1
ATOM 6000 C CA . PHE B 1 384 ? 16.366 36.563 22.222 1.00 38.30 384 PHE B CA 1
ATOM 6001 C C . PHE B 1 384 ? 14.931 36.538 21.715 1.00 38.44 384 PHE B C 1
ATOM 6002 O O . PHE B 1 384 ? 14.447 35.507 21.261 1.00 39.74 384 PHE B O 1
ATOM 6010 N N . ARG B 1 385 ? 14.227 37.657 21.811 1.00 38.67 385 ARG B N 1
ATOM 6011 C CA . ARG B 1 385 ? 12.946 37.752 21.116 1.00 38.65 385 ARG B CA 1
ATOM 6012 C C . ARG B 1 385 ? 12.858 38.993 20.265 1.00 38.82 385 ARG B C 1
ATOM 6013 O O . ARG B 1 385 ? 13.605 39.990 20.441 1.00 37.89 385 ARG B O 1
ATOM 6021 N N . LEU B 1 386 ? 11.925 38.898 19.320 1.00 38.63 386 LEU B N 1
ATOM 6022 C CA . LEU B 1 386 ? 11.483 40.047 18.582 1.00 38.20 386 LEU B CA 1
ATOM 6023 C C . LEU B 1 386 ? 10.805 40.921 19.601 1.00 37.43 386 LEU B C 1
ATOM 6024 O O . LEU B 1 386 ? 10.074 40.407 20.486 1.00 36.99 386 LEU B O 1
ATOM 6029 N N . ALA B 1 387 ? 11.081 42.223 19.525 1.00 36.36 387 ALA B N 1
ATOM 6030 C CA . ALA B 1 387 ? 10.375 43.174 20.391 1.00 36.14 387 ALA B CA 1
ATOM 6031 C C . ALA B 1 387 ? 8.868 43.126 20.085 1.00 35.26 387 ALA B C 1
ATOM 6032 O O . ALA B 1 387 ? 8.467 43.044 18.925 1.00 35.12 387 ALA B O 1
ATOM 6034 N N . PRO B 1 388 ? 8.033 43.161 21.123 1.00 34.39 388 PRO B N 1
ATOM 6035 C CA . PRO B 1 388 ? 6.598 43.005 20.912 1.00 34.51 388 PRO B CA 1
ATOM 6036 C C . PRO B 1 388 ? 5.926 44.040 19.987 1.00 34.19 388 PRO B C 1
ATOM 6037 O O . PRO B 1 388 ? 4.888 43.756 19.365 1.00 32.88 388 PRO B O 1
ATOM 6041 N N . HIS B 1 389 ? 6.509 45.223 19.859 1.00 34.30 389 HIS B N 1
ATOM 6042 C CA . HIS B 1 389 ? 5.874 46.241 19.000 1.00 34.24 389 HIS B CA 1
ATOM 6043 C C . HIS B 1 389 ? 6.049 45.953 17.501 1.00 34.38 389 HIS B C 1
ATOM 6044 O O . HIS B 1 389 ? 5.398 46.593 16.684 1.00 34.64 389 HIS B O 1
ATOM 6051 N N . LEU B 1 390 ? 6.917 45.001 17.155 1.00 34.66 390 LEU B N 1
ATOM 6052 C CA . LEU B 1 390 ? 7.188 44.650 15.755 1.00 35.36 390 LEU B CA 1
ATOM 6053 C C . LEU B 1 390 ? 6.513 43.320 15.392 1.00 36.04 390 LEU B C 1
ATOM 6054 O O . LEU B 1 390 ? 6.889 42.274 15.924 1.00 35.88 390 LEU B O 1
ATOM 6059 N N . PRO B 1 391 ? 5.502 43.364 14.489 1.00 36.55 391 PRO B N 1
ATOM 6060 C CA . PRO B 1 391 ? 4.882 42.146 13.995 1.00 36.35 391 PRO B CA 1
ATOM 6061 C C . PRO B 1 391 ? 5.817 41.403 13.056 1.00 36.75 391 PRO B C 1
ATOM 6062 O O . PRO B 1 391 ? 6.351 41.985 12.097 1.00 36.23 391 PRO B O 1
ATOM 6066 N N . ALA B 1 392 ? 5.994 40.118 13.348 1.00 36.92 392 ALA B N 1
ATOM 6067 C CA . ALA B 1 392 ? 7.021 39.317 12.733 1.00 36.74 392 ALA B CA 1
ATOM 6068 C C . ALA B 1 392 ? 6.884 39.282 11.222 1.00 37.02 392 ALA B C 1
ATOM 6069 O O . ALA B 1 392 ? 7.911 39.404 10.545 1.00 36.24 392 ALA B O 1
ATOM 6071 N N . ASP B 1 393 ? 5.634 39.145 10.718 1.00 37.30 393 ASP B N 1
ATOM 6072 C CA . ASP B 1 393 ? 5.345 38.971 9.269 1.00 37.87 393 ASP B CA 1
ATOM 6073 C C . ASP B 1 393 ? 5.519 40.235 8.395 1.00 37.68 393 ASP B C 1
ATOM 6074 O O . ASP B 1 393 ? 6.134 40.177 7.341 1.00 37.61 393 ASP B O 1
ATOM 6079 N N . ARG B 1 394 ? 5.020 41.376 8.840 1.00 37.96 394 ARG B N 1
ATOM 6080 C CA . ARG B 1 394 ? 5.328 42.651 8.160 1.00 38.61 394 ARG B CA 1
ATOM 6081 C C . ARG B 1 394 ? 6.841 42.954 8.176 1.00 38.21 394 ARG B C 1
ATOM 6082 O O . ARG B 1 394 ? 7.373 43.526 7.213 1.00 37.72 394 ARG B O 1
ATOM 6090 N N . LEU B 1 395 ? 7.521 42.572 9.264 1.00 38.02 395 LEU B N 1
ATOM 6091 C CA . LEU B 1 395 ? 8.927 42.933 9.448 1.00 38.36 395 LEU B CA 1
ATOM 6092 C C . LEU B 1 395 ? 9.814 42.174 8.497 1.00 38.40 395 LEU B C 1
ATOM 6093 O O . LEU B 1 395 ? 10.771 42.734 7.985 1.00 38.85 395 LEU B O 1
ATOM 6098 N N . ILE B 1 396 ? 9.513 40.902 8.282 1.00 38.29 396 ILE B N 1
ATOM 6099 C CA . ILE B 1 396 ? 10.273 40.092 7.337 1.00 38.64 396 ILE B CA 1
ATOM 6100 C C . ILE B 1 396 ? 10.250 40.680 5.922 1.00 39.26 396 ILE B C 1
ATOM 6101 O O . ILE B 1 396 ? 11.287 40.774 5.276 1.00 39.89 396 ILE B O 1
ATOM 6106 N N . GLU B 1 397 ? 9.055 41.011 5.432 1.00 39.54 397 GLU B N 1
ATOM 6107 C CA . GLU B 1 397 ? 8.893 41.653 4.126 1.00 39.51 397 GLU B CA 1
ATOM 6108 C C . GLU B 1 397 ? 9.699 42.969 4.000 1.00 39.22 397 GLU B C 1
ATOM 6109 O O . GLU B 1 397 ? 10.544 43.113 3.109 1.00 38.44 397 GLU B O 1
ATOM 6115 N N . VAL B 1 398 ? 9.459 43.887 4.937 1.00 39.53 398 VAL B N 1
ATOM 6116 C CA . VAL B 1 398 ? 10.156 45.181 4.994 1.00 39.18 398 VAL B CA 1
ATOM 6117 C C . VAL B 1 398 ? 11.664 44.977 5.033 1.00 38.42 398 VAL B C 1
ATOM 6118 O O . VAL B 1 398 ? 12.374 45.559 4.245 1.00 37.77 398 VAL B O 1
ATOM 6122 N N . VAL B 1 399 ? 12.131 44.132 5.934 1.00 38.46 399 VAL B N 1
ATOM 6123 C CA . VAL B 1 399 ? 13.550 43.765 6.004 1.00 38.95 399 VAL B CA 1
ATOM 6124 C C . VAL B 1 399 ? 14.061 43.176 4.666 1.00 38.95 399 VAL B C 1
ATOM 6125 O O . VAL B 1 399 ? 15.080 43.618 4.134 1.00 38.62 399 VAL B O 1
ATOM 6129 N N . ASP B 1 400 ? 13.355 42.180 4.135 1.00 39.33 400 ASP B N 1
ATOM 6130 C CA . ASP B 1 400 ? 13.656 41.651 2.809 1.00 39.42 400 ASP B CA 1
ATOM 6131 C C . ASP B 1 400 ? 13.736 42.740 1.738 1.00 39.26 400 ASP B C 1
ATOM 6132 O O . ASP B 1 400 ? 14.620 42.673 0.882 1.00 39.24 400 ASP B O 1
ATOM 6137 N N . ASN B 1 401 ? 12.811 43.699 1.767 1.00 37.78 401 ASN B N 1
ATOM 6138 C CA . ASN B 1 401 ? 12.885 44.829 0.854 1.00 37.84 401 ASN B CA 1
ATOM 6139 C C . ASN B 1 401 ? 14.145 45.692 1.058 1.00 37.77 401 ASN B C 1
ATOM 6140 O O . ASN B 1 401 ? 14.736 46.204 0.085 1.00 37.51 401 ASN B O 1
ATOM 6145 N N . ILE B 1 402 ? 14.572 45.862 2.303 1.00 37.43 402 ILE B N 1
ATOM 6146 C CA . ILE B 1 402 ? 15.706 46.730 2.522 1.00 37.24 402 ILE B CA 1
ATOM 6147 C C . ILE B 1 402 ? 17.032 45.955 2.331 1.00 36.93 402 ILE B C 1
ATOM 6148 O O . ILE B 1 402 ? 18.066 46.551 1.989 1.00 36.69 402 ILE B O 1
ATOM 6153 N N . ILE B 1 403 ? 17.008 44.634 2.492 1.00 36.91 403 ILE B N 1
ATOM 6154 C CA . ILE B 1 403 ? 18.178 43.831 2.117 1.00 37.10 403 ILE B CA 1
ATOM 6155 C C . ILE B 1 403 ? 18.389 43.828 0.593 1.00 36.81 403 ILE B C 1
ATOM 6156 O O . ILE B 1 403 ? 19.536 43.856 0.093 1.00 36.33 403 ILE B O 1
ATOM 6161 N N . GLN B 1 404 ? 17.268 43.792 -0.126 1.00 36.09 404 GLN B N 1
ATOM 6162 C CA . GLN B 1 404 ? 17.261 43.839 -1.562 1.00 35.87 404 GLN B CA 1
ATOM 6163 C C . GLN B 1 404 ? 17.957 45.114 -2.110 1.00 35.54 404 GLN B C 1
ATOM 6164 O O . GLN B 1 404 ? 18.801 45.025 -3.026 1.00 34.91 404 GLN B O 1
ATOM 6170 N N . ALA B 1 405 ? 17.612 46.282 -1.562 1.00 35.02 405 ALA B N 1
ATOM 6171 C CA . ALA B 1 405 ? 18.104 47.552 -2.121 1.00 35.25 405 ALA B CA 1
ATOM 6172 C C . ALA B 1 405 ? 19.571 47.810 -1.744 1.00 34.84 405 ALA B C 1
ATOM 6173 O O . ALA B 1 405 ? 20.315 48.403 -2.516 1.00 34.21 405 ALA B O 1
ATOM 6175 N N . LYS B 1 406 ? 19.983 47.362 -0.568 1.00 35.14 406 LYS B N 1
ATOM 6176 C CA . LYS B 1 406 ? 21.384 47.498 -0.170 1.00 36.26 406 LYS B CA 1
ATOM 6177 C C . LYS B 1 406 ? 22.293 46.615 -1.028 1.00 37.16 406 LYS B C 1
ATOM 6178 O O . LYS B 1 406 ? 23.448 46.961 -1.285 1.00 37.50 406 LYS B O 1
ATOM 6184 N N . MET B 1 407 ? 21.744 45.512 -1.523 1.00 38.37 407 MET B N 1
ATOM 6185 C CA . MET B 1 407 ? 22.503 44.553 -2.318 1.00 39.11 407 MET B CA 1
ATOM 6186 C C . MET B 1 407 ? 22.558 44.898 -3.796 1.00 38.84 407 MET B C 1
ATOM 6187 O O . MET B 1 407 ? 23.560 44.633 -4.457 1.00 39.21 407 MET B O 1
ATOM 6192 N N . ALA B 1 408 ? 21.469 45.467 -4.308 1.00 38.70 408 ALA B N 1
ATOM 6193 C CA . ALA B 1 408 ? 21.387 45.955 -5.692 1.00 38.23 408 ALA B CA 1
ATOM 6194 C C . ALA B 1 408 ? 22.578 46.853 -6.034 1.00 38.31 408 ALA B C 1
ATOM 6195 O O . ALA B 1 408 ? 23.043 46.912 -7.210 1.00 37.70 408 ALA B O 1
ATOM 6197 N N . SER B 1 409 ? 23.058 47.548 -5.004 1.00 38.26 409 SER B N 1
ATOM 6198 C CA . SER B 1 409 ? 24.298 48.309 -5.082 1.00 38.69 409 SER B CA 1
ATOM 6199 C C . SER B 1 409 ? 25.530 47.424 -4.842 1.00 39.05 409 SER B C 1
ATOM 6200 O O . SER B 1 409 ? 25.992 47.277 -3.695 1.00 39.15 409 SER B O 1
#

Foldseek 3Di:
DQWPACVLLDPPDADPAADQCGVVQLVVLVVLVVCCVVFLHAAFEAEEAEAPQADQQCLVVSVVSSQVSNQVVCVVVVQAEFEAEDEPVQALELLRLLVSRVVSVPDPADNVPDDSLSSLLVVLAVCLVVRHAYEYEYAQCLCQLVRPRYALVSCCCVNVVCVPRPHPVRHHGYHYYYYHHHPVSLVSCCVRPVVNSVRHDYYDYGYQAALVSLLVLQVVSCVVIGDPVADDSVLLSLLSCCQGVVNPHSSRSSLSSQLVVQLVVVCVVVVHPHGDSVSSNVSSVPTCRLPLPDDLLLLLLLLVLLVCVVPPDDKDDDVVSQVVSCVCQCPPLVHHDDDDVVSVVSVVVCCVVLQWPWDVVVIIIHGNPSDNNVVVSVVSVVSSVVVSPD/DQWPACVLLDPPDADPADPFCRCVQLVVLVVQQVCCVVQLAAQFEAEEAEAPLADQQCLVNSVVSNQVSNQVVCVVVPQAEDEAEAEVVVALELLRVLVSRVVRVVDPFDRPPDDSVVSLLVVLVVCVVVRHAYEYEYAQCLLVLLRPSYALVSCCCVSRVCVVRPHPVRGDRYHYYYHHHHPLSLVSCCVRPVVRSVPHDYYYYGYQAALVSLLVLVVVSCVNIGDPVADDSVLLSLLSCAQGVVNVHSSRSSQSSQLVVQLVVVQVVVVHPHGDSVSSVVSVVPRDDDQDDCSVVLSDDLLLLLLLLVQLVCVVVVHFKDADVVSLVVSQVCCVPVPPPHRDDDPVNVVSVVVCVSVVQWPWQCVNIIIHGRPSDNSVSSNVSSVVSSVVVVVD

Radius of gyration: 28.83 Å; Cα contacts (8 Å, |Δi|>4): 1301; chains: 2; bounding box: 83×74×73 Å

CATH classification: 1.10.8.60 (+2 more: 3.40.50.300, 1.10.10.10)